Protein AF-A0A5A7QWW1-F1 (afdb_monomer)

Structure (mmCIF, N/CA/C/O backbone):
data_AF-A0A5A7QWW1-F1
#
_entry.id   AF-A0A5A7QWW1-F1
#
loop_
_atom_site.group_PDB
_atom_site.id
_atom_site.type_symbol
_atom_site.label_atom_id
_atom_site.label_alt_id
_atom_site.label_comp_id
_atom_site.label_asym_id
_atom_site.label_entity_id
_atom_site.label_seq_id
_atom_site.pdbx_PDB_ins_code
_atom_site.Cartn_x
_atom_site.Cartn_y
_atom_site.Cartn_z
_atom_site.occupancy
_atom_site.B_iso_or_equiv
_atom_site.auth_seq_id
_atom_site.auth_comp_id
_atom_site.auth_asym_id
_atom_site.auth_atom_id
_atom_site.pdbx_PDB_model_num
ATOM 1 N N . MET A 1 1 ? -70.733 20.089 28.353 1.00 43.78 1 MET A N 1
ATOM 2 C CA . MET A 1 1 ? -69.569 20.969 28.580 1.00 43.78 1 MET A CA 1
ATOM 3 C C . MET A 1 1 ? -68.410 20.089 29.016 1.00 43.78 1 MET A C 1
ATOM 5 O O . MET A 1 1 ? -68.509 19.480 30.068 1.00 43.78 1 MET A O 1
ATOM 9 N N . GLY A 1 2 ? -67.378 19.970 28.183 1.00 31.81 2 GLY A N 1
ATOM 10 C CA . GLY A 1 2 ? -66.102 19.322 28.489 1.00 31.81 2 GLY A CA 1
ATOM 11 C C . GLY A 1 2 ? -65.018 20.150 27.800 1.00 31.81 2 GLY A C 1
ATOM 12 O O . GLY A 1 2 ? -65.158 20.462 26.623 1.00 31.81 2 GLY A O 1
ATOM 13 N N . SER A 1 3 ? -64.057 20.626 28.582 1.00 35.53 3 SER A N 1
ATOM 14 C CA . SER A 1 3 ? -63.092 21.691 28.280 1.00 35.53 3 SER A CA 1
ATOM 15 C C . SER A 1 3 ? -62.268 21.463 27.001 1.00 35.53 3 SER A C 1
ATOM 17 O O . 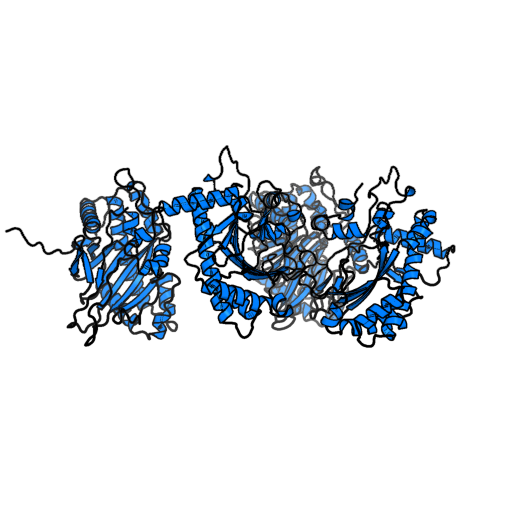SER A 1 3 ? -61.573 20.459 26.902 1.00 35.53 3 SER A O 1
ATOM 19 N N . LEU A 1 4 ? -62.265 22.439 26.080 1.00 39.34 4 LEU A N 1
ATOM 20 C CA . LEU A 1 4 ? -61.227 22.621 25.052 1.00 39.34 4 LEU A CA 1
ATOM 21 C C . LEU A 1 4 ? -59.897 22.927 25.761 1.00 39.34 4 LEU A C 1
ATOM 23 O O . LEU A 1 4 ? -59.607 24.077 26.087 1.00 39.34 4 LEU A O 1
ATOM 27 N N . THR A 1 5 ? -59.103 21.905 26.072 1.00 40.97 5 THR A N 1
ATOM 28 C CA . THR A 1 5 ? -57.737 22.092 26.573 1.00 40.97 5 THR A CA 1
ATOM 29 C C . THR A 1 5 ? -56.864 22.632 25.443 1.00 40.97 5 THR A C 1
ATOM 31 O O . THR A 1 5 ? -56.635 21.942 24.455 1.00 40.97 5 THR A O 1
ATOM 34 N N . SER A 1 6 ? -56.375 23.871 25.566 1.00 49.88 6 SER A N 1
ATOM 35 C CA . SER A 1 6 ? -55.359 24.396 24.649 1.00 49.88 6 SER A CA 1
ATOM 36 C C . SER A 1 6 ? -54.082 23.568 24.811 1.00 49.88 6 SER A C 1
ATOM 38 O O . SER A 1 6 ? -53.485 23.602 25.889 1.00 49.88 6 SER A O 1
ATOM 40 N N . HIS A 1 7 ? -53.659 22.840 23.780 1.00 61.34 7 HIS A N 1
ATOM 41 C CA . HIS A 1 7 ? -52.398 22.098 23.794 1.00 61.34 7 HIS A CA 1
ATOM 42 C C . HIS A 1 7 ? -51.223 23.081 23.931 1.00 61.34 7 HIS A C 1
ATOM 44 O O . HIS A 1 7 ? -50.863 23.774 22.982 1.00 61.34 7 HIS A O 1
ATOM 50 N N . LYS A 1 8 ? -50.655 23.186 25.137 1.00 79.12 8 LYS A N 1
ATOM 51 C CA . LYS A 1 8 ? -49.430 23.942 25.430 1.00 79.12 8 LYS A CA 1
ATOM 52 C C . LYS A 1 8 ? -48.357 22.957 25.868 1.00 79.12 8 LYS A C 1
ATOM 54 O O . LYS A 1 8 ? -48.664 22.024 26.604 1.00 79.12 8 LYS A O 1
ATOM 59 N N . LEU A 1 9 ? -47.115 23.187 25.443 1.00 88.12 9 LEU A N 1
ATOM 60 C CA . LEU A 1 9 ? -45.993 22.362 25.885 1.00 88.12 9 LEU A CA 1
ATOM 61 C C . LEU A 1 9 ? -45.808 22.454 27.408 1.00 88.12 9 LEU A C 1
ATOM 63 O O . LEU A 1 9 ? -45.968 23.546 27.968 1.00 88.12 9 LEU A O 1
ATOM 67 N N . PRO A 1 10 ? -45.427 21.348 28.070 1.00 91.31 10 PRO A N 1
ATOM 68 C CA . PRO A 1 10 ? -45.060 21.365 29.479 1.00 91.31 10 PRO A CA 1
ATOM 69 C C . PRO A 1 10 ? -43.918 22.351 29.755 1.00 91.31 10 PRO A C 1
ATOM 71 O O . PRO A 1 10 ? -42.935 22.397 29.012 1.00 91.31 10 PRO A O 1
ATOM 74 N N . ILE A 1 11 ? -44.050 23.130 30.832 1.00 92.88 11 ILE A N 1
ATOM 75 C CA . ILE A 1 11 ? -43.005 24.029 31.338 1.00 92.88 11 ILE A CA 1
ATOM 76 C C . ILE A 1 11 ? -42.415 23.398 32.597 1.00 92.88 11 ILE A C 1
ATOM 78 O O . ILE A 1 11 ? -43.135 23.188 33.574 1.00 92.88 11 ILE A O 1
ATOM 82 N N . LEU A 1 12 ? -41.118 23.102 32.566 1.00 91.75 12 LEU A N 1
ATOM 83 C CA . LEU A 1 12 ? -40.389 22.384 33.608 1.00 91.75 12 LEU A CA 1
ATOM 84 C C . LEU A 1 12 ? -39.284 23.267 34.198 1.00 91.75 12 LEU A C 1
ATOM 86 O O . LEU A 1 12 ? -38.589 23.971 33.468 1.00 91.75 12 LEU A O 1
ATOM 90 N N . GLU A 1 13 ? -39.118 23.235 35.519 1.00 88.19 13 GLU A N 1
ATOM 91 C CA . GLU A 1 13 ? -38.169 24.094 36.237 1.00 88.19 13 GLU A CA 1
ATOM 92 C C . GLU A 1 13 ? -36.883 23.345 36.608 1.00 88.19 13 GLU A C 1
ATOM 94 O O . GLU A 1 13 ? -36.901 22.390 37.391 1.00 88.19 13 GLU A O 1
ATOM 99 N N . PHE A 1 14 ? -35.756 23.837 36.093 1.00 85.94 14 PHE A N 1
ATOM 100 C CA . PHE A 1 14 ? -34.411 23.344 36.368 1.00 85.94 14 PHE A CA 1
ATOM 101 C C . PHE A 1 14 ? -33.658 24.377 37.212 1.00 85.94 14 PHE A C 1
ATOM 103 O O . PHE A 1 14 ? -33.078 25.324 36.686 1.00 85.94 14 PHE A O 1
ATOM 110 N N . SER A 1 15 ? -33.676 24.171 38.530 1.00 79.19 15 SER A N 1
ATOM 111 C CA . SER A 1 15 ? -32.943 24.962 39.527 1.00 79.19 15 SER A CA 1
ATOM 112 C C . SER A 1 15 ? -32.085 24.057 40.415 1.00 79.19 15 SER A C 1
ATOM 114 O O . SER A 1 15 ? -32.247 22.833 40.420 1.00 79.19 15 SER A O 1
ATOM 116 N N . ASP A 1 16 ? -31.204 24.640 41.233 1.00 69.44 16 ASP A N 1
ATOM 117 C CA . ASP A 1 16 ? -30.309 23.884 42.130 1.00 69.44 16 ASP A CA 1
ATOM 118 C C . ASP A 1 16 ? -31.036 22.987 43.164 1.00 69.44 16 ASP A C 1
ATOM 120 O O . ASP A 1 16 ? -30.434 22.091 43.761 1.00 69.44 16 ASP A O 1
ATOM 124 N N . LYS A 1 17 ? -32.343 23.196 43.383 1.00 63.03 17 LYS A N 1
ATOM 125 C CA . LYS A 1 17 ? -33.191 22.346 44.244 1.00 63.03 17 LYS A CA 1
ATOM 126 C C . LYS A 1 17 ? -33.689 21.075 43.545 1.00 63.03 17 LYS A C 1
ATOM 128 O O . LYS A 1 17 ? -33.997 20.091 44.220 1.00 63.03 17 LYS A O 1
ATOM 133 N N . ASN A 1 18 ? -33.755 21.098 42.217 1.00 64.88 18 ASN A N 1
ATOM 134 C CA . ASN A 1 18 ? -34.265 20.015 41.373 1.00 64.88 18 ASN A CA 1
ATOM 135 C C . ASN A 1 18 ? -33.137 19.302 40.608 1.00 64.88 18 ASN A C 1
ATOM 137 O O . ASN A 1 18 ? -33.423 18.483 39.744 1.00 64.88 18 ASN A O 1
ATOM 141 N N . SER A 1 19 ? -31.870 19.618 40.908 1.00 63.69 19 SER A N 1
ATOM 142 C CA . SER A 1 19 ? -30.679 19.151 40.182 1.00 63.69 19 SER A CA 1
ATOM 143 C C . SER A 1 19 ? -29.831 18.124 40.942 1.00 63.69 19 SER A C 1
ATOM 145 O O . SER A 1 19 ? -28.768 17.735 40.459 1.00 63.69 19 SER A O 1
ATOM 147 N N . LYS A 1 20 ? -30.264 17.695 42.138 1.00 76.44 20 LYS A N 1
ATOM 148 C CA . LYS A 1 20 ? -29.552 16.704 42.959 1.00 76.44 20 LYS A CA 1
ATOM 149 C C . LYS A 1 20 ? -30.167 15.312 42.781 1.00 76.44 20 LYS A C 1
ATOM 151 O O . LYS A 1 20 ? -31.271 15.104 43.281 1.00 76.44 20 LYS A O 1
ATOM 156 N N . PRO A 1 21 ? -29.462 14.360 42.143 1.00 80.56 21 PRO A N 1
ATOM 157 C CA . PRO A 1 21 ? -29.926 12.982 42.031 1.00 80.56 21 PRO A CA 1
ATOM 158 C C . PRO A 1 21 ? -30.272 12.372 43.395 1.00 80.56 21 PRO A C 1
ATOM 160 O O . PRO A 1 21 ? -29.588 12.627 44.389 1.00 80.56 21 PRO A O 1
ATOM 163 N N . GLY A 1 22 ? -31.340 11.573 43.439 1.00 78.19 22 GLY A N 1
ATOM 164 C CA . GLY A 1 22 ? -31.788 10.862 44.644 1.00 78.19 22 GLY A CA 1
ATOM 165 C C . GLY A 1 22 ? -32.703 11.645 45.599 1.00 78.19 22 GLY A C 1
ATOM 166 O O . GLY A 1 22 ? -33.063 11.116 46.648 1.00 78.19 22 GLY A O 1
ATOM 167 N N . THR A 1 23 ? -33.107 12.880 45.277 1.00 85.12 23 THR A N 1
ATOM 168 C CA . THR A 1 23 ? -34.126 13.614 46.053 1.00 85.12 23 THR A CA 1
ATOM 169 C C . THR A 1 23 ? -35.550 13.348 45.543 1.00 85.12 23 THR A C 1
ATOM 171 O O . THR A 1 23 ? -35.769 12.929 44.404 1.00 85.12 23 THR A O 1
ATOM 174 N N . GLU A 1 24 ? -36.560 13.647 46.367 1.00 84.12 24 GLU A N 1
ATOM 175 C CA . GLU A 1 24 ? -37.973 13.597 45.951 1.00 84.12 24 GLU A CA 1
ATOM 176 C C . GLU A 1 24 ? -38.263 14.588 44.808 1.00 84.12 24 GLU A C 1
ATOM 178 O O . GLU A 1 24 ? -38.969 14.261 43.854 1.00 84.12 24 GLU A O 1
ATOM 183 N N . SER A 1 25 ? -37.652 15.781 44.859 1.00 83.94 25 SER A N 1
ATOM 184 C CA . SER A 1 25 ? -37.740 16.777 43.785 1.00 83.94 25 SER A CA 1
ATOM 185 C C . SER A 1 25 ? -37.169 16.257 42.464 1.00 83.94 25 SER A C 1
ATOM 187 O O . SER A 1 25 ? -37.785 16.463 41.423 1.00 83.94 25 SER A O 1
ATOM 189 N N . TRP A 1 26 ? -36.046 15.536 42.499 1.00 88.19 26 TRP A N 1
ATOM 190 C CA . TRP A 1 26 ? -35.435 14.915 41.324 1.00 88.19 26 TRP A CA 1
ATOM 191 C C . TRP A 1 26 ? -36.325 13.822 40.725 1.00 88.19 26 TRP A C 1
ATOM 193 O O . TRP A 1 26 ? -36.592 13.839 39.528 1.00 88.19 26 TRP A O 1
ATOM 203 N N . SER A 1 27 ? -36.880 12.941 41.561 1.00 87.38 27 SER A N 1
ATOM 204 C CA . SER A 1 27 ? -37.788 11.866 41.121 1.00 87.38 27 SER A CA 1
ATOM 205 C C . SER A 1 27 ? -39.060 12.415 40.454 1.00 87.38 27 SER A C 1
ATOM 207 O O . SER A 1 27 ? -39.533 11.895 39.439 1.00 87.38 27 SER A O 1
ATOM 209 N N . LYS A 1 28 ? -39.595 13.524 40.985 1.00 88.62 28 LYS A N 1
ATOM 210 C CA . LYS A 1 28 ? -40.714 14.244 40.368 1.00 88.62 28 LYS A CA 1
ATOM 211 C C . LYS A 1 28 ? -40.323 14.844 39.014 1.00 88.62 28 LYS A C 1
ATOM 213 O O . LYS A 1 28 ? -41.086 14.705 38.059 1.00 88.62 28 LYS A O 1
ATOM 218 N N . SER A 1 29 ? -39.148 15.468 38.918 1.00 89.81 29 SER A N 1
ATOM 219 C CA . SER A 1 29 ? -38.632 16.020 37.660 1.00 89.81 29 SER A CA 1
ATOM 220 C C . SER A 1 29 ? -38.418 14.942 36.597 1.00 89.81 29 SER A C 1
ATOM 222 O O . SER A 1 29 ? -38.820 15.163 35.459 1.00 89.81 29 SER A O 1
ATOM 224 N N . ILE A 1 30 ? -37.885 13.767 36.962 1.00 91.56 30 ILE A N 1
ATOM 225 C CA . ILE A 1 30 ? -37.757 12.608 36.059 1.00 91.56 30 ILE A CA 1
ATOM 226 C C . ILE A 1 30 ? -39.106 12.293 35.412 1.00 91.56 30 ILE A C 1
ATOM 228 O O . ILE A 1 30 ? -39.210 12.257 34.189 1.00 91.56 30 ILE A O 1
ATOM 232 N N . THR A 1 31 ? -40.148 12.138 36.234 1.00 91.81 31 THR A N 1
ATOM 233 C CA . THR A 1 31 ? -41.499 11.782 35.766 1.00 91.81 31 THR A CA 1
ATOM 234 C C . THR A 1 31 ? -42.058 12.829 34.796 1.00 91.81 31 THR A C 1
ATOM 236 O O . THR A 1 31 ? -42.697 12.495 33.802 1.00 91.81 31 THR A O 1
ATOM 239 N N . GLN A 1 32 ? -41.811 14.114 35.063 1.00 93.00 32 GLN A N 1
ATOM 240 C CA . GLN A 1 32 ? -42.284 15.203 34.207 1.00 93.00 32 GLN A CA 1
ATOM 241 C C . GLN A 1 32 ? -41.505 15.306 32.890 1.00 93.00 32 GLN A C 1
ATOM 243 O O . GLN A 1 32 ? -42.109 15.548 31.846 1.00 93.00 32 GLN A O 1
ATOM 248 N N . VAL A 1 33 ? -40.181 15.130 32.937 1.00 93.88 33 VAL A N 1
ATOM 249 C CA . VAL A 1 33 ? -39.315 15.151 31.752 1.00 93.88 33 VAL A CA 1
ATOM 250 C C . VAL A 1 33 ? -39.662 13.994 30.830 1.00 93.88 33 VAL A C 1
ATOM 252 O O . VAL A 1 33 ? -39.879 14.226 29.641 1.00 93.88 33 VAL A O 1
ATOM 255 N N . ILE A 1 34 ? -39.764 12.772 31.363 1.00 94.56 34 ILE A N 1
ATOM 256 C CA . ILE A 1 34 ? -40.034 11.602 30.531 1.00 94.56 34 ILE A CA 1
ATOM 257 C C . ILE A 1 34 ? -41.427 11.662 29.911 1.00 94.56 34 ILE A C 1
ATOM 259 O O . ILE A 1 34 ? -41.543 11.538 28.696 1.00 94.56 34 ILE A O 1
ATOM 263 N N . GLY A 1 35 ? -42.453 12.021 30.694 1.00 93.75 35 GLY A N 1
ATOM 264 C CA . GLY A 1 35 ? -43.808 12.189 30.170 1.00 93.75 35 GLY A CA 1
ATOM 265 C C . GLY A 1 35 ? -43.876 13.232 29.050 1.00 93.75 35 GLY A C 1
ATOM 266 O O . GLY A 1 35 ? -44.550 13.024 28.045 1.00 93.75 35 GLY A O 1
ATOM 267 N N . ALA A 1 36 ? -43.116 14.328 29.153 1.00 94.44 36 ALA A N 1
ATOM 268 C CA . ALA A 1 36 ? -43.061 15.324 28.087 1.00 94.44 36 ALA A CA 1
ATOM 269 C C . ALA A 1 36 ? -42.325 14.829 26.825 1.00 94.44 36 ALA A C 1
ATOM 271 O O . ALA A 1 36 ? -42.744 15.140 25.707 1.00 94.44 36 ALA A O 1
ATOM 272 N N . LEU A 1 37 ? -41.244 14.059 26.978 1.00 95.56 37 LEU A N 1
ATOM 273 C CA . LEU A 1 37 ? -40.487 13.484 25.859 1.00 95.56 37 LEU A CA 1
ATOM 274 C C . LEU A 1 37 ? -41.240 12.339 25.154 1.00 95.56 37 LEU A C 1
ATOM 276 O O . LEU A 1 37 ? -41.159 12.218 23.932 1.00 95.56 37 LEU A O 1
ATOM 280 N N . GLU A 1 38 ? -42.009 11.535 25.880 1.00 93.81 38 GLU A N 1
ATOM 281 C CA . GLU A 1 38 ? -42.851 10.471 25.315 1.00 93.81 38 GLU A CA 1
ATOM 282 C C . GLU A 1 38 ? -44.127 11.016 24.651 1.00 93.81 38 GLU A C 1
ATOM 284 O O . GLU A 1 38 ? -44.569 10.497 23.627 1.00 93.81 38 GLU A O 1
ATOM 289 N N . GLU A 1 39 ? -44.737 12.074 25.201 1.00 91.56 39 GLU A N 1
ATOM 290 C CA . GLU A 1 39 ? -46.000 12.618 24.679 1.00 91.56 39 GLU A CA 1
ATOM 291 C C . GLU A 1 39 ? -45.788 13.654 23.566 1.00 91.56 39 GLU A C 1
ATOM 293 O O . GLU A 1 39 ? -46.478 13.625 22.541 1.00 91.56 39 GLU A O 1
ATOM 298 N N . TYR A 1 40 ? -44.816 14.555 23.741 1.00 92.25 40 TYR A N 1
ATOM 299 C CA . TYR A 1 40 ? -44.573 15.683 22.836 1.00 92.25 40 TYR A CA 1
ATOM 300 C C . TYR A 1 40 ? -43.220 15.609 22.123 1.00 92.25 40 TYR A C 1
ATOM 302 O O . TYR A 1 40 ? -43.025 16.317 21.139 1.00 92.25 40 TYR A O 1
ATOM 310 N N . GLY A 1 41 ? -42.270 14.800 22.607 1.00 94.38 41 GLY A N 1
ATOM 311 C CA . GLY A 1 41 ? -40.881 14.805 22.127 1.00 94.38 41 GLY A CA 1
ATOM 312 C C . GLY A 1 41 ? -40.072 16.027 22.567 1.00 94.38 41 GLY A C 1
ATOM 313 O O . GLY A 1 41 ? -38.910 16.175 22.185 1.00 94.38 41 GLY A O 1
ATOM 314 N N . CYS A 1 42 ? -40.675 16.927 23.347 1.00 95.88 42 CYS A N 1
ATOM 315 C CA . CYS A 1 42 ? -40.071 18.186 23.757 1.00 95.88 42 CYS A CA 1
ATOM 316 C C . CYS A 1 42 ? -40.786 18.843 24.942 1.00 95.88 42 CYS A C 1
ATOM 318 O O . CYS A 1 42 ? -41.960 18.583 25.200 1.00 95.88 42 CYS A O 1
ATOM 320 N N . PHE A 1 43 ? -40.103 19.777 25.600 1.00 95.50 43 PHE A N 1
ATOM 321 C CA . PHE A 1 43 ? -40.659 20.625 26.657 1.00 95.50 43 PHE A CA 1
ATOM 322 C C . PHE A 1 43 ? -39.947 21.979 26.729 1.00 95.50 43 PHE A C 1
ATOM 324 O O . PHE A 1 43 ? -38.869 22.172 26.162 1.00 95.50 43 PHE A O 1
ATOM 331 N N . VAL A 1 44 ? -40.550 22.921 27.456 1.00 95.56 44 VAL A N 1
ATOM 332 C CA . VAL A 1 44 ? -39.936 24.209 27.789 1.00 95.56 44 VAL A CA 1
ATOM 333 C C . VAL A 1 44 ? -39.237 24.086 29.144 1.00 95.56 44 VAL A C 1
ATOM 335 O O . VAL A 1 44 ? -39.876 23.777 30.144 1.00 95.56 44 VAL A O 1
ATOM 338 N N . ALA A 1 45 ? -37.936 24.343 29.196 1.00 94.56 45 ALA A N 1
ATOM 339 C CA . ALA A 1 45 ? -37.133 24.353 30.412 1.00 94.56 45 ALA A CA 1
ATOM 340 C C . ALA A 1 45 ? -36.906 25.790 30.903 1.00 94.56 45 ALA A C 1
ATOM 342 O O . ALA A 1 45 ? -36.380 26.630 30.171 1.00 94.56 45 ALA A O 1
ATOM 343 N N . LEU A 1 46 ? -37.266 26.073 32.154 1.00 92.25 46 LEU A N 1
ATOM 344 C CA . LEU A 1 46 ? -36.843 27.273 32.874 1.00 92.25 46 LEU A CA 1
ATOM 345 C C . LEU A 1 46 ? -35.503 26.969 33.541 1.00 92.25 46 LEU A C 1
ATOM 347 O O . LEU A 1 46 ? -35.444 26.087 34.395 1.00 92.25 46 LEU A O 1
ATOM 351 N N . TYR A 1 47 ? -34.441 27.667 33.137 1.00 90.38 47 TYR A N 1
ATOM 352 C CA . TYR A 1 47 ? -33.080 27.391 33.600 1.00 90.38 47 TYR A CA 1
ATOM 353 C C . TYR A 1 47 ? -32.411 28.673 34.099 1.00 90.38 47 TYR A C 1
ATOM 355 O O . TYR A 1 47 ? -32.105 29.583 33.327 1.00 90.38 47 TYR A O 1
ATOM 363 N N . ASP A 1 48 ? -32.205 28.748 35.411 1.00 84.75 48 ASP A N 1
ATOM 364 C CA . ASP A 1 48 ? -31.796 29.961 36.132 1.00 84.75 48 ASP A CA 1
ATOM 365 C C . ASP A 1 48 ? -30.293 30.279 36.037 1.00 84.75 48 ASP A C 1
ATOM 367 O O . ASP A 1 48 ? -29.871 31.396 36.339 1.00 84.75 48 ASP A O 1
ATOM 371 N N . LYS A 1 49 ? -29.474 29.337 35.556 1.00 87.88 49 LYS A N 1
ATOM 372 C CA . LYS A 1 49 ? -28.010 29.496 35.451 1.00 87.88 49 LYS A CA 1
ATOM 373 C C . LYS A 1 49 ? -27.542 30.372 34.287 1.00 87.88 49 LYS A C 1
ATOM 375 O O . LYS A 1 49 ? -26.337 30.580 34.124 1.00 87.88 49 LYS A O 1
ATOM 380 N N . ILE A 1 50 ? -28.460 30.878 33.469 1.00 89.19 50 ILE A N 1
ATOM 381 C CA . ILE A 1 50 ? -28.152 31.767 32.348 1.00 89.19 50 ILE A CA 1
ATOM 382 C C . ILE A 1 50 ? -28.369 33.198 32.820 1.00 89.19 50 ILE A C 1
ATOM 384 O O . ILE A 1 50 ? -29.492 33.693 32.889 1.00 89.19 50 ILE A O 1
ATOM 388 N N . THR A 1 51 ? -27.268 33.851 33.189 1.00 89.50 51 THR A N 1
ATOM 389 C CA . THR A 1 51 ? -27.304 35.216 33.716 1.00 89.50 51 THR A CA 1
ATOM 390 C C . THR A 1 51 ? -27.593 36.233 32.610 1.00 89.50 51 THR A C 1
ATOM 392 O O . THR A 1 51 ? -27.409 35.959 31.418 1.00 89.50 51 THR A O 1
ATOM 395 N N . HIS A 1 52 ? -28.008 37.443 32.996 1.00 88.50 52 HIS A N 1
ATOM 396 C CA . HIS A 1 52 ? -28.215 38.538 32.046 1.00 88.50 52 HIS A CA 1
ATOM 397 C C . HIS A 1 52 ? -26.942 38.871 31.252 1.00 88.50 52 HIS A C 1
ATOM 399 O O . HIS A 1 52 ? -27.033 39.220 30.076 1.00 88.50 52 HIS A O 1
ATOM 405 N N . GLU A 1 53 ? -25.757 38.721 31.851 1.00 89.69 53 GLU A N 1
ATOM 406 C CA . GLU A 1 53 ? -24.475 38.915 31.168 1.00 89.69 53 GLU A CA 1
ATOM 407 C C . GLU A 1 53 ? -24.263 37.876 30.060 1.00 89.69 53 GLU A C 1
ATOM 409 O O . GLU A 1 53 ? -23.883 38.249 28.950 1.00 89.69 53 GLU A O 1
ATOM 414 N N . ILE A 1 54 ? -24.552 36.594 30.324 1.00 90.75 54 ILE A N 1
ATOM 415 C CA . ILE A 1 54 ? -24.430 35.520 29.325 1.00 90.75 54 ILE A CA 1
ATOM 416 C C . ILE A 1 54 ? -25.456 35.717 28.204 1.00 90.75 54 ILE A C 1
ATOM 418 O O . ILE A 1 54 ? -25.093 35.635 27.031 1.00 90.75 54 ILE A O 1
ATOM 422 N N . HIS A 1 55 ? -26.711 36.029 28.549 1.00 91.75 55 HIS A N 1
ATOM 423 C CA . HIS A 1 55 ? -27.773 36.327 27.582 1.00 91.75 55 HIS A CA 1
ATOM 424 C C . HIS A 1 55 ? -27.375 37.468 26.635 1.00 91.75 55 HIS A C 1
ATOM 426 O O . HIS A 1 55 ? -27.353 37.297 25.415 1.00 91.75 55 HIS A O 1
ATOM 432 N N . ASN A 1 56 ? -27.012 38.627 27.192 1.00 92.19 56 ASN A N 1
ATOM 433 C CA . ASN A 1 56 ? -26.633 39.793 26.397 1.00 92.19 56 ASN A CA 1
ATOM 434 C C . ASN A 1 56 ? -25.357 39.526 25.588 1.00 92.19 56 ASN A C 1
ATOM 436 O O . ASN A 1 56 ? -25.265 39.917 24.426 1.00 92.19 56 ASN A O 1
ATOM 440 N N . GLY A 1 57 ? -24.379 38.837 26.184 1.00 93.69 57 GLY A N 1
ATOM 441 C CA . GLY A 1 57 ? -23.122 38.487 25.533 1.00 93.69 57 GLY A CA 1
ATOM 442 C C . GLY A 1 57 ? -23.321 37.597 24.309 1.00 93.69 57 GLY A C 1
ATOM 443 O O . GLY A 1 57 ? -22.784 37.895 23.244 1.00 93.69 57 GLY A O 1
ATOM 444 N N . VAL A 1 58 ? -24.131 36.541 24.422 1.00 93.62 58 VAL A N 1
ATOM 445 C CA . VAL A 1 58 ? -24.341 35.594 23.320 1.00 93.62 58 VAL A CA 1
ATOM 446 C C . VAL A 1 58 ? -25.217 36.176 22.200 1.00 93.62 58 VAL A C 1
ATOM 448 O O . VAL A 1 58 ? -24.943 35.931 21.024 1.00 93.62 58 VAL A O 1
ATOM 451 N N . PHE A 1 59 ? -26.215 37.012 22.523 1.00 94.00 59 PHE A N 1
ATOM 452 C CA . PHE A 1 59 ? -27.005 37.711 21.500 1.00 94.00 59 PHE A CA 1
ATOM 453 C C . PHE A 1 59 ? -26.236 38.843 20.810 1.00 94.00 59 PHE A C 1
ATOM 455 O O . PHE A 1 59 ? -26.493 39.148 19.647 1.00 94.00 59 PHE A O 1
ATOM 462 N N . HIS A 1 60 ? -25.248 39.432 21.477 1.00 93.25 60 HIS A N 1
ATOM 463 C CA . HIS A 1 60 ? -24.311 40.326 20.810 1.00 93.25 60 HIS A CA 1
ATOM 464 C C . HIS A 1 60 ? -23.352 39.549 19.895 1.00 93.25 60 HIS A C 1
ATOM 466 O O . HIS A 1 60 ? -23.136 39.937 18.751 1.00 93.25 60 HIS A O 1
ATOM 472 N N . ALA A 1 61 ? -22.842 38.405 20.361 1.00 93.06 61 ALA A N 1
ATOM 473 C CA . ALA A 1 61 ? -21.950 37.541 19.590 1.00 93.06 61 ALA A CA 1
ATOM 474 C C . ALA A 1 61 ? -22.598 37.029 18.289 1.00 93.06 61 ALA A C 1
ATOM 476 O O . ALA A 1 61 ? -21.957 37.032 17.239 1.00 93.06 61 ALA A O 1
ATOM 477 N N . ILE A 1 62 ? -23.877 36.630 18.324 1.00 94.81 62 ILE A N 1
ATOM 478 C CA . ILE A 1 62 ? -24.599 36.202 17.114 1.00 94.81 62 ILE A CA 1
ATOM 479 C C . ILE A 1 62 ? -24.796 37.357 16.119 1.00 94.81 62 ILE A C 1
ATOM 481 O O . ILE A 1 62 ? -24.698 37.136 14.913 1.00 94.81 62 ILE A O 1
ATOM 485 N N . GLN A 1 63 ? -25.028 38.584 16.597 1.00 93.19 63 GLN A N 1
ATOM 486 C CA . GLN A 1 63 ? -25.132 39.769 15.738 1.00 93.19 63 GLN A CA 1
ATOM 487 C C . GLN A 1 63 ? -23.796 40.062 15.047 1.00 93.19 63 GLN A C 1
ATOM 489 O O . GLN A 1 63 ? -23.752 40.076 13.818 1.00 93.19 63 GLN A O 1
ATOM 494 N N . GLU A 1 64 ? -22.703 40.165 15.816 1.00 93.19 64 GLU A N 1
ATOM 495 C CA . GLU A 1 64 ? -21.346 40.355 15.276 1.00 93.19 64 GLU A CA 1
ATOM 496 C C . GLU A 1 64 ? -20.999 39.294 14.222 1.00 93.19 64 GLU A C 1
ATOM 498 O O . GLU A 1 64 ? -20.409 39.601 13.187 1.00 93.19 64 GLU A O 1
ATOM 503 N N . LEU A 1 65 ? -21.388 38.041 14.472 1.00 94.56 65 LEU A N 1
ATOM 504 C CA . LEU A 1 65 ? -21.128 36.928 13.570 1.00 94.56 65 LEU A CA 1
ATOM 505 C C . LEU A 1 65 ? -21.882 37.059 12.235 1.00 94.56 65 LEU A C 1
ATOM 507 O O . LEU A 1 65 ? -21.306 36.804 11.176 1.00 94.56 65 LEU A O 1
ATOM 511 N N . PHE A 1 66 ? -23.163 37.440 12.252 1.00 94.94 66 PHE A N 1
ATOM 512 C CA . PHE A 1 66 ? -23.956 37.560 11.021 1.00 94.94 66 PHE A CA 1
ATOM 513 C C . PHE A 1 66 ? -23.736 38.866 10.251 1.00 94.94 66 PHE A C 1
ATOM 515 O O . PHE A 1 66 ? -24.076 38.901 9.062 1.00 94.94 66 PHE A O 1
ATOM 522 N N . ASP A 1 67 ? -23.148 39.878 10.890 1.00 94.06 67 ASP A N 1
ATOM 523 C CA . ASP A 1 67 ? -22.722 41.137 10.266 1.00 94.06 67 ASP A CA 1
ATOM 524 C C . ASP A 1 67 ? -21.422 40.988 9.454 1.00 94.06 67 ASP A C 1
ATOM 526 O O . ASP A 1 67 ? -21.080 41.861 8.651 1.00 94.06 67 ASP A O 1
ATOM 530 N N . LEU A 1 68 ? -20.711 39.860 9.594 1.00 94.12 68 LEU A N 1
ATOM 531 C CA . LEU A 1 68 ? -19.559 39.544 8.752 1.00 94.12 68 LEU A CA 1
ATOM 532 C C . LEU A 1 68 ? -19.944 39.443 7.264 1.00 94.12 68 LEU A C 1
ATOM 534 O O . LEU A 1 68 ? -21.031 38.955 6.926 1.00 94.12 68 LEU A O 1
ATOM 538 N N . PRO A 1 69 ? -19.030 39.809 6.341 1.00 93.44 69 PRO A N 1
ATOM 539 C CA . PRO A 1 69 ? -19.253 39.635 4.911 1.00 93.44 69 PRO A CA 1
ATOM 540 C C . PRO A 1 69 ? -19.581 38.183 4.558 1.00 93.44 69 PRO A C 1
ATOM 542 O O . PRO A 1 69 ? -18.967 37.250 5.079 1.00 93.44 69 PRO A O 1
ATOM 545 N N . THR A 1 70 ? -20.489 37.969 3.604 1.00 91.81 70 THR A N 1
ATOM 546 C CA . THR A 1 70 ? -20.880 36.611 3.192 1.00 91.81 70 THR A CA 1
ATOM 547 C C . THR A 1 70 ? -19.692 35.765 2.736 1.00 91.81 70 THR A C 1
ATOM 549 O O . THR A 1 70 ? -19.633 34.584 3.057 1.00 91.81 70 THR A O 1
ATOM 552 N N . GLN A 1 71 ? -18.698 36.373 2.076 1.00 90.88 71 GLN A N 1
ATOM 553 C CA . GLN A 1 71 ? -17.457 35.700 1.666 1.00 90.88 71 GLN A CA 1
ATOM 554 C C . GLN A 1 71 ? -16.657 35.120 2.843 1.00 90.88 71 GLN A C 1
ATOM 556 O O . GLN A 1 71 ? -15.986 34.104 2.667 1.00 90.88 71 GLN A O 1
ATOM 561 N N . THR A 1 72 ? -16.748 35.735 4.027 1.00 93.00 72 THR A N 1
ATOM 562 C CA . THR A 1 72 ? -16.159 35.233 5.274 1.00 93.00 72 THR A CA 1
ATOM 563 C C . THR A 1 72 ? -17.014 34.112 5.852 1.00 93.00 72 THR A C 1
ATOM 565 O O . THR A 1 72 ? -16.494 33.045 6.171 1.00 93.00 72 THR A O 1
ATOM 568 N N . LYS A 1 73 ? -18.338 34.308 5.919 1.00 94.31 73 LYS A N 1
ATOM 569 C CA . LYS A 1 73 ? -19.273 33.321 6.483 1.00 94.31 73 LYS A CA 1
ATOM 570 C C . LYS A 1 73 ? -19.209 31.973 5.751 1.00 94.31 73 LYS A C 1
ATOM 572 O O . LYS A 1 73 ? -19.126 30.934 6.401 1.00 94.31 73 LYS A O 1
ATOM 577 N N . VAL A 1 74 ? -19.111 31.972 4.414 1.00 92.81 74 VAL A N 1
ATOM 578 C CA . VAL A 1 74 ? -18.972 30.739 3.602 1.00 92.81 74 VAL A CA 1
ATOM 579 C C . VAL A 1 74 ? -17.645 29.990 3.807 1.00 92.81 74 VAL A C 1
ATOM 581 O O . VAL A 1 74 ? -17.501 28.864 3.326 1.00 92.81 74 VAL A O 1
ATOM 584 N N . GLN A 1 75 ? -16.664 30.576 4.509 1.00 93.31 75 GLN A N 1
ATOM 585 C CA . GLN A 1 75 ? -15.437 29.865 4.891 1.00 93.31 75 GLN A CA 1
ATOM 586 C C . GLN A 1 75 ? -15.662 28.883 6.043 1.00 93.31 75 GLN A C 1
ATOM 588 O O . GLN A 1 75 ? -14.827 28.002 6.240 1.00 93.31 75 GLN A O 1
ATOM 593 N N . ASN A 1 76 ? -16.780 28.979 6.774 1.00 93.94 76 ASN A N 1
ATOM 594 C CA . ASN A 1 76 ? -17.173 27.944 7.725 1.00 93.94 76 ASN A CA 1
ATOM 595 C C . ASN A 1 76 ? -17.596 26.675 6.964 1.00 93.94 76 ASN A C 1
ATOM 597 O O . ASN A 1 76 ? -18.771 26.459 6.667 1.00 93.94 76 ASN A O 1
ATOM 601 N N . LYS A 1 77 ? -16.611 25.847 6.619 1.00 90.06 77 LYS A N 1
ATOM 602 C CA . LYS A 1 77 ? -16.782 24.570 5.929 1.00 90.06 77 LYS A CA 1
ATOM 603 C C . LYS A 1 77 ? -16.526 23.427 6.902 1.00 90.06 77 LYS A C 1
ATOM 605 O O . LYS A 1 77 ? -15.610 23.493 7.715 1.00 90.06 77 LYS A O 1
ATOM 610 N N . SER A 1 78 ? -17.302 22.358 6.770 1.00 87.38 78 SER A N 1
ATOM 611 C CA . SER A 1 78 ? -17.110 21.119 7.520 1.00 87.38 78 SER A CA 1
ATOM 612 C C . SER A 1 78 ? -17.294 19.920 6.599 1.00 87.38 78 SER A C 1
ATOM 614 O O . SER A 1 78 ? -18.098 19.969 5.670 1.00 87.38 78 SER A O 1
ATOM 616 N N . SER A 1 79 ? -16.544 18.848 6.858 1.00 81.50 79 SER A N 1
ATOM 617 C CA . SER A 1 79 ? -16.738 17.547 6.209 1.00 81.50 79 SER A CA 1
ATOM 618 C C . SER A 1 79 ? -17.968 16.805 6.744 1.00 81.50 79 SER A C 1
ATOM 620 O O . SER A 1 79 ? -18.484 15.922 6.063 1.00 81.50 79 SER A O 1
ATOM 622 N N . LYS A 1 80 ? -18.459 17.164 7.941 1.00 85.50 80 LYS A N 1
ATOM 623 C CA . LYS A 1 80 ? -19.725 16.661 8.486 1.00 85.50 80 LYS A CA 1
ATOM 624 C C . LYS A 1 80 ? -20.888 17.455 7.870 1.00 85.50 80 LYS A C 1
ATOM 626 O O . LYS A 1 80 ? -20.883 18.690 7.971 1.00 85.50 80 LYS A O 1
ATOM 631 N N . PRO A 1 81 ? -21.890 16.794 7.259 1.00 83.12 81 PRO A N 1
ATOM 632 C CA . PRO A 1 81 ? -23.048 17.484 6.702 1.00 83.12 81 PRO A CA 1
ATOM 633 C C . PRO A 1 81 ? -23.720 18.376 7.745 1.00 83.12 81 PRO A C 1
ATOM 635 O O . PRO A 1 81 ? -23.865 17.979 8.897 1.00 83.12 81 PRO A O 1
ATOM 638 N N . LEU A 1 82 ? -24.137 19.578 7.339 1.00 81.69 82 LEU A N 1
ATOM 639 C CA . LEU A 1 82 ? -24.832 20.560 8.185 1.00 81.69 82 LEU A CA 1
ATOM 640 C C . LEU A 1 82 ? -24.010 21.162 9.346 1.00 81.69 82 LEU A C 1
ATOM 642 O O . LEU A 1 82 ? -24.576 21.919 10.123 1.00 81.69 82 LEU A O 1
ATOM 646 N N . TYR A 1 83 ? -22.704 20.913 9.478 1.00 90.31 83 TYR A N 1
ATOM 647 C CA . TYR A 1 83 ? -21.903 21.517 10.565 1.00 90.31 83 TYR A CA 1
ATOM 648 C C . TYR A 1 83 ? -21.363 22.915 10.224 1.00 90.31 83 TYR A C 1
ATOM 650 O O . TYR A 1 83 ? -21.033 23.686 11.121 1.00 90.31 83 TYR A O 1
ATOM 658 N N . GLY A 1 84 ? -21.271 23.247 8.934 1.00 91.81 84 GLY A N 1
ATOM 659 C CA . GLY A 1 84 ? -20.748 24.527 8.457 1.00 91.81 84 GLY A CA 1
ATOM 660 C C . GLY A 1 84 ? -21.804 25.624 8.278 1.00 91.81 84 GLY A C 1
ATOM 661 O O . GLY A 1 84 ? -22.891 25.603 8.869 1.00 91.81 84 GLY A O 1
ATOM 662 N N . TYR A 1 85 ? -21.467 26.584 7.419 1.00 93.69 85 TYR A N 1
ATOM 663 C CA . TYR A 1 85 ? -22.360 27.628 6.934 1.00 93.69 85 TYR A CA 1
ATOM 664 C C . TYR A 1 85 ? -23.486 27.051 6.073 1.00 93.69 85 TYR A C 1
ATOM 666 O O . TYR A 1 85 ? -23.241 26.276 5.149 1.00 93.69 85 TYR A O 1
ATOM 674 N N . VAL A 1 86 ? -24.719 27.472 6.346 1.00 89.44 86 VAL A N 1
ATOM 675 C CA . VAL A 1 86 ? -25.895 27.177 5.524 1.00 89.44 86 VAL A CA 1
ATOM 676 C C . VAL A 1 86 ? -26.646 28.482 5.297 1.00 89.44 86 VAL A C 1
ATOM 678 O O . VAL A 1 86 ? -27.158 29.080 6.233 1.00 89.44 86 VAL A O 1
ATOM 681 N N . GLY A 1 87 ? -26.723 28.932 4.052 1.00 86.81 87 GLY A N 1
ATOM 682 C CA . GLY A 1 87 ? -27.387 30.179 3.688 1.00 86.81 87 GLY A CA 1
ATOM 683 C C . GLY A 1 87 ? -27.460 30.334 2.177 1.00 86.81 87 GLY A C 1
ATOM 684 O O . GLY A 1 87 ? -26.898 29.524 1.442 1.00 86.81 87 GLY A O 1
ATOM 685 N N . GLN A 1 88 ? -28.165 31.367 1.713 1.00 80.56 88 GLN A N 1
ATOM 686 C CA . GLN A 1 88 ? -28.349 31.661 0.282 1.00 80.56 88 GLN A CA 1
ATOM 687 C C . GLN A 1 88 ? -29.047 30.541 -0.516 1.00 80.56 88 GLN A C 1
ATOM 689 O O . GLN A 1 88 ? -28.861 30.419 -1.725 1.00 80.56 88 GLN A O 1
ATOM 694 N N . ILE A 1 89 ? -29.873 29.726 0.148 1.00 83.00 89 ILE A N 1
ATOM 695 C CA . ILE A 1 89 ? -30.650 28.665 -0.500 1.00 83.00 89 ILE A CA 1
ATOM 696 C C . ILE A 1 89 ? -31.967 29.267 -1.012 1.00 83.00 89 ILE A C 1
ATOM 698 O O . ILE A 1 89 ? -32.760 29.736 -0.192 1.00 83.00 89 ILE A O 1
ATOM 702 N N . PRO A 1 90 ? -32.262 29.214 -2.328 1.00 81.31 90 PRO A N 1
ATOM 703 C CA . PRO A 1 90 ? -33.475 29.816 -2.888 1.00 81.31 90 PRO A CA 1
ATOM 704 C C . PRO A 1 90 ? -34.785 29.307 -2.270 1.00 81.31 90 PRO A C 1
ATOM 706 O O . PRO A 1 90 ? -35.748 30.060 -2.188 1.00 81.31 90 PRO A O 1
ATOM 709 N N . LEU A 1 91 ? -34.823 28.047 -1.810 1.00 79.69 91 LEU A N 1
ATOM 710 C CA . LEU A 1 91 ? -35.998 27.457 -1.152 1.00 79.69 91 LEU A CA 1
ATOM 711 C C . LEU A 1 91 ? -36.249 27.980 0.276 1.00 79.69 91 LEU A C 1
ATOM 713 O O . LEU A 1 91 ? -37.369 27.854 0.760 1.00 79.69 91 LEU A O 1
ATOM 717 N N . ILE A 1 92 ? -35.240 28.540 0.953 1.00 86.56 92 ILE A N 1
ATOM 718 C CA . ILE A 1 92 ? -35.350 29.085 2.321 1.00 86.56 92 ILE A CA 1
ATOM 719 C C . ILE A 1 92 ? -34.648 30.453 2.420 1.00 86.56 92 ILE A C 1
ATOM 721 O O . ILE A 1 92 ? -33.679 30.622 3.161 1.00 86.56 92 ILE A O 1
ATOM 725 N N . PRO A 1 93 ? -35.128 31.470 1.679 1.00 85.88 93 PRO A N 1
ATOM 726 C CA . PRO A 1 93 ? -34.416 32.737 1.472 1.00 85.88 93 PRO A CA 1
ATOM 727 C C . PRO A 1 93 ? -34.352 33.642 2.715 1.00 85.88 93 PRO A C 1
ATOM 729 O O . PRO A 1 93 ? -33.671 34.672 2.696 1.00 85.88 93 PRO A O 1
ATOM 732 N N . LEU A 1 94 ? -35.079 33.292 3.781 1.00 90.88 94 LEU A N 1
ATOM 733 C CA . LEU A 1 94 ? -35.081 34.021 5.050 1.00 90.88 94 LEU A CA 1
ATOM 734 C C . LEU A 1 94 ? -34.000 33.524 6.018 1.00 90.88 94 LEU A C 1
ATOM 736 O O . LEU A 1 94 ? -33.733 34.207 7.004 1.00 90.88 94 LEU A O 1
ATOM 740 N N . TYR A 1 95 ? -33.405 32.358 5.754 1.00 93.56 95 TYR A N 1
ATOM 741 C CA . TYR A 1 95 ? -32.578 31.615 6.699 1.00 93.56 95 TYR A CA 1
ATOM 742 C C . TYR A 1 95 ? -31.081 31.686 6.386 1.00 93.56 95 TYR A C 1
ATOM 744 O O . TYR A 1 95 ? -30.646 31.491 5.248 1.00 93.56 95 TYR A O 1
ATOM 752 N N . GLU A 1 96 ? -30.287 31.880 7.435 1.00 94.12 96 GLU A N 1
ATOM 753 C CA . GLU A 1 96 ? -28.835 31.732 7.414 1.00 94.12 96 GLU A CA 1
ATOM 754 C C . GLU A 1 96 ? -28.354 31.143 8.751 1.00 94.12 96 GLU A C 1
ATOM 756 O O . GLU A 1 96 ? -28.861 31.503 9.816 1.00 94.12 96 GLU A O 1
ATOM 761 N N . SER A 1 97 ? -27.370 30.243 8.731 1.00 95.75 97 SER A N 1
ATOM 762 C CA . SER A 1 97 ? -26.789 29.665 9.943 1.00 95.75 97 SER A CA 1
ATOM 763 C C . SER A 1 97 ? -25.321 29.284 9.815 1.00 95.75 97 SER A C 1
ATOM 765 O O . SER A 1 97 ? -24.792 29.085 8.722 1.00 95.75 97 SER A O 1
ATOM 767 N N . MET A 1 98 ? -24.656 29.177 10.965 1.00 96.06 98 MET A N 1
ATOM 768 C CA . MET A 1 98 ? -23.262 28.750 11.110 1.00 96.06 98 MET A CA 1
ATOM 769 C C . MET A 1 98 ? -23.119 27.863 12.342 1.00 96.06 98 MET A C 1
ATOM 771 O O . MET A 1 98 ? -23.729 28.145 13.371 1.00 96.06 98 MET A O 1
ATOM 775 N N . GLY A 1 99 ? -22.323 26.798 12.237 1.00 95.81 99 GLY A N 1
ATOM 776 C CA . GLY A 1 99 ? -22.022 25.897 13.349 1.00 95.81 99 GLY A CA 1
ATOM 777 C C . GLY A 1 99 ? -20.590 26.017 13.868 1.00 95.81 99 GLY A C 1
ATOM 778 O O . GLY A 1 99 ? -19.676 26.342 13.109 1.00 95.81 99 GLY A O 1
ATOM 779 N N . ILE A 1 100 ? -20.418 25.731 15.159 1.00 96.06 100 ILE A N 1
ATOM 780 C CA . ILE A 1 100 ? -19.145 25.549 15.861 1.00 96.06 100 ILE A CA 1
ATOM 781 C C . ILE A 1 100 ? -19.103 24.107 16.374 1.00 96.06 100 ILE A C 1
ATOM 783 O O . ILE A 1 100 ? -19.864 23.749 17.275 1.00 96.06 100 ILE A O 1
ATOM 787 N N . ASP A 1 101 ? -18.231 23.280 15.794 1.00 93.94 101 ASP A N 1
ATOM 788 C CA . ASP A 1 101 ? -18.014 21.906 16.262 1.00 93.94 101 ASP A CA 1
ATOM 789 C C . ASP A 1 101 ? -17.215 21.914 17.577 1.00 93.94 101 ASP A C 1
ATOM 791 O O . ASP A 1 101 ? -16.266 22.689 17.726 1.00 93.94 101 ASP A O 1
ATOM 795 N N . ASN A 1 102 ? -17.590 21.057 18.528 1.00 92.62 102 ASN A N 1
ATOM 796 C CA . ASN A 1 102 ? -17.029 20.999 19.884 1.00 92.62 102 ASN A CA 1
ATOM 797 C C . ASN A 1 102 ? -17.027 22.364 20.601 1.00 92.62 102 ASN A C 1
ATOM 799 O O . ASN A 1 102 ? -16.019 22.778 21.184 1.00 92.62 102 ASN A O 1
ATOM 803 N N . ALA A 1 103 ? -18.154 23.079 20.548 1.00 90.94 103 ALA A N 1
ATOM 804 C CA . ALA A 1 103 ? -18.282 24.455 21.043 1.00 90.94 103 ALA A CA 1
ATOM 805 C C . ALA A 1 103 ? -18.081 24.622 22.561 1.00 90.94 103 ALA A C 1
ATOM 807 O O . ALA A 1 103 ? -17.839 25.727 23.041 1.00 90.94 103 ALA A O 1
ATOM 808 N N . ASN A 1 104 ? -18.167 23.533 23.322 1.00 91.00 104 ASN A N 1
ATOM 809 C CA . ASN A 1 104 ? -17.871 23.486 24.753 1.00 91.00 104 ASN A CA 1
ATOM 810 C C . ASN A 1 104 ? -16.366 23.304 25.051 1.00 91.00 104 ASN A C 1
ATOM 812 O O . ASN A 1 104 ? -15.975 23.127 26.203 1.00 91.00 104 ASN A O 1
ATOM 816 N N . THR A 1 105 ? -15.505 23.328 24.028 1.00 92.12 105 THR A N 1
ATOM 817 C CA . THR A 1 105 ? -14.048 23.206 24.167 1.00 92.12 105 THR A CA 1
ATOM 818 C C . THR A 1 105 ? -13.343 24.470 23.682 1.00 92.12 105 THR A C 1
ATOM 820 O O . THR A 1 105 ? -13.751 25.087 22.695 1.00 92.12 105 THR A O 1
ATOM 823 N N . LEU A 1 106 ? -12.220 24.815 24.325 1.00 88.62 106 LEU A N 1
ATOM 824 C CA . LEU A 1 106 ? -11.364 25.928 23.891 1.00 88.62 106 LEU A CA 1
ATOM 825 C C . LEU A 1 106 ? -10.914 25.757 22.435 1.00 88.62 106 LEU A C 1
ATOM 827 O O . LEU A 1 106 ? -10.902 26.712 21.663 1.00 88.62 106 LEU A O 1
ATOM 831 N N . GLN A 1 107 ? -10.574 24.527 22.042 1.00 91.38 107 GLN A N 1
ATOM 832 C CA . GLN A 1 107 ? -10.085 24.235 20.698 1.00 91.38 107 GLN A CA 1
ATOM 833 C C . GLN A 1 107 ? -11.157 24.469 19.626 1.00 91.38 107 GLN A C 1
ATOM 835 O O . GLN A 1 107 ? -10.863 25.104 18.614 1.00 91.38 107 GLN A O 1
ATOM 840 N N . GLY A 1 108 ? -12.383 23.974 19.833 1.00 92.12 108 GLY A N 1
ATOM 841 C CA . GLY A 1 108 ? -13.481 24.126 18.872 1.00 92.12 108 GLY A CA 1
ATOM 842 C C . GLY A 1 108 ? -13.825 25.593 18.622 1.00 92.12 108 GLY A C 1
ATOM 843 O O . GLY A 1 108 ? -13.868 26.048 17.476 1.00 92.12 108 GLY A O 1
ATOM 844 N N . ILE A 1 109 ? -13.953 26.362 19.704 1.00 92.62 109 ILE A N 1
ATOM 845 C CA . ILE A 1 109 ? -14.241 27.799 19.658 1.00 92.62 109 ILE A CA 1
ATOM 846 C C . ILE A 1 109 ? -13.107 28.584 18.989 1.00 92.62 109 ILE A C 1
ATOM 848 O O . ILE A 1 109 ? -13.369 29.385 18.090 1.00 92.62 109 ILE A O 1
ATOM 852 N N . HIS A 1 110 ? -11.847 28.337 19.360 1.00 89.38 110 HIS A N 1
ATOM 853 C CA . HIS A 1 110 ? -10.706 29.034 18.758 1.00 89.38 110 HIS A CA 1
ATOM 854 C C . HIS A 1 110 ? -10.533 28.705 17.273 1.00 89.38 110 HIS A C 1
ATOM 856 O O . HIS A 1 110 ? -10.224 29.598 16.482 1.00 89.38 110 HIS A O 1
ATOM 862 N N . ASN A 1 111 ? -10.760 27.449 16.877 1.00 91.44 111 ASN A N 1
ATOM 863 C CA . ASN A 1 111 ? -10.722 27.047 15.472 1.00 91.44 111 ASN A CA 1
ATOM 864 C C . ASN A 1 111 ? -11.744 27.834 14.653 1.00 91.44 111 ASN A C 1
ATOM 866 O O . ASN A 1 111 ? -11.397 28.389 13.614 1.00 91.44 111 ASN A O 1
ATOM 870 N N . PHE A 1 112 ? -12.978 27.933 15.144 1.00 94.19 112 PHE A N 1
ATOM 871 C CA . PHE A 1 112 ? -14.021 28.708 14.484 1.00 94.19 112 PHE A CA 1
ATOM 872 C C . PHE A 1 112 ? -13.695 30.208 14.443 1.00 94.19 112 PHE A C 1
ATOM 874 O O . PHE A 1 112 ? -13.763 30.830 13.380 1.00 94.19 112 PHE A O 1
ATOM 881 N N . ALA A 1 113 ? -13.278 30.789 15.573 1.00 92.31 113 ALA A N 1
ATOM 882 C CA . ALA A 1 113 ? -12.953 32.210 15.666 1.00 92.31 113 ALA A CA 1
ATOM 883 C C . ALA A 1 113 ? -11.815 32.608 14.713 1.00 92.31 113 ALA A C 1
ATOM 885 O O . ALA A 1 113 ? -11.878 33.669 14.096 1.00 92.31 113 ALA A O 1
ATOM 886 N N . LYS A 1 114 ? -10.815 31.738 14.522 1.00 90.75 114 LYS A N 1
ATOM 887 C CA . LYS A 1 114 ? -9.717 31.950 13.566 1.00 90.75 114 LYS A CA 1
ATOM 888 C C . LYS A 1 114 ? -10.197 32.016 12.113 1.00 90.75 114 LYS A C 1
ATOM 890 O O . LYS A 1 114 ? -9.609 32.742 11.317 1.00 90.75 114 LYS A O 1
ATOM 895 N N . VAL A 1 115 ? -11.241 31.266 11.757 1.00 92.62 115 VAL A N 1
ATOM 896 C CA . VAL A 1 115 ? -11.814 31.289 10.400 1.00 92.62 115 VAL A CA 1
ATOM 897 C C . VAL A 1 115 ? -12.645 32.555 10.186 1.00 92.62 115 VAL A C 1
ATOM 899 O O . VAL A 1 115 ? -12.546 33.179 9.133 1.00 92.62 115 VAL A O 1
ATOM 902 N N . MET A 1 116 ? -13.444 32.954 11.179 1.00 93.94 116 MET A N 1
ATOM 903 C CA . MET A 1 116 ? -14.324 34.125 11.074 1.00 93.94 116 MET A CA 1
ATOM 904 C C . MET A 1 116 ? -13.571 35.459 11.209 1.00 93.94 116 MET A C 1
ATOM 906 O O . MET A 1 116 ? -13.908 36.427 10.529 1.00 93.94 116 MET A O 1
ATOM 910 N N . TRP A 1 117 ? -12.517 35.507 12.030 1.00 93.31 117 TRP A N 1
ATOM 911 C CA . TRP A 1 117 ? -11.687 36.694 12.256 1.00 93.31 117 TRP A CA 1
ATOM 912 C C . TRP A 1 117 ? -10.183 36.379 12.103 1.00 93.31 117 TRP A C 1
ATOM 914 O O . TRP A 1 117 ? -9.440 36.367 13.087 1.00 93.31 117 TRP A O 1
ATOM 924 N N . PRO A 1 118 ? -9.687 36.154 10.869 1.00 83.56 118 PRO A N 1
ATOM 925 C CA . PRO A 1 118 ? -8.315 35.688 10.623 1.00 83.56 118 PRO A CA 1
ATOM 926 C C . PRO A 1 118 ? -7.222 36.700 10.993 1.00 83.56 118 PRO A C 1
ATOM 928 O O . PRO A 1 118 ? -6.094 36.305 11.276 1.00 83.56 118 PRO A O 1
ATOM 931 N N . ASN A 1 119 ? -7.549 37.996 11.005 1.00 79.94 119 ASN A N 1
ATOM 932 C CA . ASN A 1 119 ? -6.588 39.075 11.258 1.00 79.94 119 ASN A CA 1
ATOM 933 C C . ASN A 1 119 ? -6.529 39.515 12.732 1.00 79.94 119 ASN A C 1
ATOM 935 O O . ASN A 1 119 ? -5.588 40.205 13.114 1.00 79.94 119 ASN A O 1
ATOM 939 N N . ASN A 1 120 ? -7.526 39.157 13.549 1.00 77.81 120 ASN A N 1
ATOM 940 C CA . ASN A 1 120 ? -7.559 39.449 14.983 1.00 77.81 120 ASN A CA 1
ATOM 941 C C . ASN A 1 120 ? -8.607 38.562 15.668 1.00 77.81 120 ASN A C 1
ATOM 943 O O . ASN A 1 120 ? -9.796 38.719 15.402 1.00 77.81 120 ASN A O 1
ATOM 947 N N . ALA A 1 121 ? -8.192 37.645 16.541 1.00 73.69 121 ALA A N 1
ATOM 948 C CA . ALA A 1 121 ? -9.120 36.721 17.186 1.00 73.69 121 ALA A CA 1
ATOM 949 C C . ALA A 1 121 ? -10.145 37.480 18.052 1.00 73.69 121 ALA A C 1
ATOM 951 O O . ALA A 1 121 ? -9.782 38.227 18.961 1.00 73.69 121 ALA A O 1
ATOM 952 N N . ASN A 1 122 ? -11.441 37.273 17.794 1.00 87.44 122 ASN A N 1
ATOM 953 C CA . ASN A 1 122 ? -12.505 37.851 18.615 1.00 87.44 122 ASN A CA 1
ATOM 954 C C . ASN A 1 122 ? -12.646 37.050 19.926 1.00 87.44 122 ASN A C 1
ATOM 956 O O . ASN A 1 122 ? -13.428 36.099 20.034 1.00 87.44 122 ASN A O 1
ATOM 960 N N . HIS A 1 123 ? -11.835 37.420 20.921 1.00 86.94 123 HIS A N 1
ATOM 961 C CA . HIS A 1 123 ? -11.817 36.782 22.241 1.00 86.94 123 HIS A CA 1
ATOM 962 C C . HIS A 1 123 ? -13.164 36.906 22.960 1.00 86.94 123 HIS A C 1
ATOM 964 O O . HIS A 1 123 ? -13.652 35.931 23.516 1.00 86.94 123 HIS A O 1
ATOM 970 N N . ARG A 1 124 ? -13.836 38.059 22.848 1.00 89.00 124 ARG A N 1
ATOM 971 C CA . ARG A 1 124 ? -15.152 38.280 23.464 1.00 89.00 124 ARG A CA 1
ATOM 972 C C . ARG A 1 124 ? -16.221 37.345 22.892 1.00 89.00 124 ARG A C 1
ATOM 974 O O . ARG A 1 124 ? -16.983 36.764 23.663 1.00 89.00 124 ARG A O 1
ATOM 981 N N . PHE A 1 125 ? -16.262 37.175 21.567 1.00 92.25 125 PHE A N 1
ATOM 982 C CA . PHE A 1 125 ? -17.137 36.194 20.913 1.00 92.25 125 PHE A CA 1
ATOM 983 C C . PHE A 1 125 ? -16.869 34.782 21.442 1.00 92.25 125 PHE A C 1
ATOM 985 O O . PHE A 1 125 ? -17.807 34.050 21.765 1.00 92.25 125 PHE A O 1
ATOM 992 N N . SER A 1 126 ? -15.587 34.425 21.542 1.00 91.88 126 SER A N 1
ATOM 993 C CA . SER A 1 126 ? -15.136 33.108 21.991 1.00 91.88 126 SER A CA 1
ATOM 994 C C . SER A 1 126 ? -15.584 32.823 23.427 1.00 91.88 126 SER A C 1
ATOM 996 O O . SER A 1 126 ? -16.234 31.808 23.676 1.00 91.88 126 SER A O 1
ATOM 998 N N . ASP A 1 127 ? -15.329 33.757 24.344 1.00 90.50 127 ASP A N 1
ATOM 999 C CA . ASP A 1 127 ? -15.671 33.633 25.762 1.00 90.50 127 ASP A CA 1
ATOM 1000 C C . ASP A 1 127 ? -17.187 33.547 25.979 1.00 90.50 127 ASP A C 1
ATOM 1002 O O . ASP A 1 127 ? -17.668 32.668 26.699 1.00 90.50 127 ASP A O 1
ATOM 1006 N N . CYS A 1 128 ? -17.963 34.416 25.317 1.00 92.69 128 CYS A N 1
ATOM 1007 C CA . CYS A 1 128 ? -19.424 34.422 25.444 1.00 92.69 128 CYS A CA 1
ATOM 1008 C C . CYS A 1 128 ? -20.043 33.134 24.885 1.00 92.69 128 CYS A C 1
ATOM 1010 O O . CYS A 1 128 ? -20.897 32.527 25.534 1.00 92.69 128 CYS A O 1
ATOM 1012 N N . SER A 1 129 ? -19.593 32.694 23.704 1.00 93.81 129 SER A N 1
ATOM 1013 C CA . SER A 1 129 ? -20.115 31.493 23.041 1.00 93.81 129 SER A CA 1
ATOM 1014 C C . SER A 1 129 ? -19.769 30.222 23.814 1.00 93.81 129 SER A C 1
ATOM 1016 O O . SER A 1 129 ? -20.634 29.367 23.994 1.00 93.81 129 SER A O 1
ATOM 1018 N N . MET A 1 130 ? -18.537 30.110 24.325 1.00 93.81 130 MET A N 1
ATOM 1019 C CA . MET A 1 130 ? -18.106 28.956 25.118 1.00 93.81 130 MET A CA 1
ATOM 1020 C C . MET A 1 130 ? -18.807 28.910 26.481 1.00 93.81 130 MET A C 1
ATOM 1022 O O . MET A 1 130 ? -19.263 27.849 26.902 1.00 93.81 130 MET A O 1
ATOM 1026 N N . SER A 1 131 ? -18.931 30.055 27.164 1.00 94.12 131 SER A N 1
ATOM 1027 C CA . SER A 1 131 ? -19.646 30.153 28.444 1.00 94.12 131 SER A CA 1
ATOM 1028 C C . SER A 1 131 ? -21.106 29.714 28.300 1.00 94.12 131 SER A C 1
ATOM 1030 O O . SER A 1 131 ? -21.587 28.878 29.068 1.00 94.12 131 SER A O 1
ATOM 1032 N N . PHE A 1 132 ? -21.784 30.195 27.251 1.00 95.44 132 PHE A N 1
ATOM 1033 C CA . PHE A 1 132 ? -23.139 29.768 26.920 1.00 95.44 132 PHE A CA 1
ATOM 1034 C C . PHE A 1 132 ? -23.206 28.266 26.601 1.00 95.44 132 PHE A C 1
ATOM 1036 O O . PHE A 1 132 ? -24.004 27.554 27.211 1.00 95.44 132 PHE A O 1
ATOM 1043 N N . ALA A 1 133 ? -22.344 27.759 25.708 1.00 96.31 133 ALA A N 1
ATOM 1044 C CA . ALA A 1 133 ? -22.318 26.342 25.332 1.00 96.31 133 ALA A CA 1
ATOM 1045 C C . ALA A 1 133 ? -22.126 25.422 26.546 1.00 96.31 133 ALA A C 1
ATOM 1047 O O . ALA A 1 133 ? -22.845 24.437 26.684 1.00 96.31 133 ALA A O 1
ATOM 1048 N N . ASN A 1 134 ? -21.216 25.772 27.459 1.00 95.31 134 ASN A N 1
ATOM 1049 C CA . ASN A 1 134 ? -20.969 25.013 28.685 1.00 95.31 134 ASN A CA 1
ATOM 1050 C C . ASN A 1 134 ? -22.192 24.976 29.606 1.00 95.31 134 ASN A C 1
ATOM 1052 O O . ASN A 1 134 ? -22.517 23.924 30.154 1.00 95.31 134 ASN A O 1
ATOM 1056 N N . LYS A 1 135 ? -22.895 26.104 29.765 1.00 94.44 135 LYS A N 1
ATOM 1057 C CA . LYS A 1 135 ? -24.090 26.177 30.616 1.00 94.44 135 LYS A CA 1
ATOM 1058 C C . LYS A 1 135 ? -25.270 25.403 30.044 1.00 94.44 135 LYS A C 1
ATOM 1060 O O . LYS A 1 135 ? -26.008 24.789 30.811 1.00 94.44 135 LYS A O 1
ATOM 1065 N N . VAL A 1 136 ? -25.430 25.399 28.724 1.00 95.50 136 VAL A N 1
ATOM 1066 C CA . VAL A 1 136 ? -26.484 24.627 28.053 1.00 95.50 136 VAL A CA 1
ATOM 1067 C C . VAL A 1 136 ? -26.134 23.134 27.998 1.00 95.50 136 VAL A C 1
ATOM 1069 O O . VAL A 1 136 ? -27.019 22.305 28.181 1.00 95.50 136 VAL A O 1
ATOM 1072 N N . ALA A 1 137 ? -24.856 22.771 27.854 1.00 95.50 137 ALA A N 1
ATOM 1073 C CA . ALA A 1 137 ? -24.408 21.383 27.993 1.00 95.50 137 ALA A CA 1
ATOM 1074 C C . ALA A 1 137 ? -24.637 20.844 29.419 1.00 95.50 137 ALA A C 1
ATOM 1076 O O . ALA A 1 137 ? -24.974 19.680 29.592 1.00 95.50 137 ALA A O 1
ATOM 1077 N N . GLU A 1 138 ? -24.510 21.685 30.454 1.00 93.44 138 GLU A N 1
ATOM 1078 C CA . GLU A 1 138 ? -24.880 21.327 31.834 1.00 93.44 138 GLU A CA 1
ATOM 1079 C C . GLU A 1 138 ? -26.381 20.990 31.951 1.00 93.44 138 GLU A C 1
ATOM 1081 O O . GLU A 1 138 ? -26.733 19.985 32.568 1.00 93.44 138 GLU A O 1
ATOM 1086 N N . LEU A 1 139 ? -27.258 21.772 31.306 1.00 93.62 139 LEU A N 1
ATOM 1087 C CA . LEU A 1 139 ? -28.694 21.473 31.235 1.00 93.62 139 LEU A CA 1
ATOM 1088 C C . LEU A 1 139 ? -28.962 20.144 30.513 1.00 93.62 139 LEU A C 1
ATOM 1090 O O . LEU A 1 139 ? -29.745 19.330 30.997 1.00 93.62 139 LEU A O 1
ATOM 1094 N N . GLU A 1 140 ? -28.291 19.903 29.388 1.00 95.00 140 GLU A N 1
ATOM 1095 C CA . GLU A 1 140 ? -28.424 18.655 28.633 1.00 95.00 140 GLU A CA 1
ATOM 1096 C C . GLU A 1 140 ? -28.015 17.435 29.466 1.00 95.00 140 GLU A C 1
ATOM 1098 O O . GLU A 1 140 ? -28.766 16.465 29.524 1.00 95.00 140 GLU A O 1
ATOM 1103 N N . LYS A 1 141 ? -26.918 17.523 30.226 1.00 93.31 141 LYS A N 1
ATOM 1104 C CA . LYS A 1 141 ? -26.489 16.454 31.140 1.00 93.31 141 LYS A CA 1
ATOM 1105 C C . LYS A 1 141 ? -27.540 16.107 32.193 1.00 93.31 141 LYS A C 1
ATOM 1107 O O . LYS A 1 141 ? -27.704 14.927 32.506 1.00 93.31 141 LYS A O 1
ATOM 1112 N N . PHE A 1 142 ? -28.265 17.096 32.729 1.00 91.50 142 PHE A N 1
ATOM 1113 C CA . PHE A 1 142 ? -29.382 16.820 33.641 1.00 91.50 142 PHE A CA 1
ATOM 1114 C C . PHE A 1 142 ? -30.496 16.048 32.937 1.00 91.50 142 PHE A C 1
ATOM 1116 O O . PHE A 1 142 ? -30.978 15.057 33.481 1.00 91.50 142 PHE A O 1
ATOM 1123 N N . VAL A 1 143 ? -30.867 16.463 31.724 1.00 94.12 143 VAL A N 1
ATOM 1124 C CA . VAL A 1 143 ? -31.917 15.804 30.935 1.00 94.12 143 VAL A CA 1
ATOM 1125 C C . VAL A 1 143 ? -31.523 14.372 30.573 1.00 94.12 143 VAL A C 1
ATOM 1127 O O . VAL A 1 143 ? -32.330 13.470 30.764 1.00 94.12 143 VAL A O 1
ATOM 1130 N N . ILE A 1 144 ? -30.286 14.139 30.124 1.00 95.25 144 ILE A N 1
ATOM 1131 C CA . ILE A 1 144 ? -29.774 12.797 29.808 1.00 95.25 144 ILE A CA 1
ATOM 1132 C C . ILE A 1 144 ? -29.794 11.899 31.040 1.00 95.25 144 ILE A C 1
ATOM 1134 O O . ILE A 1 144 ? -30.279 10.773 30.970 1.00 95.25 144 ILE A O 1
ATOM 1138 N N . ARG A 1 145 ? -29.315 12.387 32.189 1.00 94.00 145 ARG A N 1
ATOM 1139 C CA . ARG A 1 145 ? -29.318 11.577 33.408 1.00 94.00 145 ARG A CA 1
ATOM 1140 C C . ARG A 1 145 ? -30.745 11.241 33.855 1.00 94.00 145 ARG A C 1
ATOM 1142 O O . ARG A 1 145 ? -31.012 10.080 34.140 1.00 94.00 145 ARG A O 1
ATOM 1149 N N . MET A 1 146 ? -31.668 12.208 33.838 1.00 93.81 146 MET A N 1
ATOM 1150 C CA . MET A 1 146 ? -33.086 11.953 34.135 1.00 93.81 146 MET A CA 1
ATOM 1151 C C . MET A 1 146 ? -33.714 10.952 33.155 1.00 93.81 146 MET A C 1
ATOM 1153 O O . MET A 1 146 ? -34.466 10.079 33.577 1.00 93.81 146 MET A O 1
ATOM 1157 N N . LEU A 1 147 ? -33.391 11.056 31.863 1.00 94.88 147 LEU A N 1
ATOM 1158 C CA . LEU A 1 147 ? -33.875 10.152 30.822 1.00 94.88 147 LEU A CA 1
ATOM 1159 C C . LEU A 1 147 ? -33.413 8.710 31.073 1.00 94.88 147 LEU A C 1
ATOM 1161 O O . LEU A 1 147 ? -34.222 7.791 31.033 1.00 94.88 147 LEU A O 1
ATOM 1165 N N . PHE A 1 148 ? -32.134 8.498 31.370 1.00 94.88 148 PHE A N 1
ATOM 1166 C CA . PHE A 1 148 ? -31.588 7.155 31.585 1.00 94.88 148 PHE A CA 1
ATOM 1167 C C . PHE A 1 148 ? -32.062 6.546 32.913 1.00 94.88 148 PHE A C 1
ATOM 1169 O O . PHE A 1 148 ? -32.401 5.365 32.947 1.00 94.88 148 PHE A O 1
ATOM 1176 N N . GLU A 1 149 ? -32.140 7.349 33.979 1.00 93.31 149 GLU A N 1
ATOM 1177 C CA . GLU A 1 149 ? -32.702 6.928 35.273 1.00 93.31 149 GLU A CA 1
ATOM 1178 C C . GLU A 1 149 ? -34.187 6.555 35.159 1.00 93.31 149 GLU A C 1
ATOM 1180 O O . GLU A 1 149 ? -34.625 5.584 35.766 1.00 93.31 149 GLU A O 1
ATOM 1185 N N . SER A 1 150 ? -34.968 7.262 34.330 1.00 92.88 150 SER A N 1
ATOM 1186 C CA . SER A 1 150 ? -36.392 6.938 34.130 1.00 92.88 150 SER A CA 1
ATOM 1187 C C . SER A 1 150 ? -36.628 5.522 33.597 1.00 92.88 150 SER A C 1
ATOM 1189 O O . SER A 1 150 ? -37.653 4.912 33.892 1.00 92.88 150 SER A O 1
ATOM 1191 N N . TYR A 1 151 ? -35.655 5.000 32.853 1.00 92.75 151 TYR A N 1
ATOM 1192 C CA . TYR A 1 151 ? -35.713 3.711 32.182 1.00 92.75 151 TYR A CA 1
ATOM 1193 C C . TYR A 1 151 ? -34.902 2.613 32.891 1.00 92.75 151 TYR A C 1
ATOM 1195 O O . TYR A 1 151 ? -34.832 1.496 32.385 1.00 92.75 151 TYR A O 1
ATOM 1203 N N . GLY A 1 152 ? -34.281 2.901 34.043 1.00 91.94 152 GLY A N 1
ATOM 1204 C CA . GLY A 1 152 ? -33.465 1.929 34.785 1.00 91.94 152 GLY A CA 1
ATOM 1205 C C . GLY A 1 152 ? -32.179 1.506 34.062 1.00 91.94 152 GLY A C 1
ATOM 1206 O O . GLY A 1 152 ? -31.696 0.387 34.237 1.00 91.94 152 GLY A O 1
ATOM 1207 N N . VAL A 1 153 ? -31.646 2.381 33.201 1.00 94.19 153 VAL A N 1
ATOM 1208 C CA . VAL A 1 153 ? -30.465 2.125 32.358 1.00 94.19 153 VAL A CA 1
ATOM 1209 C C . VAL A 1 153 ? -29.293 3.046 32.726 1.00 94.19 153 VAL A C 1
ATOM 1211 O O . VAL A 1 153 ? -28.467 3.416 31.888 1.00 94.19 153 VAL A O 1
ATOM 1214 N N . GLU A 1 154 ? -29.178 3.406 34.008 1.00 92.62 154 GLU A N 1
ATOM 1215 C CA . GLU A 1 154 ? -28.198 4.366 34.542 1.00 92.62 154 GLU A CA 1
ATOM 1216 C C . GLU A 1 154 ? -26.751 3.966 34.259 1.00 92.62 154 GLU A C 1
ATOM 1218 O O . GLU A 1 154 ? -25.876 4.821 34.110 1.00 92.62 154 GLU A O 1
ATOM 1223 N N . LYS A 1 155 ? -26.493 2.658 34.141 1.00 92.94 155 LYS A N 1
ATOM 1224 C CA . LYS A 1 155 ? -25.166 2.104 33.842 1.00 92.94 155 LYS A CA 1
ATOM 1225 C C . LYS A 1 155 ? -24.561 2.635 32.535 1.00 92.94 155 LYS A C 1
ATOM 1227 O O . LYS A 1 155 ? -23.342 2.614 32.394 1.00 92.94 155 LYS A O 1
ATOM 1232 N N . TYR A 1 156 ? -25.378 3.125 31.598 1.00 91.69 156 TYR A N 1
ATOM 1233 C CA . TYR A 1 156 ? -24.907 3.670 30.321 1.00 91.69 156 TYR A CA 1
ATOM 1234 C C . TYR A 1 156 ? -24.667 5.189 30.337 1.00 91.69 156 TYR A C 1
ATOM 1236 O O . TYR A 1 156 ? -24.153 5.720 29.353 1.00 91.69 156 TYR A O 1
ATOM 1244 N N . VAL A 1 157 ? -25.010 5.898 31.421 1.00 92.62 157 VAL A N 1
ATOM 1245 C CA . VAL A 1 157 ? -24.960 7.373 31.479 1.00 92.62 157 VAL A CA 1
ATOM 1246 C C . VAL A 1 157 ? -23.552 7.912 31.250 1.00 92.62 157 VAL A C 1
ATOM 1248 O O . VAL A 1 157 ? -23.363 8.769 30.392 1.00 92.62 157 VAL A O 1
ATOM 1251 N N . GLU A 1 158 ? -22.558 7.406 31.982 1.00 92.88 158 GLU A N 1
ATOM 1252 C CA . GLU A 1 158 ? -21.183 7.919 31.887 1.00 92.88 158 GLU A CA 1
ATOM 1253 C C . GLU A 1 158 ? -20.596 7.661 30.489 1.00 92.88 158 GLU A C 1
ATOM 1255 O O . GLU A 1 158 ? -20.054 8.569 29.864 1.00 92.88 158 GLU A O 1
ATOM 1260 N N . ALA A 1 159 ? -20.826 6.467 29.929 1.00 90.44 159 ALA A N 1
ATOM 1261 C CA . ALA A 1 159 ? -20.401 6.132 28.568 1.00 90.44 159 ALA A CA 1
ATOM 1262 C C . ALA A 1 159 ? -21.068 7.025 27.504 1.00 90.44 159 ALA A C 1
ATOM 1264 O O . ALA A 1 159 ? -20.427 7.415 26.528 1.00 90.44 159 ALA A O 1
ATOM 1265 N N . HIS A 1 160 ? -22.346 7.370 27.690 1.00 93.88 160 HIS A N 1
ATOM 1266 C CA . HIS A 1 160 ? -23.050 8.308 26.818 1.00 93.88 160 HIS A CA 1
ATOM 1267 C C . HIS A 1 160 ? -22.453 9.717 26.920 1.00 93.88 160 HIS A C 1
ATOM 1269 O O . HIS A 1 160 ? -22.182 10.349 25.898 1.00 93.88 160 HIS A O 1
ATOM 1275 N N . MET A 1 161 ? -22.212 10.205 28.141 1.00 91.62 161 MET A N 1
ATOM 1276 C CA . MET A 1 161 ? -21.646 11.535 28.379 1.00 91.62 161 MET A CA 1
ATOM 1277 C C . MET A 1 161 ? -20.235 11.675 27.796 1.00 91.62 161 MET A C 1
ATOM 1279 O O . MET A 1 161 ? -19.958 12.682 27.146 1.00 91.62 161 MET A O 1
ATOM 1283 N N . ASP A 1 162 ? -19.379 10.664 27.957 1.00 91.00 162 ASP A N 1
ATOM 1284 C CA . ASP A 1 162 ? -18.019 10.651 27.400 1.00 91.00 162 ASP A CA 1
ATOM 1285 C C . ASP A 1 162 ? -18.015 10.624 25.866 1.00 91.00 162 ASP A C 1
ATOM 1287 O O . ASP A 1 162 ? -17.156 11.232 25.223 1.00 91.00 162 ASP A O 1
ATOM 1291 N N . ALA A 1 163 ? -18.996 9.950 25.259 1.00 92.31 163 ALA A N 1
ATOM 1292 C CA . ALA A 1 163 ? -19.141 9.890 23.810 1.00 92.31 163 ALA A CA 1
ATOM 1293 C C . ALA A 1 163 ? -19.774 11.155 23.203 1.00 92.31 163 ALA A C 1
ATOM 1295 O O . ALA A 1 163 ? -19.739 11.314 21.976 1.00 92.31 163 ALA A O 1
ATOM 1296 N N . THR A 1 164 ? -20.365 12.035 24.016 1.00 94.88 164 THR A N 1
ATOM 1297 C CA . THR A 1 164 ? -21.142 13.185 23.542 1.00 94.88 164 THR A CA 1
ATOM 1298 C C . THR A 1 164 ? -20.249 14.335 23.077 1.00 94.88 164 THR A C 1
ATOM 1300 O O . THR A 1 164 ? -19.389 14.845 23.791 1.00 94.88 164 THR A O 1
ATOM 1303 N N . THR A 1 165 ? -20.516 14.803 21.863 1.00 94.31 165 THR A N 1
ATOM 1304 C CA . THR A 1 165 ? -19.931 15.993 21.240 1.00 94.31 165 THR A CA 1
ATOM 1305 C C . THR A 1 165 ? -21.029 17.016 20.977 1.00 94.31 165 THR A C 1
ATOM 1307 O O . THR A 1 165 ? -22.165 16.653 20.661 1.00 94.31 165 THR A O 1
ATOM 1310 N N . TYR A 1 166 ? -20.705 18.304 21.097 1.00 96.00 166 TYR A N 1
ATOM 1311 C CA . TYR A 1 166 ? -21.695 19.374 20.983 1.00 96.00 166 TYR A CA 1
ATOM 1312 C C . TYR A 1 166 ? -21.428 20.273 19.778 1.00 96.00 166 TYR A C 1
ATOM 1314 O O . TYR A 1 166 ? -20.360 20.882 19.660 1.00 96.00 166 TYR A O 1
ATOM 1322 N N . LEU A 1 167 ? -22.440 20.412 18.922 1.00 96.94 167 LEU A N 1
ATOM 1323 C CA . LEU A 1 167 ? -22.480 21.398 17.848 1.00 96.94 167 LEU A CA 1
ATOM 1324 C C . LEU A 1 167 ? -23.325 22.591 18.306 1.00 96.94 167 LEU A C 1
ATOM 1326 O O . LEU A 1 167 ? -24.540 22.469 18.457 1.00 96.94 167 LEU A O 1
ATOM 1330 N N . LEU A 1 168 ? -22.699 23.755 18.485 1.00 97.44 168 LEU A N 1
ATOM 1331 C CA . LEU A 1 168 ? -23.425 25.006 18.715 1.00 97.44 168 LEU A CA 1
ATOM 1332 C C . LEU A 1 168 ? -23.697 25.671 17.370 1.00 97.44 168 LEU A C 1
ATOM 1334 O O . LEU A 1 168 ? -22.757 26.013 16.654 1.00 97.44 168 LEU A O 1
ATOM 1338 N N . ARG A 1 169 ? -24.964 25.883 17.019 1.00 97.19 169 ARG A N 1
ATOM 1339 C CA . ARG A 1 169 ? -25.342 26.642 15.825 1.00 97.19 169 ARG A CA 1
ATOM 1340 C C . ARG A 1 169 ? -25.971 27.970 16.182 1.00 97.19 169 ARG A C 1
ATOM 1342 O O . ARG A 1 169 ? -26.868 28.060 17.015 1.00 97.19 169 ARG A O 1
ATOM 1349 N N . PHE A 1 170 ? -25.544 28.980 15.445 1.00 97.31 170 PHE A N 1
ATOM 1350 C CA . PHE A 1 170 ? -26.152 30.293 15.385 1.00 97.31 170 PHE A CA 1
ATOM 1351 C C . PHE A 1 170 ? -27.057 30.355 14.158 1.00 97.31 170 PHE A C 1
ATOM 1353 O O . PHE A 1 170 ? -26.619 30.025 13.057 1.00 97.31 170 PHE A O 1
ATOM 1360 N N . LEU A 1 171 ? -28.321 30.731 14.344 1.00 96.50 171 LEU A N 1
ATOM 1361 C CA . LEU A 1 171 ? -29.348 30.787 13.309 1.00 96.50 171 LEU A CA 1
ATOM 1362 C C . LEU A 1 171 ? -29.926 32.207 13.261 1.00 96.50 171 LEU A C 1
ATOM 1364 O O . LEU A 1 171 ? -30.305 32.767 14.293 1.00 96.50 171 LEU A O 1
ATOM 1368 N N . LYS A 1 172 ? -30.034 32.763 12.056 1.00 96.06 172 LYS A N 1
ATOM 1369 C CA . LYS A 1 172 ? -30.673 34.047 11.772 1.00 96.06 172 LYS A CA 1
ATOM 1370 C C . LYS A 1 172 ? -31.813 33.835 10.791 1.00 96.06 172 LYS A C 1
ATOM 1372 O O . LYS A 1 172 ? -31.636 33.216 9.743 1.00 96.06 172 LYS A O 1
ATOM 1377 N N . TYR A 1 173 ? -32.964 34.405 11.125 1.00 94.50 173 TYR A N 1
ATOM 1378 C CA . TYR A 1 173 ? -34.099 34.520 10.225 1.00 94.50 173 TYR A CA 1
ATOM 1379 C C . TYR A 1 173 ? -34.418 35.997 10.028 1.00 94.50 173 TYR A C 1
ATOM 1381 O O . TYR A 1 173 ? -34.764 36.691 10.988 1.00 94.50 173 TYR A O 1
ATOM 1389 N N . ARG A 1 174 ? -34.285 36.497 8.799 1.00 92.00 174 ARG A N 1
ATOM 1390 C CA . ARG A 1 174 ? -34.714 37.867 8.483 1.00 92.00 174 ARG A CA 1
ATOM 1391 C C . ARG A 1 174 ? -36.236 37.929 8.354 1.00 92.00 174 ARG A C 1
ATOM 1393 O O . ARG A 1 174 ? -36.863 36.950 7.952 1.00 92.00 174 ARG A O 1
ATOM 1400 N N . ALA A 1 175 ? -36.810 39.095 8.640 1.00 89.44 175 ALA A N 1
ATOM 1401 C CA . ALA A 1 175 ? -38.226 39.341 8.402 1.00 89.44 175 ALA A CA 1
ATOM 1402 C C . ALA A 1 175 ? -38.580 39.141 6.907 1.00 89.44 175 ALA A C 1
ATOM 1404 O O . ALA A 1 175 ? -37.775 39.509 6.035 1.00 89.44 175 ALA A O 1
ATOM 1405 N N . PRO A 1 176 ? -39.752 38.555 6.596 1.00 88.06 176 PRO A N 1
ATOM 1406 C CA . PRO A 1 176 ? -40.217 38.400 5.221 1.00 88.06 176 PRO A CA 1
ATOM 1407 C C . PRO A 1 176 ? -40.529 39.761 4.578 1.00 88.06 176 PRO A C 1
ATOM 1409 O O . PRO A 1 176 ? -41.143 40.634 5.198 1.00 88.06 176 PRO A O 1
ATOM 1412 N N . GLY A 1 177 ? -40.107 39.942 3.325 1.00 84.69 177 GLY A N 1
ATOM 1413 C CA . GLY A 1 177 ? -40.465 41.088 2.488 1.00 84.69 177 GLY A CA 1
ATOM 1414 C C . GLY A 1 177 ? -41.870 40.971 1.883 1.00 84.69 177 GLY A C 1
ATOM 1415 O O . GLY A 1 177 ? -42.554 39.954 2.030 1.00 84.69 177 GLY A O 1
ATOM 1416 N N . GLU A 1 178 ? -42.319 42.010 1.171 1.00 80.94 178 GLU A N 1
ATOM 1417 C CA . GLU A 1 178 ? -43.602 41.966 0.457 1.00 80.94 178 GLU A CA 1
ATOM 1418 C C . GLU A 1 178 ? -43.605 40.856 -0.606 1.00 80.94 178 GLU A C 1
ATOM 1420 O O . GLU A 1 178 ? -42.719 40.781 -1.454 1.00 80.94 178 GLU A O 1
ATOM 1425 N N . GLY A 1 179 ? -44.606 39.973 -0.549 1.00 78.31 179 GLY A N 1
ATOM 1426 C CA . GLY A 1 179 ? -44.751 38.842 -1.473 1.00 78.31 179 GLY A CA 1
ATOM 1427 C C . GLY A 1 179 ? -43.925 37.594 -1.130 1.00 78.31 179 GLY A C 1
ATOM 1428 O O . GLY A 1 179 ? -44.130 36.559 -1.762 1.00 78.31 179 GLY A O 1
ATOM 1429 N N . GLU A 1 180 ? -43.049 37.637 -0.120 1.00 84.12 180 GLU A N 1
ATOM 1430 C CA . GLU A 1 180 ? -42.298 36.460 0.333 1.00 84.12 180 GLU A CA 1
ATOM 1431 C C . GLU A 1 180 ? -43.136 35.552 1.255 1.00 84.12 180 GLU A C 1
ATOM 1433 O O . GLU A 1 180 ? -44.073 35.985 1.936 1.00 84.12 180 GLU A O 1
ATOM 1438 N N . SER A 1 181 ? -42.796 34.259 1.276 1.00 84.94 181 SER A N 1
ATOM 1439 C CA . SER A 1 181 ? -43.408 33.285 2.189 1.00 84.94 181 SER A CA 1
ATOM 1440 C C . SER A 1 181 ? -43.050 33.599 3.643 1.00 84.94 181 SER A C 1
ATOM 1442 O O . SER A 1 181 ? -41.909 33.935 3.945 1.00 84.94 181 SER A O 1
ATOM 1444 N N . THR A 1 182 ? -44.004 33.428 4.559 1.00 88.38 182 THR A N 1
ATOM 1445 C CA . THR A 1 182 ? -43.769 33.514 6.012 1.00 88.38 182 THR A CA 1
ATOM 1446 C C . THR A 1 182 ? -43.114 32.265 6.588 1.00 88.38 182 THR A C 1
ATOM 1448 O O . THR A 1 182 ? -42.617 32.296 7.712 1.00 88.38 182 THR A O 1
ATOM 1451 N N . MET A 1 183 ? -43.097 31.157 5.843 1.00 89.88 183 MET A N 1
ATOM 1452 C CA . MET A 1 183 ? -42.417 29.932 6.254 1.00 89.88 183 MET A CA 1
ATOM 1453 C C . MET A 1 183 ? -40.905 30.127 6.125 1.00 89.88 183 MET A C 1
ATOM 1455 O O . MET A 1 183 ? -40.340 30.001 5.040 1.00 89.88 183 MET A O 1
ATOM 1459 N N . ALA A 1 184 ? -40.258 30.454 7.240 1.00 89.81 184 ALA A N 1
ATOM 1460 C CA . ALA A 1 184 ? -38.836 30.762 7.294 1.00 89.81 184 ALA A CA 1
ATOM 1461 C C . ALA A 1 184 ? -37.955 29.505 7.334 1.00 89.81 184 ALA A C 1
ATOM 1463 O O . ALA A 1 184 ? -36.825 29.543 6.851 1.00 89.81 184 ALA A O 1
ATOM 1464 N N . PHE A 1 185 ? -38.473 28.392 7.865 1.00 91.81 185 PHE A N 1
ATOM 1465 C CA . PHE A 1 185 ? -37.830 27.080 7.780 1.00 91.81 185 PHE A CA 1
ATOM 1466 C C . PHE A 1 185 ? -38.873 25.960 7.665 1.00 91.81 185 PHE A C 1
ATOM 1468 O O . PHE A 1 185 ? -39.853 25.979 8.417 1.00 91.81 185 PHE A O 1
ATOM 1475 N N . PRO A 1 186 ? -38.692 24.989 6.753 1.00 91.06 186 PRO A N 1
ATOM 1476 C CA . PRO A 1 186 ? -39.655 23.918 6.530 1.00 91.06 186 PRO A CA 1
ATOM 1477 C C . PRO A 1 186 ? -39.732 22.934 7.704 1.00 91.06 186 PRO A C 1
ATOM 1479 O O . PRO A 1 186 ? -38.851 22.864 8.564 1.00 91.06 186 PRO A O 1
ATOM 1482 N N . ALA A 1 187 ? -40.807 22.143 7.708 1.00 92.25 187 ALA A N 1
ATOM 1483 C CA . ALA A 1 187 ? -41.013 21.078 8.680 1.00 92.25 187 ALA A CA 1
ATOM 1484 C C . ALA A 1 187 ? -39.930 19.996 8.570 1.00 92.25 187 ALA A C 1
ATOM 1486 O O . ALA A 1 187 ? -39.700 19.457 7.488 1.00 92.25 187 ALA A O 1
ATOM 1487 N N . HIS A 1 188 ? -39.299 19.663 9.693 1.00 91.56 188 HIS A N 1
ATOM 1488 C CA . HIS A 1 188 ? -38.270 18.628 9.790 1.00 91.56 188 HIS A CA 1
ATOM 1489 C C . HIS A 1 188 ? -38.228 18.028 11.202 1.00 91.56 188 HIS A C 1
ATOM 1491 O O . HIS A 1 188 ? -38.916 18.511 12.098 1.00 91.56 188 HIS A O 1
ATOM 1497 N N . THR A 1 189 ? -37.452 16.962 11.386 1.00 93.81 189 THR A N 1
ATOM 1498 C CA . THR A 1 189 ? -37.027 16.451 12.699 1.00 93.81 189 THR A CA 1
ATOM 1499 C C . THR A 1 189 ? -35.526 16.656 12.847 1.00 93.81 189 THR A C 1
ATOM 1501 O O . THR A 1 189 ? -34.785 16.614 11.852 1.00 93.81 189 THR A O 1
ATOM 1504 N N . ASP A 1 190 ? -35.066 16.848 14.077 1.00 95.31 190 ASP A N 1
ATOM 1505 C CA . ASP A 1 190 ? -33.638 16.941 14.352 1.00 95.31 190 ASP A CA 1
ATOM 1506 C C . ASP A 1 190 ? -32.978 15.572 14.271 1.00 95.31 190 ASP A C 1
ATOM 1508 O O . ASP A 1 190 ? -33.550 14.562 14.663 1.00 95.31 190 ASP A O 1
ATOM 1512 N N . LYS A 1 191 ? -31.757 15.537 13.740 1.00 94.44 191 LYS A N 1
ATOM 1513 C CA . LYS A 1 191 ? -30.976 14.300 13.592 1.00 94.44 191 LYS A CA 1
ATOM 1514 C C . LYS A 1 191 ? -30.058 14.025 14.782 1.00 94.44 191 LYS A C 1
ATOM 1516 O O . LYS A 1 191 ? -29.442 12.972 14.801 1.00 94.44 191 LYS A O 1
ATOM 1521 N N . SER A 1 192 ? -29.953 14.973 15.712 1.00 95.75 192 SER A N 1
ATOM 1522 C CA . SER A 1 192 ? -29.179 14.902 16.957 1.00 95.75 192 SER A CA 1
ATOM 1523 C C . SER A 1 192 ? -29.751 13.869 17.935 1.00 95.75 192 SER A C 1
ATOM 1525 O O . SER A 1 192 ? -30.776 13.232 17.678 1.00 95.75 192 SER A O 1
ATOM 1527 N N . PHE A 1 193 ? -29.093 13.707 19.083 1.00 97.00 193 PHE A N 1
ATOM 1528 C CA . PHE A 1 193 ? -29.657 12.987 20.220 1.00 97.00 193 PHE A CA 1
ATOM 1529 C C . PHE A 1 193 ? -30.619 13.901 20.995 1.00 97.00 193 PHE A C 1
ATOM 1531 O O . PHE A 1 193 ? -31.823 13.655 20.990 1.00 97.00 193 PHE A O 1
ATOM 1538 N N . ILE A 1 194 ? -30.124 15.007 21.556 1.00 97.81 194 ILE A N 1
ATOM 1539 C CA . ILE A 1 194 ? -30.931 16.098 22.123 1.00 97.81 194 ILE A CA 1
ATOM 1540 C C . ILE A 1 194 ? -30.607 17.408 21.392 1.00 97.81 194 ILE A C 1
ATOM 1542 O O . ILE A 1 194 ? -29.464 17.677 21.015 1.00 97.81 194 ILE A O 1
ATOM 1546 N N . THR A 1 195 ? -31.623 18.248 21.215 1.00 98.12 195 THR A N 1
ATOM 1547 C CA . THR A 1 195 ? -31.488 19.644 20.794 1.00 98.12 195 THR A CA 1
ATOM 1548 C C . THR A 1 195 ? -31.989 20.564 21.895 1.00 98.12 195 THR A C 1
ATOM 1550 O O . THR A 1 195 ? -33.090 20.376 22.410 1.00 98.12 195 THR A O 1
ATOM 1553 N N . ILE A 1 196 ? -31.220 21.604 22.215 1.00 97.94 196 ILE A N 1
ATOM 1554 C CA . ILE A 1 196 ? -31.661 22.683 23.101 1.00 97.94 196 ILE A CA 1
ATOM 1555 C C . ILE A 1 196 ? -31.646 24.005 22.340 1.00 97.94 196 ILE A C 1
ATOM 1557 O O . ILE A 1 196 ? -30.596 24.461 21.884 1.00 97.94 196 ILE A O 1
ATOM 1561 N N . LEU A 1 197 ? -32.818 24.627 22.211 1.00 97.00 197 LEU A N 1
ATOM 1562 C CA . LEU A 1 197 ? -33.007 25.901 21.525 1.00 97.00 197 LEU A CA 1
ATOM 1563 C C . LEU A 1 197 ? -33.172 27.055 22.508 1.00 97.00 197 LEU A C 1
ATOM 1565 O O . LEU A 1 197 ? -33.970 26.989 23.443 1.00 97.00 197 LEU A O 1
ATOM 1569 N N . TYR A 1 198 ? -32.482 28.151 22.212 1.00 95.56 198 TYR A N 1
ATOM 1570 C CA . TYR A 1 198 ? -32.606 29.439 22.880 1.00 95.56 198 TYR A CA 1
ATOM 1571 C C . TYR A 1 198 ? -32.841 30.538 21.846 1.00 95.56 198 TYR A C 1
ATOM 1573 O O . TYR A 1 198 ? -32.193 30.545 20.801 1.00 95.56 198 TYR A O 1
ATOM 1581 N N . GLN A 1 199 ? -33.760 31.470 22.090 1.00 93.12 199 GLN A N 1
ATOM 1582 C CA . GLN A 1 199 ? -34.125 32.489 21.096 1.00 93.12 199 GLN A CA 1
ATOM 1583 C C . GLN A 1 199 ? -34.357 33.870 21.705 1.00 93.12 199 GLN A C 1
ATOM 1585 O O . GLN A 1 199 ? -34.554 34.004 22.912 1.00 93.12 199 GLN A O 1
ATOM 1590 N N . ASN A 1 200 ? -34.342 34.896 20.849 1.00 91.44 200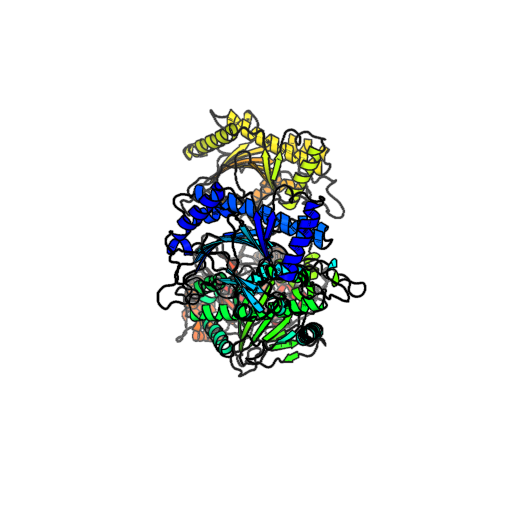 ASN A N 1
ATOM 1591 C CA . ASN A 1 200 ? -34.810 36.228 21.222 1.00 91.44 200 ASN A CA 1
ATOM 1592 C C . ASN A 1 200 ? -36.349 36.268 21.326 1.00 91.44 200 ASN A C 1
ATOM 1594 O O . ASN A 1 200 ? -37.046 35.269 21.132 1.00 91.44 200 ASN A O 1
ATOM 1598 N N . HIS A 1 201 ? -36.892 37.445 21.641 1.00 88.44 201 HIS A N 1
ATOM 1599 C CA . HIS A 1 201 ? -38.325 37.653 21.877 1.00 88.44 201 HIS A CA 1
ATOM 1600 C C . HIS A 1 201 ? -39.213 37.457 20.628 1.00 88.44 201 HIS A C 1
ATOM 1602 O O . HIS A 1 201 ? -40.438 37.426 20.745 1.00 88.44 201 HIS A O 1
ATOM 1608 N N . VAL A 1 202 ? -38.624 37.309 19.436 1.00 90.38 202 VAL A N 1
ATOM 1609 C CA . VAL A 1 202 ? -39.361 37.077 18.189 1.00 90.38 202 VAL A CA 1
ATOM 1610 C C . VAL A 1 202 ? -39.833 35.620 18.118 1.00 90.38 202 VAL A C 1
ATOM 1612 O O . VAL A 1 202 ? -39.039 34.678 18.048 1.00 90.38 202 VAL A O 1
ATOM 1615 N N . SER A 1 203 ? -41.152 35.430 18.132 1.00 89.00 203 SER A N 1
ATOM 1616 C CA . SER A 1 203 ? -41.795 34.110 18.066 1.00 89.00 203 SER A CA 1
ATOM 1617 C C . SER A 1 203 ? -41.746 33.501 16.658 1.00 89.00 203 SER A C 1
ATOM 1619 O O . SER A 1 203 ? -41.459 34.190 15.680 1.00 89.00 203 SER A O 1
ATOM 1621 N N . GLY A 1 204 ? -42.016 32.196 16.555 1.00 90.69 204 GLY A N 1
ATOM 1622 C CA . GLY A 1 204 ? -42.187 31.537 15.254 1.00 90.69 204 GLY A CA 1
ATOM 1623 C C . GLY A 1 204 ? -41.941 30.030 15.219 1.00 90.69 204 GLY A C 1
ATOM 1624 O O . GLY A 1 204 ? -42.231 29.404 14.206 1.00 90.69 204 GLY A O 1
ATOM 1625 N N . LEU A 1 205 ? -41.409 29.430 16.289 1.00 94.62 205 LEU A N 1
ATOM 1626 C CA . LEU A 1 205 ? -41.262 27.976 16.374 1.00 94.62 205 LEU A CA 1
ATOM 1627 C C . LEU A 1 205 ? -42.638 27.316 16.533 1.00 94.62 205 LEU A C 1
ATOM 1629 O O . LEU A 1 205 ? -43.392 27.650 17.449 1.00 94.62 205 LEU A O 1
ATOM 1633 N N . GLU A 1 206 ? -42.929 26.350 15.670 1.00 94.94 206 GLU A N 1
ATOM 1634 C CA . GLU A 1 206 ? -44.126 25.517 15.740 1.00 94.94 206 GLU A CA 1
ATOM 1635 C C . GLU A 1 206 ? -43.726 24.045 15.799 1.00 94.94 206 GLU A C 1
ATOM 1637 O O . GLU A 1 206 ? -42.826 23.614 15.074 1.00 94.94 206 GLU A O 1
ATOM 1642 N N . ILE A 1 207 ? -44.418 23.272 16.633 1.00 94.25 207 ILE A N 1
ATOM 1643 C CA . ILE A 1 207 ? -44.189 21.840 16.827 1.00 94.25 207 ILE A CA 1
ATOM 1644 C C . ILE A 1 207 ? -45.458 21.077 16.473 1.00 94.25 207 ILE A C 1
ATOM 1646 O O . ILE A 1 207 ? -46.565 21.503 16.799 1.00 94.25 207 ILE A O 1
ATOM 1650 N N . LYS A 1 208 ? -45.300 19.953 15.782 1.00 92.44 208 LYS A N 1
ATOM 1651 C CA . LYS A 1 208 ? -46.394 19.062 15.423 1.00 92.44 208 LYS A CA 1
ATOM 1652 C C . LYS A 1 208 ? -46.640 18.063 16.551 1.00 92.44 208 LYS A C 1
ATOM 1654 O O . LYS A 1 208 ? -45.744 17.291 16.887 1.00 92.44 208 LYS A O 1
ATOM 1659 N N . THR A 1 209 ? -47.843 18.070 17.116 1.00 86.88 209 THR A N 1
ATOM 1660 C CA . THR A 1 209 ? -48.272 17.117 18.146 1.00 86.88 209 THR A CA 1
ATOM 1661 C C . THR A 1 209 ? -48.475 15.720 17.557 1.00 86.88 209 THR A C 1
ATOM 1663 O O . THR A 1 209 ? -48.529 15.537 16.335 1.00 86.88 209 THR A O 1
ATOM 1666 N N . ARG A 1 210 ? -48.626 14.717 18.432 1.00 81.81 210 ARG A N 1
ATOM 1667 C CA . ARG A 1 210 ? -48.893 13.322 18.049 1.00 81.81 210 ARG A CA 1
ATOM 1668 C C . ARG A 1 210 ? -50.152 13.163 17.185 1.00 81.81 210 ARG A C 1
ATOM 1670 O O . ARG A 1 210 ? -50.143 12.354 16.260 1.00 81.81 210 ARG A O 1
ATOM 1677 N N . ASP A 1 211 ? -51.174 13.981 17.428 1.00 83.06 211 ASP A N 1
ATOM 1678 C CA . ASP A 1 211 ? -52.433 13.987 16.664 1.00 83.06 211 ASP A CA 1
ATOM 1679 C C . ASP A 1 211 ? -52.318 14.718 15.315 1.00 83.06 211 ASP A C 1
ATOM 1681 O O . ASP A 1 211 ? -53.252 14.745 14.518 1.00 83.06 211 ASP A O 1
ATOM 1685 N N . GLY A 1 212 ? -51.146 15.287 15.025 1.00 83.31 212 GLY A N 1
ATOM 1686 C CA . GLY A 1 212 ? -50.829 15.933 13.759 1.00 83.31 212 GLY A CA 1
ATOM 1687 C C . GLY A 1 212 ? -51.118 17.435 13.707 1.00 83.31 212 GLY A C 1
ATOM 1688 O O . GLY A 1 212 ? -50.851 18.047 12.667 1.00 83.31 212 GLY A O 1
ATOM 1689 N N . GLU A 1 213 ? -51.591 18.023 14.806 1.00 89.44 213 GLU A N 1
ATOM 1690 C CA . GLU A 1 213 ? -51.851 19.458 14.953 1.00 89.44 213 GLU A CA 1
ATOM 1691 C C . GLU A 1 213 ? -50.552 20.245 15.156 1.00 89.44 213 GLU A C 1
ATOM 1693 O O . GLU A 1 213 ? -49.628 19.788 15.827 1.00 89.44 213 GLU A O 1
ATOM 1698 N N . TRP A 1 214 ? -50.465 21.448 14.588 1.00 92.38 214 TRP A N 1
ATOM 1699 C CA . TRP A 1 214 ? -49.323 22.343 14.797 1.00 92.38 214 TRP A CA 1
ATOM 1700 C C . TRP A 1 214 ? -49.615 23.303 15.948 1.00 92.38 214 TRP A C 1
ATOM 1702 O O . TRP A 1 214 ? -50.592 24.047 15.900 1.00 92.38 214 TRP A O 1
ATOM 1712 N N . ILE A 1 215 ? -48.750 23.319 16.961 1.00 91.44 215 ILE A N 1
ATOM 1713 C CA . ILE A 1 215 ? -48.834 24.238 18.098 1.00 91.44 215 ILE A CA 1
ATOM 1714 C C . ILE A 1 215 ? -47.653 25.206 18.094 1.00 91.44 215 ILE A C 1
ATOM 1716 O O . ILE A 1 215 ? -46.503 24.810 17.897 1.00 91.44 215 ILE A O 1
ATOM 1720 N N . SER A 1 216 ? -47.924 26.490 18.319 1.00 90.81 216 SER A N 1
ATOM 1721 C CA . SER A 1 216 ? -46.875 27.498 18.484 1.00 90.81 216 SER A CA 1
ATOM 1722 C C . SER A 1 216 ? -46.246 27.394 19.869 1.00 90.81 216 SER A C 1
ATOM 1724 O O . SER A 1 216 ? -46.946 27.295 20.880 1.00 90.81 216 SER A O 1
ATOM 1726 N N . VAL A 1 217 ? -44.918 27.460 19.927 1.00 90.25 217 VAL A N 1
ATOM 1727 C CA . VAL A 1 217 ? -44.189 27.412 21.193 1.00 90.25 217 VAL A CA 1
ATOM 1728 C C . VAL A 1 217 ? -44.093 28.808 21.791 1.00 90.25 217 VAL A C 1
ATOM 1730 O O . VAL A 1 217 ? -43.583 29.738 21.166 1.00 90.25 217 VAL A O 1
ATOM 1733 N N . VAL A 1 218 ? -44.567 28.949 23.027 1.00 85.38 218 VAL A N 1
ATOM 1734 C CA . VAL A 1 218 ? -44.390 30.171 23.813 1.00 85.38 218 VAL A CA 1
ATOM 1735 C C . VAL A 1 218 ? -43.048 30.084 24.531 1.00 85.38 218 VAL A C 1
ATOM 1737 O O . VAL A 1 218 ? -42.802 29.111 25.238 1.00 85.38 218 VAL A O 1
ATOM 1740 N N . PHE A 1 219 ? -42.209 31.108 24.373 1.00 83.81 219 PHE A N 1
ATOM 1741 C CA . PHE A 1 219 ? -40.921 31.229 25.058 1.00 83.81 219 PHE A CA 1
ATOM 1742 C C . PHE A 1 219 ? -41.024 32.234 26.209 1.00 83.81 219 PHE A C 1
ATOM 1744 O O . PHE A 1 219 ? -40.954 33.443 25.973 1.00 83.81 219 PHE A O 1
ATOM 1751 N N . PRO A 1 220 ? -41.181 31.775 27.464 1.00 86.19 220 PRO A N 1
ATOM 1752 C CA . PRO A 1 220 ? -40.938 32.623 28.620 1.00 86.19 220 PRO A CA 1
ATOM 1753 C C . PRO A 1 220 ? -39.529 33.247 28.586 1.00 86.19 220 PRO A C 1
ATOM 1755 O O . PRO A 1 220 ? -38.609 32.671 27.992 1.00 86.19 220 PRO A O 1
ATOM 1758 N N . PRO A 1 221 ? -39.312 34.392 29.254 1.00 80.88 221 PRO A N 1
ATOM 1759 C CA . PRO A 1 221 ? -37.969 34.931 29.443 1.00 80.88 221 PRO A CA 1
ATOM 1760 C C . PRO A 1 221 ? -37.030 33.885 30.057 1.00 80.88 221 PRO A C 1
ATOM 1762 O O . PRO A 1 221 ? -37.423 33.169 30.976 1.00 80.88 221 PRO A O 1
ATOM 1765 N N . ASN A 1 222 ? -35.796 33.802 29.553 1.00 81.75 222 ASN A N 1
ATOM 1766 C CA . ASN A 1 222 ? -34.768 32.854 30.012 1.00 81.75 222 ASN A CA 1
ATOM 1767 C C . ASN A 1 222 ? -35.192 31.373 29.976 1.00 81.75 222 ASN A C 1
ATOM 1769 O O . ASN A 1 222 ? -34.741 30.568 30.788 1.00 81.75 222 ASN A O 1
ATOM 1773 N N . SER A 1 223 ? -36.048 31.011 29.021 1.00 92.38 223 SER A N 1
ATOM 1774 C CA . SER A 1 223 ? -36.452 29.625 28.796 1.00 92.38 223 SER A CA 1
ATOM 1775 C C . SER A 1 223 ? -35.761 29.000 27.589 1.00 92.38 223 SER A C 1
ATOM 1777 O O . SER A 1 223 ? -35.332 29.688 26.660 1.00 92.38 223 SER A O 1
ATOM 1779 N N . PHE A 1 224 ? -35.685 27.676 27.611 1.00 95.50 224 PHE A N 1
ATOM 1780 C CA . PHE A 1 224 ? -35.117 26.840 26.566 1.00 95.50 224 PHE A CA 1
ATOM 1781 C C . PHE A 1 224 ? -36.182 25.874 26.072 1.00 95.50 224 PHE A C 1
ATOM 1783 O O . PHE A 1 224 ? -37.021 25.437 26.851 1.00 95.50 224 PHE A O 1
ATOM 1790 N N . VAL A 1 225 ? -36.133 25.493 24.803 1.00 96.25 225 VAL A N 1
ATOM 1791 C CA . VAL A 1 225 ? -36.906 24.344 24.319 1.00 96.25 225 VAL A CA 1
ATOM 1792 C C . VAL A 1 225 ? -35.951 23.176 24.184 1.00 96.25 225 VAL A C 1
ATOM 1794 O O . VAL A 1 225 ? -34.986 23.261 23.428 1.00 96.25 225 VAL A O 1
ATOM 1797 N N . VAL A 1 226 ? -36.210 22.109 24.932 1.00 97.44 226 VAL A N 1
ATOM 1798 C CA . VAL A 1 226 ? -35.459 20.855 24.866 1.00 97.44 226 VAL A CA 1
ATOM 1799 C C . VAL A 1 226 ? -36.259 19.884 24.012 1.00 97.44 226 VAL A C 1
ATOM 1801 O O . VAL A 1 226 ? -37.449 19.700 24.258 1.00 97.44 226 VAL A O 1
ATOM 1804 N N . MET A 1 227 ? -35.629 19.286 23.005 1.00 97.31 227 MET A N 1
ATOM 1805 C CA . MET A 1 227 ? -36.268 18.368 22.060 1.00 97.31 227 MET A CA 1
ATOM 1806 C C . MET A 1 227 ? -35.412 17.123 21.866 1.00 97.31 227 MET A C 1
ATOM 1808 O O . MET A 1 227 ? -34.189 17.220 21.774 1.00 97.31 227 MET A O 1
ATOM 1812 N N . ALA A 1 228 ? -36.053 15.966 21.751 1.00 97.75 228 ALA A N 1
ATOM 1813 C CA . ALA A 1 228 ? -35.383 14.740 21.350 1.00 97.75 228 ALA A CA 1
ATOM 1814 C C . ALA A 1 228 ? -35.256 14.655 19.822 1.00 97.75 228 ALA A C 1
ATOM 1816 O O . ALA A 1 228 ? -36.200 14.907 19.069 1.00 97.75 228 ALA A O 1
ATOM 1817 N N . GLY A 1 229 ? -34.071 14.293 19.347 1.00 96.81 229 GLY A N 1
ATOM 1818 C CA . GLY A 1 229 ? -33.826 14.047 17.933 1.00 96.81 229 GLY A CA 1
ATOM 1819 C C . GLY A 1 229 ? -34.048 12.584 17.542 1.00 96.81 229 GLY A C 1
ATOM 1820 O O . GLY A 1 229 ? -34.334 11.711 18.368 1.00 96.81 229 GLY A O 1
ATOM 1821 N N . ASP A 1 230 ? -33.901 12.312 16.251 1.00 95.62 230 ASP A N 1
ATOM 1822 C CA . ASP A 1 230 ? -34.087 10.992 15.655 1.00 95.62 230 ASP A CA 1
ATOM 1823 C C . ASP A 1 230 ? -33.144 9.946 16.282 1.00 95.62 230 ASP A C 1
ATOM 1825 O O . ASP A 1 230 ? -33.538 8.793 16.454 1.00 95.62 230 ASP A O 1
ATOM 1829 N N . ALA A 1 231 ? -31.927 10.325 16.693 1.00 95.69 231 ALA A N 1
ATOM 1830 C CA . ALA A 1 231 ? -31.012 9.391 17.349 1.00 95.69 231 ALA A CA 1
ATOM 1831 C C . ALA A 1 231 ? -31.507 8.965 18.744 1.00 95.69 231 ALA A C 1
ATOM 1833 O O . ALA A 1 231 ? -31.386 7.793 19.096 1.00 95.69 231 ALA A O 1
ATOM 1834 N N . CYS A 1 232 ? -32.118 9.872 19.516 1.00 96.81 232 CYS A N 1
ATOM 1835 C CA . CYS A 1 232 ? -32.720 9.540 20.814 1.00 96.81 232 CYS A CA 1
ATOM 1836 C C . CYS A 1 232 ? -33.976 8.672 20.645 1.00 96.81 232 CYS A C 1
ATOM 1838 O O . CYS A 1 232 ? -34.163 7.688 21.367 1.00 96.81 232 CYS A O 1
ATOM 1840 N N . LYS A 1 233 ? -34.791 8.960 19.624 1.00 95.19 233 LYS A N 1
ATOM 1841 C CA . LYS A 1 233 ? -35.918 8.102 19.238 1.00 95.19 233 LYS A CA 1
ATOM 1842 C C . LYS A 1 233 ? -35.466 6.686 18.866 1.00 95.19 233 LYS A C 1
ATOM 1844 O O . LYS A 1 233 ? -36.122 5.719 19.243 1.00 95.19 233 LYS A O 1
ATOM 1849 N N . ALA A 1 234 ? -34.361 6.551 18.133 1.00 93.94 234 ALA A N 1
ATOM 1850 C CA . ALA A 1 234 ? -33.829 5.241 17.773 1.00 93.94 234 ALA A CA 1
ATOM 1851 C C . ALA A 1 234 ? -33.266 4.487 18.987 1.00 93.94 234 ALA A C 1
ATOM 1853 O O . ALA A 1 234 ? -33.596 3.323 19.204 1.00 93.94 234 ALA A O 1
ATOM 1854 N N . TRP A 1 235 ? -32.471 5.173 19.811 1.00 95.56 235 TRP A N 1
ATOM 1855 C CA . TRP A 1 235 ? -31.912 4.630 21.050 1.00 95.56 235 TRP A CA 1
ATOM 1856 C C . TRP A 1 235 ? -32.995 4.119 22.009 1.00 95.56 235 TRP A C 1
ATOM 1858 O O . TRP A 1 235 ? -32.874 3.018 22.527 1.00 95.56 235 TRP A O 1
ATOM 1868 N N . SER A 1 236 ? -34.091 4.861 22.174 1.00 94.62 236 SER A N 1
ATOM 1869 C CA . SER A 1 236 ? -35.224 4.493 23.043 1.00 94.62 236 SER A CA 1
ATOM 1870 C C . SER A 1 236 ? -36.218 3.504 22.415 1.00 94.62 236 SER A C 1
ATOM 1872 O O . SER A 1 236 ? -37.299 3.290 22.954 1.00 94.62 236 SER A O 1
ATOM 1874 N N . ASN A 1 237 ? -35.902 2.921 21.254 1.00 91.88 237 ASN A N 1
ATOM 1875 C CA . ASN A 1 237 ? -36.779 1.991 20.531 1.00 91.88 237 ASN A CA 1
ATOM 1876 C C . ASN A 1 237 ? -38.185 2.563 20.204 1.00 91.88 237 ASN A C 1
ATOM 1878 O O . ASN A 1 237 ? -39.182 1.847 20.200 1.00 91.88 237 ASN A O 1
ATOM 1882 N N . GLU A 1 238 ? -38.262 3.862 19.887 1.00 91.19 238 GLU A N 1
ATOM 1883 C CA . GLU A 1 238 ? -39.486 4.672 19.713 1.00 91.19 238 GLU A CA 1
ATOM 1884 C C . GLU A 1 238 ? -40.303 4.998 20.975 1.00 91.19 238 GLU A C 1
ATOM 1886 O O . GLU A 1 238 ? -41.405 5.531 20.830 1.00 91.19 238 GLU A O 1
ATOM 1891 N N . GLN A 1 239 ? -39.792 4.756 22.185 1.00 91.81 239 GLN A N 1
ATOM 1892 C CA . GLN A 1 239 ? -40.469 5.228 23.402 1.00 91.81 239 GLN A CA 1
ATOM 1893 C C . GLN A 1 239 ? -40.435 6.763 23.496 1.00 91.81 239 GLN A C 1
ATOM 1895 O O . GLN A 1 239 ? -41.459 7.396 23.739 1.00 91.81 239 GLN A O 1
ATOM 1900 N N . VAL A 1 240 ? -39.295 7.387 23.174 1.00 94.50 240 VAL A N 1
ATOM 1901 C CA . VAL A 1 240 ? -39.189 8.849 23.054 1.00 94.50 240 VAL A CA 1
ATOM 1902 C C . VAL A 1 240 ? -39.558 9.305 21.642 1.00 94.50 240 VAL A C 1
ATOM 1904 O O . VAL A 1 240 ? -39.090 8.754 20.638 1.00 94.50 240 VAL A O 1
ATOM 1907 N N . LEU A 1 241 ? -40.367 10.362 21.539 1.00 92.88 241 LEU A N 1
ATOM 1908 C CA . LEU A 1 241 ? -40.725 10.955 20.254 1.00 92.88 241 LEU A CA 1
ATOM 1909 C C . LEU A 1 241 ? -39.659 11.940 19.775 1.00 92.88 241 LEU A C 1
ATOM 1911 O O . LEU A 1 241 ? -39.131 12.725 20.552 1.00 92.88 241 LEU A O 1
ATOM 1915 N N . SER A 1 242 ? -39.416 11.963 18.462 1.00 94.88 242 SER A N 1
ATOM 1916 C CA . SER A 1 242 ? -38.736 13.091 17.821 1.00 94.88 242 SER A CA 1
ATOM 1917 C C . SER A 1 242 ? -39.777 13.982 17.142 1.00 94.88 242 SER A C 1
ATOM 1919 O O . SER A 1 242 ? -40.446 13.519 16.205 1.00 94.88 242 SER A O 1
ATOM 1921 N N . PRO A 1 243 ? -39.982 15.223 17.619 1.00 94.31 243 PRO A N 1
ATOM 1922 C CA . PRO A 1 243 ? -41.058 16.067 17.137 1.00 94.31 243 PRO A CA 1
ATOM 1923 C C . PRO A 1 243 ? -40.715 16.700 15.790 1.00 94.31 243 PRO A C 1
ATOM 1925 O O . PRO A 1 243 ? -39.630 17.252 15.583 1.00 94.31 243 PRO A O 1
ATOM 1928 N N . SER A 1 244 ? -41.685 16.685 14.870 1.00 94.50 244 SER A N 1
ATOM 1929 C CA . SER A 1 244 ? -41.576 17.494 13.659 1.00 94.50 244 SER A CA 1
ATOM 1930 C C . SER A 1 244 ? -41.820 18.957 14.010 1.00 94.50 244 SER A C 1
ATOM 1932 O O . SER A 1 244 ? -42.837 19.284 14.618 1.00 94.50 244 SER A O 1
ATOM 1934 N N . HIS A 1 245 ? -40.910 19.839 13.619 1.00 95.31 245 HIS A N 1
ATOM 1935 C CA . HIS A 1 245 ? -40.989 21.259 13.924 1.00 95.31 245 HIS A CA 1
ATOM 1936 C C . HIS A 1 245 ? -40.635 22.116 12.700 1.00 95.31 245 HIS A C 1
ATOM 1938 O O . HIS A 1 245 ? -39.956 21.664 11.774 1.00 95.31 245 HIS A O 1
ATOM 1944 N N . LYS A 1 246 ? -41.144 23.349 12.665 1.00 94.69 246 LYS A N 1
ATOM 1945 C CA . LYS A 1 246 ? -40.921 24.332 11.590 1.00 94.69 246 LYS A CA 1
ATOM 1946 C C . LYS A 1 246 ? -40.832 25.742 12.171 1.00 94.69 246 LYS A C 1
ATOM 1948 O O . LYS A 1 246 ? -41.172 25.954 13.335 1.00 94.69 246 LYS A O 1
ATOM 1953 N N . VAL A 1 247 ? -40.398 26.708 11.361 1.00 94.81 247 VAL A N 1
ATOM 1954 C CA . VAL A 1 247 ? -40.378 28.125 11.757 1.00 94.81 247 VAL A CA 1
ATOM 1955 C C . VAL A 1 247 ? -41.224 28.946 10.792 1.00 94.81 247 VAL A C 1
ATOM 1957 O O . VAL A 1 247 ? -40.910 29.021 9.603 1.00 94.81 247 VAL A O 1
ATOM 1960 N N . THR A 1 248 ? -42.257 29.598 11.319 1.00 93.19 248 THR A N 1
ATOM 1961 C CA . THR A 1 248 ? -43.117 30.539 10.590 1.00 93.19 248 THR A CA 1
ATOM 1962 C C . THR A 1 248 ? -43.017 31.913 11.244 1.00 93.19 248 THR A C 1
ATOM 1964 O O . THR A 1 248 ? -43.246 32.046 12.442 1.00 93.19 248 THR A O 1
ATOM 1967 N N . LEU A 1 249 ? -42.652 32.938 10.474 1.00 91.56 249 LEU A N 1
ATOM 1968 C CA . LEU A 1 249 ? -42.537 34.313 10.958 1.00 91.56 249 LEU A CA 1
ATOM 1969 C C . LEU A 1 249 ? -43.817 35.107 10.707 1.00 91.56 249 LEU A C 1
ATOM 1971 O O . LEU A 1 249 ? -44.505 34.911 9.706 1.00 91.56 249 LEU A O 1
ATOM 1975 N N . ASP A 1 250 ? -44.087 36.053 11.597 1.00 85.62 250 ASP A N 1
ATOM 1976 C CA . ASP A 1 250 ? -45.136 37.047 11.408 1.00 85.62 250 ASP A CA 1
ATOM 1977 C C . ASP A 1 250 ? -44.686 38.114 10.388 1.00 85.62 250 ASP A C 1
ATOM 1979 O O . ASP A 1 250 ? -43.544 38.578 10.424 1.00 85.62 250 ASP A O 1
ATOM 1983 N N . LYS A 1 251 ? -45.579 38.510 9.470 1.00 82.38 251 LYS A N 1
ATOM 1984 C CA . LYS A 1 251 ? -45.316 39.558 8.463 1.00 82.38 251 LYS A CA 1
ATOM 1985 C C . LYS A 1 251 ? -45.202 40.952 9.083 1.00 82.38 251 LYS A C 1
ATOM 1987 O O . LYS A 1 251 ? -44.558 41.838 8.500 1.00 82.38 251 LYS A O 1
ATOM 1992 N N . ASP A 1 252 ? -45.816 41.135 10.247 1.00 82.81 252 ASP A N 1
ATOM 1993 C CA . ASP A 1 252 ? -45.868 42.416 10.943 1.00 82.81 252 ASP A CA 1
ATOM 1994 C C . ASP A 1 252 ? -44.603 42.667 11.778 1.00 82.81 252 ASP A C 1
ATOM 1996 O O . ASP A 1 252 ? -44.249 43.816 12.055 1.00 82.81 252 ASP A O 1
ATOM 2000 N N . VAL A 1 253 ? -43.844 41.614 12.101 1.00 82.06 253 VAL A N 1
ATOM 2001 C CA . VAL A 1 253 ? -42.569 41.727 12.817 1.00 82.06 253 VAL A CA 1
ATOM 2002 C C . VAL A 1 253 ? -41.445 42.074 11.841 1.00 82.06 253 VAL A C 1
ATOM 2004 O O . VAL A 1 253 ? -41.109 41.307 10.942 1.00 82.06 253 VAL A O 1
ATOM 2007 N N . LYS A 1 254 ? -40.831 43.249 12.031 1.00 84.38 254 LYS A N 1
ATOM 2008 C CA . LYS A 1 254 ? -39.705 43.732 11.206 1.00 84.38 254 LYS A CA 1
ATOM 2009 C C . LYS A 1 254 ? -38.324 43.366 11.755 1.00 84.38 254 LYS A C 1
ATOM 2011 O O . LYS A 1 254 ? -37.329 43.524 11.051 1.00 84.38 254 LYS A O 1
ATOM 2016 N N . GLU A 1 255 ? -38.249 42.879 12.990 1.00 90.88 255 GLU A N 1
ATOM 2017 C CA . GLU A 1 255 ? -36.994 42.447 13.608 1.00 90.88 255 GLU A CA 1
ATOM 2018 C C . GLU A 1 255 ? -36.561 41.058 13.107 1.00 90.88 255 GLU A C 1
ATOM 2020 O O . GLU A 1 255 ? -37.387 40.208 12.779 1.00 90.88 255 GLU A O 1
ATOM 2025 N N . SER A 1 256 ? -35.247 40.811 13.055 1.00 92.31 256 SER A N 1
ATOM 2026 C CA . SER A 1 256 ? -34.719 39.470 12.778 1.00 92.31 256 SER A CA 1
ATOM 2027 C C . SER A 1 256 ? -34.886 38.548 13.988 1.00 92.31 256 SER A C 1
ATOM 2029 O O . SER A 1 256 ? -34.586 38.919 15.123 1.00 92.31 256 SER A O 1
ATOM 2031 N N . ARG A 1 257 ? -35.293 37.303 13.742 1.00 93.81 257 ARG A N 1
ATOM 2032 C CA . ARG A 1 257 ? -35.295 36.256 14.765 1.00 93.81 257 ARG A CA 1
ATOM 2033 C C . ARG A 1 257 ? -33.911 35.626 14.846 1.00 93.81 257 ARG A C 1
ATOM 2035 O O . ARG A 1 257 ? -33.388 35.133 13.846 1.00 93.81 257 ARG A O 1
ATOM 2042 N N . TYR A 1 258 ? -33.351 35.603 16.045 1.00 95.56 258 TYR A N 1
ATOM 2043 C CA . TYR A 1 258 ? -32.080 34.958 16.346 1.00 95.56 258 TYR A CA 1
ATOM 2044 C C . TYR A 1 258 ? -32.335 33.728 17.209 1.00 95.56 258 TYR A C 1
ATOM 2046 O O . TYR A 1 258 ? -33.083 33.778 18.186 1.00 95.56 258 TYR A O 1
ATOM 2054 N N . THR A 1 259 ? -31.724 32.607 16.844 1.00 96.06 259 THR A N 1
ATOM 2055 C CA . THR A 1 259 ? -31.804 31.361 17.610 1.00 96.06 259 THR A CA 1
ATOM 2056 C C . THR A 1 259 ? -30.416 30.774 17.764 1.00 96.06 259 THR A C 1
ATOM 2058 O O . THR A 1 259 ? -29.626 30.758 16.823 1.00 96.06 259 THR A O 1
ATOM 2061 N N . ILE A 1 260 ? -30.128 30.287 18.960 1.00 96.69 260 ILE A N 1
ATOM 2062 C CA . ILE A 1 260 ? -28.913 29.573 19.301 1.00 96.69 260 ILE A CA 1
ATOM 2063 C C . ILE A 1 260 ? -29.340 28.152 19.650 1.00 96.69 260 ILE A C 1
ATOM 2065 O O . ILE A 1 260 ? -30.201 27.954 20.506 1.00 96.69 260 ILE A O 1
ATOM 2069 N N . ALA A 1 261 ? -28.782 27.178 18.948 1.00 97.19 261 ALA A N 1
ATOM 2070 C CA . ALA A 1 261 ? -29.143 25.776 19.075 1.00 97.19 261 ALA A CA 1
ATOM 2071 C C . ALA A 1 261 ? -27.918 24.964 19.490 1.00 97.19 261 ALA A C 1
ATOM 2073 O O . ALA A 1 261 ? -26.904 24.993 18.794 1.00 97.19 261 ALA A O 1
ATOM 2074 N N . LEU A 1 262 ? -28.006 24.244 20.606 1.00 98.00 262 LEU A N 1
ATOM 2075 C CA . LEU A 1 262 ? -27.010 23.250 20.993 1.00 98.00 262 LEU A CA 1
ATOM 2076 C C . LEU A 1 262 ? -27.531 21.863 20.611 1.00 98.00 262 LEU A C 1
ATOM 2078 O O . LEU A 1 262 ? -28.565 21.436 21.118 1.00 98.00 262 LEU A O 1
ATOM 2082 N N . PHE A 1 263 ? -26.818 21.173 19.727 1.00 97.69 263 PHE A N 1
ATOM 2083 C CA . PHE A 1 263 ? -27.132 19.808 19.305 1.00 97.69 263 PHE A CA 1
ATOM 2084 C C . PHE A 1 263 ? -26.122 18.836 19.919 1.00 97.69 263 PHE A C 1
ATOM 2086 O O . PHE A 1 263 ? -24.915 19.042 19.751 1.00 97.69 263 PHE A O 1
ATOM 2093 N N . SER A 1 264 ? -26.593 17.781 20.587 1.00 96.56 264 SER A N 1
ATOM 2094 C CA . SER A 1 264 ? -25.735 16.688 21.054 1.00 96.56 264 SER A CA 1
ATOM 2095 C C . SER A 1 264 ? -25.648 15.568 20.015 1.00 96.56 264 SER A C 1
ATOM 2097 O O . SER A 1 264 ? -26.649 15.104 19.464 1.00 96.56 264 SER A O 1
ATOM 2099 N N . PHE A 1 265 ? -24.420 15.147 19.720 1.00 95.56 265 PHE A N 1
ATOM 2100 C CA . PHE A 1 265 ? -24.099 14.054 18.809 1.00 95.56 265 PHE A CA 1
ATOM 2101 C C . PHE A 1 265 ? -23.170 13.071 19.502 1.00 95.56 265 PHE A C 1
ATOM 2103 O O . PHE A 1 265 ? -22.266 13.478 20.224 1.00 95.56 265 PHE A O 1
ATOM 2110 N N . LEU A 1 266 ? -23.341 11.783 19.232 1.00 92.94 266 LEU A N 1
ATOM 2111 C CA . LEU A 1 266 ? -22.472 10.752 19.783 1.00 92.94 266 LEU A CA 1
ATOM 2112 C C . LEU A 1 266 ? -21.341 10.444 18.803 1.00 92.94 266 LEU A C 1
ATOM 2114 O O . LEU A 1 266 ? -21.557 10.349 17.595 1.00 92.94 266 LEU A O 1
ATOM 2118 N N . SER A 1 267 ? -20.129 10.315 19.337 1.00 85.38 267 SER A N 1
ATOM 2119 C CA . SER A 1 267 ? -18.924 9.934 18.590 1.00 85.38 267 SER A CA 1
ATOM 2120 C C . SER A 1 267 ? -18.848 8.432 18.284 1.00 85.38 267 SER A C 1
ATOM 2122 O O . SER A 1 267 ? -17.994 8.017 17.506 1.00 85.38 267 SER A O 1
ATOM 2124 N N . ASN A 1 268 ? -19.748 7.632 18.862 1.00 79.81 268 ASN A N 1
ATOM 2125 C CA . ASN A 1 268 ? -19.838 6.181 18.715 1.00 79.81 268 ASN A CA 1
ATOM 2126 C C . ASN A 1 268 ? -21.188 5.738 18.098 1.00 79.81 268 ASN A C 1
ATOM 2128 O O . ASN A 1 268 ? -21.945 6.538 17.537 1.00 79.81 268 ASN A O 1
ATOM 2132 N N . VAL A 1 269 ? -21.453 4.430 18.157 1.00 84.38 269 VAL A N 1
ATOM 2133 C CA . VAL A 1 269 ? -22.658 3.777 17.632 1.00 84.38 269 VAL A CA 1
ATOM 2134 C C . VAL A 1 269 ? -23.879 4.096 18.506 1.00 84.38 269 VAL A C 1
ATOM 2136 O O . VAL A 1 269 ? -23.854 3.913 19.721 1.00 84.38 269 VAL A O 1
ATOM 2139 N N . ILE A 1 270 ? -24.975 4.520 17.875 1.00 91.44 270 ILE A N 1
ATOM 2140 C CA . ILE A 1 270 ? -26.316 4.532 18.460 1.00 91.44 270 ILE A CA 1
ATOM 2141 C C . ILE A 1 270 ? -26.814 3.095 18.514 1.00 91.44 270 ILE A C 1
ATOM 2143 O O . ILE A 1 270 ? -27.047 2.481 17.474 1.00 91.44 270 ILE A O 1
ATOM 2147 N N . GLN A 1 271 ? -26.998 2.571 19.719 1.00 89.81 271 GLN A N 1
ATOM 2148 C CA . GLN A 1 271 ? -27.529 1.235 19.957 1.00 89.81 271 GLN A CA 1
ATOM 2149 C C . GLN A 1 271 ? -28.649 1.307 20.988 1.00 89.81 271 GLN A C 1
ATOM 2151 O O . GLN A 1 271 ? -28.500 1.963 22.017 1.00 89.81 271 GLN A O 1
ATOM 2156 N N . THR A 1 272 ? -29.753 0.621 20.708 1.00 91.69 272 THR A N 1
ATOM 2157 C CA . THR A 1 272 ? -30.844 0.416 21.660 1.00 91.69 272 THR A CA 1
ATOM 2158 C C . THR A 1 272 ? -30.363 -0.475 22.814 1.00 91.69 272 THR A C 1
ATOM 2160 O O . THR A 1 272 ? -29.883 -1.578 22.535 1.00 91.69 272 THR A O 1
ATOM 2163 N N . PRO A 1 273 ? -30.454 -0.023 24.082 1.00 91.75 273 PRO A N 1
ATOM 2164 C CA . PRO A 1 273 ? -30.228 -0.865 25.254 1.00 91.75 273 PRO A CA 1
ATOM 2165 C C . PRO A 1 273 ? -31.053 -2.152 25.209 1.00 91.75 273 PRO A C 1
ATOM 2167 O O . PRO A 1 273 ? -32.199 -2.146 24.760 1.00 91.75 273 PRO A O 1
ATOM 2170 N N . GLU A 1 274 ? -30.473 -3.255 25.680 1.00 89.31 274 GLU A N 1
ATOM 2171 C CA . GLU A 1 274 ? -31.133 -4.568 25.680 1.00 89.31 274 GLU A CA 1
ATOM 2172 C C . GLU A 1 274 ? -32.412 -4.553 26.529 1.00 89.31 274 GLU A C 1
ATOM 2174 O O . GLU A 1 274 ? -33.375 -5.235 26.201 1.00 89.31 274 GLU A O 1
ATOM 2179 N N . GLU A 1 275 ? -32.464 -3.701 27.556 1.00 90.88 275 GLU A N 1
ATOM 2180 C CA . GLU A 1 275 ? -33.623 -3.481 28.425 1.00 90.88 275 GLU A CA 1
ATOM 2181 C C . GLU A 1 275 ? -34.859 -2.933 27.692 1.00 90.88 275 GLU A C 1
ATOM 2183 O O . GLU A 1 275 ? -35.961 -2.999 28.229 1.00 90.88 275 GLU A O 1
ATOM 2188 N N . PHE A 1 276 ? -34.703 -2.397 26.477 1.00 87.94 276 PHE A N 1
ATOM 2189 C CA . PHE A 1 276 ? -35.813 -1.917 25.643 1.00 87.94 276 PHE A CA 1
ATOM 2190 C C . PHE A 1 276 ? -36.297 -2.937 24.610 1.00 87.94 276 PHE A C 1
ATOM 2192 O O . PHE A 1 276 ? -37.096 -2.578 23.736 1.00 87.94 276 PHE A O 1
ATOM 2199 N N . VAL A 1 277 ? -35.772 -4.165 24.654 1.00 86.75 277 VAL A N 1
ATOM 2200 C CA . VAL A 1 277 ? -36.073 -5.216 23.684 1.00 86.75 277 VAL A CA 1
ATOM 2201 C C . VAL A 1 277 ? -36.582 -6.462 24.396 1.00 86.75 277 VAL A C 1
ATOM 2203 O O . VAL A 1 277 ? -35.833 -7.166 25.069 1.00 86.75 277 VAL A O 1
ATOM 2206 N N . ASP A 1 278 ? -37.854 -6.768 24.177 1.00 83.25 278 ASP A N 1
ATOM 2207 C CA . ASP A 1 278 ? -38.505 -7.994 24.633 1.00 83.25 278 ASP A CA 1
ATOM 2208 C C . ASP A 1 278 ? -39.484 -8.516 23.563 1.00 83.25 278 ASP A C 1
ATOM 2210 O O . ASP A 1 278 ? -39.560 -7.982 22.450 1.00 83.25 278 ASP A O 1
ATOM 2214 N N . ASP A 1 279 ? -40.209 -9.594 23.873 1.00 79.62 279 ASP A N 1
ATOM 2215 C CA . ASP A 1 279 ? -41.167 -10.206 22.944 1.00 79.62 279 ASP A CA 1
ATOM 2216 C C . ASP A 1 279 ? -42.350 -9.273 22.598 1.00 79.62 279 ASP A C 1
ATOM 2218 O O . ASP A 1 279 ? -42.944 -9.406 21.525 1.00 79.62 279 ASP A O 1
ATOM 2222 N N . GLU A 1 280 ? -42.691 -8.318 23.472 1.00 78.81 280 GLU A N 1
ATOM 2223 C CA . GLU A 1 280 ? -43.759 -7.332 23.256 1.00 78.81 280 GLU A CA 1
ATOM 2224 C C . GLU A 1 280 ? -43.245 -6.072 22.527 1.00 78.81 280 GLU A C 1
ATOM 2226 O O . GLU A 1 280 ? -43.987 -5.440 21.767 1.00 78.81 280 GLU A O 1
ATOM 2231 N N . HIS A 1 281 ? -41.958 -5.752 22.680 1.00 80.75 281 HIS A N 1
ATOM 2232 C CA . HIS A 1 281 ? -41.264 -4.593 22.120 1.00 80.75 281 HIS A CA 1
ATOM 2233 C C . HIS A 1 281 ? -40.017 -5.030 21.331 1.00 80.75 281 HIS A C 1
ATOM 2235 O O . HIS A 1 281 ? -38.884 -4.813 21.769 1.00 80.75 281 HIS A O 1
ATOM 2241 N N . PRO A 1 282 ? -40.179 -5.618 20.130 1.00 83.88 282 PRO A N 1
ATOM 2242 C CA . PRO A 1 282 ? -39.043 -6.083 19.342 1.00 83.88 282 PRO A CA 1
ATOM 2243 C C . PRO A 1 282 ? -38.133 -4.924 18.918 1.00 83.88 282 PRO A C 1
ATOM 2245 O O . PRO A 1 282 ? -38.583 -3.791 18.727 1.00 83.88 282 PRO A O 1
ATOM 2248 N N . LEU A 1 283 ? -36.846 -5.213 18.705 1.00 85.19 283 LEU A N 1
ATOM 2249 C CA . LEU A 1 283 ? -35.863 -4.229 18.245 1.00 85.19 283 LEU A CA 1
ATOM 2250 C C . LEU A 1 283 ? -36.293 -3.608 16.906 1.00 85.19 283 LEU A C 1
ATOM 2252 O O . LEU A 1 283 ? -36.407 -4.302 15.892 1.00 85.19 283 LEU A O 1
ATOM 2256 N N . ARG A 1 284 ? -36.501 -2.286 16.882 1.00 82.38 284 ARG A N 1
ATOM 2257 C CA . ARG A 1 284 ? -37.035 -1.574 15.706 1.00 82.38 284 ARG A CA 1
ATOM 2258 C C . ARG A 1 284 ? -35.970 -0.943 14.823 1.00 82.38 284 ARG A C 1
ATOM 2260 O O . ARG A 1 284 ? -36.228 -0.713 13.640 1.00 82.38 284 ARG A O 1
ATOM 2267 N N . PHE A 1 285 ? -34.794 -0.674 15.378 1.00 85.31 285 PHE A N 1
ATOM 2268 C CA . PHE A 1 285 ? -33.689 -0.032 14.677 1.00 85.31 285 PHE A CA 1
ATOM 2269 C C . PHE A 1 285 ? -32.405 -0.823 14.898 1.00 85.31 285 PHE A C 1
ATOM 2271 O O . PHE A 1 285 ? -32.033 -1.111 16.032 1.00 85.31 285 PHE A O 1
ATOM 2278 N N . LYS A 1 286 ? -31.710 -1.172 13.812 1.00 81.06 286 LYS A N 1
ATOM 2279 C CA . LYS A 1 286 ? -30.351 -1.717 13.915 1.00 81.06 286 LYS A CA 1
ATOM 2280 C C . LYS A 1 286 ? -29.402 -0.658 14.499 1.00 81.06 286 LYS A C 1
ATOM 2282 O O . LYS A 1 286 ? -29.624 0.520 14.220 1.00 81.06 286 LYS A O 1
ATOM 2287 N N . PRO A 1 287 ? -28.345 -1.051 15.232 1.00 85.56 287 PRO A N 1
ATOM 2288 C CA . PRO A 1 287 ? -27.305 -0.119 15.654 1.00 85.56 287 PRO A CA 1
ATOM 2289 C C . PRO A 1 287 ? -26.671 0.612 14.462 1.00 85.56 287 PRO A C 1
ATOM 2291 O O . PRO A 1 287 ? -26.530 0.024 13.388 1.00 85.56 287 PRO A O 1
ATOM 2294 N N . PHE A 1 288 ? -26.300 1.883 14.634 1.00 85.25 288 PHE A N 1
ATOM 2295 C CA . PHE A 1 288 ? -25.694 2.693 13.569 1.00 85.25 288 PHE A CA 1
ATOM 2296 C C . PHE A 1 288 ? -24.750 3.774 14.095 1.00 85.25 288 PHE A C 1
ATOM 2298 O O . PHE A 1 288 ? -24.989 4.356 15.149 1.00 85.25 288 PHE A O 1
ATOM 2305 N N . VAL A 1 289 ? -23.715 4.133 13.334 1.00 86.94 289 VAL A N 1
ATOM 2306 C CA . VAL A 1 289 ? -22.862 5.288 13.657 1.00 86.94 289 VAL A CA 1
ATOM 2307 C C . VAL A 1 289 ? -23.637 6.592 13.430 1.00 86.94 289 VAL A C 1
ATOM 2309 O O . VAL A 1 289 ? -24.173 6.837 12.348 1.00 86.94 289 VAL A O 1
ATOM 2312 N N . HIS A 1 290 ? -23.681 7.472 14.435 1.00 91.12 290 HIS A N 1
ATOM 2313 C CA . HIS A 1 290 ? -24.526 8.676 14.406 1.00 91.12 290 HIS A CA 1
ATOM 2314 C C . HIS A 1 290 ? -24.230 9.591 13.197 1.00 91.12 290 HIS A C 1
ATOM 2316 O O . HIS A 1 290 ? -25.149 10.079 12.538 1.00 91.12 290 HIS A O 1
ATOM 2322 N N . VAL A 1 291 ? -22.955 9.789 12.834 1.00 86.88 291 VAL A N 1
ATOM 2323 C CA . VAL A 1 291 ? -22.591 10.637 11.680 1.00 86.88 291 VAL A CA 1
ATOM 2324 C C . VAL A 1 291 ? -23.100 10.080 10.344 1.00 86.88 291 VAL A C 1
ATOM 2326 O O . VAL A 1 291 ? -23.335 10.848 9.411 1.00 86.88 291 VAL A O 1
ATOM 2329 N N . ASP A 1 292 ? -23.322 8.771 10.233 1.00 87.62 292 ASP A N 1
ATOM 2330 C CA . ASP A 1 292 ? -23.804 8.163 8.993 1.00 87.62 292 ASP A CA 1
ATOM 2331 C C . ASP A 1 292 ? -25.287 8.437 8.754 1.00 87.62 292 ASP A C 1
ATOM 2333 O O . ASP A 1 292 ? -25.686 8.598 7.600 1.00 87.62 292 ASP A O 1
ATOM 2337 N N . LEU A 1 293 ? -26.080 8.636 9.814 1.00 89.31 293 LEU A N 1
ATOM 2338 C CA . LEU A 1 293 ? -27.449 9.144 9.688 1.00 89.31 293 LEU A CA 1
ATOM 2339 C C . LEU A 1 293 ? -27.459 10.540 9.037 1.00 89.31 293 LEU A C 1
ATOM 2341 O O . LEU A 1 293 ? -28.304 10.823 8.185 1.00 89.31 293 LEU A O 1
ATOM 2345 N N . LEU A 1 294 ? -26.494 11.403 9.381 1.00 88.62 294 LEU A N 1
ATOM 2346 C CA . LEU A 1 294 ? -26.350 12.732 8.770 1.00 88.62 294 LEU A CA 1
ATOM 2347 C C . LEU A 1 294 ? -25.929 12.644 7.302 1.00 88.62 294 LEU A C 1
ATOM 2349 O O . LEU A 1 294 ? -26.486 13.349 6.461 1.00 88.62 294 LEU A O 1
ATOM 2353 N N . LYS A 1 295 ? -24.965 11.772 6.983 1.00 87.44 295 LYS A N 1
ATOM 2354 C CA . LYS A 1 295 ? -24.536 11.528 5.596 1.00 87.44 295 LYS A CA 1
ATOM 2355 C C . LYS A 1 295 ? -25.681 10.978 4.757 1.00 87.44 295 LYS A C 1
ATOM 2357 O O . LYS A 1 295 ? -25.887 11.447 3.643 1.00 87.44 295 LYS A O 1
ATOM 2362 N N . PHE A 1 296 ? -26.447 10.030 5.297 1.00 85.19 296 PHE A N 1
ATOM 2363 C CA . PHE A 1 296 ? -27.627 9.484 4.641 1.00 85.19 296 PHE A CA 1
ATOM 2364 C C . PHE A 1 296 ? -28.667 10.572 4.382 1.00 85.19 296 PHE A C 1
ATOM 2366 O O . PHE A 1 296 ? -29.136 10.702 3.251 1.00 85.19 296 PHE A O 1
ATOM 2373 N N . TYR A 1 297 ? -28.971 11.394 5.391 1.00 85.62 297 TYR A N 1
ATOM 2374 C CA . TYR A 1 297 ? -29.895 12.518 5.255 1.00 85.62 297 TYR A CA 1
ATOM 2375 C C . TYR A 1 297 ? -29.473 13.512 4.167 1.00 85.62 297 TYR A C 1
ATOM 2377 O O . TYR A 1 297 ? -30.335 14.048 3.479 1.00 85.62 297 TYR A O 1
ATOM 2385 N N . ASP A 1 298 ? -28.172 13.743 3.980 1.00 84.06 298 ASP A N 1
ATOM 2386 C CA . ASP A 1 298 ? -27.670 14.680 2.971 1.00 84.06 298 ASP A CA 1
ATOM 2387 C C . ASP A 1 298 ? -27.791 14.160 1.523 1.00 84.06 298 ASP A C 1
ATOM 2389 O O . ASP A 1 298 ? -27.699 14.942 0.576 1.00 84.06 298 ASP A O 1
ATOM 2393 N N . THR A 1 299 ? -28.062 12.863 1.329 1.00 81.75 299 THR A N 1
ATOM 2394 C CA . THR A 1 299 ? -28.324 12.276 0.003 1.00 81.75 299 THR A CA 1
ATOM 2395 C C . THR A 1 299 ? -29.717 12.622 -0.532 1.00 81.75 299 THR A C 1
ATOM 2397 O O . THR A 1 299 ? -30.660 12.832 0.231 1.00 81.75 299 THR A O 1
ATOM 2400 N N . ASP A 1 300 ? -29.903 12.577 -1.857 1.00 74.31 300 ASP A N 1
ATOM 2401 C CA . ASP A 1 300 ? -31.225 12.763 -2.484 1.00 74.31 300 ASP A CA 1
ATOM 2402 C C . ASP A 1 300 ? -32.285 11.784 -1.963 1.00 74.31 300 ASP A C 1
ATOM 2404 O O . ASP A 1 300 ? -33.461 12.135 -1.852 1.00 74.31 300 ASP A O 1
ATOM 2408 N N . HIS A 1 301 ? -31.876 10.555 -1.636 1.00 73.19 301 HIS A N 1
ATOM 2409 C CA . HIS A 1 301 ? -32.773 9.555 -1.071 1.00 73.19 301 HIS A CA 1
ATOM 2410 C C . HIS A 1 301 ? -33.177 9.918 0.362 1.00 73.19 301 HIS A C 1
ATOM 2412 O O . HIS A 1 301 ? -34.369 9.966 0.661 1.00 73.19 301 HIS A O 1
ATOM 2418 N N . GLY A 1 302 ? -32.207 10.261 1.215 1.00 79.31 302 GLY A N 1
ATOM 2419 C CA . GLY A 1 302 ? -32.466 10.681 2.592 1.00 79.31 302 GLY A CA 1
ATOM 2420 C C . GLY A 1 302 ? -33.345 11.930 2.677 1.00 79.31 302 GLY A C 1
ATOM 2421 O O . GLY A 1 302 ? -34.308 11.941 3.441 1.00 79.31 302 GLY A O 1
ATOM 2422 N N . ARG A 1 303 ? -33.108 12.941 1.828 1.00 77.69 303 ARG A N 1
ATOM 2423 C CA . ARG A 1 303 ? -33.929 14.169 1.766 1.00 77.69 303 ARG A CA 1
ATOM 2424 C C . ARG A 1 303 ? -35.379 13.925 1.337 1.00 77.69 303 ARG A C 1
ATOM 2426 O O . ARG A 1 303 ? -36.246 14.738 1.647 1.00 77.69 303 ARG A O 1
ATOM 2433 N N . ARG A 1 304 ? -35.653 12.838 0.607 1.00 77.44 304 ARG A N 1
ATOM 2434 C CA . ARG A 1 304 ? -37.006 12.449 0.159 1.00 77.44 304 ARG A CA 1
ATOM 2435 C C . ARG A 1 304 ? -37.675 11.426 1.079 1.00 77.44 304 ARG A C 1
ATOM 2437 O O . ARG A 1 304 ? -38.851 11.115 0.872 1.00 77.44 304 ARG A O 1
ATOM 2444 N N . SER A 1 305 ? -36.947 10.893 2.059 1.00 76.69 305 SER A N 1
ATOM 2445 C CA . SER A 1 305 ? -37.459 9.885 2.981 1.00 76.69 305 SER A CA 1
ATOM 2446 C C . SER A 1 305 ? -38.622 10.435 3.809 1.00 76.69 305 SER A C 1
ATOM 2448 O O . SER A 1 305 ? -38.557 11.531 4.365 1.00 76.69 305 SER A O 1
ATOM 2450 N N . ARG A 1 306 ? -39.701 9.650 3.915 1.00 77.56 306 ARG A N 1
ATOM 2451 C CA . ARG A 1 306 ? -40.838 9.955 4.803 1.00 77.56 306 ARG A CA 1
ATOM 2452 C C . ARG A 1 306 ? -40.618 9.443 6.225 1.00 77.56 306 ARG A C 1
ATOM 2454 O O . ARG A 1 306 ? -41.304 9.890 7.140 1.00 77.56 306 ARG A O 1
ATOM 2461 N N . ASN A 1 307 ? -39.705 8.490 6.406 1.00 78.31 307 ASN A N 1
ATOM 2462 C CA . ASN A 1 307 ? -39.327 7.949 7.702 1.00 78.31 307 ASN A CA 1
ATOM 2463 C C . ASN A 1 307 ? -37.841 7.593 7.674 1.00 78.31 307 ASN A C 1
ATOM 2465 O O . ASN A 1 307 ? -37.464 6.464 7.367 1.00 78.31 307 ASN A O 1
ATOM 2469 N N . ILE A 1 308 ? -37.012 8.585 7.993 1.00 85.88 308 ILE A N 1
ATOM 2470 C CA . ILE A 1 308 ? -35.571 8.474 7.797 1.00 85.88 308 ILE A CA 1
ATOM 2471 C C . ILE A 1 308 ? -34.952 7.345 8.610 1.00 85.88 308 ILE A C 1
ATOM 2473 O O . ILE A 1 308 ? -34.121 6.622 8.083 1.00 85.88 308 ILE A O 1
ATOM 2477 N N . LEU A 1 309 ? -35.392 7.145 9.855 1.00 85.75 309 LEU A N 1
ATOM 2478 C CA . LEU A 1 309 ? -34.883 6.074 10.705 1.00 85.75 309 LEU A CA 1
ATOM 2479 C C . LEU A 1 309 ? -35.281 4.702 10.173 1.00 85.75 309 LEU A C 1
ATOM 2481 O O . LEU A 1 309 ? -34.473 3.788 10.221 1.00 85.75 309 LEU A O 1
ATOM 2485 N N . LYS A 1 310 ? -36.491 4.535 9.628 1.00 79.50 310 LYS A N 1
ATOM 2486 C CA . LYS A 1 310 ? -36.858 3.262 8.999 1.00 79.50 310 LYS A CA 1
ATOM 2487 C C . LYS A 1 310 ? -36.069 3.023 7.725 1.00 79.50 310 LYS A C 1
ATOM 2489 O O . LYS A 1 310 ? -35.576 1.921 7.574 1.00 79.50 310 LYS A O 1
ATOM 2494 N N . ASP A 1 311 ? -35.926 4.022 6.857 1.00 78.62 311 ASP A N 1
ATOM 2495 C CA . ASP A 1 311 ? -35.210 3.882 5.581 1.00 78.62 311 ASP A CA 1
ATOM 2496 C C . ASP A 1 311 ? -33.692 3.724 5.776 1.00 78.62 311 ASP A C 1
ATOM 2498 O O . ASP A 1 311 ? -33.022 3.065 4.983 1.00 78.62 311 ASP A O 1
ATOM 2502 N N . PHE A 1 312 ? -33.151 4.293 6.853 1.00 80.50 312 PHE A N 1
ATOM 2503 C CA . PHE A 1 312 ? -31.748 4.170 7.235 1.00 80.50 312 PHE A CA 1
ATOM 2504 C C . PHE A 1 312 ? -31.471 2.867 7.999 1.00 80.50 312 PHE A C 1
ATOM 2506 O O . PHE A 1 312 ? -30.535 2.139 7.669 1.00 80.50 312 PHE A O 1
ATOM 2513 N N . CYS A 1 313 ? -32.317 2.533 8.978 1.00 72.00 313 CYS A N 1
ATOM 2514 C CA . CYS A 1 313 ? -32.147 1.388 9.874 1.00 72.00 313 CYS A CA 1
ATOM 2515 C C . CYS A 1 313 ? -32.958 0.146 9.458 1.00 72.00 313 CYS A C 1
ATOM 2517 O O . CYS A 1 313 ? -33.190 -0.712 10.312 1.00 72.00 313 CYS A O 1
ATOM 2519 N N . VAL A 1 314 ? -33.406 0.040 8.192 1.00 56.44 314 VAL A N 1
ATOM 2520 C CA . VAL A 1 314 ? -34.333 -1.008 7.712 1.00 56.44 314 VAL A CA 1
ATOM 2521 C C . VAL A 1 314 ? -33.923 -2.391 8.250 1.00 56.44 314 VAL A C 1
ATOM 2523 O O . VAL A 1 314 ? -32.810 -2.857 7.962 1.00 56.44 314 VAL A O 1
ATOM 2526 N N . PRO A 1 315 ? -34.805 -3.109 8.972 1.00 42.88 315 PRO A N 1
ATOM 2527 C CA . PRO A 1 315 ? -34.631 -4.536 9.162 1.00 42.88 315 PRO A CA 1
ATOM 2528 C C . PRO A 1 315 ? -34.740 -5.186 7.786 1.00 42.88 315 PRO A C 1
ATOM 2530 O O . PRO A 1 315 ? -35.814 -5.201 7.194 1.00 42.88 315 PRO A O 1
ATOM 2533 N N . CYS A 1 316 ? -33.590 -5.623 7.264 1.00 39.06 316 CYS A N 1
ATOM 2534 C CA . CYS A 1 316 ? -33.407 -6.699 6.291 1.00 39.06 316 CYS A CA 1
ATOM 2535 C C . CYS A 1 316 ? -34.735 -7.093 5.617 1.00 39.06 316 CYS A C 1
ATOM 2537 O O . CYS A 1 316 ? -35.453 -7.953 6.131 1.00 39.06 316 CYS A O 1
ATOM 2539 N N . SER A 1 317 ? -35.123 -6.420 4.524 1.00 47.22 317 SER A N 1
ATOM 2540 C CA . SER A 1 317 ? -36.320 -6.839 3.788 1.00 47.22 317 SER A CA 1
ATOM 2541 C C . SER A 1 317 ? -36.182 -8.334 3.470 1.00 47.22 317 SER A C 1
ATOM 2543 O O . SER A 1 317 ? -35.068 -8.817 3.256 1.00 47.22 317 SER A O 1
ATOM 2545 N N . THR A 1 318 ? -37.279 -9.095 3.431 1.00 52.19 318 THR A N 1
ATOM 2546 C CA . THR A 1 318 ? -37.234 -10.504 2.986 1.00 52.19 318 THR A CA 1
ATOM 2547 C C . THR A 1 318 ? -36.490 -10.641 1.653 1.00 52.19 318 THR A C 1
ATOM 2549 O O . THR A 1 318 ? -35.752 -11.602 1.456 1.00 52.19 318 THR A O 1
ATOM 2552 N N . SER A 1 319 ? -36.589 -9.613 0.799 1.00 63.59 319 SER A N 1
ATOM 2553 C CA . SER A 1 319 ? -35.774 -9.448 -0.404 1.00 63.59 319 SER A CA 1
ATOM 2554 C C . SER A 1 319 ? -34.273 -9.324 -0.108 1.00 63.59 319 SER A C 1
ATOM 2556 O O . SER A 1 319 ? -33.523 -10.133 -0.637 1.00 63.59 319 SER A O 1
ATOM 2558 N N . TRP A 1 320 ? -33.811 -8.405 0.751 1.00 74.12 320 TRP A N 1
ATOM 2559 C CA . TRP A 1 320 ? -32.385 -8.290 1.095 1.00 74.12 320 TRP A CA 1
ATOM 2560 C C . TRP A 1 320 ? -31.841 -9.579 1.698 1.00 74.12 320 TRP A C 1
ATOM 2562 O O . TRP A 1 320 ? -30.802 -10.040 1.253 1.00 74.12 320 TRP A O 1
ATOM 2572 N N . ARG A 1 321 ? -32.548 -10.197 2.654 1.00 70.00 321 ARG A N 1
ATOM 2573 C CA . ARG A 1 321 ? -32.101 -11.463 3.251 1.00 70.00 321 ARG A CA 1
ATOM 2574 C C . ARG A 1 321 ? -31.944 -12.550 2.187 1.00 70.00 321 ARG A C 1
ATOM 2576 O O . ARG A 1 321 ? -30.889 -13.165 2.106 1.00 70.00 321 ARG A O 1
ATOM 2583 N N . SER A 1 322 ? -32.947 -12.713 1.320 1.00 76.69 322 SER A N 1
ATOM 2584 C CA . SER A 1 322 ? -32.884 -13.682 0.219 1.00 76.69 322 SER A CA 1
ATOM 2585 C C . SER A 1 322 ? -31.765 -13.374 -0.784 1.00 76.69 322 SER A C 1
ATOM 2587 O O . SER A 1 322 ? -31.092 -14.283 -1.262 1.00 76.69 322 SER A O 1
ATOM 2589 N N . THR A 1 323 ? -31.519 -12.096 -1.083 1.00 85.19 323 THR A N 1
ATOM 2590 C CA . THR A 1 323 ? -30.443 -11.672 -1.982 1.00 85.19 323 THR A CA 1
ATOM 2591 C C . THR A 1 323 ? -29.077 -11.909 -1.347 1.00 85.19 323 THR A C 1
ATOM 2593 O O . THR A 1 323 ? -28.211 -12.460 -2.016 1.00 85.19 323 THR A O 1
ATOM 2596 N N . SER A 1 324 ? -28.890 -11.570 -0.070 1.00 86.62 324 SER A N 1
ATOM 2597 C CA . SER A 1 324 ? -27.654 -11.826 0.678 1.00 86.62 324 SER A CA 1
ATOM 2598 C C . SER A 1 324 ? -27.341 -13.317 0.745 1.00 86.62 324 SER A C 1
ATOM 2600 O O . SER A 1 324 ? -26.223 -13.715 0.432 1.00 86.62 324 SER A O 1
ATOM 2602 N N . GLU A 1 325 ? -28.339 -14.153 1.049 1.00 85.31 325 GLU A N 1
ATOM 2603 C CA . GLU A 1 325 ? -28.198 -15.614 1.052 1.00 85.31 325 GLU A CA 1
ATOM 2604 C C . GLU A 1 325 ? -27.814 -16.149 -0.338 1.00 85.31 325 GLU A C 1
ATOM 2606 O O . GLU A 1 325 ? -26.943 -17.011 -0.449 1.00 85.31 325 GLU A O 1
ATOM 2611 N N . ASN A 1 326 ? -28.408 -15.618 -1.412 1.00 89.25 326 ASN A N 1
ATOM 2612 C CA . ASN A 1 326 ? -28.054 -15.995 -2.783 1.00 89.25 326 ASN A CA 1
ATOM 2613 C C . ASN A 1 326 ? -26.645 -15.531 -3.177 1.00 89.25 326 ASN A C 1
ATOM 2615 O O . ASN A 1 326 ? -25.925 -16.284 -3.830 1.00 89.25 326 ASN A O 1
ATOM 2619 N N . VAL A 1 327 ? -26.248 -14.319 -2.785 1.00 95.00 327 VAL A N 1
ATOM 2620 C CA . VAL A 1 327 ? -24.911 -13.762 -3.037 1.00 95.00 327 VAL A CA 1
ATOM 2621 C C . VAL A 1 327 ? -23.851 -14.588 -2.322 1.00 95.00 327 VAL A C 1
ATOM 2623 O O . VAL A 1 327 ? -22.896 -15.025 -2.962 1.00 95.00 327 VAL A O 1
ATOM 2626 N N . VAL A 1 328 ? -24.032 -14.862 -1.028 1.00 94.38 328 VAL A N 1
ATOM 2627 C CA . VAL A 1 328 ? -23.085 -15.677 -0.258 1.00 94.38 328 VAL A CA 1
ATOM 2628 C C . VAL A 1 328 ? -23.020 -17.089 -0.806 1.00 94.38 328 VAL A C 1
ATOM 2630 O O . VAL A 1 328 ? -21.924 -17.559 -1.084 1.00 94.38 328 VAL A O 1
ATOM 2633 N N . ARG A 1 329 ? -24.162 -17.722 -1.101 1.00 92.19 329 ARG A N 1
ATOM 2634 C CA . ARG A 1 329 ? -24.176 -19.043 -1.740 1.00 92.19 329 ARG A CA 1
ATOM 2635 C C . ARG A 1 329 ? -23.444 -19.038 -3.081 1.00 92.19 329 ARG A C 1
ATOM 2637 O O . ARG A 1 329 ? -22.704 -19.969 -3.376 1.00 92.19 329 ARG A O 1
ATOM 2644 N N . ALA A 1 330 ? -23.639 -18.016 -3.913 1.00 94.38 330 ALA A N 1
ATOM 2645 C CA . ALA A 1 330 ? -22.951 -17.927 -5.196 1.00 94.38 330 ALA A CA 1
ATOM 2646 C C . ALA A 1 330 ? -21.434 -17.751 -5.019 1.00 94.38 330 ALA A C 1
ATOM 2648 O O . ALA A 1 330 ? -20.663 -18.410 -5.714 1.00 94.38 330 ALA A O 1
ATOM 2649 N N . LEU A 1 331 ? -20.998 -16.940 -4.053 1.00 96.00 331 LEU A N 1
ATOM 2650 C CA . LEU A 1 331 ? -19.584 -16.782 -3.714 1.00 96.00 331 LEU A CA 1
ATOM 2651 C C . LEU A 1 331 ? -18.977 -18.065 -3.119 1.00 96.00 331 LEU A C 1
ATOM 2653 O O . LEU A 1 331 ? -17.889 -18.461 -3.519 1.00 96.00 331 LEU A O 1
ATOM 2657 N N . GLU A 1 332 ? -19.675 -18.767 -2.230 1.00 93.06 332 GLU A N 1
ATOM 2658 C CA . GLU A 1 332 ? -19.220 -20.049 -1.676 1.00 93.06 332 GLU A CA 1
ATOM 2659 C C . GLU A 1 332 ? -19.111 -21.132 -2.760 1.00 93.06 332 GLU A C 1
ATOM 2661 O O . GLU A 1 332 ? -18.157 -21.910 -2.770 1.00 93.06 332 GLU A O 1
ATOM 2666 N N . VAL A 1 333 ? -20.058 -21.183 -3.705 1.00 89.38 333 VAL A N 1
ATOM 2667 C CA . VAL A 1 333 ? -20.119 -22.233 -4.739 1.00 89.38 333 VAL A CA 1
ATOM 2668 C C . VAL A 1 333 ? -19.228 -21.931 -5.944 1.00 89.38 333 VAL A C 1
ATOM 2670 O O . VAL A 1 333 ? -18.604 -22.848 -6.476 1.00 89.38 333 VAL A O 1
ATOM 2673 N N . TYR A 1 334 ? -19.140 -20.674 -6.379 1.00 90.50 334 TYR A N 1
ATOM 2674 C CA . TYR A 1 334 ? -18.469 -20.289 -7.627 1.00 90.50 334 TYR A CA 1
ATOM 2675 C C . TYR A 1 334 ? -17.334 -19.275 -7.441 1.00 90.50 334 TYR A C 1
ATOM 2677 O O . TYR A 1 334 ? -16.643 -18.971 -8.411 1.00 90.50 334 TYR A O 1
ATOM 2685 N N . GLY A 1 335 ? -17.153 -18.702 -6.246 1.00 93.69 335 GLY A N 1
ATOM 2686 C CA . GLY A 1 335 ? -16.218 -17.593 -5.998 1.00 93.69 335 GLY A CA 1
ATOM 2687 C C . GLY A 1 335 ? -16.645 -16.262 -6.629 1.00 93.69 335 GLY A C 1
ATOM 2688 O O . GLY A 1 335 ? -15.981 -15.242 -6.448 1.00 93.69 335 GLY A O 1
ATOM 2689 N N . CYS A 1 336 ? -17.745 -16.252 -7.388 1.00 95.94 336 CYS A N 1
ATOM 2690 C CA . CYS A 1 336 ? -18.204 -15.111 -8.169 1.00 95.94 336 CYS A CA 1
ATOM 2691 C C . CYS A 1 336 ? -19.700 -15.173 -8.499 1.00 95.94 336 CYS A C 1
ATOM 2693 O O . CYS A 1 336 ? -20.340 -16.215 -8.365 1.00 95.94 336 CYS A O 1
ATOM 2695 N N . PHE A 1 337 ? -20.251 -14.052 -8.966 1.00 95.38 337 PHE A N 1
ATOM 2696 C CA . PHE A 1 337 ? -21.608 -13.962 -9.504 1.00 95.38 337 PHE A CA 1
ATOM 2697 C C . PHE A 1 337 ? -21.771 -12.765 -10.452 1.00 95.38 337 PHE A C 1
ATOM 2699 O O . PHE A 1 337 ? -20.935 -11.861 -10.497 1.00 95.38 337 PHE A O 1
ATOM 2706 N N . LEU A 1 338 ? -22.871 -12.759 -11.212 1.00 94.62 338 LEU A N 1
ATOM 2707 C CA . LEU A 1 338 ? -23.277 -11.629 -12.047 1.00 94.62 338 LEU A CA 1
ATOM 2708 C C . LEU A 1 338 ? -24.247 -10.729 -11.277 1.00 94.62 338 LEU A C 1
ATOM 2710 O O . LEU A 1 338 ? -25.251 -11.206 -10.750 1.00 94.62 338 LEU A O 1
ATOM 2714 N N . ALA A 1 339 ? -23.969 -9.430 -11.247 1.00 93.12 339 ALA A N 1
ATOM 2715 C CA . ALA A 1 339 ? -24.791 -8.424 -10.589 1.00 93.12 339 ALA A CA 1
ATOM 2716 C C . ALA A 1 339 ? -25.419 -7.468 -11.611 1.00 93.12 339 ALA A C 1
ATOM 2718 O O . ALA A 1 339 ? -24.735 -6.956 -12.499 1.00 93.12 339 ALA A O 1
ATOM 2719 N N . ILE A 1 340 ? -26.713 -7.193 -11.444 1.00 89.94 340 ILE A N 1
ATOM 2720 C CA . ILE A 1 340 ? -27.406 -6.058 -12.064 1.00 89.94 340 ILE A CA 1
ATOM 2721 C C . ILE A 1 340 ? -27.514 -4.982 -10.990 1.00 89.94 340 ILE A C 1
ATOM 2723 O O . ILE A 1 340 ? -27.944 -5.276 -9.874 1.00 89.94 340 ILE A O 1
ATOM 2727 N N . TYR A 1 341 ? -27.119 -3.753 -11.311 1.00 86.44 341 TYR A N 1
ATOM 2728 C CA . TYR A 1 341 ? -27.116 -2.663 -10.344 1.00 86.44 341 TYR A CA 1
ATOM 2729 C C . TYR A 1 341 ? -27.886 -1.459 -10.876 1.00 86.44 341 TYR A C 1
ATOM 2731 O O . TYR A 1 341 ? -27.391 -0.726 -11.724 1.00 86.44 341 TYR A O 1
ATOM 2739 N N . ASP A 1 342 ? -29.092 -1.238 -10.352 1.00 79.62 342 ASP A N 1
ATOM 2740 C CA . ASP A 1 342 ? -30.040 -0.235 -10.866 1.00 79.62 342 ASP A CA 1
ATOM 2741 C C . ASP A 1 342 ? -29.538 1.214 -10.771 1.00 79.62 342 ASP A C 1
ATOM 2743 O O . ASP A 1 342 ? -30.042 2.097 -11.463 1.00 79.62 342 ASP A O 1
ATOM 2747 N N . ARG A 1 343 ? -28.535 1.482 -9.924 1.00 77.69 343 ARG A N 1
ATOM 2748 C CA . ARG A 1 343 ? -27.887 2.803 -9.842 1.00 77.69 343 ARG A CA 1
ATOM 2749 C C . ARG A 1 343 ? -26.897 3.060 -10.980 1.00 77.69 343 ARG A C 1
ATOM 2751 O O . ARG A 1 343 ? -26.385 4.169 -11.091 1.00 77.69 343 ARG A O 1
ATOM 2758 N N . PHE A 1 344 ? -26.604 2.055 -11.799 1.00 84.00 344 PHE A N 1
ATOM 2759 C CA . PHE A 1 344 ? -25.742 2.189 -12.959 1.00 84.00 344 PHE A CA 1
ATOM 2760 C C . PHE A 1 344 ? -26.561 2.628 -14.178 1.00 84.00 344 PHE A C 1
ATOM 2762 O O . PHE A 1 344 ? -27.355 1.861 -14.724 1.00 84.00 344 PHE A O 1
ATOM 2769 N N . ALA A 1 345 ? -26.380 3.881 -14.597 1.00 80.44 345 ALA A N 1
ATOM 2770 C CA . ALA A 1 345 ? -27.067 4.422 -15.763 1.00 80.44 345 ALA A CA 1
ATOM 2771 C C . ALA A 1 345 ? -26.583 3.737 -17.060 1.00 80.44 345 ALA A C 1
ATOM 2773 O O . ALA A 1 345 ? -25.373 3.573 -17.231 1.00 80.44 345 ALA A O 1
ATOM 2774 N N . PRO A 1 346 ? -27.475 3.391 -18.010 1.00 77.12 346 PRO A N 1
ATOM 2775 C CA . PRO A 1 346 ? -27.080 2.761 -19.273 1.00 77.12 346 PRO A CA 1
ATOM 2776 C C . PRO A 1 346 ? -26.019 3.548 -20.057 1.00 77.12 346 PRO A C 1
ATOM 2778 O O . PRO A 1 346 ? -25.065 2.952 -20.553 1.00 77.12 346 PRO A O 1
ATOM 2781 N N . ASP A 1 347 ? -26.129 4.878 -20.091 1.00 85.50 347 ASP A N 1
ATOM 2782 C CA . ASP A 1 347 ? -25.206 5.761 -20.822 1.00 85.50 347 ASP A CA 1
ATOM 2783 C C . ASP A 1 347 ? -23.781 5.766 -20.226 1.00 85.50 347 ASP A C 1
ATOM 2785 O O . ASP A 1 347 ? -22.799 6.092 -20.903 1.00 85.50 347 ASP A O 1
ATOM 2789 N N . MET A 1 348 ? -23.640 5.353 -18.958 1.00 90.31 348 MET A N 1
ATOM 2790 C CA . MET A 1 348 ? -22.347 5.255 -18.281 1.00 90.31 348 MET A CA 1
ATOM 2791 C C . MET A 1 348 ? -21.500 4.103 -18.838 1.00 90.31 348 MET A C 1
ATOM 2793 O O . MET A 1 348 ? -20.274 4.184 -18.804 1.00 90.31 348 MET A O 1
ATOM 2797 N N . HIS A 1 349 ? -22.124 3.050 -19.388 1.00 91.94 349 HIS A N 1
ATOM 2798 C CA . HIS A 1 349 ? -21.406 1.950 -20.039 1.00 91.94 349 HIS A CA 1
ATOM 2799 C C . HIS A 1 349 ? -20.577 2.456 -21.222 1.00 91.94 349 HIS A C 1
ATOM 2801 O O . HIS A 1 349 ? -19.364 2.264 -21.251 1.00 91.94 349 HIS A O 1
ATOM 2807 N N . ASP A 1 350 ? -21.211 3.128 -22.183 1.00 91.75 350 ASP A N 1
ATOM 2808 C CA . ASP A 1 350 ? -20.501 3.595 -23.375 1.00 91.75 350 ASP A CA 1
ATOM 2809 C C . ASP A 1 350 ? -19.462 4.674 -23.002 1.00 91.75 350 ASP A C 1
ATOM 2811 O O . ASP A 1 350 ? -18.340 4.653 -23.507 1.00 91.75 350 ASP A O 1
ATOM 2815 N N . SER A 1 351 ? -19.781 5.542 -22.033 1.00 94.38 351 SER A N 1
ATOM 2816 C CA . SER A 1 351 ? -18.873 6.591 -21.543 1.00 94.38 351 SER A CA 1
ATOM 2817 C C . SER A 1 351 ? -17.583 6.031 -20.928 1.00 94.38 351 SER A C 1
ATOM 2819 O O . SER A 1 351 ? -16.490 6.478 -21.284 1.00 94.38 351 SER A O 1
ATOM 2821 N N . ILE A 1 352 ? -17.667 5.034 -20.034 1.00 95.88 352 ILE A N 1
ATOM 2822 C CA . ILE A 1 352 ? -16.466 4.479 -19.386 1.00 95.88 352 ILE A CA 1
ATOM 2823 C C . ILE A 1 352 ? -15.595 3.681 -20.362 1.00 95.88 352 ILE A C 1
ATOM 2825 O O . ILE A 1 352 ? -14.369 3.719 -20.261 1.00 95.88 352 ILE A O 1
ATOM 2829 N N . PHE A 1 353 ? -16.195 2.980 -21.328 1.00 95.31 353 PHE A N 1
ATOM 2830 C CA . PHE A 1 353 ? -15.424 2.249 -22.336 1.00 95.31 353 PHE A CA 1
ATOM 2831 C C . PHE A 1 353 ? -14.795 3.179 -23.373 1.00 95.31 353 PHE A C 1
ATOM 2833 O O . PHE A 1 353 ? -13.672 2.911 -23.799 1.00 95.31 353 PHE A O 1
ATOM 2840 N N . HIS A 1 354 ? -15.436 4.305 -23.693 1.00 94.88 354 HIS A N 1
ATOM 2841 C CA . HIS A 1 354 ? -14.803 5.362 -24.477 1.00 94.88 354 HIS A CA 1
ATOM 2842 C C . HIS A 1 354 ? -13.612 5.982 -23.730 1.00 94.88 354 HIS A C 1
ATOM 2844 O O . HIS A 1 354 ? -12.537 6.129 -24.304 1.00 94.88 354 HIS A O 1
ATOM 2850 N N . ALA A 1 355 ? -13.755 6.251 -22.428 1.00 95.75 355 ALA A N 1
ATOM 2851 C CA . ALA A 1 355 ? -12.647 6.710 -21.591 1.00 95.75 355 ALA A CA 1
ATOM 2852 C C . ALA A 1 355 ? -11.495 5.682 -21.553 1.00 95.75 355 ALA A C 1
ATOM 2854 O O . ALA A 1 355 ? -10.324 6.049 -21.664 1.00 95.75 355 ALA A O 1
ATOM 2855 N N . ALA A 1 356 ? -11.805 4.384 -21.451 1.00 96.19 356 ALA A N 1
ATOM 2856 C CA . ALA A 1 356 ? -10.808 3.312 -21.505 1.00 96.19 356 ALA A CA 1
ATOM 2857 C C . ALA A 1 356 ? -10.039 3.286 -22.828 1.00 96.19 356 ALA A C 1
ATOM 2859 O O . ALA A 1 356 ? -8.817 3.131 -22.830 1.00 96.19 356 ALA A O 1
ATOM 2860 N N . GLU A 1 357 ? -10.747 3.445 -23.943 1.00 94.75 357 GLU A N 1
ATOM 2861 C CA . GLU A 1 357 ? -10.153 3.530 -25.271 1.00 94.75 357 GLU A CA 1
ATOM 2862 C C . GLU A 1 357 ? -9.257 4.765 -25.403 1.00 94.75 357 GLU A C 1
ATOM 2864 O O . GLU A 1 357 ? -8.097 4.627 -25.793 1.00 94.75 357 GLU A O 1
ATOM 2869 N N . GLU A 1 358 ? -9.746 5.940 -24.998 1.00 95.31 358 GLU A N 1
ATOM 2870 C CA . GLU A 1 358 ? -8.991 7.193 -25.013 1.00 95.31 358 GLU A CA 1
ATOM 2871 C C . GLU A 1 358 ? -7.679 7.053 -24.226 1.00 95.31 358 GLU A C 1
ATOM 2873 O O . GLU A 1 358 ? -6.598 7.303 -24.764 1.00 95.31 358 GLU A O 1
ATOM 2878 N N . LEU A 1 359 ? -7.746 6.559 -22.986 1.00 95.69 359 LEU A N 1
ATOM 2879 C CA . LEU A 1 359 ? -6.571 6.352 -22.140 1.00 95.69 359 LEU A CA 1
ATOM 2880 C C . LEU A 1 359 ? -5.580 5.354 -22.747 1.00 95.69 359 LEU A C 1
ATOM 2882 O O . LEU A 1 359 ? -4.374 5.604 -22.772 1.00 95.69 359 LEU A O 1
ATOM 2886 N N . LEU A 1 360 ? -6.065 4.202 -23.214 1.00 93.88 360 LEU A N 1
ATOM 2887 C CA . LEU A 1 360 ? -5.198 3.130 -23.709 1.00 93.88 360 LEU A CA 1
ATOM 2888 C C . LEU A 1 360 ? -4.673 3.417 -25.124 1.00 93.88 360 LEU A C 1
ATOM 2890 O O . LEU A 1 360 ? -3.673 2.818 -25.525 1.00 93.88 360 LEU A O 1
ATOM 2894 N N . SER A 1 361 ? -5.260 4.381 -25.837 1.00 93.06 361 SER A N 1
ATOM 2895 C CA . SER A 1 361 ? -4.743 4.922 -27.099 1.00 93.06 361 SER A CA 1
ATOM 2896 C C . SER A 1 361 ? -3.588 5.918 -26.923 1.00 93.06 361 SER A C 1
ATOM 2898 O O . SER A 1 361 ? -2.868 6.184 -27.889 1.00 93.06 361 SER A O 1
ATOM 2900 N N . LEU A 1 362 ? -3.362 6.440 -25.706 1.00 92.38 362 LEU A N 1
ATOM 2901 C CA . LEU A 1 362 ? -2.244 7.345 -25.441 1.00 92.38 362 LEU A CA 1
ATOM 2902 C C . LEU A 1 362 ? -0.898 6.700 -25.815 1.00 92.38 362 LEU A C 1
ATOM 2904 O O . LEU A 1 362 ? -0.728 5.482 -25.675 1.00 92.38 362 LEU A O 1
ATOM 2908 N N . PRO A 1 363 ? 0.108 7.500 -26.222 1.00 90.44 363 PRO A N 1
ATOM 2909 C CA . PRO A 1 363 ? 1.438 6.981 -26.503 1.00 90.44 363 PRO A CA 1
ATOM 2910 C C . PRO A 1 363 ? 2.003 6.211 -25.307 1.00 90.44 363 PRO A C 1
ATOM 2912 O O . PRO A 1 363 ? 1.909 6.664 -24.165 1.00 90.44 363 PRO A O 1
ATOM 2915 N N . THR A 1 364 ? 2.667 5.080 -25.558 1.00 83.31 364 THR A N 1
ATOM 2916 C CA . THR A 1 364 ? 3.297 4.269 -24.500 1.00 83.31 364 THR A CA 1
ATOM 2917 C C . THR A 1 364 ? 4.221 5.103 -23.611 1.00 83.31 364 THR A C 1
ATOM 2919 O O . THR A 1 364 ? 4.195 4.938 -22.398 1.00 83.31 364 THR A O 1
ATOM 2922 N N . ALA A 1 365 ? 4.951 6.072 -24.181 1.00 78.50 365 ALA A N 1
ATOM 2923 C CA . ALA A 1 365 ? 5.815 7.004 -23.446 1.00 78.50 365 ALA A CA 1
ATOM 2924 C C . ALA A 1 365 ? 5.077 7.879 -22.407 1.00 78.50 365 ALA A C 1
ATOM 2926 O O . ALA A 1 365 ? 5.695 8.377 -21.468 1.00 78.50 365 ALA A O 1
ATOM 2927 N N . VAL A 1 366 ? 3.767 8.085 -22.566 1.00 84.12 366 VAL A N 1
ATOM 2928 C CA . VAL A 1 366 ? 2.911 8.750 -21.573 1.00 84.12 366 VAL A CA 1
ATOM 2929 C C . VAL A 1 366 ? 2.435 7.734 -20.540 1.00 84.12 366 VAL A C 1
ATOM 2931 O O . VAL A 1 366 ? 2.613 7.956 -19.345 1.00 84.12 366 VAL A O 1
ATOM 2934 N N . LYS A 1 367 ? 1.919 6.587 -20.997 1.00 90.31 367 LYS A N 1
ATOM 2935 C CA . LYS A 1 367 ? 1.388 5.518 -20.138 1.00 90.31 367 LYS A CA 1
ATOM 2936 C C . LYS A 1 367 ? 2.420 4.996 -19.128 1.00 90.31 367 LYS A C 1
ATOM 2938 O O . LYS A 1 367 ? 2.092 4.836 -17.956 1.00 90.31 367 LYS A O 1
ATOM 2943 N N . VAL A 1 368 ? 3.684 4.828 -19.533 1.00 84.44 368 VAL A N 1
ATOM 2944 C CA . VAL A 1 368 ? 4.781 4.359 -18.653 1.00 84.44 368 VAL A CA 1
ATOM 2945 C C . VAL A 1 368 ? 5.151 5.329 -17.529 1.00 84.44 368 VAL A C 1
ATOM 2947 O O . VAL A 1 368 ? 5.875 4.938 -16.620 1.00 84.44 368 VAL A O 1
ATOM 2950 N N . LYS A 1 369 ? 4.675 6.582 -17.561 1.00 83.19 369 LYS A N 1
ATOM 2951 C CA . LYS A 1 369 ? 4.890 7.528 -16.456 1.00 83.19 369 LYS A CA 1
ATOM 2952 C C . LYS A 1 369 ? 4.108 7.135 -15.203 1.00 83.19 369 LYS A C 1
ATOM 2954 O O . LYS A 1 369 ? 4.501 7.527 -14.110 1.00 83.19 369 LYS A O 1
ATOM 2959 N N . ASN A 1 370 ? 3.019 6.380 -15.357 1.00 88.44 370 ASN A N 1
ATOM 2960 C CA . ASN A 1 370 ? 2.224 5.870 -14.247 1.00 88.44 370 ASN A CA 1
ATOM 2961 C C . ASN A 1 370 ? 2.915 4.661 -13.597 1.00 88.44 370 ASN A C 1
ATOM 2963 O O . ASN A 1 370 ? 2.640 3.509 -13.946 1.00 88.44 370 ASN A O 1
ATOM 2967 N N . ILE A 1 371 ? 3.841 4.939 -12.681 1.00 78.56 371 ILE A N 1
ATOM 2968 C CA . ILE A 1 371 ? 4.554 3.940 -11.878 1.00 78.56 371 ILE A CA 1
ATOM 2969 C C . ILE A 1 371 ? 3.952 3.861 -10.470 1.00 78.56 371 ILE A C 1
ATOM 2971 O O . ILE A 1 371 ? 3.518 4.869 -9.923 1.00 78.56 371 ILE A O 1
ATOM 2975 N N . SER A 1 372 ? 3.950 2.667 -9.879 1.00 80.00 372 SER A N 1
ATOM 2976 C CA . SER A 1 372 ? 3.577 2.446 -8.476 1.00 80.00 372 SER A CA 1
ATOM 2977 C C . SER A 1 372 ? 4.584 1.493 -7.840 1.00 80.00 372 SER A C 1
ATOM 2979 O O . SER A 1 372 ? 5.088 0.585 -8.508 1.00 80.00 372 SER A O 1
ATOM 2981 N N . GLU A 1 373 ? 4.892 1.715 -6.562 1.00 73.38 373 GLU A N 1
ATOM 2982 C CA . GLU A 1 373 ? 5.720 0.805 -5.765 1.00 73.38 373 GLU A CA 1
ATOM 2983 C C . GLU A 1 373 ? 4.983 -0.514 -5.500 1.00 73.38 373 GLU A C 1
ATOM 2985 O O . GLU A 1 373 ? 5.619 -1.561 -5.388 1.00 73.38 373 GLU A O 1
ATOM 2990 N N . THR A 1 374 ? 3.644 -0.492 -5.463 1.00 76.62 374 THR A N 1
ATOM 2991 C CA . THR A 1 374 ? 2.831 -1.699 -5.315 1.00 76.62 374 THR A CA 1
ATOM 2992 C C . THR A 1 374 ? 2.673 -2.404 -6.670 1.00 76.62 374 THR A C 1
ATOM 2994 O O . THR A 1 374 ? 2.179 -1.807 -7.636 1.00 76.62 374 THR A O 1
ATOM 2997 N N . PRO A 1 375 ? 3.076 -3.684 -6.784 1.00 75.81 375 PRO A N 1
ATOM 2998 C CA . PRO A 1 375 ? 3.006 -4.423 -8.039 1.00 75.81 375 PRO A CA 1
ATOM 2999 C C . PRO A 1 375 ? 1.619 -4.379 -8.696 1.00 75.81 375 PRO A C 1
ATOM 3001 O O . PRO A 1 375 ? 0.596 -4.547 -8.039 1.00 75.81 375 PRO A O 1
ATOM 3004 N N . SER A 1 376 ? 1.590 -4.202 -10.020 1.00 79.56 376 SER A N 1
ATOM 3005 C CA . SER A 1 376 ? 0.372 -4.177 -10.853 1.00 79.56 376 SER A CA 1
ATOM 3006 C C . SER A 1 376 ? -0.596 -3.000 -10.639 1.00 79.56 376 SER A C 1
ATOM 3008 O O . SER A 1 376 ? -1.621 -2.954 -11.322 1.00 79.56 376 SER A O 1
ATOM 3010 N N . HIS A 1 377 ? -0.278 -2.028 -9.777 1.00 88.56 377 HIS A N 1
ATOM 3011 C CA . HIS A 1 377 ? -1.123 -0.845 -9.554 1.00 88.56 377 HIS A CA 1
ATOM 3012 C C . HIS A 1 377 ? -0.945 0.258 -10.612 1.00 88.56 377 HIS A C 1
ATOM 3014 O O . HIS A 1 377 ? -1.889 0.988 -10.903 1.00 88.56 377 HIS A O 1
ATOM 3020 N N . GLY A 1 378 ? 0.241 0.365 -11.218 1.00 88.56 378 GLY A N 1
ATOM 3021 C CA . GLY A 1 378 ? 0.533 1.322 -12.291 1.00 88.56 378 GLY A CA 1
ATOM 3022 C C . GLY A 1 378 ? 0.240 0.785 -13.699 1.00 88.56 378 GLY A C 1
ATOM 3023 O O . GLY A 1 378 ? -0.650 -0.046 -13.922 1.00 88.56 378 GLY A O 1
ATOM 3024 N N . TYR A 1 379 ? 1.012 1.253 -14.679 1.00 90.31 379 TYR A N 1
ATOM 3025 C CA . TYR A 1 379 ? 0.986 0.722 -16.040 1.00 90.31 379 TYR A CA 1
ATOM 3026 C C . TYR A 1 379 ? 1.641 -0.661 -16.136 1.00 90.31 379 TYR A C 1
ATOM 3028 O O . TYR A 1 379 ? 2.771 -0.875 -15.700 1.00 90.31 379 TYR A O 1
ATOM 3036 N N . VAL A 1 380 ? 0.941 -1.591 -16.780 1.00 83.44 380 VAL A N 1
ATOM 3037 C CA . VAL A 1 380 ? 1.431 -2.915 -17.160 1.00 83.44 380 VAL A CA 1
ATOM 3038 C C . VAL A 1 380 ? 1.264 -3.049 -18.670 1.00 83.44 380 VAL A C 1
ATOM 3040 O O . VAL A 1 380 ? 0.152 -3.220 -19.171 1.00 83.44 380 VAL A O 1
ATOM 3043 N N . GLY A 1 381 ? 2.376 -2.927 -19.393 1.00 77.75 381 GLY A N 1
ATOM 3044 C CA . GLY A 1 381 ? 2.411 -3.056 -20.848 1.00 77.75 381 GLY A CA 1
ATOM 3045 C C . GLY A 1 381 ? 2.425 -4.506 -21.335 1.00 77.75 381 GLY A C 1
ATOM 3046 O O . GLY A 1 381 ? 2.450 -5.453 -20.546 1.00 77.75 381 GLY A O 1
ATOM 3047 N N . GLN A 1 382 ? 2.469 -4.663 -22.657 1.00 73.00 382 GLN A N 1
ATOM 3048 C CA . GLN A 1 382 ? 2.588 -5.968 -23.306 1.00 73.00 382 GLN A CA 1
ATOM 3049 C C . GLN A 1 382 ? 3.938 -6.604 -22.960 1.00 73.00 382 GLN A C 1
ATOM 3051 O O . GLN A 1 382 ? 4.999 -6.084 -23.305 1.00 73.00 382 GLN A O 1
ATOM 3056 N N . VAL A 1 383 ? 3.896 -7.748 -22.284 1.00 63.62 383 VAL A N 1
ATOM 3057 C CA . VAL A 1 383 ? 5.073 -8.577 -21.994 1.00 63.62 383 VAL A CA 1
ATOM 3058 C C . VAL A 1 383 ? 4.944 -9.899 -22.740 1.00 63.62 383 VAL A C 1
ATOM 3060 O O . VAL A 1 383 ? 3.833 -10.353 -22.999 1.00 63.62 383 VAL A O 1
ATOM 3063 N N . ALA A 1 384 ? 6.064 -10.551 -23.060 1.00 56.56 384 ALA A N 1
ATOM 3064 C CA . ALA A 1 384 ? 6.078 -11.759 -23.896 1.00 56.56 384 ALA A CA 1
ATOM 3065 C C . ALA A 1 384 ? 5.141 -12.891 -23.411 1.00 56.56 384 ALA A C 1
ATOM 3067 O O . ALA A 1 384 ? 4.662 -13.669 -24.227 1.00 56.56 384 ALA A O 1
ATOM 3068 N N . LEU A 1 385 ? 4.851 -12.964 -22.103 1.00 54.56 385 LEU A N 1
ATOM 3069 C CA . LEU A 1 385 ? 3.912 -13.935 -21.521 1.00 54.56 385 LEU A CA 1
ATOM 3070 C C . LEU A 1 385 ? 2.436 -13.643 -21.831 1.00 54.56 385 LEU A C 1
ATOM 3072 O O . LEU A 1 385 ? 1.646 -14.571 -21.959 1.00 54.56 385 LEU A O 1
ATOM 3076 N N . ILE A 1 386 ? 2.061 -12.368 -21.899 1.00 74.19 386 ILE A N 1
ATOM 3077 C CA . ILE A 1 386 ? 0.686 -11.904 -22.126 1.00 74.19 386 ILE A CA 1
ATOM 3078 C C . ILE A 1 386 ? 0.710 -10.839 -23.233 1.00 74.19 386 ILE A C 1
ATOM 3080 O O . ILE A 1 386 ? 0.405 -9.670 -22.998 1.00 74.19 386 ILE A O 1
ATOM 3084 N N . PRO A 1 387 ? 1.114 -11.220 -24.461 1.00 77.00 387 PRO A N 1
ATOM 3085 C CA . PRO A 1 387 ? 1.440 -10.274 -25.531 1.00 77.00 387 PRO A CA 1
ATOM 3086 C C . PRO A 1 387 ? 0.219 -9.507 -26.054 1.00 77.00 387 PRO A C 1
ATOM 3088 O O . PRO A 1 387 ? 0.376 -8.535 -26.798 1.00 77.00 387 PRO A O 1
ATOM 3091 N N . LEU A 1 388 ? -0.990 -9.957 -25.702 1.00 87.88 388 LEU A N 1
ATOM 3092 C CA . LEU A 1 388 ? -2.244 -9.310 -26.068 1.00 87.88 388 LEU A CA 1
ATOM 3093 C C . LEU A 1 388 ? -2.719 -8.299 -25.018 1.00 87.88 388 LEU A C 1
ATOM 3095 O O . LEU A 1 388 ? -3.525 -7.436 -25.353 1.00 87.88 388 LEU A O 1
ATOM 3099 N N . TYR A 1 389 ? -2.248 -8.413 -23.775 1.00 90.50 389 TYR A N 1
ATOM 3100 C CA . TYR A 1 389 ? -2.733 -7.647 -22.633 1.00 90.50 389 TYR A CA 1
ATOM 3101 C C . TYR A 1 389 ? -1.979 -6.330 -22.462 1.00 90.50 389 TYR A C 1
ATOM 3103 O O . TYR A 1 389 ? -0.753 -6.264 -22.544 1.00 90.50 389 TYR A O 1
ATOM 3111 N N . GLU A 1 390 ? -2.731 -5.291 -22.135 1.00 92.00 390 GLU A N 1
ATOM 3112 C CA . GLU A 1 390 ? -2.236 -4.019 -21.640 1.00 92.00 390 GLU A CA 1
ATOM 3113 C C . GLU A 1 390 ? -3.205 -3.502 -20.571 1.00 92.00 390 GLU A C 1
ATOM 3115 O O . GLU A 1 390 ? -4.420 -3.601 -20.733 1.00 92.00 390 GLU A O 1
ATOM 3120 N N . GLY A 1 391 ? -2.701 -2.936 -19.476 1.00 92.88 391 GLY A N 1
ATOM 3121 C CA . GLY A 1 391 ? -3.563 -2.394 -18.430 1.00 92.88 391 GLY A CA 1
ATOM 3122 C C . GLY A 1 391 ? -2.932 -1.235 -17.683 1.00 92.88 391 GLY A C 1
ATOM 3123 O O . GLY A 1 391 ? -1.724 -1.209 -17.463 1.00 92.88 391 GLY A O 1
ATOM 3124 N N . LEU A 1 392 ? -3.750 -0.279 -17.251 1.00 94.69 392 LEU A N 1
ATOM 3125 C CA . LEU A 1 392 ? -3.283 0.914 -16.551 1.00 94.69 392 LEU A CA 1
ATOM 3126 C C . LEU A 1 392 ? -4.219 1.229 -15.379 1.00 94.69 392 LEU A C 1
ATOM 3128 O O . LEU A 1 392 ? -5.440 1.182 -15.533 1.00 94.69 392 LEU A O 1
ATOM 3132 N N . GLY A 1 393 ? -3.642 1.443 -14.194 1.00 95.75 393 GLY A N 1
ATOM 3133 C CA . GLY A 1 393 ? -4.386 1.623 -12.947 1.00 95.75 393 GLY A CA 1
ATOM 3134 C C . GLY A 1 393 ? -4.447 3.068 -12.450 1.00 95.75 393 GLY A C 1
ATOM 3135 O O . GLY A 1 393 ? -3.539 3.858 -12.695 1.00 95.75 393 GLY A O 1
ATOM 3136 N N . ILE A 1 394 ? -5.528 3.394 -11.745 1.00 96.75 394 ILE A N 1
ATOM 3137 C CA . ILE A 1 394 ? -5.789 4.674 -11.085 1.00 96.75 394 ILE A CA 1
ATOM 3138 C C . ILE A 1 394 ? -5.978 4.380 -9.599 1.00 96.75 394 ILE A C 1
ATOM 3140 O O . ILE A 1 394 ? -6.974 3.765 -9.201 1.00 96.75 394 ILE A O 1
ATOM 3144 N N . GLU A 1 395 ? -5.009 4.775 -8.776 1.00 93.31 395 GLU A N 1
ATOM 3145 C CA . GLU A 1 395 ? -5.087 4.590 -7.327 1.00 93.31 395 GLU A CA 1
ATOM 3146 C C . GLU A 1 395 ? -6.058 5.588 -6.687 1.00 93.31 395 GLU A C 1
ATOM 3148 O O . GLU A 1 395 ? -6.169 6.739 -7.105 1.00 93.31 395 GLU A O 1
ATOM 3153 N N . ASN A 1 396 ? -6.764 5.146 -5.642 1.00 92.75 396 ASN A N 1
ATOM 3154 C CA . ASN A 1 396 ? -7.775 5.941 -4.937 1.00 92.75 396 ASN A CA 1
ATOM 3155 C C . ASN A 1 396 ? -8.818 6.549 -5.896 1.00 92.75 396 ASN A C 1
ATOM 3157 O O . ASN A 1 396 ? -9.230 7.701 -5.728 1.00 92.75 396 ASN A O 1
ATOM 3161 N N . ALA A 1 397 ? -9.256 5.766 -6.889 1.00 94.25 397 ALA A N 1
ATOM 3162 C CA . ALA A 1 397 ? -10.090 6.227 -8.002 1.00 94.25 397 ALA A CA 1
ATOM 3163 C C . ALA A 1 397 ? -11.453 6.808 -7.583 1.00 94.25 397 ALA A C 1
ATOM 3165 O O . ALA A 1 397 ? -12.106 7.472 -8.381 1.00 94.25 397 ALA A O 1
ATOM 3166 N N . THR A 1 398 ? -11.900 6.566 -6.349 1.00 95.38 398 THR A N 1
ATOM 3167 C CA . THR A 1 398 ? -13.139 7.117 -5.772 1.00 95.38 398 THR A CA 1
ATOM 3168 C C . THR A 1 398 ? -12.970 8.528 -5.196 1.00 95.38 398 THR A C 1
ATOM 3170 O O . THR A 1 398 ? -13.958 9.174 -4.830 1.00 95.38 398 THR A O 1
ATOM 3173 N N . THR A 1 399 ? -11.735 9.028 -5.114 1.00 93.44 399 THR A N 1
ATOM 3174 C CA . THR A 1 399 ? -11.396 10.350 -4.575 1.00 93.44 399 THR A CA 1
ATOM 3175 C C . THR A 1 399 ? -11.070 11.326 -5.698 1.00 93.44 399 THR A C 1
ATOM 3177 O O . THR A 1 399 ? -10.439 10.956 -6.686 1.00 93.44 399 THR A O 1
ATOM 3180 N N . SER A 1 400 ? -11.460 12.596 -5.539 1.00 90.75 400 SER A N 1
ATOM 3181 C CA . SER A 1 400 ? -11.082 13.641 -6.501 1.00 90.75 400 SER A CA 1
ATOM 3182 C C . SER A 1 400 ? -9.564 13.731 -6.640 1.00 90.75 400 SER A C 1
ATOM 3184 O O . SER A 1 400 ? -9.075 13.731 -7.758 1.00 90.75 400 SER A O 1
ATOM 3186 N N . GLN A 1 401 ? -8.839 13.707 -5.515 1.00 90.88 401 GLN A N 1
ATOM 3187 C CA . GLN A 1 401 ? -7.380 13.808 -5.492 1.00 90.88 401 GLN A CA 1
ATOM 3188 C C . GLN A 1 401 ? -6.706 12.695 -6.306 1.00 90.88 401 GLN A C 1
ATOM 3190 O O . GLN A 1 401 ? -5.891 12.999 -7.166 1.00 90.88 401 GLN A O 1
ATOM 3195 N N . GLY A 1 402 ? -7.085 11.426 -6.102 1.00 91.94 402 GLY A N 1
ATOM 3196 C CA . GLY A 1 402 ? -6.481 10.305 -6.834 1.00 91.94 402 GLY A CA 1
ATOM 3197 C C . GLY A 1 402 ? -6.707 10.383 -8.347 1.00 91.94 402 GLY A C 1
ATOM 3198 O O . GLY A 1 402 ? -5.790 10.142 -9.130 1.00 91.94 402 GLY A O 1
ATOM 3199 N N . VAL A 1 403 ? -7.909 10.790 -8.773 1.00 95.12 403 VAL A N 1
ATOM 3200 C CA . VAL A 1 403 ? -8.209 10.995 -10.200 1.00 95.12 403 VAL A CA 1
ATOM 3201 C C . VAL A 1 403 ? -7.498 12.239 -10.747 1.00 95.12 403 VAL A C 1
ATOM 3203 O O . VAL A 1 403 ? -7.017 12.208 -11.875 1.00 95.12 403 VAL A O 1
ATOM 3206 N N . ASP A 1 404 ? -7.388 13.315 -9.966 1.00 91.88 404 ASP A N 1
ATOM 3207 C CA . ASP A 1 404 ? -6.692 14.549 -10.352 1.00 91.88 404 ASP A CA 1
ATOM 3208 C C . ASP A 1 404 ? -5.189 14.324 -10.548 1.00 91.88 404 ASP A C 1
ATOM 3210 O O . ASP A 1 404 ? -4.636 14.729 -11.571 1.00 91.88 404 ASP A O 1
ATOM 3214 N N . ASP A 1 405 ? -4.538 13.624 -9.618 1.00 91.56 405 ASP A N 1
ATOM 3215 C CA . ASP A 1 405 ? -3.119 13.265 -9.712 1.00 91.56 405 ASP A CA 1
ATOM 3216 C C . ASP A 1 405 ? -2.845 12.434 -10.970 1.00 91.56 405 ASP A C 1
ATOM 3218 O O . ASP A 1 405 ? -1.898 12.695 -11.719 1.00 91.56 405 ASP A O 1
ATOM 3222 N N . PHE A 1 406 ? -3.732 11.480 -11.254 1.00 95.31 406 PHE A N 1
ATOM 3223 C CA . PHE A 1 406 ? -3.671 10.661 -12.453 1.00 95.31 406 PHE A CA 1
ATOM 3224 C C . PHE A 1 406 ? -3.867 11.469 -13.745 1.00 95.31 406 PHE A C 1
ATOM 3226 O O . PHE A 1 406 ? -3.105 11.320 -14.705 1.00 95.31 406 PHE A O 1
ATOM 3233 N N . ILE A 1 407 ? -4.869 12.352 -13.777 1.00 94.25 407 ILE A N 1
ATOM 3234 C CA . ILE A 1 407 ? -5.154 13.218 -14.926 1.00 94.25 407 ILE A CA 1
ATOM 3235 C C . ILE A 1 407 ? -3.975 14.138 -15.212 1.00 94.25 407 ILE A C 1
ATOM 3237 O O . ILE A 1 407 ? -3.551 14.216 -16.360 1.00 94.25 407 ILE A O 1
ATOM 3241 N N . ASN A 1 408 ? -3.408 14.782 -14.191 1.00 91.00 408 ASN A N 1
ATOM 3242 C CA . ASN A 1 408 ? -2.263 15.679 -14.350 1.00 91.00 408 ASN A CA 1
ATOM 3243 C C . ASN A 1 408 ? -1.041 14.955 -14.940 1.00 91.00 408 ASN A C 1
ATOM 3245 O O . ASN A 1 408 ? -0.242 15.561 -15.659 1.00 91.00 408 ASN A O 1
ATOM 3249 N N . LEU A 1 409 ? -0.908 13.654 -14.666 1.00 91.69 409 LEU A N 1
ATOM 3250 C CA . LEU A 1 409 ? 0.166 12.818 -15.188 1.00 91.69 409 LEU A CA 1
ATOM 3251 C C . LEU A 1 409 ? -0.051 12.404 -16.654 1.00 91.69 409 LEU A C 1
ATOM 3253 O O . LEU A 1 409 ? 0.894 12.446 -17.448 1.00 91.69 409 LEU A O 1
ATOM 3257 N N . MET A 1 410 ? -1.271 11.989 -17.013 1.00 93.00 410 MET A N 1
ATOM 3258 C CA . MET A 1 410 ? -1.606 11.500 -18.359 1.00 93.00 410 MET A CA 1
ATOM 3259 C C . MET A 1 410 ? -1.893 12.641 -19.350 1.00 93.00 410 MET A C 1
ATOM 3261 O O . MET A 1 410 ? -1.432 12.603 -20.491 1.00 93.00 410 MET A O 1
ATOM 3265 N N . TRP A 1 411 ? -2.594 13.684 -18.900 1.00 94.81 411 TRP A N 1
ATOM 3266 C CA . TRP A 1 411 ? -2.980 14.871 -19.665 1.00 94.81 411 TRP A CA 1
ATOM 3267 C C . TRP A 1 411 ? -2.600 16.152 -18.900 1.00 94.81 411 TRP A C 1
ATOM 3269 O O . TRP A 1 411 ? -3.420 16.695 -18.162 1.00 94.81 411 TRP A O 1
ATOM 3279 N N . PRO A 1 412 ? -1.394 16.713 -19.111 1.00 84.62 412 PRO A N 1
ATOM 3280 C CA . PRO A 1 412 ? -0.947 17.927 -18.413 1.00 84.62 412 PRO A CA 1
ATOM 3281 C C . PRO A 1 412 ? -1.829 19.169 -18.632 1.00 84.62 412 PRO A C 1
ATOM 3283 O O . PRO A 1 412 ? -1.812 20.092 -17.824 1.00 84.62 412 PRO A O 1
ATOM 3286 N N . SER A 1 413 ? -2.601 19.209 -19.723 1.00 86.06 413 SER A N 1
ATOM 3287 C CA . SER A 1 413 ? -3.591 20.264 -20.003 1.00 86.06 413 SER A CA 1
ATOM 3288 C C . SER A 1 413 ? -4.970 19.989 -19.383 1.00 86.06 413 SER A C 1
ATOM 3290 O O . SER A 1 413 ? -5.897 20.772 -19.582 1.00 86.06 413 SER A O 1
ATOM 3292 N N . GLY A 1 414 ? -5.103 18.890 -18.637 1.00 88.31 414 GLY A N 1
ATOM 3293 C CA . GLY A 1 414 ? -6.348 18.374 -18.086 1.00 88.31 414 GLY A CA 1
ATOM 3294 C C . GLY A 1 414 ? -7.176 17.576 -19.098 1.00 88.31 414 GLY A C 1
ATOM 3295 O O . GLY A 1 414 ? -7.070 17.758 -20.309 1.00 88.31 414 GLY A O 1
ATOM 3296 N N . ASN A 1 415 ? -8.039 16.699 -18.582 1.00 94.25 415 ASN A N 1
ATOM 3297 C CA . ASN A 1 415 ? -9.083 16.021 -19.350 1.00 94.25 415 ASN A CA 1
ATOM 3298 C C . ASN A 1 415 ? -10.352 15.923 -18.493 1.00 94.25 415 ASN A C 1
ATOM 3300 O O . ASN A 1 415 ? -10.521 15.006 -17.688 1.00 94.25 415 ASN A O 1
ATOM 3304 N N . ARG A 1 416 ? -11.221 16.932 -18.623 1.00 93.44 416 ARG A N 1
ATOM 3305 C CA . ARG A 1 416 ? -12.411 17.079 -17.778 1.00 93.44 416 ARG A CA 1
ATOM 3306 C C . ARG A 1 416 ? -13.400 15.927 -17.968 1.00 93.44 416 ARG A C 1
ATOM 3308 O O . ARG A 1 416 ? -13.883 15.398 -16.973 1.00 93.44 416 ARG A O 1
ATOM 3315 N N . THR A 1 417 ? -13.656 15.523 -19.211 1.00 93.94 417 THR A N 1
ATOM 3316 C CA . THR A 1 417 ? -14.604 14.447 -19.533 1.00 93.94 417 THR A CA 1
ATOM 3317 C C . THR A 1 417 ? -14.149 13.113 -18.950 1.00 93.94 417 THR A C 1
ATOM 3319 O O . THR A 1 417 ? -14.930 12.449 -18.266 1.00 93.94 417 THR A O 1
ATOM 3322 N N . PHE A 1 418 ? -12.872 12.750 -19.137 1.00 95.75 418 PHE A N 1
ATOM 3323 C CA . PHE A 1 418 ? -12.307 11.530 -18.556 1.00 95.75 418 PHE A CA 1
ATOM 3324 C C . PHE A 1 418 ? -12.380 11.561 -17.028 1.00 95.75 418 PHE A C 1
ATOM 3326 O O . PHE A 1 418 ? -12.783 10.580 -16.401 1.00 95.75 418 PHE A O 1
ATOM 3333 N N . ARG A 1 419 ? -12.015 12.699 -16.423 1.00 95.06 419 ARG A N 1
ATOM 3334 C CA . ARG A 1 419 ? -12.033 12.902 -14.970 1.00 95.06 419 ARG A CA 1
ATOM 3335 C C . ARG A 1 419 ? -13.427 12.690 -14.380 1.00 95.06 419 ARG A C 1
ATOM 3337 O O . ARG A 1 419 ? -13.564 11.941 -13.417 1.00 95.06 419 ARG A O 1
ATOM 3344 N N . GLU A 1 420 ? -14.438 13.368 -14.926 1.00 94.12 420 GLU A N 1
ATOM 3345 C CA . GLU A 1 420 ? -15.825 13.290 -14.447 1.00 94.12 420 GLU A CA 1
ATOM 3346 C C . GLU A 1 420 ? -16.372 11.864 -14.606 1.00 94.12 420 GLU A C 1
ATOM 3348 O O . GLU A 1 420 ? -16.810 11.274 -13.619 1.00 94.12 420 GLU A O 1
ATOM 3353 N N . THR A 1 421 ? -16.212 11.271 -15.795 1.00 95.81 421 THR A N 1
ATOM 3354 C CA . THR A 1 421 ? -16.661 9.899 -16.100 1.00 95.81 421 THR A CA 1
ATOM 3355 C C . THR A 1 421 ? -16.021 8.872 -15.169 1.00 95.81 421 THR A C 1
ATOM 3357 O O . THR A 1 421 ? -16.708 8.048 -14.570 1.00 95.81 421 THR A O 1
ATOM 3360 N N . THR A 1 422 ? -14.697 8.930 -15.007 1.00 96.19 422 THR A N 1
ATOM 3361 C CA . THR A 1 422 ? -13.943 7.956 -14.209 1.00 96.19 422 THR A CA 1
ATOM 3362 C C . THR A 1 422 ? -14.296 8.044 -12.731 1.00 96.19 422 THR A C 1
ATOM 3364 O O . THR A 1 422 ? -14.496 7.008 -12.102 1.00 96.19 422 THR A O 1
ATOM 3367 N N . LEU A 1 423 ? -14.393 9.262 -12.181 1.00 95.81 423 LEU A N 1
ATOM 3368 C CA . LEU A 1 423 ? -14.713 9.490 -10.770 1.00 95.81 423 LEU A CA 1
ATOM 3369 C C . LEU A 1 423 ? -16.158 9.101 -10.432 1.00 95.81 423 LEU A C 1
ATOM 3371 O O . LEU A 1 423 ? -16.423 8.589 -9.345 1.00 95.81 423 LEU A O 1
ATOM 3375 N N . GLU A 1 424 ? -17.104 9.380 -11.327 1.00 94.75 424 GLU A N 1
ATOM 3376 C CA . GLU A 1 424 ? -18.499 8.982 -11.146 1.00 94.75 424 GLU A CA 1
ATOM 3377 C C . GLU A 1 424 ? -18.647 7.460 -11.238 1.00 94.75 424 GLU A C 1
ATOM 3379 O O . GLU A 1 424 ? -19.198 6.837 -10.326 1.00 94.75 424 GLU A O 1
ATOM 3384 N N . TYR A 1 425 ? -18.066 6.849 -12.275 1.00 96.19 425 TYR A N 1
ATOM 3385 C CA . TYR A 1 425 ? -18.066 5.403 -12.468 1.00 96.19 425 TYR A CA 1
ATOM 3386 C C . TYR A 1 425 ? -17.478 4.663 -11.262 1.00 96.19 425 TYR A C 1
ATOM 3388 O O . TYR A 1 425 ? -18.117 3.768 -10.704 1.00 96.19 425 TYR A O 1
ATOM 3396 N N . SER A 1 426 ? -16.278 5.047 -10.819 1.00 96.56 426 SER A N 1
ATOM 3397 C CA . SER A 1 426 ? -15.593 4.388 -9.705 1.00 96.56 426 SER A CA 1
ATOM 3398 C C . SER A 1 426 ? -16.380 4.503 -8.399 1.00 96.56 426 SER A C 1
ATOM 3400 O O . SER A 1 426 ? -16.435 3.532 -7.649 1.00 96.56 426 SER A O 1
ATOM 3402 N N . LYS A 1 427 ? -17.049 5.635 -8.135 1.00 94.81 427 LYS A N 1
ATOM 3403 C CA . LYS A 1 427 ? -17.936 5.798 -6.969 1.00 94.81 427 LYS A CA 1
ATOM 3404 C C . LYS A 1 427 ? -19.161 4.890 -7.033 1.00 94.81 427 LYS A C 1
ATOM 3406 O O . LYS A 1 427 ? -19.516 4.304 -6.014 1.00 94.81 427 LYS A O 1
ATOM 3411 N N . ILE A 1 428 ? -19.804 4.765 -8.195 1.00 93.81 428 ILE A N 1
ATOM 3412 C CA . ILE A 1 428 ? -20.981 3.896 -8.365 1.00 93.81 428 ILE A CA 1
ATOM 3413 C C . ILE A 1 428 ? -20.590 2.430 -8.157 1.00 93.81 428 ILE A C 1
ATOM 3415 O O . ILE A 1 428 ? -21.260 1.716 -7.412 1.00 93.81 428 ILE A O 1
ATOM 3419 N N . VAL A 1 429 ? -19.488 1.985 -8.764 1.00 95.88 429 VAL A N 1
ATOM 3420 C CA . VAL A 1 429 ? -19.024 0.596 -8.635 1.00 95.88 429 VAL A CA 1
ATOM 3421 C C . VAL A 1 429 ? -18.489 0.309 -7.226 1.00 95.88 429 VAL A C 1
ATOM 3423 O O . VAL A 1 429 ? -18.734 -0.771 -6.696 1.00 95.88 429 VAL A O 1
ATOM 3426 N N . ALA A 1 430 ? -17.858 1.282 -6.560 1.00 95.69 430 ALA A N 1
ATOM 3427 C CA . ALA A 1 430 ? -17.475 1.147 -5.154 1.00 95.69 430 ALA A CA 1
ATOM 3428 C C . ALA A 1 430 ? -18.699 0.979 -4.240 1.00 95.69 430 ALA A C 1
ATOM 3430 O O . ALA A 1 430 ? -18.659 0.178 -3.318 1.00 95.69 430 ALA A O 1
ATOM 3431 N N . GLN A 1 431 ? -19.822 1.655 -4.510 1.00 93.88 431 GLN A N 1
ATOM 3432 C CA . GLN A 1 431 ? -21.058 1.411 -3.752 1.00 93.88 431 GLN A CA 1
ATOM 3433 C C . GLN A 1 431 ? -21.563 -0.030 -3.918 1.00 93.88 431 GLN A C 1
ATOM 3435 O O . GLN A 1 431 ? -22.052 -0.610 -2.952 1.00 93.88 431 GLN A O 1
ATOM 3440 N N . LEU A 1 432 ? -21.435 -0.618 -5.114 1.00 94.50 432 LEU A N 1
ATOM 3441 C CA . LEU A 1 432 ? -21.776 -2.027 -5.332 1.00 94.50 432 LEU A CA 1
ATOM 3442 C C . LEU A 1 432 ? -20.869 -2.953 -4.504 1.00 94.50 432 LEU A C 1
ATOM 3444 O O . LEU A 1 432 ? -21.379 -3.851 -3.841 1.00 94.50 432 LEU A O 1
ATOM 3448 N N . ASP A 1 433 ? -19.557 -2.705 -4.478 1.00 95.75 433 ASP A N 1
ATOM 3449 C CA . ASP A 1 433 ? -18.604 -3.437 -3.627 1.00 95.75 433 ASP A CA 1
ATOM 3450 C C . ASP A 1 433 ? -18.994 -3.364 -2.143 1.00 95.75 433 ASP A C 1
ATOM 3452 O O . ASP A 1 433 ? -19.126 -4.392 -1.481 1.00 95.75 433 ASP A O 1
ATOM 3456 N N . GLN A 1 434 ? -19.308 -2.165 -1.650 1.00 93.38 434 GLN A N 1
ATOM 3457 C CA . GLN A 1 434 ? -19.729 -1.943 -0.264 1.00 93.38 434 GLN A CA 1
ATOM 3458 C C . GLN A 1 434 ? -21.018 -2.691 0.088 1.00 93.38 434 GLN A C 1
ATOM 3460 O O . GLN A 1 434 ? -21.122 -3.246 1.185 1.00 93.38 434 GLN A O 1
ATOM 3465 N N . VAL A 1 435 ? -21.985 -2.726 -0.836 1.00 91.69 435 VAL A N 1
ATOM 3466 C CA . VAL A 1 435 ? -23.236 -3.486 -0.697 1.00 91.69 435 VAL A CA 1
ATOM 3467 C C . VAL A 1 435 ? -22.946 -4.982 -0.608 1.00 91.69 435 VAL A C 1
ATOM 3469 O O . VAL A 1 435 ? -23.466 -5.638 0.290 1.00 91.69 435 VAL A O 1
ATOM 3472 N N . VAL A 1 436 ? -22.090 -5.521 -1.479 1.00 94.06 436 VAL A N 1
ATOM 3473 C CA . VAL A 1 436 ? -21.739 -6.949 -1.469 1.00 94.06 436 VAL A CA 1
ATOM 3474 C C . VAL A 1 436 ? -20.965 -7.318 -0.205 1.00 94.06 436 VAL A C 1
ATOM 3476 O O . VAL A 1 436 ? -21.328 -8.282 0.465 1.00 94.06 436 VAL A O 1
ATOM 3479 N N . MET A 1 437 ? -19.956 -6.532 0.182 1.00 92.75 437 MET A N 1
ATOM 3480 C CA . MET A 1 437 ? -19.212 -6.747 1.428 1.00 92.75 437 MET A CA 1
ATOM 3481 C C . MET A 1 437 ? -20.137 -6.736 2.652 1.00 92.75 437 MET A C 1
ATOM 3483 O O . MET A 1 437 ? -19.949 -7.540 3.564 1.00 92.75 437 MET A O 1
ATOM 3487 N N . ARG A 1 438 ? -21.168 -5.879 2.652 1.00 89.94 438 ARG A N 1
ATOM 3488 C CA . ARG A 1 438 ? -22.201 -5.858 3.695 1.00 89.94 438 ARG A CA 1
ATOM 3489 C C . ARG A 1 438 ? -23.065 -7.117 3.685 1.00 89.94 438 ARG A C 1
ATOM 3491 O O . ARG A 1 438 ? -23.338 -7.671 4.742 1.00 89.94 438 ARG A O 1
ATOM 3498 N N . MET A 1 439 ? -23.507 -7.579 2.514 1.00 91.12 439 MET A N 1
ATOM 3499 C CA . MET A 1 439 ? -24.290 -8.817 2.401 1.00 91.12 439 MET A CA 1
ATOM 3500 C C . MET A 1 439 ? -23.509 -10.020 2.942 1.00 91.12 439 MET A C 1
ATOM 3502 O O . MET A 1 439 ? -24.067 -10.837 3.675 1.00 91.12 439 MET A O 1
ATOM 3506 N N . VAL A 1 440 ? -22.215 -10.106 2.620 1.00 92.31 440 VAL A N 1
ATOM 3507 C CA . VAL A 1 440 ? -21.328 -11.171 3.105 1.00 92.31 440 VAL A CA 1
ATOM 3508 C C . VAL A 1 440 ? -21.127 -11.071 4.619 1.00 92.31 440 VAL A C 1
ATOM 3510 O O . VAL A 1 440 ? -21.276 -12.071 5.318 1.00 92.31 440 VAL A O 1
ATOM 3513 N N . SER A 1 441 ? -20.839 -9.878 5.150 1.00 88.94 441 SER A N 1
ATOM 3514 C CA . SER A 1 441 ? -20.611 -9.697 6.589 1.00 88.94 441 SER A CA 1
ATOM 3515 C C . SER A 1 441 ? -21.861 -9.951 7.432 1.00 88.94 441 SER A C 1
ATOM 3517 O O . SER A 1 441 ? -21.765 -10.609 8.467 1.00 88.94 441 SER A O 1
ATOM 3519 N N . GLU A 1 442 ? -23.035 -9.496 6.982 1.00 85.81 442 GLU A N 1
ATOM 3520 C CA . GLU A 1 442 ? -24.315 -9.760 7.647 1.00 85.81 442 GLU A CA 1
ATOM 3521 C C . GLU A 1 442 ? -24.662 -11.256 7.636 1.00 85.81 442 GLU A C 1
ATOM 3523 O O . GLU A 1 442 ? -25.096 -11.783 8.658 1.00 85.81 442 GLU A O 1
ATOM 3528 N N . SER A 1 443 ? -24.440 -11.956 6.518 1.00 86.81 443 SER A N 1
ATOM 3529 C CA . SER A 1 443 ? -24.767 -13.388 6.399 1.00 86.81 443 SER A CA 1
ATOM 3530 C C . SER A 1 443 ? -23.898 -14.277 7.287 1.00 86.81 443 SER A C 1
ATOM 3532 O O . SER A 1 443 ? -24.367 -15.301 7.773 1.00 86.81 443 SER A O 1
ATOM 3534 N N . TYR A 1 444 ? -22.647 -13.878 7.520 1.00 86.31 444 TYR A N 1
ATOM 3535 C CA . TYR A 1 444 ? -21.736 -14.566 8.433 1.00 86.31 444 TYR A CA 1
ATOM 3536 C C . TYR A 1 444 ? -21.816 -14.070 9.885 1.00 86.31 444 TYR A C 1
ATOM 3538 O O . TYR A 1 444 ? -21.102 -14.589 10.737 1.00 86.31 444 TYR A O 1
ATOM 3546 N N . GLY A 1 445 ? -22.654 -13.072 10.189 1.00 82.88 445 GLY A N 1
ATOM 3547 C CA . GLY A 1 445 ? -22.786 -12.526 11.545 1.00 82.88 445 GLY A CA 1
ATOM 3548 C C . GLY A 1 445 ? -21.564 -11.738 12.039 1.00 82.88 445 GLY A C 1
ATOM 3549 O O . GLY A 1 445 ? -21.394 -11.571 13.240 1.00 82.88 445 GLY A O 1
ATOM 3550 N N . VAL A 1 446 ? -20.717 -11.232 11.135 1.00 83.62 446 VAL A N 1
ATOM 3551 C CA . VAL A 1 446 ? -19.440 -10.552 11.450 1.00 83.62 446 VAL A CA 1
ATOM 3552 C C . VAL A 1 446 ? -19.498 -9.039 11.209 1.00 83.62 446 VAL A C 1
ATOM 3554 O O . VAL A 1 446 ? -18.511 -8.407 10.819 1.00 83.62 446 VAL A O 1
ATOM 3557 N N . THR A 1 447 ? -20.663 -8.428 11.430 1.00 72.81 447 THR A N 1
ATOM 3558 C CA . THR A 1 447 ? -20.934 -7.013 11.116 1.00 72.81 447 THR A CA 1
ATOM 3559 C C . THR A 1 447 ? -20.015 -6.034 11.847 1.00 72.81 447 THR A C 1
ATOM 3561 O O . THR A 1 447 ? -19.669 -5.002 11.284 1.00 72.81 447 THR A O 1
ATOM 3564 N N . ASN A 1 448 ? -19.527 -6.376 13.042 1.00 67.12 448 ASN A N 1
ATOM 3565 C CA . ASN A 1 448 ? -18.609 -5.519 13.805 1.00 67.12 448 ASN A CA 1
ATOM 3566 C C . ASN A 1 448 ? -17.231 -5.358 13.129 1.00 67.12 448 ASN A C 1
ATOM 3568 O O . ASN A 1 448 ? -16.558 -4.350 13.324 1.00 67.12 448 ASN A O 1
ATOM 3572 N N . ASN A 1 449 ? -16.808 -6.325 12.304 1.00 69.62 449 ASN A N 1
ATOM 3573 C CA . ASN A 1 449 ? -15.558 -6.233 11.541 1.00 69.62 449 ASN A CA 1
ATOM 3574 C C . ASN A 1 449 ? -15.728 -5.483 10.208 1.00 69.62 449 ASN A C 1
ATOM 3576 O O . ASN A 1 449 ? -14.738 -5.037 9.629 1.00 69.62 449 ASN A O 1
ATOM 3580 N N . TYR A 1 450 ? -16.963 -5.329 9.721 1.00 77.00 450 TYR A N 1
ATOM 3581 C CA . TYR A 1 450 ? -17.251 -4.708 8.428 1.00 77.00 450 TYR A CA 1
ATOM 3582 C C . TYR A 1 450 ? -16.914 -3.213 8.403 1.00 77.00 450 TYR A C 1
ATOM 3584 O O . TYR A 1 450 ? -16.228 -2.775 7.484 1.00 77.00 450 TYR A O 1
ATOM 3592 N N . GLU A 1 451 ? -17.333 -2.440 9.410 1.00 74.81 451 GLU A N 1
ATOM 3593 C CA . GLU A 1 451 ? -17.090 -0.986 9.448 1.00 74.81 451 GLU A CA 1
ATOM 3594 C C . GLU A 1 451 ? -15.591 -0.667 9.470 1.00 74.81 451 GLU A C 1
ATOM 3596 O O . GLU A 1 451 ? -15.105 0.143 8.681 1.00 74.81 451 GLU A O 1
ATOM 3601 N N . ARG A 1 452 ? -14.831 -1.400 10.292 1.00 79.31 452 ARG A N 1
ATOM 3602 C CA . ARG A 1 452 ? -13.372 -1.275 10.378 1.00 79.31 452 ARG A CA 1
ATOM 3603 C C . ARG A 1 452 ? -12.676 -1.577 9.046 1.00 79.31 452 ARG A C 1
ATOM 3605 O O . ARG A 1 452 ? -11.725 -0.886 8.687 1.00 79.31 452 ARG A O 1
ATOM 3612 N N . LEU A 1 453 ? -13.124 -2.604 8.317 1.00 82.94 453 LEU A N 1
ATOM 3613 C CA . LEU A 1 453 ? -12.600 -2.916 6.981 1.00 82.94 453 LEU A CA 1
ATOM 3614 C C . LEU A 1 453 ? -12.962 -1.822 5.973 1.00 82.94 453 LEU A C 1
ATOM 3616 O O . LEU A 1 453 ? -12.118 -1.413 5.175 1.00 82.94 453 LEU A O 1
ATOM 3620 N N . LEU A 1 454 ? -14.195 -1.320 6.033 1.00 84.25 454 LEU A N 1
ATOM 3621 C CA . LEU A 1 454 ? -14.704 -0.304 5.121 1.00 84.25 454 LEU A CA 1
ATOM 3622 C C . LEU A 1 454 ? -13.941 1.023 5.244 1.00 84.25 454 LEU A C 1
ATOM 3624 O O . LEU A 1 454 ? -13.527 1.578 4.228 1.00 84.25 454 LEU A O 1
ATOM 3628 N N . GLU A 1 455 ? -13.688 1.507 6.464 1.00 83.75 455 GLU A N 1
ATOM 3629 C CA . GLU A 1 455 ? -12.907 2.735 6.712 1.00 83.75 455 GLU A CA 1
ATOM 3630 C C . GLU A 1 455 ? -11.495 2.678 6.124 1.00 83.75 455 GLU A C 1
ATOM 3632 O O . GLU A 1 455 ? -10.900 3.696 5.765 1.00 83.75 455 GLU A O 1
ATOM 3637 N N . LYS A 1 456 ? -10.953 1.466 6.042 1.00 91.88 456 LYS A N 1
ATOM 3638 C CA . LYS A 1 456 ? -9.603 1.172 5.576 1.00 91.88 456 LYS A CA 1
ATOM 3639 C C . LYS A 1 456 ? -9.550 0.670 4.141 1.00 91.88 456 LYS A C 1
ATOM 3641 O O . LYS A 1 456 ? -8.483 0.292 3.657 1.00 91.88 456 LYS A O 1
ATOM 3646 N N . THR A 1 457 ? -10.679 0.700 3.442 1.00 93.31 457 THR A N 1
ATOM 3647 C CA . THR A 1 457 ? -10.773 0.267 2.054 1.00 93.31 457 THR A CA 1
ATOM 3648 C C . THR A 1 457 ? -10.226 1.331 1.100 1.00 93.31 457 THR A C 1
ATOM 3650 O O . THR A 1 457 ? -10.563 2.511 1.168 1.00 93.31 457 THR A O 1
ATOM 3653 N N . SER A 1 458 ? -9.390 0.898 0.161 1.00 93.56 458 SER A N 1
ATOM 3654 C CA . SER A 1 458 ? -8.852 1.686 -0.942 1.00 93.56 458 SER A CA 1
ATOM 3655 C C . SER A 1 458 ? -9.201 1.008 -2.261 1.00 93.56 458 SER A C 1
ATOM 3657 O O . SER A 1 458 ? -9.105 -0.211 -2.390 1.00 93.56 458 SER A O 1
ATOM 3659 N N . TYR A 1 459 ? -9.597 1.809 -3.247 1.00 97.25 459 TYR A N 1
ATOM 3660 C CA . TYR A 1 459 ? -10.047 1.324 -4.547 1.00 97.25 459 TYR A CA 1
ATOM 3661 C C . TYR A 1 459 ? -9.037 1.649 -5.646 1.00 97.25 459 TYR A C 1
ATOM 3663 O O . TYR A 1 459 ? -8.704 2.818 -5.869 1.00 97.25 459 TYR A O 1
ATOM 3671 N N . LEU A 1 460 ? -8.598 0.613 -6.359 1.00 97.69 460 LEU A N 1
ATOM 3672 C CA . LEU A 1 460 ? -7.806 0.710 -7.582 1.00 97.69 460 LEU A CA 1
ATOM 3673 C C . LEU A 1 460 ? -8.725 0.448 -8.778 1.00 97.69 460 LEU A C 1
ATOM 3675 O O . LEU A 1 460 ? -9.271 -0.645 -8.913 1.00 97.69 460 LEU A O 1
ATOM 3679 N N . LEU A 1 461 ? -8.869 1.424 -9.670 1.00 98.31 461 LEU A N 1
ATOM 3680 C CA . LEU A 1 461 ? -9.567 1.219 -10.939 1.00 98.31 461 LEU A CA 1
ATOM 3681 C C . LEU A 1 461 ? -8.545 0.881 -12.022 1.00 98.31 461 LEU A C 1
ATOM 3683 O O . LEU A 1 461 ? -7.634 1.667 -12.259 1.00 98.31 461 LEU A O 1
ATOM 3687 N N . ARG A 1 462 ? -8.690 -0.254 -12.708 1.00 97.44 462 ARG A N 1
ATOM 3688 C CA . ARG A 1 462 ? -7.848 -0.614 -13.854 1.00 97.44 462 ARG A CA 1
ATOM 3689 C C . ARG A 1 462 ? -8.645 -0.654 -15.142 1.00 97.44 462 ARG A C 1
ATOM 3691 O O . ARG A 1 462 ? -9.675 -1.319 -15.222 1.00 97.44 462 ARG A O 1
ATOM 3698 N N . LEU A 1 463 ? -8.110 0.003 -16.162 1.00 97.31 463 LEU A N 1
ATOM 3699 C CA . LEU A 1 463 ? -8.627 -0.020 -17.521 1.00 97.31 463 LEU A CA 1
ATOM 3700 C C . LEU A 1 463 ? -7.723 -0.947 -18.333 1.00 97.31 463 LEU A C 1
ATOM 3702 O O . LEU A 1 463 ? -6.504 -0.759 -18.371 1.00 97.31 463 LEU A O 1
ATOM 3706 N N . LEU A 1 464 ? -8.314 -1.992 -18.905 1.00 95.81 464 LEU A N 1
ATOM 3707 C CA . LEU A 1 464 ? -7.612 -3.125 -19.500 1.00 95.81 464 LEU A CA 1
ATOM 3708 C C . LEU A 1 464 ? -7.982 -3.251 -20.977 1.00 95.81 464 LEU A C 1
ATOM 3710 O O . LEU A 1 464 ? -9.162 -3.195 -21.327 1.00 95.81 464 LEU A O 1
ATOM 3714 N N . LYS A 1 465 ? -6.980 -3.491 -21.820 1.00 94.75 465 LYS A N 1
ATOM 3715 C CA . LYS A 1 465 ? -7.106 -3.740 -23.254 1.00 94.75 465 LYS A CA 1
ATOM 3716 C C . LYS A 1 465 ? -6.498 -5.092 -23.605 1.00 94.75 465 LYS A C 1
ATOM 3718 O O . LYS A 1 465 ? -5.411 -5.444 -23.154 1.00 94.75 465 LYS A O 1
ATOM 3723 N N . TYR A 1 466 ? -7.200 -5.813 -24.467 1.00 93.75 466 TYR A N 1
ATOM 3724 C CA . TYR A 1 466 ? -6.757 -7.054 -25.076 1.00 93.75 466 TYR A CA 1
ATOM 3725 C C . TYR A 1 466 ? -6.832 -6.886 -26.590 1.00 93.75 466 TYR A C 1
ATOM 3727 O O . TYR A 1 466 ? -7.922 -6.803 -27.168 1.00 93.75 466 TYR A O 1
ATOM 3735 N N . ARG A 1 467 ? -5.671 -6.793 -27.238 1.00 89.94 467 ARG A N 1
ATOM 3736 C CA . ARG A 1 467 ? -5.610 -6.651 -28.697 1.00 89.94 467 ARG A CA 1
ATOM 3737 C C . ARG A 1 467 ? -5.954 -7.963 -29.400 1.00 89.94 467 ARG A C 1
ATOM 3739 O O . ARG A 1 467 ? -5.841 -9.049 -28.829 1.00 89.94 467 ARG A O 1
ATOM 3746 N N . LYS A 1 468 ? -6.306 -7.850 -30.679 1.00 86.62 468 LYS A N 1
ATOM 3747 C CA . LYS A 1 468 ? -6.554 -9.002 -31.549 1.00 86.62 468 LYS A CA 1
ATOM 3748 C C . LYS A 1 468 ? -5.272 -9.845 -31.698 1.00 86.62 468 LYS A C 1
ATOM 3750 O O . LYS A 1 468 ? -4.196 -9.263 -31.903 1.00 86.62 468 LYS A O 1
ATOM 3755 N N . PRO A 1 469 ? -5.357 -11.183 -31.604 1.00 85.38 469 PRO A N 1
ATOM 3756 C CA . PRO A 1 469 ? -4.235 -12.059 -31.919 1.00 85.38 469 PRO A CA 1
ATOM 3757 C C . PRO A 1 469 ? -4.002 -12.111 -33.436 1.00 85.38 469 PRO A C 1
ATOM 3759 O O . PRO A 1 469 ? -4.951 -12.258 -34.209 1.00 85.38 469 PRO A O 1
ATOM 3762 N N . ASN A 1 470 ? -2.741 -12.018 -33.866 1.00 81.50 470 ASN A N 1
ATOM 3763 C CA . ASN A 1 470 ? -2.343 -12.279 -35.254 1.00 81.50 470 ASN A CA 1
ATOM 3764 C C . ASN A 1 470 ? -2.413 -13.791 -35.572 1.00 81.50 470 ASN A C 1
ATOM 3766 O O . ASN A 1 470 ? -2.486 -14.615 -34.660 1.00 81.50 470 ASN A O 1
ATOM 3770 N N . GLU A 1 471 ? -2.338 -14.186 -36.853 1.00 71.88 471 GLU A N 1
ATOM 3771 C CA . GLU A 1 471 ? -2.500 -15.596 -37.281 1.00 71.88 471 GLU A CA 1
ATOM 3772 C C . GLU A 1 471 ? -1.596 -16.595 -36.531 1.00 71.88 471 GLU A C 1
ATOM 3774 O O . GLU A 1 471 ? -2.041 -17.704 -36.214 1.00 71.88 471 GLU A O 1
ATOM 3779 N N . ASN A 1 472 ? -0.375 -16.168 -36.188 1.00 73.06 472 ASN A N 1
ATOM 3780 C CA . ASN A 1 472 ? 0.658 -16.973 -35.526 1.00 73.06 472 ASN A CA 1
ATOM 3781 C C . ASN A 1 472 ? 0.768 -16.741 -34.006 1.00 73.06 472 ASN A C 1
ATOM 3783 O O . ASN A 1 472 ? 1.660 -17.299 -33.373 1.00 73.06 472 ASN A O 1
ATOM 3787 N N . GLU A 1 473 ? -0.089 -15.908 -33.408 1.00 73.00 473 GLU A N 1
ATOM 3788 C CA . GLU A 1 473 ? -0.048 -15.615 -31.971 1.00 73.00 473 GLU A CA 1
ATOM 3789 C C . GLU A 1 473 ? -1.016 -16.495 -31.174 1.00 73.00 473 GLU A C 1
ATOM 3791 O O . GLU A 1 473 ? -2.027 -16.985 -31.682 1.00 73.00 473 GLU A O 1
ATOM 3796 N N . THR A 1 474 ? -0.698 -16.685 -29.892 1.00 79.50 474 THR A N 1
ATOM 3797 C CA . THR A 1 474 ? -1.597 -17.353 -28.949 1.00 79.50 474 THR A CA 1
ATOM 3798 C C . THR A 1 474 ? -2.903 -16.575 -28.799 1.00 79.50 474 THR A C 1
ATOM 3800 O O . THR A 1 474 ? -2.907 -15.347 -28.772 1.00 79.50 474 THR A O 1
ATOM 3803 N N . SER A 1 475 ? -4.010 -17.298 -28.642 1.00 85.56 475 SER A N 1
ATOM 3804 C CA . SER A 1 475 ? -5.298 -16.729 -28.232 1.00 85.56 475 SER A CA 1
ATOM 3805 C C . SER A 1 475 ? -5.339 -16.365 -26.744 1.00 85.56 475 SER A C 1
ATOM 3807 O O . SER A 1 475 ? -6.341 -15.843 -26.278 1.00 85.56 475 SER A O 1
ATOM 3809 N N . LEU A 1 476 ? -4.294 -16.646 -25.963 1.00 86.69 476 LEU A N 1
ATOM 3810 C CA . LEU A 1 476 ? -4.279 -16.344 -24.534 1.00 86.69 476 LEU A CA 1
ATOM 3811 C C . LEU A 1 476 ? -4.088 -14.837 -24.295 1.00 86.69 476 LEU A C 1
ATOM 3813 O O . LEU A 1 476 ? -3.020 -14.285 -24.552 1.00 86.69 476 LEU A O 1
ATOM 3817 N N . GLY A 1 477 ? -5.134 -14.184 -23.790 1.00 85.75 477 GLY A N 1
ATOM 3818 C CA . GLY A 1 477 ? -5.133 -12.774 -23.408 1.00 85.75 477 GLY A CA 1
ATOM 3819 C C . GLY A 1 477 ? -4.409 -12.537 -22.085 1.00 85.75 477 GLY A C 1
ATOM 3820 O O . GLY A 1 477 ? -3.437 -11.789 -22.037 1.00 85.75 477 GLY A O 1
ATOM 3821 N N . ILE A 1 478 ? -4.860 -13.213 -21.026 1.00 88.00 478 ILE A N 1
ATOM 3822 C CA . ILE A 1 478 ? -4.190 -13.263 -19.718 1.00 88.00 478 ILE A CA 1
ATOM 3823 C C . ILE A 1 478 ? -4.199 -14.702 -19.197 1.00 88.00 478 ILE A C 1
ATOM 3825 O O . ILE A 1 478 ? -5.162 -15.439 -19.420 1.00 88.00 478 ILE A O 1
ATOM 3829 N N . VAL A 1 479 ? -3.113 -15.103 -18.536 1.00 87.94 479 VAL A N 1
ATOM 3830 C CA . VAL A 1 479 ? -2.938 -16.449 -17.965 1.00 87.94 479 VAL A CA 1
ATOM 3831 C C . VAL A 1 479 ? -3.948 -16.735 -16.837 1.00 87.94 479 VAL A C 1
ATOM 3833 O O . VAL A 1 479 ? -4.442 -15.789 -16.220 1.00 87.94 479 VAL A O 1
ATOM 3836 N N . PRO A 1 480 ? -4.260 -18.014 -16.541 1.00 91.12 480 PRO A N 1
ATOM 3837 C CA . PRO A 1 480 ? -5.033 -18.400 -15.358 1.00 91.12 480 PRO A CA 1
ATOM 3838 C C . PRO A 1 480 ? -4.472 -17.815 -14.056 1.00 91.12 480 PRO A C 1
ATOM 3840 O O . PRO A 1 480 ? -3.324 -18.075 -13.717 1.00 91.12 480 PRO A O 1
ATOM 3843 N N . HIS A 1 481 ? -5.277 -17.069 -13.302 1.00 91.56 481 HIS A N 1
ATOM 3844 C CA . HIS A 1 481 ? -4.873 -16.496 -12.013 1.00 91.56 481 HIS A CA 1
ATOM 3845 C C . HIS A 1 481 ? -6.074 -16.273 -11.084 1.00 91.56 481 HIS A C 1
ATOM 3847 O O . HIS A 1 481 ? -7.222 -16.374 -11.512 1.00 91.56 481 HIS A O 1
ATOM 3853 N N . THR A 1 482 ? -5.801 -15.991 -9.809 1.00 93.81 482 THR A N 1
ATOM 3854 C CA . THR A 1 482 ? -6.766 -15.419 -8.855 1.00 93.81 482 THR A CA 1
ATOM 3855 C C . THR A 1 482 ? -6.369 -13.986 -8.529 1.00 93.81 482 THR A C 1
ATOM 3857 O O . THR A 1 482 ? -5.179 -13.635 -8.556 1.00 93.81 482 THR A O 1
ATOM 3860 N N . ASP A 1 483 ? -7.348 -13.158 -8.184 1.00 95.06 483 ASP A N 1
ATOM 3861 C CA . ASP A 1 483 ? -7.081 -11.779 -7.796 1.00 95.06 483 ASP A CA 1
ATOM 3862 C C . ASP A 1 483 ? -6.542 -11.690 -6.372 1.00 95.06 483 ASP A C 1
ATOM 3864 O O . ASP A 1 483 ? -7.003 -12.372 -5.461 1.00 95.06 483 ASP A O 1
ATOM 3868 N N . LYS A 1 484 ? -5.549 -10.820 -6.180 1.00 94.62 484 LYS A N 1
ATOM 3869 C CA . LYS A 1 484 ? -4.910 -10.582 -4.876 1.00 94.62 484 LYS A CA 1
ATOM 3870 C C . LYS A 1 484 ? -5.635 -9.534 -4.035 1.00 94.62 484 LYS A C 1
ATOM 3872 O O . LYS A 1 484 ? -5.199 -9.265 -2.927 1.00 94.62 484 LYS A O 1
ATOM 3877 N N . SER A 1 485 ? -6.691 -8.933 -4.577 1.00 95.81 485 SER A N 1
ATOM 3878 C CA . SER A 1 485 ? -7.570 -7.984 -3.898 1.00 95.81 485 SER A CA 1
ATOM 3879 C C . SER A 1 485 ? -8.426 -8.675 -2.827 1.00 95.81 485 SER A C 1
ATOM 3881 O O . SER A 1 485 ? -8.406 -9.894 -2.650 1.00 95.81 485 SER A O 1
ATOM 3883 N N . PHE A 1 486 ? -9.206 -7.880 -2.100 1.00 96.50 486 PHE A N 1
ATOM 3884 C CA . PHE A 1 486 ? -10.290 -8.362 -1.253 1.00 96.50 486 PHE A CA 1
ATOM 3885 C C . PHE A 1 486 ? -11.483 -8.773 -2.123 1.00 96.50 486 PHE A C 1
ATOM 3887 O O . PHE A 1 486 ? -11.911 -9.919 -2.092 1.00 96.50 486 PHE A O 1
ATOM 3894 N N . MET A 1 487 ? -11.957 -7.867 -2.973 1.00 97.19 487 MET A N 1
ATOM 3895 C CA . MET A 1 487 ? -13.004 -8.110 -3.966 1.00 97.19 487 MET A CA 1
ATOM 3896 C C . MET A 1 487 ? -12.583 -7.497 -5.302 1.00 97.19 487 MET A C 1
ATOM 3898 O O . MET A 1 487 ? -11.815 -6.528 -5.343 1.00 97.19 487 MET A O 1
ATOM 3902 N N . THR A 1 488 ? -13.108 -8.050 -6.391 1.00 98.06 488 THR A N 1
ATOM 3903 C CA . THR A 1 488 ? -12.973 -7.498 -7.741 1.00 98.06 488 THR A CA 1
ATOM 3904 C C . THR A 1 488 ? -14.346 -7.356 -8.372 1.00 98.06 488 THR A C 1
ATOM 3906 O O . THR A 1 488 ? -15.125 -8.308 -8.408 1.00 98.06 488 THR A O 1
ATOM 3909 N N . ILE A 1 489 ? -14.627 -6.178 -8.927 1.00 98.06 489 ILE A N 1
ATOM 3910 C CA . ILE A 1 489 ? -15.795 -5.948 -9.774 1.00 98.06 489 ILE A CA 1
ATOM 3911 C C . ILE A 1 489 ? -15.322 -5.643 -11.187 1.00 98.06 489 ILE A C 1
ATOM 3913 O O . ILE A 1 489 ? -14.718 -4.602 -11.444 1.00 98.06 489 ILE A O 1
ATOM 3917 N N . LEU A 1 490 ? -15.616 -6.550 -12.112 1.00 96.88 490 LEU A N 1
ATOM 3918 C CA . LEU A 1 490 ? -15.236 -6.438 -13.510 1.00 96.88 490 LEU A CA 1
ATOM 3919 C C . LEU A 1 490 ? -16.444 -6.054 -14.365 1.00 96.88 490 LEU A C 1
ATOM 3921 O O . LEU A 1 490 ? -17.519 -6.640 -14.262 1.00 96.88 490 LEU A O 1
ATOM 3925 N N . HIS A 1 491 ? -16.239 -5.102 -15.262 1.00 95.12 491 HIS A N 1
ATOM 3926 C CA . HIS A 1 491 ? -17.182 -4.711 -16.298 1.00 95.12 491 HIS A CA 1
ATOM 3927 C C . HIS A 1 491 ? -16.510 -4.909 -17.657 1.00 95.12 491 HIS A C 1
ATOM 3929 O O . HIS A 1 491 ? -15.327 -4.604 -17.825 1.00 95.12 491 HIS A O 1
ATOM 3935 N N . GLN A 1 492 ? -17.235 -5.456 -18.629 1.00 90.88 492 GLN A N 1
ATOM 3936 C CA . GLN A 1 492 ? -16.686 -5.825 -19.936 1.00 90.88 492 GLN A CA 1
ATOM 3937 C C . GLN A 1 492 ? -17.402 -5.066 -21.050 1.00 90.88 492 GLN A C 1
ATOM 3939 O O . GLN A 1 492 ? -18.605 -4.818 -20.953 1.00 90.88 492 GLN A O 1
ATOM 3944 N N . ASN A 1 493 ? -16.678 -4.735 -22.122 1.00 89.56 493 ASN A N 1
ATOM 3945 C CA . ASN A 1 493 ? -17.319 -4.312 -23.360 1.00 89.56 493 ASN A CA 1
ATOM 3946 C C . ASN A 1 493 ? -18.043 -5.509 -24.010 1.00 89.56 493 ASN A C 1
ATOM 3948 O O . ASN A 1 493 ? -17.997 -6.633 -23.513 1.00 89.56 493 ASN A O 1
ATOM 3952 N N . ARG A 1 494 ? -18.715 -5.295 -25.146 1.00 88.69 494 ARG A N 1
ATOM 3953 C CA . ARG A 1 494 ? -19.527 -6.325 -25.831 1.00 88.69 494 ARG A CA 1
ATOM 3954 C C . ARG A 1 494 ? -18.703 -7.440 -26.512 1.00 88.69 494 ARG A C 1
ATOM 3956 O O . ARG A 1 494 ? -19.222 -8.117 -27.395 1.00 88.69 494 ARG A O 1
ATOM 3963 N N . VAL A 1 495 ? -17.434 -7.629 -26.137 1.00 89.38 495 VAL A N 1
ATOM 3964 C CA . VAL A 1 495 ? -16.526 -8.625 -26.724 1.00 89.38 495 VAL A CA 1
ATOM 3965 C C . VAL A 1 495 ? -16.272 -9.755 -25.715 1.00 89.38 495 VAL A C 1
ATOM 3967 O O . VAL A 1 495 ? -15.790 -9.485 -24.611 1.00 89.38 495 VAL A O 1
ATOM 3970 N N . PRO A 1 496 ? -16.585 -11.020 -26.059 1.00 88.44 496 PRO A N 1
ATOM 3971 C CA . PRO A 1 496 ? -16.420 -12.150 -25.148 1.00 88.44 496 PRO A CA 1
ATOM 3972 C C . PRO A 1 496 ? -14.940 -12.477 -24.927 1.00 88.44 496 PRO A C 1
ATOM 3974 O O . PRO A 1 496 ? -14.071 -12.054 -25.690 1.00 88.44 496 PRO A O 1
ATOM 3977 N N . GLY A 1 497 ? -14.654 -13.263 -23.889 1.00 90.19 497 GLY A N 1
ATOM 3978 C CA . GLY A 1 497 ? -13.318 -13.829 -23.688 1.00 90.19 497 GLY A CA 1
ATOM 3979 C C . GLY A 1 497 ? -12.962 -14.166 -22.246 1.00 90.19 497 GLY A C 1
ATOM 3980 O O . GLY A 1 497 ? -12.007 -14.901 -22.029 1.00 90.19 497 GLY A O 1
ATOM 3981 N N . LEU A 1 498 ? -13.698 -13.656 -21.256 1.00 94.62 498 LEU A N 1
ATOM 3982 C CA . LEU A 1 498 ? -13.482 -14.036 -19.860 1.00 94.62 498 LEU A CA 1
ATOM 3983 C C . LEU A 1 498 ? -13.959 -15.472 -19.618 1.00 94.62 498 LEU A C 1
ATOM 3985 O O . LEU A 1 498 ? -15.106 -15.806 -19.912 1.00 94.62 498 LEU A O 1
ATOM 3989 N N . GLU A 1 499 ? -13.091 -16.284 -19.026 1.00 94.88 499 GLU A N 1
ATOM 3990 C CA . GLU A 1 499 ? -13.398 -17.647 -18.608 1.00 94.88 499 GLU A CA 1
ATOM 3991 C C . GLU A 1 499 ? -13.072 -17.833 -17.125 1.00 94.88 499 GLU A C 1
ATOM 3993 O O . GLU A 1 499 ? -11.983 -17.474 -16.672 1.00 94.88 499 GLU A O 1
ATOM 3998 N N . ILE A 1 500 ? -14.001 -18.430 -16.377 1.00 94.25 500 ILE A N 1
ATOM 3999 C CA . ILE A 1 500 ? -13.863 -18.723 -14.946 1.00 94.25 500 ILE A CA 1
ATOM 4000 C C . ILE A 1 500 ? -13.811 -20.236 -14.753 1.00 94.25 500 ILE A C 1
ATOM 4002 O O . ILE A 1 500 ? -14.637 -20.972 -15.289 1.00 94.25 500 ILE A O 1
ATOM 4006 N N . LYS A 1 501 ? -12.831 -20.723 -14.000 1.00 93.69 501 LYS A N 1
ATOM 4007 C CA . LYS A 1 501 ? -12.644 -22.151 -13.764 1.00 93.69 501 LYS A CA 1
ATOM 4008 C C . LYS A 1 501 ? -13.670 -22.667 -12.760 1.00 93.69 501 LYS A C 1
ATOM 4010 O O . LYS A 1 501 ? -13.787 -22.138 -11.658 1.00 93.69 501 LYS A O 1
ATOM 4015 N N . ALA A 1 502 ? -14.386 -23.725 -13.122 1.00 87.88 502 ALA A N 1
ATOM 4016 C CA . ALA A 1 502 ? -15.328 -24.385 -12.230 1.00 87.88 502 ALA A CA 1
ATOM 4017 C C . ALA A 1 502 ? -14.596 -25.123 -11.093 1.00 87.88 502 ALA A C 1
ATOM 4019 O O . ALA A 1 502 ? -13.479 -25.621 -11.268 1.00 87.88 502 ALA A O 1
ATOM 4020 N N . LYS A 1 503 ? -15.259 -25.287 -9.939 1.00 80.81 503 LYS A N 1
ATOM 4021 C CA . LYS A 1 503 ? -14.693 -25.985 -8.764 1.00 80.81 503 LYS A CA 1
ATOM 4022 C C . LYS A 1 503 ? -14.333 -27.453 -9.000 1.00 80.81 503 LYS A C 1
ATOM 4024 O O . LYS A 1 503 ? -13.549 -28.021 -8.250 1.00 80.81 503 LYS A O 1
ATOM 4029 N N . ASN A 1 504 ? -14.839 -28.071 -10.069 1.00 79.44 504 ASN A N 1
ATOM 4030 C CA . ASN A 1 504 ? -14.405 -29.410 -10.475 1.00 79.44 504 ASN A CA 1
ATOM 4031 C C . ASN A 1 504 ? -12.944 -29.454 -10.978 1.00 79.44 504 ASN A C 1
ATOM 4033 O O . ASN A 1 504 ? -12.413 -30.534 -11.238 1.00 79.44 504 ASN A O 1
ATOM 4037 N N . GLY A 1 505 ? -12.300 -28.290 -11.133 1.00 76.81 505 GLY A N 1
ATOM 4038 C CA . GLY A 1 505 ? -10.896 -28.136 -11.496 1.00 76.81 505 GLY A CA 1
ATOM 4039 C C . GLY A 1 505 ? -10.579 -28.420 -12.966 1.00 76.81 505 GLY A C 1
ATOM 4040 O O . GLY A 1 505 ? -9.413 -28.305 -13.351 1.00 76.81 505 GLY A O 1
ATOM 4041 N N . ARG A 1 506 ? -11.580 -28.772 -13.784 1.00 80.75 506 ARG A N 1
ATOM 4042 C CA . ARG A 1 506 ? -11.417 -29.193 -15.185 1.00 80.75 506 ARG A CA 1
ATOM 4043 C C . ARG A 1 506 ? -12.085 -28.241 -16.169 1.00 80.75 506 ARG A C 1
ATOM 4045 O O . ARG A 1 506 ? -11.470 -27.906 -17.179 1.00 80.75 506 ARG A O 1
ATOM 4052 N N . ASP A 1 507 ? -13.294 -27.788 -15.858 1.00 89.38 507 ASP A N 1
ATOM 4053 C CA . ASP A 1 507 ? -14.114 -27.034 -16.803 1.00 89.38 507 ASP A CA 1
ATOM 4054 C C . ASP A 1 507 ? -13.912 -25.522 -16.666 1.00 89.38 507 ASP A C 1
ATOM 4056 O O . ASP A 1 507 ? -13.672 -24.997 -15.576 1.00 89.38 507 ASP A O 1
ATOM 4060 N N . TRP A 1 508 ? -14.036 -24.821 -17.793 1.00 92.94 508 TRP A N 1
ATOM 4061 C CA . TRP A 1 508 ? -14.002 -23.364 -17.882 1.00 92.94 508 TRP A CA 1
ATOM 4062 C C . TRP A 1 508 ? -15.374 -22.855 -18.316 1.00 92.94 508 TRP A C 1
ATOM 4064 O O . TRP A 1 508 ? -15.911 -23.283 -19.336 1.00 92.94 508 TRP A O 1
ATOM 4074 N N . ILE A 1 509 ? -15.938 -21.944 -17.532 1.00 90.75 509 ILE A N 1
ATOM 4075 C CA . ILE A 1 509 ? -17.224 -21.302 -17.776 1.00 90.75 509 ILE A CA 1
ATOM 4076 C C . ILE A 1 509 ? -16.951 -19.994 -18.510 1.00 90.75 509 ILE A C 1
ATOM 4078 O O . ILE A 1 509 ? -16.317 -19.091 -17.962 1.00 90.75 509 ILE A O 1
ATOM 4082 N N . VAL A 1 510 ? -17.422 -19.896 -19.750 1.00 90.94 510 VAL A N 1
ATOM 4083 C CA . VAL A 1 510 ? -17.367 -18.656 -20.531 1.00 90.94 510 VAL A CA 1
ATOM 4084 C C . VAL A 1 510 ? -18.401 -17.683 -19.973 1.00 90.94 510 VAL A C 1
ATOM 4086 O O . VAL A 1 510 ? -19.558 -18.052 -19.777 1.00 90.94 510 VAL A O 1
ATOM 4089 N N . VAL A 1 511 ? -17.989 -16.443 -19.713 1.00 90.50 511 VAL A N 1
ATOM 4090 C CA . VAL A 1 511 ? -18.893 -15.387 -19.246 1.00 90.50 511 VAL A CA 1
ATOM 4091 C C . VAL A 1 511 ? -19.327 -14.529 -20.427 1.00 90.50 511 VAL A C 1
ATOM 4093 O O . VAL A 1 511 ? -18.500 -13.850 -21.044 1.00 90.50 511 VAL A O 1
ATOM 4096 N N . ASP A 1 512 ? -20.628 -14.528 -20.710 1.00 87.19 512 ASP A N 1
ATOM 4097 C CA . ASP A 1 512 ? -21.193 -13.722 -21.789 1.00 87.19 512 ASP A CA 1
ATOM 4098 C C . ASP A 1 512 ? -21.085 -12.217 -21.478 1.00 87.19 512 ASP A C 1
ATOM 4100 O O . ASP A 1 512 ? -21.480 -11.768 -20.394 1.00 87.19 512 ASP A O 1
ATOM 4104 N N . PRO A 1 513 ? -20.564 -11.403 -22.415 1.00 85.81 513 PRO A N 1
ATOM 4105 C CA . PRO A 1 513 ? -20.441 -9.969 -22.215 1.00 85.81 513 PRO A CA 1
ATOM 4106 C C . PRO A 1 513 ? -21.816 -9.294 -22.277 1.00 85.81 513 PRO A C 1
ATOM 4108 O O . PRO A 1 513 ? -22.596 -9.502 -23.207 1.00 85.81 513 PRO A O 1
ATOM 4111 N N . SER A 1 514 ? -22.105 -8.421 -21.312 1.00 86.31 514 SER A N 1
ATOM 4112 C CA . SER A 1 514 ? -23.344 -7.642 -21.274 1.00 86.31 514 SER A CA 1
ATOM 4113 C C . SER A 1 514 ? -23.095 -6.269 -20.660 1.00 86.31 514 SER A C 1
ATOM 4115 O O . SER A 1 514 ? -22.465 -6.190 -19.606 1.00 86.31 514 SER A O 1
ATOM 4117 N N . PRO A 1 515 ? -23.657 -5.191 -21.238 1.00 85.56 515 PRO A N 1
ATOM 4118 C CA . PRO A 1 515 ? -23.551 -3.849 -20.669 1.00 85.56 515 PRO A CA 1
ATOM 4119 C C . PRO A 1 515 ? -24.328 -3.678 -19.356 1.00 85.56 515 PRO A C 1
ATOM 4121 O O . PRO A 1 515 ? -24.206 -2.649 -18.702 1.00 85.56 515 PRO A O 1
ATOM 4124 N N . LYS A 1 516 ? -25.167 -4.658 -18.992 1.00 83.50 516 LYS A N 1
ATOM 4125 C CA . LYS A 1 516 ? -26.017 -4.622 -17.794 1.00 83.50 516 LYS A CA 1
ATOM 4126 C C . LYS A 1 516 ? -25.414 -5.354 -16.598 1.00 83.50 516 LYS A C 1
ATOM 4128 O O . LYS A 1 516 ? -25.971 -5.252 -15.507 1.00 83.50 516 LYS A O 1
ATOM 4133 N N . PHE A 1 517 ? -24.360 -6.144 -16.808 1.00 87.69 517 PHE A N 1
ATOM 4134 C CA . PHE A 1 517 ? -23.832 -7.043 -15.788 1.00 87.69 517 PHE A CA 1
ATOM 4135 C C . PHE A 1 517 ? -22.447 -6.614 -15.326 1.00 87.69 517 PHE A C 1
ATOM 4137 O O . PHE A 1 517 ? -21.545 -6.368 -16.127 1.00 87.69 517 PHE A O 1
ATOM 4144 N N . PHE A 1 518 ? -22.278 -6.623 -14.013 1.00 95.00 518 PHE A N 1
ATOM 4145 C CA . PHE A 1 518 ? -20.984 -6.616 -13.356 1.00 95.00 518 PHE A CA 1
ATOM 4146 C C . PHE A 1 518 ? -20.644 -8.036 -12.922 1.00 95.00 518 PHE A C 1
ATOM 4148 O O . PHE A 1 518 ? -21.500 -8.746 -12.399 1.00 95.00 518 PHE A O 1
ATOM 4155 N N . ILE A 1 519 ? -19.400 -8.455 -13.124 1.00 96.38 519 ILE A N 1
ATOM 4156 C CA . ILE A 1 519 ? -18.891 -9.713 -12.588 1.00 96.38 519 ILE A CA 1
ATOM 4157 C C . ILE A 1 519 ? -18.247 -9.388 -11.249 1.00 96.38 519 ILE A C 1
ATOM 4159 O O . ILE A 1 519 ? -17.242 -8.681 -11.207 1.00 96.38 519 ILE A O 1
ATOM 4163 N N . VAL A 1 520 ? -18.830 -9.886 -10.167 1.00 97.81 520 VAL A N 1
ATOM 4164 C CA . VAL A 1 520 ? -18.306 -9.715 -8.813 1.00 97.81 520 VAL A CA 1
ATOM 4165 C C . VAL A 1 520 ? -17.561 -10.985 -8.432 1.00 97.81 520 VAL A C 1
ATOM 4167 O O . VAL A 1 520 ? -18.129 -12.071 -8.520 1.00 97.81 520 VAL A O 1
ATOM 4170 N N . MET A 1 521 ? -16.297 -10.864 -8.034 1.00 97.81 521 MET A N 1
ATOM 4171 C CA . MET A 1 521 ? -15.416 -11.983 -7.695 1.00 97.81 521 MET A CA 1
ATOM 4172 C C . MET A 1 521 ? -14.757 -11.740 -6.338 1.00 97.81 521 MET A C 1
ATOM 4174 O O . MET A 1 521 ? -14.327 -10.622 -6.047 1.00 97.81 521 MET A O 1
ATOM 4178 N N . ALA A 1 522 ? -14.656 -12.786 -5.521 1.00 97.69 522 ALA A N 1
ATOM 4179 C CA . ALA A 1 522 ? -13.851 -12.752 -4.307 1.00 97.69 522 ALA A CA 1
ATOM 4180 C C . ALA A 1 522 ? -12.361 -12.854 -4.650 1.00 97.69 522 ALA A C 1
ATOM 4182 O O . ALA A 1 522 ? -11.972 -13.644 -5.507 1.00 97.69 522 ALA A O 1
ATOM 4183 N N . GLY A 1 523 ? -11.521 -12.071 -3.982 1.00 96.88 523 GLY A N 1
ATOM 4184 C CA . GLY A 1 523 ? -10.072 -12.203 -4.089 1.00 96.88 523 GLY A CA 1
ATOM 4185 C C . GLY A 1 523 ? -9.473 -13.016 -2.941 1.00 96.88 523 GLY A C 1
ATOM 4186 O O . GLY A 1 523 ? -10.150 -13.372 -1.970 1.00 96.88 523 GLY A O 1
ATOM 4187 N N . ASP A 1 524 ? -8.177 -13.298 -3.041 1.00 95.75 524 ASP A N 1
ATOM 4188 C CA . ASP A 1 524 ? -7.431 -14.110 -2.075 1.00 95.75 524 ASP A CA 1
ATOM 4189 C C . ASP A 1 524 ? -7.535 -13.549 -0.641 1.00 95.75 524 ASP A C 1
ATOM 4191 O O . ASP A 1 524 ? -7.591 -14.310 0.328 1.00 95.75 524 ASP A O 1
ATOM 4195 N N . ALA A 1 525 ? -7.620 -12.223 -0.486 1.00 95.44 525 ALA A N 1
ATOM 4196 C CA . ALA A 1 525 ? -7.760 -11.600 0.826 1.00 95.44 525 ALA A CA 1
ATOM 4197 C C . ALA A 1 525 ? -9.163 -11.793 1.441 1.00 95.44 525 ALA A C 1
ATOM 4199 O O . ALA A 1 525 ? -9.275 -11.949 2.659 1.00 95.44 525 ALA A O 1
ATOM 4200 N N . CYS A 1 526 ? -10.230 -11.853 0.631 1.00 96.00 526 CYS A N 1
ATOM 4201 C CA . CYS A 1 526 ? -11.575 -12.205 1.115 1.00 96.00 526 CYS A CA 1
ATOM 4202 C C . CYS A 1 526 ? -11.661 -13.688 1.495 1.00 96.00 526 CYS A C 1
ATOM 4204 O O . CYS A 1 526 ? -12.276 -14.033 2.509 1.00 96.00 526 CYS A O 1
ATOM 4206 N N . MET A 1 527 ? -10.978 -14.563 0.752 1.00 95.38 527 MET A N 1
ATOM 4207 C CA . MET A 1 527 ? -10.856 -15.975 1.120 1.00 95.38 527 MET A CA 1
ATOM 4208 C C . MET A 1 527 ? -10.230 -16.141 2.504 1.00 95.38 527 MET A C 1
ATOM 4210 O O . MET A 1 527 ? -10.774 -16.864 3.340 1.00 95.38 527 MET A O 1
ATOM 4214 N N . ALA A 1 528 ? -9.129 -15.440 2.781 1.00 94.56 528 ALA A N 1
ATOM 4215 C CA . ALA A 1 528 ? -8.514 -15.484 4.102 1.00 94.56 528 ALA A CA 1
ATOM 4216 C C . ALA A 1 528 ? -9.444 -14.922 5.186 1.00 94.56 528 ALA A C 1
ATOM 4218 O O . ALA A 1 528 ? -9.645 -15.568 6.210 1.00 94.56 528 ALA A O 1
ATOM 4219 N N . TRP A 1 529 ? -10.075 -13.769 4.940 1.00 93.94 529 TRP A N 1
ATOM 4220 C CA . TRP A 1 529 ? -10.994 -13.137 5.892 1.00 93.94 529 TRP A CA 1
ATOM 4221 C C . TRP A 1 529 ? -12.209 -14.011 6.248 1.00 93.94 529 TRP A C 1
ATOM 4223 O O . TRP A 1 529 ? -12.621 -14.056 7.405 1.00 93.94 529 TRP A O 1
ATOM 4233 N N . THR A 1 530 ? -12.746 -14.763 5.282 1.00 93.75 530 THR A N 1
ATOM 4234 C CA . THR A 1 530 ? -13.867 -15.701 5.496 1.00 93.75 530 THR A CA 1
ATOM 4235 C C . THR A 1 530 ? -13.444 -17.058 6.073 1.00 93.75 530 THR A C 1
ATOM 4237 O O . THR A 1 530 ? -14.252 -17.990 6.149 1.00 93.75 530 THR A O 1
ATOM 4240 N N . ASN A 1 531 ? -12.182 -17.185 6.495 1.00 93.88 531 ASN A N 1
ATOM 4241 C CA . ASN A 1 531 ? -11.570 -18.423 6.972 1.00 93.88 531 ASN A CA 1
ATOM 4242 C C . ASN A 1 531 ? -11.693 -19.580 5.961 1.00 93.88 531 ASN A C 1
ATOM 4244 O O . ASN A 1 531 ? -12.005 -20.712 6.330 1.00 93.88 531 ASN A O 1
ATOM 4248 N N . GLY A 1 532 ? -11.521 -19.275 4.670 1.00 92.50 532 GLY A N 1
ATOM 4249 C CA . GLY A 1 532 ? -11.560 -20.240 3.570 1.00 92.50 532 GLY A CA 1
ATOM 4250 C C . GLY A 1 532 ? -12.956 -20.623 3.068 1.00 92.50 532 GLY A C 1
ATOM 4251 O O . GLY A 1 532 ? -13.046 -21.449 2.165 1.00 92.50 532 GLY A O 1
ATOM 4252 N N . ARG A 1 533 ? -14.041 -20.045 3.607 1.00 92.06 533 ARG A N 1
ATOM 4253 C CA . ARG A 1 533 ? -15.415 -20.366 3.166 1.00 92.06 533 ARG A CA 1
ATOM 4254 C C . ARG A 1 533 ? -15.707 -19.884 1.742 1.00 92.06 533 ARG A C 1
ATOM 4256 O O . ARG A 1 533 ? -16.370 -20.583 0.979 1.00 92.06 533 ARG A O 1
ATOM 4263 N N . ILE A 1 534 ? -15.189 -18.713 1.368 1.00 94.81 534 ILE A N 1
ATOM 4264 C CA . ILE A 1 534 ? -15.297 -18.175 0.007 1.00 94.81 534 ILE A CA 1
ATOM 4265 C C . ILE A 1 534 ? -13.948 -18.335 -0.692 1.00 94.81 534 ILE A C 1
ATOM 4267 O O . ILE A 1 534 ? -12.990 -17.652 -0.357 1.00 94.81 534 ILE A O 1
ATOM 4271 N N . GLU A 1 535 ? -13.860 -19.222 -1.679 1.00 93.19 535 GLU A N 1
ATOM 4272 C CA . GLU A 1 535 ? -12.635 -19.408 -2.465 1.00 93.19 535 GLU A CA 1
ATOM 4273 C C . GLU A 1 535 ? -12.537 -18.369 -3.589 1.00 93.19 535 GLU A C 1
ATOM 4275 O O . GLU A 1 535 ? -13.522 -18.086 -4.275 1.00 93.19 535 GLU A O 1
ATOM 4280 N N . ALA A 1 536 ? -11.334 -17.838 -3.820 1.00 94.75 536 ALA A N 1
ATOM 4281 C CA . ALA A 1 536 ? -11.084 -16.945 -4.946 1.00 94.75 536 ALA A CA 1
ATOM 4282 C C . ALA A 1 536 ? -11.153 -17.730 -6.276 1.00 94.75 536 ALA A C 1
ATOM 4284 O O . ALA A 1 536 ? -10.452 -18.738 -6.432 1.00 94.75 536 ALA A O 1
ATOM 4285 N N . PRO A 1 537 ? -11.966 -17.304 -7.259 1.00 95.06 537 PRO A N 1
ATOM 4286 C CA . PRO A 1 537 ? -12.131 -18.037 -8.501 1.00 95.06 537 PRO A CA 1
ATOM 4287 C C . PRO A 1 537 ? -10.915 -17.840 -9.411 1.00 95.06 537 PRO A C 1
ATOM 4289 O O . PRO A 1 537 ? -10.513 -16.716 -9.731 1.00 95.06 537 PRO A O 1
ATOM 4292 N N . GLN A 1 538 ? -10.342 -18.949 -9.884 1.00 94.81 538 GLN A N 1
ATOM 4293 C CA . GLN A 1 538 ? -9.317 -18.894 -10.922 1.00 94.81 538 GLN A CA 1
ATOM 4294 C C . GLN A 1 538 ? -9.971 -18.504 -12.251 1.00 94.81 538 GLN A C 1
ATOM 4296 O O . GLN A 1 538 ? -10.921 -19.149 -12.689 1.00 94.81 538 GLN A O 1
ATOM 4301 N N . HIS A 1 539 ? -9.453 -17.480 -12.917 1.00 94.94 539 HIS A N 1
ATOM 4302 C CA . HIS A 1 539 ? -10.001 -16.980 -14.172 1.00 94.94 539 HIS A CA 1
ATOM 4303 C C . HIS A 1 539 ? -8.893 -16.658 -15.186 1.00 94.94 539 HIS A C 1
ATOM 4305 O O . HIS A 1 539 ? -7.722 -16.510 -14.833 1.00 94.94 539 HIS A O 1
ATOM 4311 N N . ARG A 1 540 ? -9.253 -16.606 -16.471 1.00 94.06 540 ARG A N 1
ATOM 4312 C CA . ARG A 1 540 ? -8.362 -16.261 -17.592 1.00 94.06 540 ARG A CA 1
ATOM 4313 C C . ARG A 1 540 ? -9.123 -15.486 -18.665 1.00 94.06 540 ARG A C 1
ATOM 4315 O O . ARG A 1 540 ? -10.350 -15.440 -18.644 1.00 94.06 540 ARG A O 1
ATOM 4322 N N . VAL A 1 541 ? -8.405 -14.916 -19.630 1.00 93.50 541 VAL A N 1
ATOM 4323 C CA . VAL A 1 541 ? -9.018 -14.294 -20.816 1.00 93.50 541 VAL A CA 1
ATOM 4324 C C . VAL A 1 541 ? -8.490 -14.963 -22.074 1.00 93.50 541 VAL A C 1
ATOM 4326 O O . VAL A 1 541 ? -7.278 -15.033 -22.272 1.00 93.50 541 VAL A O 1
ATOM 4329 N N . MET A 1 542 ? -9.403 -15.412 -22.929 1.00 91.38 542 MET A N 1
ATOM 4330 C CA . MET A 1 542 ? -9.147 -15.996 -24.240 1.00 91.38 542 MET A CA 1
ATOM 4331 C C . MET A 1 542 ? -9.675 -15.062 -25.335 1.00 91.38 542 MET A C 1
ATOM 4333 O O . MET A 1 542 ? -10.840 -14.680 -25.338 1.00 91.38 542 MET A O 1
ATOM 4337 N N . MET A 1 543 ? -8.816 -14.708 -26.285 1.00 90.56 543 MET A N 1
ATOM 4338 C CA . MET A 1 543 ? -9.131 -13.891 -27.452 1.00 90.56 543 MET A CA 1
ATOM 4339 C C . MET A 1 543 ? -9.370 -14.781 -28.673 1.00 90.56 543 MET A C 1
ATOM 4341 O O . MET A 1 543 ? -8.496 -15.552 -29.085 1.00 90.56 543 MET A O 1
ATOM 4345 N N . MET A 1 544 ? -10.550 -14.667 -29.281 1.00 79.19 544 MET A N 1
ATOM 4346 C CA . MET A 1 544 ? -10.875 -15.420 -30.492 1.00 79.19 544 MET A CA 1
ATOM 4347 C C . MET A 1 544 ? -10.182 -14.813 -31.718 1.00 79.19 544 MET A C 1
ATOM 4349 O O . MET A 1 544 ? -10.093 -13.595 -31.873 1.00 79.19 544 MET A O 1
ATOM 4353 N N . LYS A 1 545 ? -9.700 -15.665 -32.629 1.00 74.81 545 LYS A N 1
ATOM 4354 C CA . LYS A 1 545 ? -9.146 -15.203 -33.909 1.00 74.81 545 LYS A CA 1
ATOM 4355 C C . LYS A 1 545 ? -10.247 -14.510 -34.719 1.00 74.81 545 LYS A C 1
ATOM 4357 O O . LYS A 1 545 ? -11.322 -15.071 -34.897 1.00 74.81 545 LYS A O 1
ATOM 4362 N N . GLY A 1 546 ? -9.973 -13.292 -35.187 1.00 68.69 546 GLY A N 1
ATOM 4363 C CA . GLY A 1 546 ? -10.944 -12.459 -35.907 1.00 68.69 546 GLY A CA 1
ATOM 4364 C C . GLY A 1 546 ? -11.916 -11.664 -35.023 1.00 68.69 546 GLY A C 1
ATOM 4365 O O . GLY A 1 546 ? -12.786 -10.995 -35.572 1.00 68.69 546 GLY A O 1
ATOM 4366 N N . SER A 1 547 ? -11.786 -11.698 -33.688 1.00 76.94 547 SER A N 1
ATOM 4367 C CA . SER A 1 547 ? -12.606 -10.866 -32.794 1.00 76.94 547 SER A CA 1
ATOM 4368 C C . SER A 1 547 ? -12.217 -9.386 -32.853 1.00 76.94 547 SER A C 1
ATOM 4370 O O . SER A 1 547 ? -11.120 -9.032 -33.282 1.00 76.94 547 SER A O 1
ATOM 4372 N N . GLU A 1 548 ? -13.091 -8.510 -32.357 1.00 85.94 548 GLU A N 1
ATOM 4373 C CA . GLU A 1 548 ? -12.727 -7.119 -32.071 1.00 85.94 548 GLU A CA 1
ATOM 4374 C C . GLU A 1 548 ? -11.749 -7.005 -30.884 1.00 85.94 548 GLU A C 1
ATOM 4376 O O . GLU A 1 548 ? -11.500 -7.985 -30.172 1.00 85.94 548 GLU A O 1
ATOM 4381 N N . GLU A 1 549 ? -11.148 -5.823 -30.690 1.00 89.50 549 GLU A N 1
ATOM 4382 C CA . GLU A 1 549 ? -10.365 -5.551 -29.478 1.00 89.50 549 GLU A CA 1
ATOM 4383 C C . GLU A 1 549 ? -11.285 -5.594 -28.249 1.00 89.50 549 GLU A C 1
ATOM 4385 O O . GLU A 1 549 ? -12.376 -5.016 -28.236 1.00 89.50 549 GLU A O 1
ATOM 4390 N N . ARG A 1 550 ? -10.851 -6.292 -27.197 1.00 92.38 550 ARG A N 1
ATOM 4391 C CA . ARG A 1 550 ? -11.629 -6.420 -25.963 1.00 92.38 550 ARG A CA 1
ATOM 4392 C C . ARG A 1 550 ? -11.130 -5.419 -24.935 1.00 92.38 550 ARG A C 1
ATOM 4394 O O . ARG A 1 550 ? -9.932 -5.325 -24.678 1.00 92.38 550 ARG A O 1
ATOM 4401 N N . TYR A 1 551 ? -12.070 -4.742 -24.293 1.00 94.12 551 TYR A N 1
ATOM 4402 C CA . TYR A 1 551 ? -11.809 -3.824 -23.196 1.00 94.12 551 TYR A CA 1
ATOM 4403 C C . TYR A 1 551 ? -12.540 -4.309 -21.950 1.00 94.12 551 TYR A C 1
ATOM 4405 O O . TYR A 1 551 ? -13.675 -4.783 -22.014 1.00 94.12 551 TYR A O 1
ATOM 4413 N N . SER A 1 552 ? -11.895 -4.183 -20.798 1.00 95.12 552 SER A N 1
ATOM 4414 C CA . SER A 1 552 ? -12.542 -4.429 -19.513 1.00 95.12 552 SER A CA 1
ATOM 4415 C C . SER A 1 552 ? -12.069 -3.429 -18.474 1.00 95.12 552 SER A C 1
ATOM 4417 O O . SER A 1 552 ? -10.909 -3.026 -18.479 1.00 95.12 552 SER A O 1
ATOM 4419 N N . VAL A 1 553 ? -12.964 -3.054 -17.573 1.00 97.06 553 VAL A N 1
ATOM 4420 C CA . VAL A 1 553 ? -12.694 -2.124 -16.481 1.00 97.06 553 VAL A CA 1
ATOM 4421 C C . VAL A 1 553 ? -12.903 -2.875 -15.175 1.00 97.06 553 VAL A C 1
ATOM 4423 O O . VAL A 1 553 ? -13.995 -3.381 -14.925 1.00 97.06 553 VAL A O 1
ATOM 4426 N N . GLY A 1 554 ? -11.850 -2.993 -14.371 1.00 96.88 554 GLY A N 1
ATOM 4427 C CA . GLY A 1 554 ? -11.882 -3.679 -13.081 1.00 96.88 554 GLY A CA 1
ATOM 4428 C C . GLY A 1 554 ? -11.726 -2.694 -11.931 1.00 96.88 554 GLY A C 1
ATOM 4429 O O . GLY A 1 554 ? -10.779 -1.911 -11.926 1.00 96.88 554 GLY A O 1
ATOM 4430 N N . LEU A 1 555 ? -12.632 -2.734 -10.957 1.00 98.25 555 LEU A N 1
ATOM 4431 C CA . LEU A 1 555 ? -12.457 -2.084 -9.663 1.00 98.25 555 LEU A CA 1
ATOM 4432 C C . LEU A 1 555 ? -11.966 -3.133 -8.659 1.00 98.25 555 LEU A C 1
ATOM 4434 O O . LEU A 1 555 ? -12.648 -4.131 -8.435 1.00 98.25 555 LEU A O 1
ATOM 4438 N N . PHE A 1 556 ? -10.790 -2.907 -8.082 1.00 98.12 556 PHE A N 1
ATOM 4439 C CA . PHE A 1 556 ? -10.136 -3.815 -7.144 1.00 98.12 556 PHE A CA 1
ATOM 4440 C C . PHE A 1 556 ? -10.103 -3.183 -5.752 1.00 98.12 556 PHE A C 1
ATOM 4442 O O . PHE A 1 556 ? -9.652 -2.044 -5.587 1.00 98.12 556 PHE A O 1
ATOM 4449 N N . THR A 1 557 ? -10.569 -3.940 -4.764 1.00 97.62 557 THR A N 1
ATOM 4450 C CA . THR A 1 557 ? -10.714 -3.508 -3.371 1.00 97.62 557 THR A CA 1
ATOM 4451 C C . THR A 1 557 ? -9.494 -3.948 -2.562 1.00 97.62 557 THR A C 1
ATOM 4453 O O . THR A 1 557 ? -9.191 -5.138 -2.496 1.00 97.62 557 THR A O 1
ATOM 4456 N N . PHE A 1 558 ? -8.794 -3.014 -1.920 1.00 96.25 558 PHE A N 1
ATOM 4457 C CA . PHE A 1 558 ? -7.638 -3.280 -1.055 1.00 96.25 558 PHE A CA 1
ATOM 4458 C C . PHE A 1 558 ? -7.864 -2.717 0.348 1.00 96.25 558 PHE A C 1
ATOM 4460 O O . PHE A 1 558 ? -8.569 -1.729 0.508 1.00 96.25 558 PHE A O 1
ATOM 4467 N N . ILE A 1 559 ? -7.248 -3.321 1.365 1.00 94.75 559 ILE A N 1
ATOM 4468 C CA . ILE A 1 559 ? -7.382 -2.909 2.773 1.00 94.75 559 ILE A CA 1
ATOM 4469 C C . ILE A 1 559 ? -6.036 -2.338 3.231 1.00 94.75 559 ILE A C 1
ATOM 4471 O O . ILE A 1 559 ? -5.013 -3.001 3.076 1.00 94.75 559 ILE A O 1
ATOM 4475 N N . LYS A 1 560 ? -6.019 -1.103 3.740 1.00 89.94 560 LYS A N 1
ATOM 4476 C CA . LYS A 1 560 ? -4.812 -0.364 4.152 1.00 89.94 560 LYS A CA 1
ATOM 4477 C C . LYS A 1 560 ? -4.742 -0.187 5.666 1.00 89.94 560 LYS A C 1
ATOM 4479 O O . LYS A 1 560 ? -5.758 -0.158 6.342 1.00 89.94 560 LYS A O 1
ATOM 4484 N N . ASP A 1 561 ? -3.538 0.004 6.194 1.00 85.00 561 ASP A N 1
ATOM 4485 C CA . ASP A 1 561 ? -3.254 0.394 7.589 1.00 85.00 561 ASP A CA 1
ATOM 4486 C C . ASP A 1 561 ? -3.742 -0.556 8.700 1.00 85.00 561 ASP A C 1
ATOM 4488 O O . ASP A 1 561 ? -3.514 -0.275 9.877 1.00 85.00 561 ASP A O 1
ATOM 4492 N N . ILE A 1 562 ? -4.427 -1.650 8.366 1.00 88.38 562 ILE A N 1
ATOM 4493 C CA . ILE A 1 562 ? -4.886 -2.671 9.308 1.00 88.38 562 ILE A CA 1
ATOM 4494 C C . ILE A 1 562 ? -4.565 -4.058 8.768 1.00 88.38 562 ILE A C 1
ATOM 4496 O O . ILE A 1 562 ? -4.509 -4.278 7.557 1.00 88.38 562 ILE A O 1
ATOM 4500 N N . GLU A 1 563 ? -4.400 -5.002 9.685 1.00 91.12 563 GLU A N 1
ATOM 4501 C CA . GLU A 1 563 ? -4.293 -6.415 9.348 1.00 91.12 563 GLU A CA 1
ATOM 4502 C C . GLU A 1 563 ? -5.678 -7.002 9.066 1.00 91.12 563 GLU A C 1
ATOM 4504 O O . GLU A 1 563 ? -6.666 -6.693 9.742 1.00 91.12 563 GLU A O 1
ATOM 4509 N N . ILE A 1 564 ? -5.742 -7.860 8.053 1.00 91.94 564 ILE A N 1
ATOM 4510 C CA . ILE A 1 564 ? -6.900 -8.696 7.768 1.00 91.94 564 ILE A CA 1
ATOM 4511 C C . ILE A 1 564 ? -6.831 -9.883 8.716 1.00 91.94 564 ILE A C 1
ATOM 4513 O O . ILE A 1 564 ? -5.871 -10.646 8.686 1.00 91.94 564 ILE A O 1
ATOM 4517 N N . GLN A 1 565 ? -7.859 -10.034 9.543 1.00 91.19 565 GLN A N 1
ATOM 4518 C CA . GLN A 1 565 ? -7.963 -11.090 10.544 1.00 91.19 565 GLN A CA 1
ATOM 4519 C C . GLN A 1 565 ? -9.282 -11.847 10.388 1.00 91.19 565 GLN A C 1
ATOM 4521 O O . GLN A 1 565 ? -10.311 -11.253 10.050 1.00 91.19 565 GLN A O 1
ATOM 4526 N N . VAL A 1 566 ? -9.253 -13.150 10.660 1.00 91.38 566 VAL A N 1
ATOM 4527 C CA . VAL A 1 566 ? -10.456 -13.984 10.723 1.00 91.38 566 VAL A CA 1
ATOM 4528 C C . VAL A 1 566 ? -11.284 -13.587 11.945 1.00 91.38 566 VAL A C 1
ATOM 4530 O O . VAL A 1 566 ? -10.769 -13.463 13.056 1.00 91.38 566 VAL A O 1
ATOM 4533 N N . ALA A 1 567 ? -12.582 -13.380 11.736 1.00 85.69 567 ALA A N 1
ATOM 4534 C CA . ALA A 1 567 ? -13.521 -13.099 12.813 1.00 85.69 567 ALA A CA 1
ATOM 4535 C C . ALA A 1 567 ? -13.702 -14.334 13.716 1.00 85.69 567 ALA A C 1
ATOM 4537 O O . ALA A 1 567 ? -13.749 -15.459 13.219 1.00 85.69 567 ALA A O 1
ATOM 4538 N N . LYS A 1 568 ? -13.832 -14.146 15.034 1.00 84.56 568 LYS A N 1
ATOM 4539 C CA . LYS A 1 568 ? -13.956 -15.269 15.986 1.00 84.56 568 LYS A CA 1
ATOM 4540 C C . LYS A 1 568 ? -15.208 -16.105 15.725 1.00 84.56 568 LYS A C 1
ATOM 4542 O O . LYS A 1 568 ? -15.186 -17.312 15.903 1.00 84.56 568 LYS A O 1
ATOM 4547 N N . GLU A 1 569 ? -16.265 -15.460 15.246 1.00 85.56 569 GLU A N 1
ATOM 4548 C CA . GLU A 1 569 ? -17.547 -16.050 14.861 1.00 85.56 569 GLU A CA 1
ATOM 4549 C C . GLU A 1 569 ? -17.420 -17.026 13.679 1.00 85.56 569 GLU A C 1
ATOM 4551 O O . GLU A 1 569 ? -18.303 -17.845 13.448 1.00 85.56 569 GLU A O 1
ATOM 4556 N N . LEU A 1 570 ? -16.315 -16.953 12.928 1.00 87.19 570 LEU A N 1
ATOM 4557 C CA . LEU A 1 570 ? -16.005 -17.826 11.799 1.00 87.19 570 LEU A CA 1
ATOM 4558 C C . LEU A 1 570 ? -15.102 -19.010 12.180 1.00 87.19 570 LEU A C 1
ATOM 4560 O O . LEU A 1 570 ? -14.723 -19.778 11.285 1.00 87.19 570 LEU A O 1
ATOM 4564 N N . VAL A 1 571 ? -14.751 -19.156 13.458 1.00 90.56 571 VAL A N 1
ATOM 4565 C CA . VAL A 1 571 ? -13.902 -20.234 13.973 1.00 90.56 571 VAL A CA 1
ATOM 4566 C C . VAL A 1 571 ? -14.723 -21.117 14.906 1.00 90.56 571 VAL A C 1
ATOM 4568 O O . VAL A 1 571 ? -15.205 -20.667 15.941 1.00 90.56 571 VAL A O 1
ATOM 4571 N N . ASP A 1 572 ? -14.857 -22.385 14.537 1.00 86.75 572 ASP A N 1
ATOM 4572 C CA . ASP A 1 572 ? -15.581 -23.405 15.295 1.00 86.75 572 ASP A CA 1
ATOM 4573 C C . ASP A 1 572 ? -14.895 -24.774 15.125 1.00 86.75 572 ASP A C 1
ATOM 4575 O O . ASP A 1 572 ? -13.947 -24.906 14.346 1.00 86.75 572 ASP A O 1
ATOM 4579 N N . ASP A 1 573 ? -15.356 -25.799 15.847 1.00 84.88 573 ASP A N 1
ATOM 4580 C CA . ASP A 1 573 ? -14.765 -27.147 15.796 1.00 84.88 573 ASP A CA 1
ATOM 4581 C C . ASP A 1 573 ? -14.812 -27.776 14.386 1.00 84.88 573 ASP A C 1
ATOM 4583 O O . ASP A 1 573 ? -14.003 -28.647 14.064 1.00 84.88 573 ASP A O 1
ATOM 4587 N N . GLY A 1 574 ? -15.753 -27.344 13.538 1.00 81.88 574 GLY A N 1
ATOM 4588 C CA . GLY A 1 574 ? -15.904 -27.789 12.153 1.00 81.88 574 GLY A CA 1
ATOM 4589 C C . GLY A 1 574 ? -15.078 -26.985 11.142 1.00 81.88 574 GLY A C 1
ATOM 4590 O O . GLY A 1 574 ? -14.759 -27.508 10.073 1.00 81.88 574 GLY A O 1
ATOM 4591 N N . ASN A 1 575 ? -14.701 -25.746 11.464 1.00 87.62 575 ASN A N 1
ATOM 4592 C CA . ASN A 1 575 ? -13.796 -24.914 10.673 1.00 87.62 575 ASN A CA 1
ATOM 4593 C C . ASN A 1 575 ? -12.794 -24.167 11.578 1.00 87.62 575 ASN A C 1
ATOM 4595 O O . ASN A 1 575 ? -13.012 -22.989 11.896 1.00 87.62 575 ASN A O 1
ATOM 4599 N N . PRO A 1 576 ? -11.689 -24.824 11.990 1.00 91.88 576 PRO A N 1
ATOM 4600 C CA . PRO A 1 576 ? -10.676 -24.200 12.836 1.00 91.88 576 PRO A CA 1
ATOM 4601 C C . PRO A 1 576 ? -9.994 -23.023 12.124 1.00 91.88 576 PRO A C 1
ATOM 4603 O O . PRO A 1 576 ? -10.105 -22.855 10.908 1.00 91.88 576 PRO A O 1
ATOM 4606 N N . LEU A 1 577 ? -9.272 -22.189 12.878 1.00 92.81 577 LEU A N 1
ATOM 4607 C CA . LEU A 1 577 ? -8.549 -21.042 12.325 1.00 92.81 577 LEU A CA 1
ATOM 4608 C C . LEU A 1 577 ? -7.546 -21.509 11.254 1.00 92.81 577 LEU A C 1
ATOM 4610 O O . LEU A 1 577 ? -6.612 -22.252 11.547 1.00 92.81 577 LEU A O 1
ATOM 4614 N N . GLN A 1 578 ? -7.751 -21.088 10.003 1.00 91.75 578 GLN A N 1
ATOM 4615 C CA . GLN A 1 578 ? -6.916 -21.487 8.868 1.00 91.75 578 GLN A CA 1
ATOM 4616 C C . GLN A 1 578 ? -5.910 -20.414 8.443 1.00 91.75 578 GLN A C 1
ATOM 4618 O O . GLN A 1 578 ? -4.934 -20.748 7.764 1.00 91.75 578 GLN A O 1
ATOM 4623 N N . PHE A 1 579 ? -6.172 -19.148 8.779 1.00 92.69 579 PHE A N 1
ATOM 4624 C CA . PHE A 1 579 ? -5.384 -17.991 8.361 1.00 92.69 579 PHE A CA 1
ATOM 4625 C C . PHE A 1 579 ? -5.100 -17.086 9.562 1.00 92.69 579 PHE A C 1
ATOM 4627 O O . PHE A 1 579 ? -6.029 -16.586 10.194 1.00 92.69 579 PHE A O 1
ATOM 4634 N N . GLU A 1 580 ? -3.817 -16.864 9.843 1.00 90.69 580 GLU A N 1
ATOM 4635 C CA . GLU A 1 580 ? -3.364 -15.878 10.830 1.00 90.69 580 GLU A CA 1
ATOM 4636 C C . GLU A 1 580 ? -3.521 -14.444 10.287 1.00 90.69 580 GLU A C 1
ATOM 4638 O O . GLU A 1 580 ? -3.524 -14.263 9.060 1.00 90.69 580 GLU A O 1
ATOM 4643 N N . PRO A 1 581 ? -3.635 -13.422 11.159 1.00 91.38 581 PRO A N 1
ATOM 4644 C CA . PRO A 1 581 ? -3.698 -12.024 10.746 1.00 91.38 581 PRO A CA 1
ATOM 4645 C C . PRO A 1 581 ? -2.536 -11.622 9.827 1.00 91.38 581 PRO A C 1
ATOM 4647 O O . PRO A 1 581 ? -1.401 -12.044 10.034 1.00 91.38 581 PRO A O 1
ATOM 4650 N N . PHE A 1 582 ? -2.806 -10.805 8.805 1.00 92.19 582 PHE A N 1
ATOM 4651 C CA . PHE A 1 582 ? -1.770 -10.351 7.869 1.00 92.19 582 PHE A CA 1
ATOM 4652 C C . PHE A 1 582 ? -2.052 -8.962 7.281 1.00 92.19 582 PHE A C 1
ATOM 4654 O O . PHE A 1 582 ? -3.199 -8.555 7.103 1.00 92.19 582 PHE A O 1
ATOM 4661 N N . ASP A 1 583 ? -0.995 -8.237 6.912 1.00 92.12 583 ASP A N 1
ATOM 4662 C CA . ASP A 1 583 ? -1.089 -6.972 6.172 1.00 92.12 583 ASP A CA 1
ATOM 4663 C C . ASP A 1 583 ? -1.315 -7.247 4.674 1.00 92.12 583 ASP A C 1
ATOM 4665 O O . ASP A 1 583 ? -0.542 -7.958 4.023 1.00 92.12 583 ASP A O 1
ATOM 4669 N N . HIS A 1 584 ? -2.377 -6.663 4.116 1.00 93.50 584 HIS A N 1
ATOM 4670 C CA . HIS A 1 584 ? -2.787 -6.894 2.730 1.00 93.50 584 HIS A CA 1
ATOM 4671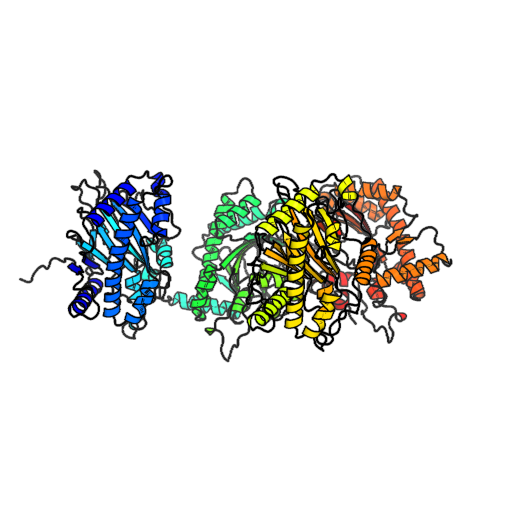 C C . HIS A 1 584 ? -1.719 -6.432 1.720 1.00 93.50 584 HIS A C 1
ATOM 4673 O O . HIS A 1 584 ? -1.433 -7.137 0.753 1.00 93.50 584 HIS A O 1
ATOM 4679 N N . TYR A 1 585 ? -1.077 -5.283 1.942 1.00 89.69 585 TYR A N 1
ATOM 4680 C CA . TYR A 1 585 ? -0.047 -4.771 1.036 1.00 89.69 585 TYR A CA 1
ATOM 4681 C C . TYR A 1 585 ? 1.234 -5.597 1.128 1.00 89.69 585 TYR A C 1
ATOM 4683 O O . TYR A 1 585 ? 1.824 -5.918 0.094 1.00 89.69 585 TYR A O 1
ATOM 4691 N N . LYS A 1 586 ? 1.632 -6.030 2.332 1.00 86.12 586 LYS A N 1
ATOM 4692 C CA . LYS A 1 586 ? 2.735 -6.991 2.494 1.00 86.12 586 LYS A CA 1
ATOM 4693 C C . LYS A 1 586 ? 2.453 -8.289 1.747 1.00 86.12 586 LYS A C 1
ATOM 4695 O O . LYS A 1 586 ? 3.345 -8.776 1.061 1.00 86.12 586 LYS A O 1
ATOM 4700 N N . PHE A 1 587 ? 1.229 -8.813 1.821 1.00 91.81 587 PHE A N 1
ATOM 4701 C CA . PHE A 1 587 ? 0.827 -9.989 1.051 1.00 91.81 587 PHE A CA 1
ATOM 4702 C C . PHE A 1 587 ? 1.000 -9.779 -0.457 1.00 91.81 587 PHE A C 1
ATOM 4704 O O . PHE A 1 587 ? 1.560 -10.649 -1.122 1.00 91.81 587 PHE A O 1
ATOM 4711 N N . ILE A 1 588 ? 0.602 -8.622 -0.998 1.00 87.69 588 ILE A N 1
ATOM 4712 C CA . ILE A 1 588 ? 0.813 -8.309 -2.419 1.00 87.69 588 ILE A CA 1
ATOM 4713 C C . ILE A 1 588 ? 2.309 -8.330 -2.740 1.00 87.69 588 ILE A C 1
ATOM 4715 O O . ILE A 1 588 ? 2.726 -9.040 -3.649 1.00 87.69 588 ILE A O 1
ATOM 4719 N N . HIS A 1 589 ? 3.137 -7.605 -1.987 1.00 82.19 589 HIS A N 1
ATOM 4720 C CA . HIS A 1 589 ? 4.580 -7.576 -2.231 1.00 82.19 589 HIS A CA 1
ATOM 4721 C C . HIS A 1 589 ? 5.214 -8.967 -2.129 1.00 82.19 589 HIS A C 1
ATOM 4723 O O . HIS A 1 589 ? 5.952 -9.365 -3.031 1.00 82.19 589 HIS A O 1
ATOM 4729 N N . PHE A 1 590 ? 4.869 -9.726 -1.087 1.00 82.75 590 PHE A N 1
ATOM 4730 C CA . PHE A 1 590 ? 5.323 -11.096 -0.884 1.00 82.75 590 PHE A CA 1
ATOM 4731 C C . PHE A 1 590 ? 4.922 -11.997 -2.047 1.00 82.75 590 PHE A C 1
ATOM 4733 O O . PHE A 1 590 ? 5.773 -12.707 -2.574 1.00 82.75 590 PHE A O 1
ATOM 4740 N N . TYR A 1 591 ? 3.675 -11.922 -2.520 1.00 81.50 591 TYR A N 1
ATOM 4741 C CA . TYR A 1 591 ? 3.203 -12.712 -3.656 1.00 81.50 591 TYR A CA 1
ATOM 4742 C C . TYR A 1 591 ? 4.055 -12.506 -4.914 1.00 81.50 591 TYR A C 1
ATOM 4744 O O . TYR A 1 591 ? 4.241 -13.444 -5.683 1.00 81.50 591 TYR A O 1
ATOM 4752 N N . TYR A 1 592 ? 4.604 -11.308 -5.133 1.00 76.31 592 TYR A N 1
ATOM 4753 C CA . TYR A 1 592 ? 5.465 -11.045 -6.288 1.00 76.31 592 TYR A CA 1
ATOM 4754 C C . TYR A 1 592 ? 6.938 -11.445 -6.088 1.00 76.31 592 TYR A C 1
ATOM 4756 O O . TYR A 1 592 ? 7.695 -11.406 -7.065 1.00 76.31 592 TYR A O 1
ATOM 4764 N N . THR A 1 593 ? 7.335 -11.888 -4.890 1.00 75.56 593 THR A N 1
ATOM 4765 C CA . THR A 1 593 ? 8.642 -12.522 -4.639 1.00 75.56 593 THR A CA 1
ATOM 4766 C C . THR A 1 593 ? 8.677 -13.961 -5.158 1.00 75.56 593 THR A C 1
ATOM 4768 O O . THR A 1 593 ? 7.639 -14.580 -5.397 1.00 75.56 593 THR A O 1
ATOM 4771 N N . ASP A 1 594 ? 9.872 -14.528 -5.313 1.00 67.31 594 ASP A N 1
ATOM 4772 C CA . ASP A 1 594 ? 10.016 -15.932 -5.718 1.00 67.31 594 ASP A CA 1
ATOM 4773 C C . ASP A 1 594 ? 9.464 -16.898 -4.662 1.00 67.31 594 ASP A C 1
ATOM 4775 O O . ASP A 1 594 ? 8.934 -17.953 -5.001 1.00 67.31 594 ASP A O 1
ATOM 4779 N N . GLU A 1 595 ? 9.550 -16.538 -3.381 1.00 72.94 595 GLU A N 1
ATOM 4780 C CA . GLU A 1 595 ? 8.972 -17.320 -2.289 1.00 72.94 595 GLU A CA 1
ATOM 4781 C C . GLU A 1 595 ? 7.443 -17.321 -2.358 1.00 72.94 595 GLU A C 1
ATOM 4783 O O . GLU A 1 595 ? 6.830 -18.390 -2.403 1.00 72.94 595 GLU A O 1
ATOM 4788 N N . GLY A 1 596 ? 6.831 -16.141 -2.479 1.00 71.25 596 GLY A N 1
ATOM 4789 C CA . GLY A 1 596 ? 5.381 -16.015 -2.588 1.00 71.25 596 GLY A CA 1
ATOM 4790 C C . GLY A 1 596 ? 4.801 -16.659 -3.846 1.00 71.25 596 GLY A C 1
ATOM 4791 O O . GLY A 1 596 ? 3.748 -17.283 -3.755 1.00 71.25 596 GLY A O 1
ATOM 4792 N N . LYS A 1 597 ? 5.490 -16.607 -4.995 1.00 72.81 597 LYS A N 1
ATOM 4793 C CA . LYS A 1 597 ? 5.045 -17.297 -6.226 1.00 72.81 597 LYS A CA 1
ATOM 4794 C C . LYS A 1 597 ? 5.119 -18.820 -6.129 1.00 72.81 597 LYS A C 1
ATOM 4796 O O . LYS A 1 597 ? 4.328 -19.504 -6.771 1.00 72.81 597 LYS A O 1
ATOM 4801 N N . ARG A 1 598 ? 6.079 -19.365 -5.370 1.00 72.56 598 ARG A N 1
ATOM 4802 C CA . ARG A 1 598 ? 6.222 -20.819 -5.158 1.00 72.56 598 ARG A CA 1
ATOM 4803 C C . ARG A 1 598 ? 5.256 -21.358 -4.108 1.00 72.56 598 ARG A C 1
ATOM 4805 O O . ARG A 1 598 ? 4.969 -22.555 -4.098 1.00 72.56 598 ARG A O 1
ATOM 4812 N N . ALA A 1 599 ? 4.787 -20.504 -3.203 1.00 75.31 599 ALA A N 1
ATOM 4813 C CA . ALA A 1 599 ? 3.903 -20.904 -2.127 1.00 75.31 599 ALA A CA 1
ATOM 4814 C C . ALA A 1 599 ? 2.553 -21.399 -2.667 1.00 75.31 599 ALA A C 1
ATOM 4816 O O . ALA A 1 599 ? 1.839 -20.683 -3.364 1.00 75.31 599 ALA A O 1
ATOM 4817 N N . LYS A 1 600 ? 2.153 -22.614 -2.268 1.00 80.44 600 LYS A N 1
ATOM 4818 C CA . LYS A 1 600 ? 0.828 -23.174 -2.597 1.00 80.44 600 LYS A CA 1
ATOM 4819 C C . LYS A 1 600 ? -0.315 -22.288 -2.085 1.00 80.44 600 LYS A C 1
ATOM 4821 O O . LYS A 1 600 ? -1.357 -22.193 -2.721 1.00 80.44 600 LYS A O 1
ATOM 4826 N N . CYS A 1 601 ? -0.112 -21.665 -0.925 1.00 84.62 601 CYS A N 1
ATOM 4827 C CA . CYS A 1 601 ? -0.996 -20.659 -0.352 1.00 84.62 601 CYS A CA 1
ATOM 4828 C C . CYS A 1 601 ? -0.127 -19.498 0.152 1.00 84.62 601 CYS A C 1
ATOM 4830 O O . CYS A 1 601 ? 0.374 -19.570 1.279 1.00 84.62 601 CYS A O 1
ATOM 4832 N N . PRO A 1 602 ? 0.082 -18.444 -0.655 1.00 86.12 602 PRO A N 1
ATOM 4833 C CA . PRO A 1 602 ? 1.044 -17.394 -0.326 1.00 86.12 602 PRO A CA 1
ATOM 4834 C C . PRO A 1 602 ? 0.711 -16.646 0.973 1.00 86.12 602 PRO A C 1
ATOM 4836 O O . PRO A 1 602 ? 1.619 -16.269 1.698 1.00 86.12 602 PRO A O 1
ATOM 4839 N N . ILE A 1 603 ? -0.570 -16.532 1.341 1.00 89.62 603 ILE A N 1
ATOM 4840 C CA . ILE A 1 603 ? -0.987 -15.944 2.628 1.00 89.62 603 ILE A CA 1
ATOM 4841 C C . ILE A 1 603 ? -0.486 -16.771 3.821 1.00 89.62 603 ILE A C 1
ATOM 4843 O O . ILE A 1 603 ? -0.035 -16.215 4.812 1.00 89.62 603 ILE A O 1
ATOM 4847 N N . LYS A 1 604 ? -0.518 -18.107 3.727 1.00 88.31 604 LYS A N 1
ATOM 4848 C CA . LYS A 1 604 ? -0.030 -18.980 4.811 1.00 88.31 604 LYS A CA 1
ATOM 4849 C C . LYS A 1 604 ? 1.496 -18.982 4.873 1.00 88.31 604 LYS A C 1
ATOM 4851 O O . LYS A 1 604 ? 2.057 -18.999 5.959 1.00 88.31 604 LYS A O 1
ATOM 4856 N N . ALA A 1 605 ? 2.154 -18.933 3.714 1.00 84.94 605 ALA A N 1
ATOM 4857 C CA . ALA A 1 605 ? 3.610 -18.868 3.636 1.00 84.94 605 ALA A CA 1
ATOM 4858 C C . ALA A 1 605 ? 4.170 -17.534 4.152 1.00 84.94 605 ALA A C 1
ATOM 4860 O O . ALA A 1 605 ? 5.219 -17.539 4.782 1.00 84.94 605 ALA A O 1
ATOM 4861 N N . LEU A 1 606 ? 3.451 -16.421 3.955 1.00 82.62 606 LEU A N 1
ATOM 4862 C CA . LEU A 1 606 ? 3.832 -15.107 4.484 1.00 82.62 606 LEU A CA 1
ATOM 4863 C C . LEU A 1 606 ? 4.108 -15.158 5.995 1.00 82.62 606 LEU A C 1
ATOM 4865 O O . LEU A 1 606 ? 5.106 -14.610 6.444 1.00 82.62 606 LEU A O 1
ATOM 4869 N N . ASN A 1 607 ? 3.265 -15.866 6.750 1.00 71.75 607 ASN A N 1
ATOM 4870 C CA . ASN A 1 607 ? 3.364 -15.964 8.212 1.00 71.75 607 ASN A CA 1
ATOM 4871 C C . ASN A 1 607 ? 4.356 -17.036 8.695 1.00 71.75 607 ASN A C 1
ATOM 4873 O O . ASN A 1 607 ? 4.621 -17.140 9.884 1.00 71.75 607 ASN A O 1
ATOM 4877 N N . GLN A 1 608 ? 4.882 -17.860 7.787 1.00 63.28 608 GLN A N 1
ATOM 4878 C CA . GLN A 1 608 ? 5.884 -18.895 8.078 1.00 63.28 608 GLN A CA 1
ATOM 4879 C C . GLN A 1 608 ? 7.283 -18.490 7.607 1.00 63.28 608 GLN A C 1
ATOM 4881 O O . GLN A 1 608 ? 8.250 -19.209 7.855 1.00 63.28 608 GLN A O 1
ATOM 4886 N N . SER A 1 609 ? 7.391 -17.369 6.892 1.00 46.47 609 SER A N 1
ATOM 4887 C CA . SER A 1 609 ? 8.654 -16.887 6.362 1.00 46.47 609 SER A CA 1
ATOM 4888 C C . SER A 1 609 ? 9.480 -16.271 7.499 1.00 46.47 609 SER A C 1
ATOM 4890 O O . SER A 1 609 ? 9.073 -15.246 8.051 1.00 46.47 609 SER A O 1
ATOM 4892 N N . PRO A 1 610 ? 10.674 -16.812 7.825 1.00 39.59 610 PRO A N 1
ATOM 4893 C CA . PRO A 1 610 ? 11.548 -16.268 8.874 1.00 39.59 610 PRO A CA 1
ATOM 4894 C C . PRO A 1 610 ? 12.127 -14.888 8.513 1.00 39.59 610 PRO A C 1
ATOM 4896 O O . PRO A 1 610 ? 12.913 -14.314 9.264 1.00 39.59 610 PRO A O 1
ATOM 4899 N N . ILE A 1 611 ? 11.763 -14.354 7.343 1.00 40.44 611 ILE A N 1
ATOM 4900 C CA . ILE A 1 611 ? 12.253 -13.090 6.805 1.00 40.44 611 ILE A CA 1
ATOM 4901 C C . ILE A 1 611 ? 11.541 -11.884 7.437 1.00 40.44 611 ILE A C 1
ATOM 4903 O O . ILE A 1 611 ? 12.082 -10.784 7.343 1.00 40.44 611 ILE A O 1
ATOM 4907 N N . MET A 1 612 ? 10.388 -12.025 8.110 1.00 40.03 612 MET A N 1
ATOM 4908 C CA . MET A 1 612 ? 9.639 -10.845 8.583 1.00 40.03 612 MET A CA 1
ATOM 4909 C C . MET A 1 612 ? 8.868 -11.015 9.903 1.00 40.03 612 MET A C 1
ATOM 4911 O O . MET A 1 612 ? 7.732 -10.546 9.999 1.00 40.03 612 MET A O 1
ATOM 4915 N N . ASP A 1 613 ? 9.481 -11.588 10.944 1.00 29.67 613 ASP A N 1
ATOM 4916 C CA . ASP A 1 613 ? 8.899 -11.516 12.292 1.00 29.67 613 ASP A CA 1
ATOM 4917 C C . ASP A 1 613 ? 9.151 -10.156 12.973 1.00 29.67 613 ASP A C 1
ATOM 4919 O O . ASP A 1 613 ? 10.277 -9.701 13.174 1.00 29.67 613 ASP A O 1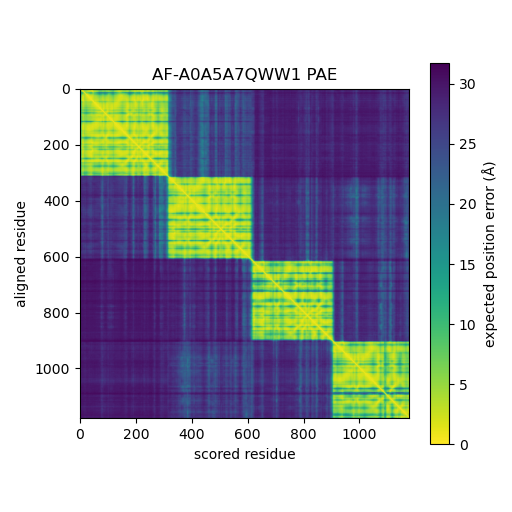
ATOM 4923 N N . SER A 1 614 ? 8.026 -9.503 13.276 1.00 34.19 614 SER A N 1
ATOM 4924 C CA . SER A 1 614 ? 7.767 -8.492 14.308 1.00 34.19 614 SER A CA 1
ATOM 4925 C C . SER A 1 614 ? 8.901 -7.546 14.739 1.00 34.19 614 SER A C 1
ATOM 4927 O O . SER A 1 614 ? 9.489 -7.719 15.801 1.00 34.19 614 SER A O 1
ATOM 4929 N N . HIS A 1 615 ? 9.034 -6.404 14.061 1.00 31.47 615 HIS A N 1
ATOM 4930 C CA . HIS A 1 615 ? 9.232 -5.134 14.770 1.00 31.47 615 HIS A CA 1
ATOM 4931 C C . HIS A 1 615 ? 8.345 -4.048 14.137 1.00 31.47 615 HIS A C 1
ATOM 4933 O O . HIS A 1 615 ? 8.190 -4.019 12.911 1.00 31.47 615 HIS A O 1
ATOM 4939 N N . PRO A 1 616 ? 7.707 -3.171 14.939 1.00 31.89 616 PRO A N 1
ATOM 4940 C CA . PRO A 1 616 ? 6.871 -2.102 14.412 1.00 31.89 616 PRO A CA 1
ATOM 4941 C C . PRO A 1 616 ? 7.687 -1.246 13.441 1.00 31.89 616 PRO A C 1
ATOM 4943 O O . PRO A 1 616 ? 8.852 -0.959 13.716 1.00 31.89 616 PRO A O 1
ATOM 4946 N N . LYS A 1 617 ? 7.064 -0.803 12.338 1.00 38.94 617 LYS A N 1
ATOM 4947 C CA . LYS A 1 617 ? 7.597 0.233 11.437 1.00 38.94 617 LYS A CA 1
ATOM 4948 C C . LYS A 1 617 ? 7.790 1.536 12.221 1.00 38.94 617 LYS A C 1
ATOM 4950 O O . LYS A 1 617 ? 6.988 2.462 12.138 1.00 38.94 617 LYS A O 1
ATOM 4955 N N . SER A 1 618 ? 8.854 1.606 13.007 1.00 43.53 618 SER A N 1
ATOM 4956 C CA . SER A 1 618 ? 9.368 2.850 13.535 1.00 43.53 618 SER A CA 1
ATOM 4957 C C . SER A 1 618 ? 10.121 3.508 12.391 1.00 43.53 618 SER A C 1
ATOM 4959 O O . SER A 1 618 ? 11.166 3.032 11.959 1.00 43.53 618 SER A O 1
ATOM 4961 N N . SER A 1 619 ? 9.631 4.648 11.911 1.00 57.41 619 SER A N 1
ATOM 4962 C CA . SER A 1 619 ? 10.367 5.522 10.990 1.00 57.41 619 SER A CA 1
ATOM 4963 C C . SER A 1 619 ? 11.601 6.174 11.650 1.00 57.41 619 SER A C 1
ATOM 4965 O O . SER A 1 619 ? 12.069 7.220 11.203 1.00 57.41 619 SER A O 1
ATOM 4967 N N . ARG A 1 620 ? 12.066 5.634 12.783 1.00 74.25 620 ARG A N 1
ATOM 4968 C CA . ARG A 1 620 ? 13.107 6.166 13.659 1.00 74.25 620 ARG A CA 1
ATOM 4969 C C . ARG A 1 620 ? 13.951 5.020 14.199 1.00 74.25 620 ARG A C 1
ATOM 4971 O O . ARG A 1 620 ? 13.417 3.981 14.579 1.00 74.25 620 ARG A O 1
ATOM 4978 N N . LEU A 1 621 ? 15.254 5.260 14.280 1.00 85.44 621 LEU A N 1
ATOM 4979 C CA . LEU A 1 621 ? 16.204 4.348 14.911 1.00 85.44 621 LEU A CA 1
ATOM 4980 C C . LEU A 1 621 ? 15.850 4.129 16.395 1.00 85.44 621 LEU A C 1
ATOM 4982 O O . LEU A 1 621 ? 15.360 5.075 17.028 1.00 85.44 621 LEU A O 1
ATOM 4986 N N . PRO A 1 622 ? 16.127 2.939 16.965 1.00 90.56 622 PRO A N 1
ATOM 4987 C CA . PRO A 1 622 ? 15.930 2.680 18.389 1.00 90.56 622 PRO A CA 1
ATOM 4988 C C . PRO A 1 622 ? 16.624 3.745 19.241 1.00 90.56 622 PRO A C 1
ATOM 4990 O O . PRO A 1 622 ? 17.747 4.142 18.937 1.00 90.56 622 PRO A O 1
ATOM 4993 N N . LEU A 1 623 ? 15.961 4.226 20.292 1.00 91.50 623 LEU A N 1
ATOM 4994 C CA . LEU A 1 623 ? 16.509 5.224 21.209 1.00 91.50 623 LEU A CA 1
ATOM 4995 C C . LEU A 1 623 ? 16.843 4.559 22.546 1.00 91.50 623 LEU A C 1
ATOM 4997 O O . LEU A 1 623 ? 15.956 4.009 23.191 1.00 91.50 623 LEU A O 1
ATOM 5001 N N . VAL A 1 624 ? 18.096 4.670 22.980 1.00 93.06 624 VAL A N 1
ATOM 5002 C CA . VAL A 1 624 ? 18.567 4.192 24.283 1.00 93.06 624 VAL A CA 1
ATOM 5003 C C . VAL A 1 624 ? 19.080 5.381 25.089 1.00 93.06 624 VAL A C 1
ATOM 5005 O O . VAL A 1 624 ? 19.883 6.184 24.614 1.00 93.06 624 VAL A O 1
ATOM 5008 N N . GLU A 1 625 ? 18.609 5.517 26.324 1.00 90.25 625 GLU A N 1
ATOM 5009 C CA . GLU A 1 625 ? 18.973 6.628 27.199 1.00 90.25 625 GLU A CA 1
ATOM 5010 C C . GLU A 1 625 ? 19.988 6.195 28.254 1.00 90.25 625 GLU A C 1
ATOM 5012 O O . GLU A 1 625 ? 19.735 5.239 28.973 1.00 90.25 625 GLU A O 1
ATOM 5017 N N . PHE A 1 626 ? 21.106 6.914 28.393 1.00 89.62 626 PHE A N 1
ATOM 5018 C CA . PHE A 1 626 ? 22.100 6.699 29.450 1.00 89.62 626 PHE A CA 1
ATOM 5019 C C . PHE A 1 626 ? 21.995 7.777 30.535 1.00 89.62 626 PHE A C 1
ATOM 5021 O O . PHE A 1 626 ? 21.954 8.982 30.259 1.00 89.62 626 PHE A O 1
ATOM 5028 N N . ASN A 1 627 ? 21.966 7.329 31.790 1.00 84.62 627 ASN A N 1
ATOM 5029 C CA . ASN A 1 627 ? 21.900 8.148 32.994 1.00 84.62 627 ASN A CA 1
ATOM 5030 C C . ASN A 1 627 ? 22.594 7.441 34.183 1.00 84.62 627 ASN A C 1
ATOM 5032 O O . ASN A 1 627 ? 22.926 6.261 34.125 1.00 84.62 627 ASN A O 1
ATOM 5036 N N . LYS A 1 628 ? 22.789 8.140 35.308 1.00 77.56 628 LYS A N 1
ATOM 5037 C CA . LYS A 1 628 ? 23.484 7.582 36.489 1.00 77.56 628 LYS A CA 1
ATOM 5038 C C . LYS A 1 628 ? 22.913 6.254 37.001 1.00 77.56 628 LYS A C 1
ATOM 5040 O O . LYS A 1 628 ? 23.667 5.412 37.481 1.00 77.56 628 LYS A O 1
ATOM 5045 N N . THR A 1 629 ? 21.598 6.060 36.908 1.00 76.19 629 THR A N 1
ATOM 5046 C CA . THR A 1 629 ? 20.930 4.877 37.471 1.00 76.19 629 THR A CA 1
ATOM 5047 C C . THR A 1 629 ? 21.104 3.629 36.615 1.00 76.19 629 THR A C 1
ATOM 5049 O O . THR A 1 629 ? 21.162 2.534 37.165 1.00 76.19 629 THR A O 1
ATOM 5052 N N . ASN A 1 630 ? 21.226 3.761 35.291 1.00 84.25 630 ASN A N 1
ATOM 5053 C CA . ASN A 1 630 ? 21.394 2.613 34.395 1.00 84.25 630 ASN A CA 1
ATOM 5054 C C . ASN A 1 630 ? 22.830 2.382 33.914 1.00 84.25 630 ASN A C 1
ATOM 5056 O O . ASN A 1 630 ? 23.105 1.355 33.305 1.00 84.25 630 ASN A O 1
ATOM 5060 N N . LEU A 1 631 ? 23.749 3.287 34.254 1.00 84.56 631 LEU A N 1
ATOM 5061 C CA . LEU A 1 631 ? 25.190 3.118 34.064 1.00 84.56 631 LEU A CA 1
ATOM 5062 C C . LEU A 1 631 ? 25.888 2.403 35.232 1.00 84.56 631 LEU A C 1
ATOM 5064 O O . LEU A 1 631 ? 27.090 2.164 35.159 1.00 84.56 631 LEU A O 1
ATOM 5068 N N . THR A 1 632 ? 25.166 2.064 36.305 1.00 82.69 632 THR A N 1
ATOM 5069 C CA . THR A 1 632 ? 25.730 1.352 37.463 1.00 82.69 632 THR A CA 1
ATOM 5070 C C . THR A 1 632 ? 25.695 -0.161 37.208 1.00 82.69 632 THR A C 1
ATOM 5072 O O . THR A 1 632 ? 24.591 -0.709 37.176 1.00 82.69 632 THR A O 1
ATOM 5075 N N . PRO A 1 633 ? 26.845 -0.849 37.035 1.00 80.06 633 PRO A N 1
ATOM 5076 C CA . PRO A 1 633 ? 26.880 -2.286 36.753 1.00 80.06 633 PRO A CA 1
ATOM 5077 C C . PRO A 1 633 ? 26.132 -3.118 37.802 1.00 80.06 633 PRO A C 1
ATOM 5079 O O . PRO A 1 633 ? 25.984 -2.690 38.946 1.00 80.06 633 PRO A O 1
ATOM 5082 N N . ASP A 1 634 ? 25.659 -4.299 37.402 1.00 78.06 634 ASP A N 1
ATOM 5083 C CA . ASP A 1 634 ? 25.005 -5.298 38.269 1.00 78.06 634 ASP A CA 1
ATOM 5084 C C . ASP A 1 634 ? 23.666 -4.865 38.903 1.00 78.06 634 ASP A C 1
ATOM 5086 O O . ASP A 1 634 ? 23.081 -5.579 39.718 1.00 78.06 634 ASP A O 1
ATOM 5090 N N . THR A 1 635 ? 23.125 -3.716 38.493 1.00 86.75 635 THR A N 1
ATOM 5091 C CA . THR A 1 635 ? 21.774 -3.265 38.855 1.00 86.75 635 THR A CA 1
ATOM 5092 C C . THR A 1 635 ? 20.717 -3.813 37.889 1.00 86.75 635 THR A C 1
ATOM 5094 O O . THR A 1 635 ? 21.003 -4.152 36.737 1.00 86.75 635 THR A O 1
ATOM 5097 N N . SER A 1 636 ? 19.452 -3.864 38.321 1.00 84.38 636 SER A N 1
ATOM 5098 C CA . SER A 1 636 ? 18.336 -4.253 37.442 1.00 84.38 636 SER A CA 1
ATOM 5099 C C . SER A 1 636 ? 18.180 -3.310 36.242 1.00 84.38 636 SER A C 1
ATOM 5101 O O . SER A 1 636 ? 17.887 -3.761 35.135 1.00 84.38 636 SER A O 1
ATOM 5103 N N . SER A 1 637 ? 18.442 -2.014 36.437 1.00 85.94 637 SER A N 1
ATOM 5104 C CA . SER A 1 637 ? 18.454 -0.991 35.387 1.00 85.94 637 SER A CA 1
ATOM 5105 C C . SER A 1 637 ? 19.584 -1.201 34.376 1.00 85.94 637 SER A C 1
ATOM 5107 O O . SER A 1 637 ? 19.346 -1.043 33.177 1.00 85.94 637 SER A O 1
ATOM 5109 N N . TRP A 1 638 ? 20.783 -1.600 34.820 1.00 90.38 638 TRP A N 1
ATOM 5110 C CA . TRP A 1 638 ? 21.885 -1.983 33.927 1.00 90.38 638 TRP A CA 1
ATOM 5111 C C . TRP A 1 638 ? 21.523 -3.186 33.065 1.00 90.38 638 TRP A C 1
ATOM 5113 O O . TRP A 1 638 ? 21.720 -3.145 31.852 1.00 90.38 638 TRP A O 1
ATOM 5123 N N . LYS A 1 639 ? 20.955 -4.237 33.669 1.00 88.38 639 LYS A N 1
ATOM 5124 C CA . LYS A 1 639 ? 20.565 -5.450 32.942 1.00 88.38 639 LYS A CA 1
ATOM 5125 C C . LYS A 1 639 ? 19.508 -5.150 31.879 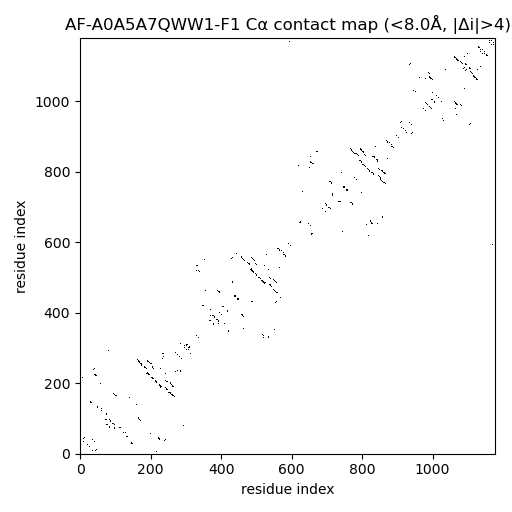1.00 88.38 639 LYS A C 1
ATOM 5127 O O . LYS A 1 639 ? 19.726 -5.448 30.712 1.00 88.38 639 LYS A O 1
ATOM 5132 N N . SER A 1 640 ? 18.435 -4.454 32.259 1.00 88.19 640 SER A N 1
ATOM 5133 C CA . SER A 1 640 ? 17.379 -4.049 31.324 1.00 88.19 640 SER A CA 1
ATOM 5134 C C . SER A 1 640 ? 17.905 -3.160 30.191 1.00 88.19 640 SER A C 1
ATOM 5136 O O . SER A 1 640 ? 17.555 -3.379 29.036 1.00 88.19 640 SER A O 1
ATOM 5138 N N . THR A 1 641 ? 18.784 -2.197 30.490 1.00 91.94 641 THR A N 1
ATOM 5139 C CA . THR A 1 641 ? 19.382 -1.340 29.451 1.00 91.94 641 THR A CA 1
ATOM 5140 C C . THR A 1 641 ? 20.325 -2.137 28.546 1.00 91.94 641 THR A C 1
ATOM 5142 O O . THR A 1 641 ? 20.352 -1.902 27.341 1.00 91.94 641 THR A O 1
ATOM 5145 N N . SER A 1 642 ? 21.061 -3.108 29.096 1.00 93.31 642 SER A N 1
ATOM 5146 C CA . SER A 1 642 ? 21.932 -4.004 28.326 1.00 93.31 642 SER A CA 1
ATOM 5147 C C . SER A 1 642 ? 21.136 -4.880 27.361 1.00 93.31 642 SER A C 1
ATOM 5149 O O . SER A 1 642 ? 21.540 -5.029 26.211 1.00 93.31 642 SER A O 1
ATOM 5151 N N . ASP A 1 643 ? 19.985 -5.398 27.797 1.00 91.44 643 ASP A N 1
ATOM 5152 C CA . ASP A 1 643 ? 19.062 -6.141 26.936 1.00 91.44 643 ASP A CA 1
ATOM 5153 C C . ASP A 1 643 ? 18.518 -5.258 25.801 1.00 91.44 643 ASP A C 1
ATOM 5155 O O . ASP A 1 643 ? 18.544 -5.683 24.649 1.00 91.44 643 ASP A O 1
ATOM 5159 N N . SER A 1 644 ? 18.121 -4.008 26.082 1.00 92.06 644 SER A N 1
ATOM 5160 C CA . SER A 1 644 ? 17.679 -3.069 25.036 1.00 92.06 644 SER A CA 1
ATOM 5161 C C . SER A 1 644 ? 18.793 -2.703 24.051 1.00 92.06 644 SER A C 1
ATOM 5163 O O . SER A 1 644 ? 18.538 -2.556 22.857 1.00 92.06 644 SER A O 1
ATOM 5165 N N . VAL A 1 645 ? 20.035 -2.560 24.528 1.00 94.62 645 VAL A N 1
ATOM 5166 C CA . VAL A 1 645 ? 21.204 -2.349 23.661 1.00 94.62 645 VAL A CA 1
ATOM 5167 C C . VAL A 1 645 ? 21.414 -3.562 22.757 1.00 94.62 645 VAL A C 1
ATOM 5169 O O . VAL A 1 645 ? 21.560 -3.384 21.550 1.00 94.62 645 VAL A O 1
ATOM 5172 N N . ARG A 1 646 ? 21.396 -4.785 23.306 1.00 93.56 646 ARG A N 1
ATOM 5173 C CA . ARG A 1 646 ? 21.512 -6.023 22.519 1.00 93.56 646 ARG A CA 1
ATOM 5174 C C . ARG A 1 646 ? 20.417 -6.100 21.462 1.00 93.56 646 ARG A C 1
ATOM 5176 O O . ARG A 1 646 ? 20.739 -6.232 20.288 1.00 93.56 646 ARG A O 1
ATOM 5183 N N . GLU A 1 647 ? 19.157 -5.943 21.859 1.00 90.31 647 GLU A N 1
ATOM 5184 C CA . GLU A 1 647 ? 18.003 -6.017 20.959 1.00 90.31 647 GLU A CA 1
ATOM 5185 C C . GLU A 1 647 ? 18.104 -4.988 19.827 1.00 90.31 647 GLU A C 1
ATOM 5187 O O . GLU A 1 647 ? 17.898 -5.323 18.661 1.00 90.31 647 GLU A O 1
ATOM 5192 N N . ALA A 1 648 ? 18.488 -3.743 20.128 1.00 91.56 648 ALA A N 1
ATOM 5193 C CA . ALA A 1 648 ? 18.658 -2.712 19.109 1.00 91.56 648 ALA A CA 1
ATOM 5194 C C . ALA A 1 648 ? 19.787 -3.047 18.118 1.00 91.56 648 ALA A C 1
ATOM 5196 O O . ALA A 1 648 ? 19.644 -2.833 16.914 1.00 91.56 648 ALA A O 1
ATOM 5197 N N . LEU A 1 649 ? 20.901 -3.608 18.594 1.00 92.81 649 LEU A N 1
ATOM 5198 C CA . LEU A 1 649 ? 22.020 -4.007 17.737 1.00 92.81 649 LEU A CA 1
ATOM 5199 C C . LEU A 1 649 ? 21.706 -5.281 16.928 1.00 92.81 649 LEU A C 1
ATOM 5201 O O . LEU A 1 649 ? 22.091 -5.373 15.765 1.00 92.81 649 LEU A O 1
ATOM 5205 N N . GLU A 1 650 ? 20.965 -6.240 17.481 1.00 90.19 650 GLU A N 1
ATOM 5206 C CA . GLU A 1 650 ? 20.502 -7.429 16.752 1.00 90.19 650 GLU A CA 1
ATOM 5207 C C . GLU A 1 650 ? 19.470 -7.056 15.674 1.00 90.19 650 GLU A C 1
ATOM 5209 O O . GLU A 1 650 ? 19.595 -7.495 14.531 1.00 90.19 650 GLU A O 1
ATOM 5214 N N . SER A 1 651 ? 18.503 -6.190 15.984 1.00 83.62 651 SER A N 1
ATOM 5215 C CA . SER A 1 651 ? 17.399 -5.816 15.080 1.00 83.62 651 SER A CA 1
ATOM 5216 C C . SER A 1 651 ? 17.759 -4.732 14.055 1.00 83.62 651 SER A C 1
ATOM 5218 O O . SER A 1 651 ? 17.431 -4.860 12.871 1.00 83.62 651 SER A O 1
ATOM 5220 N N . HIS A 1 652 ? 18.505 -3.696 14.457 1.00 86.88 652 HIS A N 1
ATOM 5221 C CA . HIS A 1 652 ? 18.831 -2.525 13.626 1.00 86.88 652 HIS A CA 1
ATOM 5222 C C . HIS A 1 652 ? 20.332 -2.345 13.339 1.00 86.88 652 HIS A C 1
ATOM 5224 O O . HIS A 1 652 ? 20.693 -1.548 12.474 1.00 86.88 652 HIS A O 1
ATOM 5230 N N . GLY A 1 653 ? 21.224 -3.058 14.039 1.00 91.38 653 GLY A N 1
ATOM 5231 C CA . GLY A 1 653 ? 22.674 -2.904 13.860 1.00 91.38 653 GLY A CA 1
ATOM 5232 C C . GLY A 1 653 ? 23.194 -1.529 14.298 1.00 91.38 653 GLY A C 1
ATOM 5233 O O . GLY A 1 653 ? 24.365 -1.191 14.109 1.00 91.38 653 GLY A O 1
ATOM 5234 N N . CYS A 1 654 ? 22.317 -0.704 14.867 1.00 93.94 654 CYS A N 1
ATOM 5235 C CA . CYS A 1 654 ? 22.581 0.651 15.303 1.00 93.94 654 CYS A CA 1
ATOM 5236 C C . CYS A 1 654 ? 21.489 1.123 16.272 1.00 93.94 654 CYS A C 1
ATOM 5238 O O . CYS A 1 654 ? 20.394 0.564 16.329 1.00 93.94 654 CYS A O 1
ATOM 5240 N N . PHE A 1 655 ? 21.775 2.188 17.016 1.00 94.69 655 PHE A N 1
ATOM 5241 C CA . PHE A 1 655 ? 20.776 2.905 17.808 1.00 94.69 655 PHE A CA 1
ATOM 5242 C C . PHE A 1 655 ? 21.212 4.348 18.063 1.00 94.69 655 PHE A C 1
ATOM 5244 O O . PHE A 1 655 ? 22.375 4.716 17.888 1.00 94.69 655 PHE A O 1
ATOM 5251 N N . VAL A 1 656 ? 20.265 5.182 18.479 1.00 94.06 656 VAL A N 1
ATOM 5252 C CA . VAL A 1 656 ? 20.513 6.544 18.945 1.00 94.06 656 VAL A CA 1
ATOM 5253 C C . VAL A 1 656 ? 20.656 6.523 20.457 1.00 94.06 656 VAL A C 1
ATOM 5255 O O . VAL A 1 656 ? 19.796 6.022 21.171 1.00 94.06 656 VAL A O 1
ATOM 5258 N N . LEU A 1 657 ? 21.741 7.101 20.941 1.00 92.19 657 LEU A N 1
ATOM 5259 C CA . LEU A 1 657 ? 22.083 7.217 22.343 1.00 92.19 657 LEU A CA 1
ATOM 5260 C C . LEU A 1 657 ? 21.851 8.654 22.825 1.00 92.19 657 LEU A C 1
ATOM 5262 O O . LEU A 1 657 ? 22.424 9.587 22.261 1.00 92.19 657 LEU A O 1
ATOM 5266 N N . THR A 1 658 ? 21.080 8.843 23.898 1.00 88.50 658 THR A N 1
ATOM 5267 C CA . THR A 1 658 ? 20.993 10.128 24.623 1.00 88.50 658 THR A CA 1
ATOM 5268 C C . THR A 1 658 ? 21.771 10.077 25.928 1.00 88.50 658 THR A C 1
ATOM 5270 O O . THR A 1 658 ? 21.526 9.201 26.754 1.00 88.50 658 THR A O 1
ATOM 5273 N N . HIS A 1 659 ? 22.651 11.055 26.159 1.00 81.44 659 HIS A N 1
ATOM 5274 C CA . HIS A 1 659 ? 23.420 11.169 27.402 1.00 81.44 659 HIS A CA 1
ATOM 5275 C C . HIS A 1 659 ? 23.042 12.450 28.162 1.00 81.44 659 HIS A C 1
ATOM 5277 O O . HIS A 1 659 ? 23.483 13.543 27.800 1.00 81.44 659 HIS A O 1
ATOM 5283 N N . ARG A 1 660 ? 22.222 12.333 29.222 1.00 67.50 660 ARG A N 1
ATOM 5284 C CA . ARG A 1 660 ? 21.648 13.500 29.937 1.00 67.50 660 ARG A CA 1
ATOM 5285 C C . ARG A 1 660 ? 22.673 14.394 30.635 1.00 67.50 660 ARG A C 1
ATOM 5287 O O . ARG A 1 660 ? 22.375 15.552 30.901 1.00 67.50 660 ARG A O 1
ATOM 5294 N N . GLU A 1 661 ? 23.862 13.881 30.937 1.00 63.62 661 GLU A N 1
ATOM 5295 C CA . GLU A 1 661 ? 24.882 14.625 31.695 1.00 63.62 661 GLU A CA 1
ATOM 5296 C C . GLU A 1 661 ? 25.891 15.358 30.801 1.00 63.62 661 GLU A C 1
ATOM 5298 O O . GLU A 1 661 ? 26.885 15.894 31.286 1.00 63.62 661 GLU A O 1
ATOM 5303 N N . LEU A 1 662 ? 25.660 15.391 29.484 1.00 65.56 662 LEU A N 1
ATOM 5304 C CA . LEU A 1 662 ? 26.535 16.117 28.575 1.00 65.56 662 LEU A CA 1
ATOM 5305 C C . LEU A 1 662 ? 26.315 17.631 28.692 1.00 65.56 662 LEU A C 1
ATOM 5307 O O . LEU A 1 662 ? 25.227 18.120 28.399 1.00 65.56 662 LEU A O 1
ATOM 5311 N N . SER A 1 663 ? 27.363 18.390 29.020 1.00 66.88 663 SER A N 1
ATOM 5312 C CA . SER A 1 663 ? 27.327 19.848 28.867 1.00 66.88 663 SER A CA 1
ATOM 5313 C C . SER A 1 663 ? 27.262 20.214 27.372 1.00 66.88 663 SER A C 1
ATOM 5315 O O . SER A 1 663 ? 28.191 19.858 26.635 1.00 66.88 663 SER A O 1
ATOM 5317 N N . PRO A 1 664 ? 26.228 20.944 26.899 1.00 71.06 664 PRO A N 1
ATOM 5318 C CA . PRO A 1 664 ? 26.155 21.426 25.515 1.00 71.06 664 PRO A CA 1
ATOM 5319 C C . PRO A 1 664 ? 27.391 22.240 25.095 1.00 71.06 664 PRO A C 1
ATOM 5321 O O . PRO A 1 664 ? 27.748 22.267 23.919 1.00 71.06 664 PRO A O 1
ATOM 5324 N N . ASP A 1 665 ? 28.082 22.846 26.066 1.00 81.62 665 ASP A N 1
ATOM 5325 C CA . ASP A 1 665 ? 29.320 23.599 25.867 1.00 81.62 665 ASP A CA 1
ATOM 5326 C C . ASP A 1 665 ? 30.452 22.742 25.277 1.00 81.62 665 ASP A C 1
ATOM 5328 O O . ASP A 1 665 ? 31.097 23.153 24.314 1.00 81.62 665 ASP A O 1
ATOM 5332 N N . LEU A 1 666 ? 30.667 21.522 25.789 1.00 84.69 666 LEU A N 1
ATOM 5333 C CA . LEU A 1 666 ? 31.747 20.654 25.303 1.00 84.69 666 LEU A CA 1
ATOM 5334 C C . LEU A 1 666 ? 31.491 20.194 23.861 1.00 84.69 666 LEU A C 1
ATOM 5336 O O . LEU A 1 666 ? 32.417 20.168 23.050 1.00 84.69 666 LEU A O 1
ATOM 5340 N N . HIS A 1 667 ? 30.236 19.865 23.534 1.00 86.62 667 HIS A N 1
ATOM 5341 C CA . HIS A 1 667 ? 29.833 19.509 22.172 1.00 86.62 667 HIS A CA 1
ATOM 5342 C C . HIS A 1 667 ? 30.094 20.672 21.211 1.00 86.62 667 HIS A C 1
ATOM 5344 O O . HIS A 1 667 ? 30.808 20.509 20.223 1.00 86.62 667 HIS A O 1
ATOM 5350 N N . ASN A 1 668 ? 29.578 21.862 21.523 1.00 86.75 668 ASN A N 1
ATOM 5351 C CA . ASN A 1 668 ? 29.716 23.029 20.655 1.00 86.75 668 ASN A CA 1
ATOM 5352 C C . ASN A 1 668 ? 31.185 23.412 20.445 1.00 86.75 668 ASN A C 1
ATOM 5354 O O . ASN A 1 668 ? 31.611 23.553 19.299 1.00 86.75 668 ASN A O 1
ATOM 5358 N N . ARG A 1 669 ? 31.990 23.458 21.517 1.00 87.38 669 ARG A N 1
ATOM 5359 C CA . ARG A 1 669 ? 33.428 23.751 21.413 1.00 87.38 669 ARG A CA 1
ATOM 5360 C C . ARG A 1 669 ? 34.184 22.728 20.562 1.00 87.38 669 ARG A C 1
ATOM 5362 O O . ARG A 1 669 ? 35.053 23.118 19.784 1.00 87.38 669 ARG A O 1
ATOM 5369 N N . ALA A 1 670 ? 33.856 21.437 20.658 1.00 88.00 670 ALA A N 1
ATOM 5370 C CA . ALA A 1 670 ? 34.482 20.399 19.834 1.00 88.00 670 ALA A CA 1
ATOM 5371 C C . ALA A 1 670 ? 34.146 20.557 18.337 1.00 88.00 670 ALA A C 1
ATOM 5373 O O . ALA A 1 670 ? 35.023 20.419 17.476 1.00 88.00 670 ALA A O 1
ATOM 5374 N N . PHE A 1 671 ? 32.894 20.888 18.007 1.00 90.50 671 PHE A N 1
ATOM 5375 C CA . PHE A 1 671 ? 32.478 21.124 16.622 1.00 90.50 671 PHE A CA 1
ATOM 5376 C C . PHE A 1 671 ? 33.008 22.443 16.056 1.00 90.50 671 PHE A C 1
ATOM 5378 O O . PHE A 1 671 ? 33.366 22.481 14.881 1.00 90.50 671 PHE A O 1
ATOM 5385 N N . ASP A 1 672 ? 33.108 23.502 16.859 1.00 88.69 672 ASP A N 1
ATOM 5386 C CA . ASP A 1 672 ? 33.718 24.765 16.433 1.00 88.69 672 ASP A CA 1
ATOM 5387 C C . ASP A 1 672 ? 35.213 24.601 16.162 1.00 88.69 672 ASP A C 1
ATOM 5389 O O . ASP A 1 672 ? 35.683 24.989 15.093 1.00 88.69 672 ASP A O 1
ATOM 5393 N N . PHE A 1 673 ? 35.926 23.885 17.035 1.00 86.62 673 PHE A N 1
ATOM 5394 C CA . PHE A 1 673 ? 37.308 23.496 16.765 1.00 86.62 673 PHE A CA 1
ATOM 5395 C C . PHE A 1 673 ? 37.437 22.709 15.456 1.00 86.62 673 PHE A C 1
ATOM 5397 O O . PHE A 1 673 ? 38.318 22.977 14.642 1.00 86.62 673 PHE A O 1
ATOM 5404 N N . THR A 1 674 ? 36.544 21.743 15.230 1.00 88.81 674 THR A N 1
ATOM 5405 C CA . THR A 1 674 ? 36.562 20.932 14.007 1.00 88.81 674 THR A CA 1
ATOM 5406 C C . THR A 1 674 ? 36.376 21.803 12.760 1.00 88.81 674 THR A C 1
ATOM 5408 O O . THR A 1 674 ? 37.083 21.611 11.770 1.00 88.81 674 THR A O 1
ATOM 5411 N N . LYS A 1 675 ? 35.485 22.805 12.802 1.00 89.88 675 LYS A N 1
ATOM 5412 C CA . LYS A 1 675 ? 35.325 23.783 11.712 1.00 89.88 675 LYS A CA 1
ATOM 5413 C C . LYS A 1 675 ? 36.614 24.569 11.477 1.00 89.88 675 LYS A C 1
ATOM 5415 O O . LYS A 1 675 ? 37.038 24.702 10.331 1.00 89.88 675 LYS A O 1
ATOM 5420 N N . ASP A 1 676 ? 37.247 25.064 12.537 1.00 86.62 676 ASP A N 1
ATOM 5421 C CA . ASP A 1 676 ? 38.492 25.833 12.437 1.00 86.62 676 ASP A CA 1
ATOM 5422 C C . ASP A 1 676 ? 39.644 24.996 11.873 1.00 86.62 676 ASP A C 1
ATOM 5424 O O . ASP A 1 676 ? 40.397 25.471 11.021 1.00 86.62 676 ASP A O 1
ATOM 5428 N N . LEU A 1 677 ? 39.718 23.718 12.247 1.00 84.56 677 LEU A N 1
ATOM 5429 C CA . LEU A 1 677 ? 40.677 22.771 11.690 1.00 84.56 677 LEU A CA 1
ATOM 5430 C C . LEU A 1 677 ? 40.483 22.585 10.174 1.00 84.56 677 LEU A C 1
ATOM 5432 O O . LEU A 1 677 ? 41.453 22.625 9.414 1.00 84.56 677 LEU A O 1
ATOM 5436 N N . PHE A 1 678 ? 39.242 22.420 9.704 1.00 88.81 678 PHE A N 1
ATOM 5437 C CA . PHE A 1 678 ? 38.960 22.241 8.274 1.00 88.81 678 PHE A CA 1
ATOM 5438 C C . PHE A 1 678 ? 39.095 23.527 7.441 1.00 88.81 678 PHE A C 1
ATOM 5440 O O . PHE A 1 678 ? 39.302 23.429 6.225 1.00 88.81 678 PHE A O 1
ATOM 5447 N N . ARG A 1 679 ? 39.054 24.709 8.080 1.00 86.81 679 ARG A N 1
ATOM 5448 C CA . ARG A 1 679 ? 39.345 26.024 7.470 1.00 86.81 679 ARG A CA 1
ATOM 5449 C C . ARG A 1 679 ? 40.829 26.259 7.190 1.00 86.81 679 ARG A C 1
ATOM 5451 O O . ARG A 1 679 ? 41.154 27.175 6.435 1.00 86.81 679 ARG A O 1
ATOM 5458 N N . LEU A 1 680 ? 41.729 25.464 7.771 1.00 84.06 680 LEU A N 1
ATOM 5459 C CA . LEU A 1 680 ? 43.160 25.592 7.503 1.00 84.06 680 LEU A CA 1
ATOM 5460 C C . LEU A 1 680 ? 43.473 25.373 6.008 1.00 84.06 680 LEU A C 1
ATOM 5462 O O . LEU A 1 680 ? 42.822 24.550 5.354 1.00 84.06 680 LEU A O 1
ATOM 5466 N N . PRO A 1 681 ? 44.505 26.045 5.459 1.00 81.81 681 PRO A N 1
ATOM 5467 C CA . PRO A 1 681 ? 44.930 25.838 4.078 1.00 81.81 681 PRO A CA 1
ATOM 5468 C C . PRO A 1 681 ? 45.210 24.362 3.773 1.00 81.81 681 PRO A C 1
ATOM 5470 O O . PRO A 1 681 ? 45.823 23.656 4.576 1.00 81.81 681 PRO A O 1
ATOM 5473 N N . SER A 1 682 ? 44.827 23.893 2.581 1.00 74.25 682 SER A N 1
ATOM 5474 C CA . SER A 1 682 ? 44.984 22.486 2.171 1.00 74.25 682 SER A CA 1
ATOM 5475 C C . SER A 1 682 ? 46.429 21.981 2.226 1.00 74.25 682 SER A C 1
ATOM 5477 O O . SER A 1 682 ? 46.657 20.780 2.338 1.00 74.25 682 SER A O 1
ATOM 5479 N N . GLU A 1 683 ? 47.421 22.866 2.118 1.00 74.00 683 GLU A N 1
ATOM 5480 C CA . GLU A 1 683 ? 48.830 22.513 2.311 1.00 74.00 683 GLU A CA 1
ATOM 5481 C C . GLU A 1 683 ? 49.134 22.179 3.779 1.00 74.00 683 GLU A C 1
ATOM 5483 O O . GLU A 1 683 ? 49.740 21.150 4.060 1.00 74.00 683 GLU A O 1
ATOM 5488 N N . THR A 1 684 ? 48.631 22.981 4.722 1.00 75.25 684 THR A N 1
ATOM 5489 C CA . THR A 1 684 ? 48.758 22.751 6.168 1.00 75.25 684 THR A CA 1
ATOM 5490 C C . THR A 1 684 ? 48.076 21.452 6.589 1.00 75.25 684 THR A C 1
ATOM 5492 O O . THR A 1 684 ? 48.673 20.662 7.317 1.00 75.25 684 THR A O 1
ATOM 5495 N N . LYS A 1 685 ? 46.866 21.186 6.074 1.00 80.06 685 LYS A N 1
ATOM 5496 C CA . LYS A 1 685 ? 46.123 19.942 6.345 1.00 80.06 685 LYS A CA 1
ATOM 5497 C C . LYS A 1 685 ? 46.884 18.697 5.860 1.00 80.06 685 LYS A C 1
ATOM 5499 O O . LYS A 1 685 ? 46.919 17.686 6.552 1.00 80.06 685 LYS A O 1
ATOM 5504 N N . ARG A 1 686 ? 47.574 18.793 4.714 1.00 71.69 686 ARG A N 1
ATOM 5505 C CA . ARG A 1 686 ? 48.360 17.700 4.105 1.00 71.69 686 ARG A CA 1
ATOM 5506 C C . ARG A 1 686 ? 49.719 17.428 4.755 1.00 71.69 686 ARG A C 1
ATOM 5508 O O . ARG A 1 686 ? 50.278 16.365 4.513 1.00 71.69 686 ARG A O 1
ATOM 5515 N N . ARG A 1 687 ? 50.243 18.322 5.606 1.00 69.00 687 ARG A N 1
ATOM 5516 C CA . ARG A 1 687 ? 51.467 18.051 6.401 1.00 69.00 687 ARG A CA 1
ATOM 5517 C C . ARG A 1 687 ? 51.258 16.950 7.451 1.00 69.00 687 ARG A C 1
ATOM 5519 O O . ARG A 1 687 ? 52.217 16.469 8.042 1.00 69.00 687 ARG A O 1
ATOM 5526 N N . HIS A 1 688 ? 50.008 16.544 7.655 1.00 63.47 688 HIS A N 1
ATOM 5527 C CA . HIS A 1 688 ? 49.567 15.508 8.572 1.00 63.47 688 HIS A CA 1
ATOM 5528 C C . HIS A 1 688 ? 49.483 14.140 7.867 1.00 63.47 688 HIS A C 1
ATOM 5530 O O . HIS A 1 688 ? 48.403 13.674 7.499 1.00 63.47 688 HIS A O 1
ATOM 5536 N N . VAL A 1 689 ? 50.643 13.527 7.610 1.00 50.50 689 VAL A N 1
ATOM 5537 C CA . VAL A 1 689 ? 50.748 12.284 6.824 1.00 50.50 689 VAL A CA 1
ATOM 5538 C C . VAL A 1 689 ? 50.649 11.050 7.735 1.00 50.50 689 VAL A C 1
ATOM 5540 O O . VAL A 1 689 ? 51.416 10.948 8.694 1.00 50.50 689 VAL A O 1
ATOM 5543 N N . PRO A 1 690 ? 49.738 10.101 7.463 1.00 54.06 690 PRO A N 1
ATOM 5544 C CA . PRO A 1 690 ? 49.577 8.889 8.263 1.00 54.06 690 PRO A CA 1
ATOM 5545 C C . PRO A 1 690 ? 50.509 7.744 7.841 1.00 54.06 690 PRO A C 1
ATOM 5547 O O . PRO A 1 690 ? 50.894 7.641 6.680 1.00 54.06 690 PRO A O 1
ATOM 5550 N N . GLN A 1 691 ? 50.795 6.828 8.775 1.00 49.16 691 GLN A N 1
ATOM 5551 C CA . GLN A 1 691 ? 51.423 5.525 8.491 1.00 49.16 691 GLN A CA 1
ATOM 5552 C C . GLN A 1 691 ? 50.395 4.391 8.271 1.00 49.16 691 GLN A C 1
ATOM 5554 O O . GLN A 1 691 ? 50.757 3.317 7.799 1.00 49.16 691 GLN A O 1
ATOM 5559 N N . LEU A 1 692 ? 49.107 4.620 8.578 1.00 54.69 692 LEU A N 1
ATOM 5560 C CA . LEU A 1 692 ? 48.019 3.635 8.492 1.00 54.69 692 LEU A CA 1
ATOM 5561 C C . LEU A 1 692 ? 46.777 4.220 7.777 1.00 54.69 692 LEU A C 1
ATOM 5563 O O . LEU A 1 692 ? 46.444 5.387 7.993 1.00 54.69 692 LEU A O 1
ATOM 5567 N N . PRO A 1 693 ? 46.045 3.444 6.954 1.00 53.22 693 PRO A N 1
ATOM 5568 C CA . PRO A 1 693 ? 44.829 3.919 6.285 1.00 53.22 693 PRO A CA 1
ATOM 5569 C C . PRO A 1 693 ? 43.718 4.308 7.259 1.00 53.22 693 PRO A C 1
ATOM 5571 O O . PRO A 1 693 ? 43.466 3.608 8.234 1.00 53.22 693 PRO A O 1
ATOM 5574 N N . GLY A 1 694 ? 43.051 5.430 6.984 1.00 60.56 694 GLY A N 1
ATOM 5575 C CA . GLY A 1 694 ? 42.023 5.998 7.862 1.00 60.56 694 GLY A CA 1
ATOM 5576 C C . GLY A 1 694 ? 42.551 6.937 8.954 1.00 60.56 694 GLY A C 1
ATOM 5577 O O . GLY A 1 694 ? 41.743 7.655 9.541 1.00 60.56 694 GLY A O 1
ATOM 5578 N N . PHE A 1 695 ? 43.869 6.992 9.169 1.00 70.50 695 PHE A N 1
ATOM 5579 C CA . PHE A 1 695 ? 44.548 7.966 10.030 1.00 70.50 695 PHE A CA 1
ATOM 5580 C C . PHE A 1 695 ? 45.016 9.172 9.198 1.00 70.50 695 PHE A C 1
ATOM 5582 O O . PHE A 1 695 ? 45.082 9.085 7.974 1.00 70.50 695 PHE A O 1
ATOM 5589 N N . GLY A 1 696 ? 45.344 10.301 9.830 1.00 76.19 696 GLY A N 1
ATOM 5590 C CA . GLY A 1 696 ? 45.792 11.523 9.148 1.00 76.19 696 GLY A CA 1
ATOM 5591 C C . GLY A 1 696 ? 44.690 12.221 8.343 1.00 76.19 696 GLY A C 1
ATOM 5592 O O . GLY A 1 696 ? 43.505 11.960 8.550 1.00 76.19 696 GLY A O 1
ATOM 5593 N N . TYR A 1 697 ? 45.077 13.140 7.453 1.00 82.50 697 TYR A N 1
ATOM 5594 C CA . TYR A 1 697 ? 44.136 13.892 6.612 1.00 82.50 697 TYR A CA 1
ATOM 5595 C C . TYR A 1 697 ? 43.827 13.170 5.291 1.00 82.50 697 TYR A C 1
ATOM 5597 O O . TYR A 1 697 ? 44.747 12.817 4.553 1.00 82.50 697 TYR A O 1
ATOM 5605 N N . GLY A 1 698 ? 42.543 13.016 4.954 1.00 79.31 698 GLY A N 1
ATOM 5606 C CA . GLY A 1 698 ? 42.075 12.476 3.670 1.00 79.31 698 GLY A CA 1
ATOM 5607 C C . GLY A 1 698 ? 41.030 13.381 3.013 1.00 79.31 698 GLY A C 1
ATOM 5608 O O . GLY A 1 698 ? 40.133 13.865 3.697 1.00 79.31 698 GLY A O 1
ATOM 5609 N N . ALA A 1 699 ? 41.139 13.621 1.701 1.00 79.69 699 ALA A N 1
ATOM 5610 C CA . ALA A 1 699 ? 40.217 14.449 0.909 1.00 79.69 699 ALA A CA 1
ATOM 5611 C C . ALA A 1 699 ? 40.336 14.140 -0.600 1.00 79.69 699 ALA A C 1
ATOM 5613 O O . ALA A 1 699 ? 41.266 13.448 -1.012 1.00 79.69 699 ALA A O 1
ATOM 5614 N N . ASN A 1 700 ? 39.456 14.728 -1.426 1.00 67.31 700 ASN A N 1
ATOM 5615 C CA . ASN A 1 700 ? 39.465 14.653 -2.901 1.00 67.31 700 ASN A CA 1
ATOM 5616 C C . ASN A 1 700 ? 39.291 13.237 -3.479 1.00 67.31 700 ASN A C 1
ATOM 5618 O O . ASN A 1 700 ? 39.966 12.849 -4.433 1.00 67.31 700 ASN A O 1
ATOM 5622 N N . PHE A 1 701 ? 38.365 12.465 -2.920 1.00 69.81 701 PHE A N 1
ATOM 5623 C CA . PHE A 1 701 ? 38.018 11.152 -3.456 1.00 69.81 701 PHE A CA 1
ATOM 5624 C C . PHE A 1 701 ? 37.187 11.309 -4.744 1.00 69.81 701 PHE A C 1
ATOM 5626 O O . PHE A 1 701 ? 36.165 11.995 -4.697 1.00 69.81 701 PHE A O 1
ATOM 5633 N N . PRO A 1 702 ? 37.548 10.659 -5.872 1.00 54.62 702 PRO A N 1
ATOM 5634 C CA . PRO A 1 702 ? 36.816 10.793 -7.140 1.00 54.62 702 PRO A CA 1
ATOM 5635 C C . PRO A 1 702 ? 35.316 10.483 -7.032 1.00 54.62 702 PRO A C 1
ATOM 5637 O O . PRO A 1 702 ? 34.495 11.145 -7.655 1.00 54.62 702 PRO A O 1
ATOM 5640 N N . VAL A 1 703 ? 34.963 9.504 -6.196 1.00 51.69 703 VAL A N 1
ATOM 5641 C CA . VAL A 1 703 ? 33.582 9.048 -5.957 1.00 51.69 703 VAL A CA 1
ATOM 5642 C C . VAL A 1 703 ? 32.893 9.747 -4.775 1.00 51.69 703 VAL A C 1
ATOM 5644 O O . VAL A 1 703 ? 31.688 9.607 -4.594 1.00 51.69 703 VAL A O 1
ATOM 5647 N N . MET A 1 704 ? 33.638 10.503 -3.960 1.00 75.19 704 MET A N 1
ATOM 5648 C CA . MET A 1 704 ? 33.140 11.210 -2.767 1.00 75.19 704 MET A CA 1
ATOM 5649 C C . MET A 1 704 ? 33.786 12.605 -2.669 1.00 75.19 704 MET A C 1
ATOM 5651 O O . MET A 1 704 ? 34.516 12.896 -1.717 1.00 75.19 704 MET A O 1
ATOM 5655 N N . PRO A 1 705 ? 33.550 13.490 -3.657 1.00 74.88 705 PRO A N 1
ATOM 5656 C CA . PRO A 1 705 ? 34.288 14.749 -3.791 1.00 74.88 705 PRO A CA 1
ATOM 5657 C C . PRO A 1 705 ? 34.005 15.751 -2.664 1.00 74.88 705 PRO A C 1
ATOM 5659 O O . PRO A 1 705 ? 34.783 16.676 -2.453 1.00 74.88 705 PRO A O 1
ATOM 5662 N N . LEU A 1 706 ? 32.903 15.577 -1.929 1.00 84.25 706 LEU A N 1
ATOM 5663 C CA . LEU A 1 706 ? 32.505 16.471 -0.841 1.00 84.25 706 LEU A CA 1
ATOM 5664 C C . LEU A 1 706 ? 33.066 16.054 0.522 1.00 84.25 706 LEU A C 1
ATOM 5666 O O . LEU A 1 706 ? 32.921 16.815 1.477 1.00 84.25 706 LEU A O 1
ATOM 5670 N N . PHE A 1 707 ? 33.689 14.880 0.633 1.00 89.44 707 PHE A N 1
ATOM 5671 C CA . PHE A 1 707 ? 34.132 14.318 1.905 1.00 89.44 707 PHE A CA 1
ATOM 5672 C C . PHE A 1 707 ? 35.616 14.562 2.170 1.00 89.44 707 PHE A C 1
ATOM 5674 O O . PHE A 1 707 ? 36.481 14.257 1.347 1.00 89.44 707 PHE A O 1
ATOM 5681 N N . GLU A 1 708 ? 35.904 15.077 3.363 1.00 89.88 708 GLU A N 1
ATOM 5682 C CA . GLU A 1 708 ? 37.248 15.138 3.927 1.00 89.88 708 GLU A CA 1
ATOM 5683 C C . GLU A 1 708 ? 37.233 14.750 5.414 1.00 89.88 708 GLU A C 1
ATOM 5685 O O . GLU A 1 708 ? 36.227 14.920 6.112 1.00 89.88 708 GLU A O 1
ATOM 5690 N N . TYR A 1 709 ? 38.346 14.217 5.917 1.00 90.12 709 TYR A N 1
ATOM 5691 C CA . TYR A 1 709 ? 38.465 13.792 7.311 1.00 90.12 709 TYR A CA 1
ATOM 5692 C C . TYR A 1 709 ? 39.877 13.984 7.885 1.00 90.12 709 TYR A C 1
ATOM 5694 O O . TYR A 1 709 ? 40.856 14.035 7.144 1.00 90.12 709 TYR A O 1
ATOM 5702 N N . PHE A 1 710 ? 39.969 14.028 9.218 1.00 86.81 710 PHE A N 1
ATOM 5703 C CA . PHE A 1 710 ? 41.190 13.825 10.004 1.00 86.81 710 PHE A CA 1
ATOM 5704 C C . PHE A 1 710 ? 41.002 12.629 10.939 1.00 86.81 710 PHE A C 1
ATOM 5706 O O . PHE A 1 710 ? 40.077 12.635 11.747 1.00 86.81 710 PHE A O 1
ATOM 5713 N N . GLY A 1 711 ? 41.861 11.616 10.846 1.00 84.44 711 GLY A N 1
ATOM 5714 C CA . GLY A 1 711 ? 41.887 10.477 11.767 1.00 84.44 711 GLY A CA 1
ATOM 5715 C C . GLY A 1 711 ? 43.055 10.567 12.744 1.00 84.44 711 GLY A C 1
ATOM 5716 O O . GLY A 1 711 ? 44.197 10.743 12.320 1.00 84.44 711 GLY A O 1
ATOM 5717 N N . VAL A 1 712 ? 42.789 10.425 14.041 1.00 81.44 712 VAL A N 1
ATOM 5718 C CA . VAL A 1 712 ? 43.812 10.454 15.094 1.00 81.44 712 VAL A CA 1
ATOM 5719 C C . VAL A 1 712 ? 43.723 9.217 15.962 1.00 81.44 712 VAL A C 1
ATOM 5721 O O . VAL A 1 712 ? 42.658 8.857 16.460 1.00 81.44 712 VAL A O 1
ATOM 5724 N N . GLU A 1 713 ? 44.871 8.576 16.128 1.00 81.50 713 GLU A N 1
ATOM 5725 C CA . GLU A 1 713 ? 45.031 7.399 16.965 1.00 81.50 713 GLU A CA 1
ATOM 5726 C C . GLU A 1 713 ? 45.052 7.785 18.446 1.00 81.50 713 GLU A C 1
ATOM 5728 O O . GLU A 1 713 ? 45.783 8.691 18.855 1.00 81.50 713 GLU A O 1
ATOM 5733 N N . ASN A 1 714 ? 44.261 7.071 19.243 1.00 81.38 714 ASN A N 1
ATOM 5734 C CA . ASN A 1 714 ? 44.206 7.140 20.698 1.00 81.38 714 ASN A CA 1
ATOM 5735 C C . ASN A 1 714 ? 44.082 8.581 21.237 1.00 81.38 714 ASN A C 1
ATOM 5737 O O . ASN A 1 714 ? 44.807 9.001 22.150 1.00 81.38 714 ASN A O 1
ATOM 5741 N N . CYS A 1 715 ? 43.200 9.382 20.628 1.00 82.31 715 CYS A N 1
ATOM 5742 C CA . CYS A 1 715 ? 43.002 10.795 20.971 1.00 82.31 715 CYS A CA 1
ATOM 5743 C C . CYS A 1 715 ? 42.396 10.996 22.379 1.00 82.31 715 CYS A C 1
ATOM 5745 O O . CYS A 1 715 ? 42.516 12.069 22.977 1.00 82.31 715 CYS A O 1
ATOM 5747 N N . GLU A 1 716 ? 41.792 9.955 22.945 1.00 80.31 716 GLU A N 1
ATOM 5748 C CA . GLU A 1 716 ? 41.381 9.857 24.347 1.00 80.31 716 GLU A CA 1
ATOM 5749 C C . GLU A 1 716 ? 42.565 9.816 25.324 1.00 80.31 716 GLU A C 1
ATOM 5751 O O . GLU A 1 716 ? 42.361 9.946 26.528 1.00 80.31 716 GLU A O 1
ATOM 5756 N N . THR A 1 717 ? 43.804 9.688 24.833 1.00 78.56 717 THR A N 1
ATOM 5757 C CA . THR A 1 717 ? 45.029 9.809 25.633 1.00 78.56 717 THR A CA 1
ATOM 5758 C C . THR A 1 717 ? 45.701 11.175 25.431 1.00 78.56 717 THR A C 1
ATOM 5760 O O . THR A 1 717 ? 45.694 11.719 24.321 1.00 78.56 717 THR A O 1
ATOM 5763 N N . PRO A 1 718 ? 46.387 11.732 26.451 1.00 74.44 718 PRO A N 1
ATOM 5764 C CA . PRO A 1 718 ? 47.134 12.983 26.294 1.00 74.44 718 PRO A CA 1
ATOM 5765 C C . PRO A 1 718 ? 48.237 12.921 25.225 1.00 74.44 718 PRO A C 1
ATOM 5767 O O . PRO A 1 718 ? 48.620 13.949 24.672 1.00 74.44 718 PRO A O 1
ATOM 5770 N N . LYS A 1 719 ? 48.780 11.729 24.934 1.00 75.75 719 LYS A N 1
ATOM 5771 C CA . LYS A 1 719 ? 49.831 11.533 23.924 1.00 75.75 719 LYS A CA 1
ATOM 5772 C C . LYS A 1 719 ? 49.272 11.628 22.501 1.00 75.75 719 LYS A C 1
ATOM 5774 O O . LYS A 1 719 ? 49.885 12.316 21.690 1.00 75.75 719 LYS A O 1
ATOM 5779 N N . GLY A 1 720 ? 48.128 10.997 22.221 1.00 66.94 720 GLY A N 1
ATOM 5780 C CA . GLY A 1 720 ? 47.454 11.089 20.920 1.00 66.94 720 GLY A CA 1
ATOM 5781 C C . GLY A 1 720 ? 46.933 12.501 20.630 1.00 66.94 720 GLY A C 1
ATOM 5782 O O . GLY A 1 720 ? 47.093 13.010 19.525 1.00 66.94 720 GLY A O 1
ATOM 5783 N N . ALA A 1 721 ? 46.420 13.198 21.650 1.00 67.25 721 ALA A N 1
ATOM 5784 C CA . ALA A 1 721 ? 45.890 14.557 21.505 1.00 67.25 721 ALA A CA 1
ATOM 5785 C C . ALA A 1 721 ? 46.948 15.627 21.152 1.00 67.25 721 ALA A C 1
ATOM 5787 O O . ALA A 1 721 ? 46.614 16.618 20.502 1.00 67.25 721 ALA A O 1
ATOM 5788 N N . LYS A 1 722 ? 48.228 15.436 21.528 1.00 68.06 722 LYS A N 1
ATOM 5789 C CA . LYS A 1 722 ? 49.340 16.392 21.278 1.00 68.06 722 LYS A CA 1
ATOM 5790 C C . LYS A 1 722 ? 49.570 16.733 19.805 1.00 68.06 722 LYS A C 1
ATOM 5792 O O . LYS A 1 722 ? 50.249 17.709 19.498 1.00 68.06 722 LYS A O 1
ATOM 5797 N N . ILE A 1 723 ? 49.013 15.920 18.920 1.00 64.12 723 ILE A N 1
ATOM 5798 C CA . ILE A 1 723 ? 49.054 16.063 17.474 1.00 64.12 723 ILE A CA 1
ATOM 5799 C C . ILE A 1 723 ? 48.324 17.344 16.989 1.00 64.12 723 ILE A C 1
ATOM 5801 O O . ILE A 1 723 ? 48.713 17.916 15.969 1.00 64.12 723 ILE A O 1
ATOM 5805 N N . PHE A 1 724 ? 47.338 17.859 17.739 1.00 60.47 724 PHE A N 1
ATOM 5806 C CA . PHE A 1 724 ? 46.624 19.110 17.443 1.00 60.47 724 PHE A CA 1
ATOM 5807 C C . PHE A 1 724 ? 47.072 20.239 18.392 1.00 60.47 724 PHE A C 1
ATOM 5809 O O . PHE A 1 724 ? 46.715 20.233 19.562 1.00 60.47 724 PHE A O 1
ATOM 5816 N N . THR A 1 725 ? 47.856 21.227 17.952 1.00 65.62 725 THR A N 1
ATOM 5817 C CA . THR A 1 725 ? 48.316 22.318 18.841 1.00 65.62 725 THR A CA 1
ATOM 5818 C C . THR A 1 725 ? 47.197 23.282 19.296 1.00 65.62 725 THR A C 1
ATOM 5820 O O . THR A 1 725 ? 46.114 23.337 18.721 1.00 65.62 725 THR A O 1
ATOM 5823 N N . SER A 1 726 ? 47.475 23.990 20.405 1.00 51.88 726 SER A N 1
ATOM 5824 C CA . SER A 1 726 ? 46.682 24.978 21.179 1.00 51.88 726 SER A CA 1
ATOM 5825 C C . SER A 1 726 ? 45.242 24.652 21.619 1.00 51.88 726 SER A C 1
ATOM 5827 O O . SER A 1 726 ? 44.716 25.395 22.438 1.00 51.88 726 SER A O 1
ATOM 5829 N N . LEU A 1 727 ? 44.618 23.552 21.183 1.00 54.94 727 LEU A N 1
ATOM 5830 C CA . LEU A 1 727 ? 43.248 23.165 21.587 1.00 54.94 727 LEU A CA 1
ATOM 5831 C C . LEU A 1 727 ? 43.108 21.675 21.983 1.00 54.94 727 LEU A C 1
ATOM 5833 O O . LEU A 1 727 ? 42.008 21.118 21.960 1.00 54.94 727 LEU A O 1
ATOM 5837 N N . ILE A 1 728 ? 44.222 21.063 22.421 1.00 68.31 728 ILE A N 1
ATOM 5838 C CA . ILE A 1 728 ? 44.351 19.684 22.947 1.00 68.31 728 ILE A CA 1
ATOM 5839 C C . ILE A 1 728 ? 43.183 19.279 23.846 1.00 68.31 728 ILE A C 1
ATOM 5841 O O . ILE A 1 728 ? 42.620 18.204 23.674 1.00 68.31 728 ILE A O 1
ATOM 5845 N N . GLU A 1 729 ? 42.811 20.132 24.799 1.00 73.88 729 GLU A N 1
ATOM 5846 C CA . GLU A 1 729 ? 41.936 19.729 25.902 1.00 73.88 729 GLU A CA 1
ATOM 5847 C C . GLU A 1 729 ? 40.495 19.464 25.463 1.00 73.88 729 GLU A C 1
ATOM 5849 O O . GLU A 1 729 ? 39.857 18.555 25.990 1.00 73.88 729 GLU A O 1
ATOM 5854 N N . THR A 1 730 ? 39.978 20.210 24.480 1.00 83.38 730 THR A N 1
ATOM 5855 C CA . THR A 1 730 ? 38.561 20.111 24.084 1.00 83.38 730 THR A CA 1
ATOM 5856 C C . THR A 1 730 ? 38.294 18.835 23.288 1.00 83.38 730 THR A C 1
ATOM 5858 O O . THR A 1 730 ? 37.398 18.069 23.644 1.00 83.38 730 THR A O 1
ATOM 5861 N N . ILE A 1 731 ? 39.090 18.562 22.246 1.00 84.06 731 ILE A N 1
ATOM 5862 C CA . ILE A 1 731 ? 38.942 17.333 21.452 1.00 84.06 731 ILE A CA 1
ATOM 5863 C C . ILE A 1 731 ? 39.346 16.102 22.255 1.00 84.06 731 ILE A C 1
ATOM 5865 O O . ILE A 1 731 ? 38.663 15.087 22.163 1.00 84.06 731 ILE A O 1
ATOM 5869 N N . HIS A 1 732 ? 40.376 16.197 23.099 1.00 85.69 732 HIS A N 1
ATOM 5870 C CA . HIS A 1 732 ? 40.710 15.131 24.040 1.00 85.69 732 HIS A CA 1
ATOM 5871 C C . HIS A 1 732 ? 39.531 14.800 24.961 1.00 85.69 732 HIS A C 1
ATOM 5873 O O . HIS A 1 732 ? 39.150 13.638 25.066 1.00 85.69 732 HIS A O 1
ATOM 5879 N N . SER A 1 733 ? 38.907 15.811 25.578 1.00 87.88 733 SER A N 1
ATOM 5880 C CA . SER A 1 733 ? 37.772 15.608 26.489 1.00 87.88 733 SER A CA 1
ATOM 5881 C C . SER A 1 733 ? 36.561 15.006 25.775 1.00 87.88 733 SER A C 1
ATOM 5883 O O . SER A 1 733 ? 35.935 14.084 26.293 1.00 87.88 733 SER A O 1
ATOM 5885 N N . TYR A 1 734 ? 36.251 15.479 24.565 1.00 89.00 734 TYR A N 1
ATOM 5886 C CA . TYR A 1 734 ? 35.155 14.926 23.767 1.00 89.00 734 TYR A CA 1
ATOM 5887 C C . TYR A 1 734 ? 35.452 13.493 23.293 1.00 89.00 734 TYR A C 1
ATOM 5889 O O . TYR A 1 734 ? 34.589 12.624 23.365 1.00 89.00 734 TYR A O 1
ATOM 5897 N N . SER A 1 735 ? 36.689 13.215 22.871 1.00 89.12 735 SER A N 1
ATOM 5898 C CA . SER A 1 735 ? 37.144 11.873 22.491 1.00 89.12 735 SER A CA 1
ATOM 5899 C C . SER A 1 735 ? 37.103 10.902 23.669 1.00 89.12 735 SER A C 1
ATOM 5901 O O . SER A 1 735 ? 36.671 9.765 23.508 1.00 89.12 735 SER A O 1
ATOM 5903 N N . LYS A 1 736 ? 37.516 11.350 24.860 1.00 89.50 736 LYS A N 1
ATOM 5904 C CA . LYS A 1 736 ? 37.467 10.560 26.093 1.00 89.50 736 LYS A CA 1
ATOM 5905 C C . LYS A 1 736 ? 36.036 10.177 26.459 1.00 89.50 736 LYS A C 1
ATOM 5907 O O . LYS A 1 736 ? 35.786 9.028 26.796 1.00 89.50 736 LYS A O 1
ATOM 5912 N N . LEU A 1 737 ? 35.092 11.101 26.314 1.00 90.00 737 LEU A N 1
ATOM 5913 C CA . LEU A 1 737 ? 33.678 10.795 26.493 1.00 90.00 737 LEU A CA 1
ATOM 5914 C C . LEU A 1 737 ? 33.192 9.735 25.490 1.00 90.00 737 LEU A C 1
ATOM 5916 O O . LEU A 1 737 ? 32.556 8.766 25.892 1.00 90.00 737 LEU A O 1
ATOM 5920 N N . LEU A 1 738 ? 33.464 9.903 24.189 1.00 91.81 738 LEU A N 1
ATOM 5921 C CA . LEU A 1 738 ? 33.042 8.914 23.188 1.00 91.81 738 LEU A CA 1
ATOM 5922 C C . LEU A 1 738 ? 33.638 7.527 23.483 1.00 91.81 738 LEU A C 1
ATOM 5924 O O . LEU A 1 738 ? 32.966 6.516 23.290 1.00 91.81 738 LEU A O 1
ATOM 5928 N N . TRP A 1 739 ? 34.875 7.487 23.983 1.00 92.25 739 TRP A N 1
ATOM 5929 C CA . TRP A 1 739 ? 35.543 6.274 24.451 1.00 92.25 739 TRP A CA 1
ATOM 5930 C C . TRP A 1 739 ? 34.843 5.640 25.667 1.00 92.25 739 TRP A C 1
ATOM 5932 O O . TRP A 1 739 ? 34.583 4.437 25.657 1.00 92.25 739 TRP A O 1
ATOM 5942 N N . GLU A 1 740 ? 34.463 6.429 26.680 1.00 90.50 740 GLU A N 1
ATOM 5943 C CA . GLU A 1 740 ? 33.692 5.958 27.845 1.00 90.50 740 GLU A CA 1
ATOM 5944 C C . GLU A 1 740 ? 32.337 5.364 27.426 1.00 90.50 740 GLU A C 1
ATOM 5946 O O . GLU A 1 740 ? 31.940 4.306 27.925 1.00 90.50 740 GLU A O 1
ATOM 5951 N N . LEU A 1 741 ? 31.659 5.992 26.457 1.00 91.69 741 LEU A N 1
ATOM 5952 C CA . LEU A 1 741 ? 30.410 5.485 25.884 1.00 91.69 741 LEU A CA 1
ATOM 5953 C C . LEU A 1 741 ? 30.630 4.174 25.119 1.00 91.69 741 LEU A C 1
ATOM 5955 O O . LEU A 1 741 ? 29.896 3.215 25.344 1.00 91.69 741 LEU A O 1
ATOM 5959 N N . ASN A 1 742 ? 31.651 4.108 24.257 1.00 93.50 742 ASN A N 1
ATOM 5960 C CA . ASN A 1 742 ? 31.991 2.903 23.492 1.00 93.50 742 ASN A CA 1
ATOM 5961 C C . ASN A 1 742 ? 32.243 1.709 24.428 1.00 93.50 742 ASN A C 1
ATOM 5963 O O . ASN A 1 742 ? 31.604 0.670 24.278 1.00 93.50 742 ASN A O 1
ATOM 5967 N N . ASN A 1 743 ? 33.082 1.887 25.454 1.00 91.00 743 ASN A N 1
ATOM 5968 C CA . ASN A 1 743 ? 33.386 0.832 26.424 1.00 91.00 743 ASN A CA 1
ATOM 5969 C C . ASN A 1 743 ? 32.170 0.408 27.241 1.00 91.00 743 ASN A C 1
ATOM 5971 O O . ASN A 1 743 ? 31.956 -0.784 27.448 1.00 91.00 743 ASN A O 1
ATOM 5975 N N . THR A 1 744 ? 31.349 1.367 27.668 1.00 91.12 744 THR A N 1
ATOM 5976 C CA . THR A 1 744 ? 30.088 1.070 28.355 1.00 91.12 744 THR A CA 1
ATOM 5977 C C . THR A 1 744 ? 29.186 0.189 27.492 1.00 91.12 744 THR A C 1
ATOM 5979 O O . THR A 1 744 ? 28.689 -0.823 27.977 1.00 91.12 744 THR A O 1
ATOM 5982 N N . ILE A 1 745 ? 29.017 0.524 26.210 1.00 93.62 745 ILE A N 1
ATOM 5983 C CA . ILE A 1 745 ? 28.182 -0.247 25.277 1.00 93.62 745 ILE A CA 1
ATOM 5984 C C . ILE A 1 745 ? 28.762 -1.646 25.058 1.00 93.62 745 ILE A C 1
ATOM 5986 O O . ILE A 1 745 ? 28.026 -2.625 25.138 1.00 93.62 745 ILE A O 1
ATOM 5990 N N . VAL A 1 746 ? 30.077 -1.770 24.850 1.00 92.12 746 VAL A N 1
ATOM 5991 C CA . VAL A 1 746 ? 30.741 -3.080 24.721 1.00 92.12 746 VAL A CA 1
ATOM 5992 C C . VAL A 1 746 ? 30.545 -3.920 25.989 1.00 92.12 746 VAL A C 1
ATOM 5994 O O . VAL A 1 746 ? 30.277 -5.118 25.893 1.00 92.12 746 VAL A O 1
ATOM 5997 N N . LYS A 1 747 ? 30.599 -3.303 27.177 1.00 90.69 747 LYS A N 1
ATOM 5998 C CA . LYS A 1 747 ? 30.319 -3.979 28.452 1.00 90.69 747 LYS A CA 1
ATOM 5999 C C . LYS A 1 747 ? 28.876 -4.459 28.543 1.00 90.69 747 LYS A C 1
ATOM 6001 O O . LYS A 1 747 ? 28.644 -5.582 28.982 1.00 90.69 747 LYS A O 1
ATOM 6006 N N . MET A 1 748 ? 27.921 -3.626 28.136 1.00 92.69 748 MET A N 1
ATOM 6007 C CA . MET A 1 748 ? 26.499 -3.971 28.106 1.00 92.69 748 MET A CA 1
ATOM 6008 C C . MET A 1 748 ? 26.231 -5.132 27.143 1.00 92.69 748 MET A C 1
ATOM 6010 O O . MET A 1 748 ? 25.571 -6.092 27.525 1.00 92.69 748 MET A O 1
ATOM 6014 N N . VAL A 1 749 ? 26.820 -5.109 25.941 1.00 93.44 749 VAL A N 1
ATOM 6015 C CA . VAL A 1 749 ? 26.723 -6.216 24.974 1.00 93.44 749 VAL A CA 1
ATOM 6016 C C . VAL A 1 749 ? 27.292 -7.505 25.569 1.00 93.44 749 VAL A C 1
ATOM 6018 O O . VAL A 1 749 ? 26.602 -8.521 25.575 1.00 93.44 749 VAL A O 1
ATOM 6021 N N . ALA A 1 750 ? 28.498 -7.471 26.141 1.00 90.81 750 ALA A N 1
ATOM 6022 C CA . ALA A 1 750 ? 29.085 -8.644 26.791 1.00 90.81 750 ALA A CA 1
ATOM 6023 C C . ALA A 1 750 ? 28.210 -9.163 27.948 1.00 90.81 750 ALA A C 1
ATOM 6025 O O . ALA A 1 750 ? 27.942 -10.358 28.014 1.00 90.81 750 ALA A O 1
ATOM 6026 N N . SER A 1 751 ? 27.701 -8.272 28.806 1.00 88.69 751 SER A N 1
ATOM 6027 C CA . SER A 1 751 ? 26.823 -8.638 29.932 1.00 88.69 751 SER A CA 1
ATOM 6028 C C . SER A 1 751 ? 25.506 -9.257 29.452 1.00 88.69 751 SER A C 1
ATOM 6030 O O . SER A 1 751 ? 25.015 -10.219 30.029 1.00 88.69 751 SER A O 1
ATOM 6032 N N . SER A 1 752 ? 24.934 -8.745 28.358 1.00 91.94 752 SER A N 1
ATOM 6033 C CA . SER A 1 752 ? 23.681 -9.268 27.800 1.00 91.94 752 SER A CA 1
ATOM 6034 C C . SER A 1 752 ? 23.809 -10.714 27.299 1.00 91.94 752 SER A C 1
ATOM 6036 O O . SER A 1 752 ? 22.832 -11.456 27.317 1.00 91.94 752 SER A O 1
ATOM 6038 N N . TYR A 1 753 ? 25.007 -11.149 26.899 1.00 90.31 753 TYR A N 1
ATOM 6039 C CA . TYR A 1 753 ? 25.282 -12.541 26.532 1.00 90.31 753 TYR A CA 1
ATOM 6040 C C . TYR A 1 753 ? 25.880 -13.365 27.684 1.00 90.31 753 TYR A C 1
ATOM 6042 O O . TYR A 1 753 ? 26.240 -14.518 27.470 1.00 90.31 753 TYR A O 1
ATOM 6050 N N . ASN A 1 754 ? 25.972 -12.815 28.902 1.00 87.81 754 ASN A N 1
ATOM 6051 C CA . ASN A 1 754 ? 26.655 -13.429 30.052 1.00 87.81 754 ASN A CA 1
ATOM 6052 C C . ASN A 1 754 ? 28.142 -13.748 29.766 1.00 87.81 754 ASN A C 1
ATOM 6054 O O . ASN A 1 754 ? 28.670 -14.796 30.144 1.00 87.81 754 ASN A O 1
ATOM 6058 N N . LEU A 1 755 ? 28.810 -12.846 29.039 1.00 88.50 755 LEU A N 1
ATOM 6059 C CA . LEU A 1 755 ? 30.206 -12.937 28.599 1.00 88.50 755 LEU A CA 1
ATOM 6060 C C . LEU A 1 755 ? 31.107 -11.923 29.320 1.00 88.50 755 LEU A C 1
ATOM 6062 O O . LEU A 1 755 ? 32.057 -11.388 28.742 1.00 88.50 755 LEU A O 1
ATOM 6066 N N . GLU A 1 756 ? 30.844 -11.631 30.593 1.00 80.50 756 GLU A N 1
ATOM 6067 C CA . GLU A 1 756 ? 31.553 -10.595 31.357 1.00 80.50 756 GLU A CA 1
ATOM 6068 C C . GLU A 1 756 ? 33.067 -10.850 31.415 1.00 80.50 756 GLU A C 1
ATOM 6070 O O . GLU A 1 756 ? 33.864 -9.913 31.403 1.00 80.50 756 GLU A O 1
ATOM 6075 N N . LYS A 1 757 ? 33.485 -12.121 31.382 1.00 78.44 757 LYS A N 1
ATOM 6076 C CA . LYS A 1 757 ? 34.900 -12.535 31.363 1.00 78.44 757 LYS A CA 1
ATOM 6077 C C . LYS A 1 757 ? 35.633 -12.144 30.073 1.00 78.44 757 LYS A C 1
ATOM 6079 O O . LYS A 1 757 ? 36.860 -12.064 30.066 1.00 78.44 757 LYS A O 1
ATOM 6084 N N . CYS A 1 758 ? 34.907 -11.912 28.979 1.00 75.38 758 CYS A N 1
ATOM 6085 C CA . CYS A 1 758 ? 35.476 -11.511 27.693 1.00 75.38 758 CYS A CA 1
ATOM 6086 C C . CYS A 1 758 ? 35.718 -9.995 27.606 1.00 75.38 758 CYS A C 1
ATOM 6088 O O . CYS A 1 758 ? 36.518 -9.554 26.779 1.00 75.38 758 CYS A O 1
ATOM 6090 N N . TYR A 1 759 ? 35.070 -9.201 28.465 1.00 77.81 759 TYR A N 1
ATOM 6091 C CA . TYR A 1 759 ? 35.089 -7.738 28.409 1.00 77.81 759 TYR A CA 1
ATOM 6092 C C . TYR A 1 759 ? 36.488 -7.129 28.579 1.00 77.81 759 TYR A C 1
ATOM 6094 O O . TYR A 1 759 ? 36.899 -6.287 27.774 1.00 77.81 759 TYR A O 1
ATOM 6102 N N . ASP A 1 760 ? 37.240 -7.565 29.593 1.00 71.94 760 ASP A N 1
ATOM 6103 C CA . ASP A 1 760 ? 38.566 -7.005 29.888 1.00 71.94 760 ASP A CA 1
ATOM 6104 C C . ASP A 1 760 ? 39.533 -7.205 28.715 1.00 71.94 760 ASP A C 1
ATOM 6106 O O . ASP A 1 760 ? 40.314 -6.316 28.375 1.00 71.94 760 ASP A O 1
ATOM 6110 N N . ARG A 1 761 ? 39.423 -8.348 28.026 1.00 72.75 761 ARG A N 1
ATOM 6111 C CA . ARG A 1 761 ? 40.238 -8.662 26.848 1.00 72.75 761 ARG A CA 1
ATOM 6112 C C . ARG A 1 761 ? 39.900 -7.758 25.660 1.00 72.75 761 ARG A C 1
ATOM 6114 O O . ARG A 1 761 ? 40.816 -7.300 24.974 1.00 72.75 761 ARG A O 1
ATOM 6121 N N . LEU A 1 762 ? 38.609 -7.496 25.436 1.00 76.62 762 LEU A N 1
ATOM 6122 C CA . LEU A 1 762 ? 38.129 -6.641 24.348 1.00 76.62 762 LEU A CA 1
ATOM 6123 C C . LEU A 1 762 ? 38.552 -5.181 24.545 1.00 76.62 762 LEU A C 1
ATOM 6125 O O . LEU A 1 762 ? 38.957 -4.531 23.587 1.00 76.62 762 LEU A O 1
ATOM 6129 N N . THR A 1 763 ? 38.501 -4.659 25.772 1.00 71.62 763 THR A N 1
ATOM 6130 C CA . THR A 1 763 ? 38.702 -3.221 26.025 1.00 71.62 763 THR A CA 1
ATOM 6131 C C . THR A 1 763 ? 40.152 -2.817 26.295 1.00 71.62 763 THR A C 1
ATOM 6133 O O . THR A 1 763 ? 40.565 -1.756 25.828 1.00 71.62 763 THR A O 1
ATOM 6136 N N . GLN A 1 764 ? 40.956 -3.644 26.977 1.00 71.75 764 GLN A N 1
ATOM 6137 C CA . GLN A 1 764 ? 42.337 -3.289 27.361 1.00 71.75 764 GLN A CA 1
ATOM 6138 C C . GLN A 1 764 ? 43.338 -3.316 26.199 1.00 71.75 764 GLN A C 1
ATOM 6140 O O . GLN A 1 764 ? 44.353 -2.624 26.243 1.00 71.75 764 GLN A O 1
ATOM 6145 N N . SER A 1 765 ? 43.072 -4.119 25.169 1.00 72.88 765 SER A N 1
ATOM 6146 C CA . SER A 1 765 ? 43.949 -4.270 24.001 1.00 72.88 765 SER A CA 1
ATOM 6147 C C . SER A 1 765 ? 43.521 -3.410 22.805 1.00 72.88 765 SER A C 1
ATOM 6149 O O . SER A 1 765 ? 44.237 -3.354 21.808 1.00 72.88 765 SER A O 1
ATOM 6151 N N . SER A 1 766 ? 42.360 -2.752 22.885 1.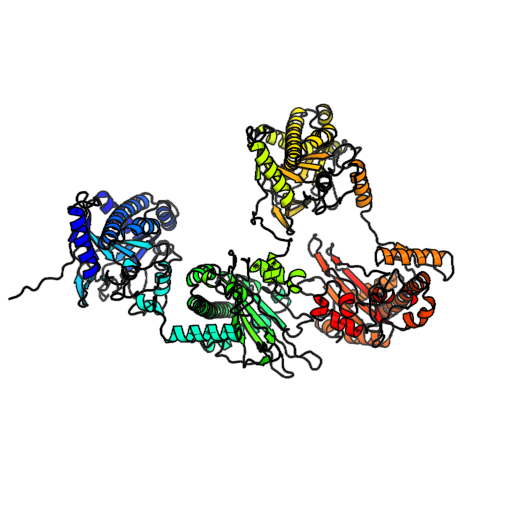00 84.50 766 SER A N 1
ATOM 6152 C CA . SER A 1 766 ? 41.771 -2.018 21.764 1.00 84.50 766 SER A CA 1
ATOM 6153 C C . SER A 1 766 ? 42.535 -0.743 21.409 1.00 84.50 766 SER A C 1
ATOM 6155 O O . SER A 1 766 ? 42.961 0.012 22.280 1.00 84.50 766 SER A O 1
ATOM 6157 N N . ILE A 1 767 ? 42.629 -0.478 20.108 1.00 84.69 767 ILE A N 1
ATOM 6158 C CA . ILE A 1 767 ? 43.070 0.795 19.534 1.00 84.69 767 ILE A CA 1
ATOM 6159 C C . ILE A 1 767 ? 41.826 1.609 19.188 1.00 84.69 767 ILE A C 1
ATOM 6161 O O . ILE A 1 767 ? 40.878 1.081 18.600 1.00 84.69 767 ILE A O 1
ATOM 6165 N N . TYR A 1 768 ? 41.833 2.900 19.509 1.00 88.12 768 TYR A N 1
ATOM 6166 C CA . TYR A 1 768 ? 40.727 3.799 19.201 1.00 88.12 768 TYR A CA 1
ATOM 6167 C C . TYR A 1 768 ? 41.160 4.829 18.168 1.00 88.12 768 TYR A C 1
ATOM 6169 O O . TYR A 1 768 ? 42.227 5.433 18.255 1.00 88.12 768 TYR A O 1
ATOM 6177 N N . MET A 1 769 ? 40.321 5.039 17.161 1.00 87.62 769 MET A N 1
ATOM 6178 C CA . MET A 1 769 ? 40.532 6.065 16.150 1.00 87.62 769 MET A CA 1
ATOM 6179 C C . MET A 1 769 ? 39.442 7.116 16.283 1.00 87.62 769 MET A C 1
ATOM 6181 O O . MET A 1 769 ? 38.268 6.838 16.040 1.00 87.62 769 MET A O 1
ATOM 6185 N N . THR A 1 770 ? 39.842 8.339 16.603 1.00 90.19 770 THR A N 1
ATOM 6186 C CA . THR A 1 770 ? 38.946 9.493 16.597 1.00 90.19 770 THR A CA 1
ATOM 6187 C C . THR A 1 770 ? 39.004 10.145 15.231 1.00 90.19 770 THR A C 1
ATOM 6189 O O . THR A 1 770 ? 40.066 10.582 14.785 1.00 90.19 770 THR A O 1
ATOM 6192 N N . ARG A 1 771 ? 37.863 10.206 14.544 1.00 90.25 771 ARG A N 1
ATOM 6193 C CA . ARG A 1 771 ? 37.747 10.780 13.205 1.00 90.25 771 ARG A CA 1
ATOM 6194 C C . ARG A 1 771 ? 36.893 12.039 13.230 1.00 90.25 771 ARG A C 1
ATOM 6196 O O . ARG A 1 771 ? 35.705 11.993 13.550 1.00 90.25 771 ARG A O 1
ATOM 6203 N N . LEU A 1 772 ? 37.503 13.151 12.839 1.00 91.50 772 LEU A N 1
ATOM 6204 C CA . LEU A 1 772 ? 36.835 14.414 12.542 1.00 91.50 772 LEU A CA 1
ATOM 6205 C C . LEU A 1 772 ? 36.483 14.412 11.056 1.00 91.50 772 LEU A C 1
ATOM 6207 O O . LEU A 1 772 ? 37.341 14.122 10.229 1.00 91.50 772 LEU A O 1
ATOM 6211 N N . MET A 1 773 ? 35.239 14.706 10.701 1.00 93.44 773 MET A N 1
ATOM 6212 C CA . MET A 1 773 ? 34.720 14.567 9.338 1.00 93.44 773 MET A CA 1
ATOM 6213 C C . MET A 1 773 ? 33.979 15.828 8.913 1.00 93.44 773 MET A C 1
ATOM 6215 O O . MET A 1 773 ? 33.200 16.381 9.695 1.00 93.44 773 MET A O 1
ATOM 6219 N N . ARG A 1 774 ? 34.169 16.230 7.654 1.00 93.31 774 ARG A N 1
ATOM 6220 C CA . ARG A 1 774 ? 33.435 17.317 7.006 1.00 93.31 774 ARG A CA 1
ATOM 6221 C C . ARG A 1 774 ? 32.878 16.854 5.667 1.00 93.31 774 ARG A C 1
ATOM 6223 O O . ARG A 1 774 ? 33.560 16.207 4.875 1.00 93.31 774 ARG A O 1
ATOM 6230 N N . TYR A 1 775 ? 31.631 17.237 5.427 1.00 93.25 775 TYR A N 1
ATOM 6231 C CA . TYR A 1 775 ? 30.939 17.068 4.160 1.00 93.25 775 TYR A CA 1
ATOM 6232 C C . TYR A 1 775 ? 30.582 18.457 3.629 1.00 93.25 775 TYR A C 1
ATOM 6234 O O . TYR A 1 775 ? 29.793 19.183 4.247 1.00 93.25 775 TYR A O 1
ATOM 6242 N N . HIS A 1 776 ? 31.192 18.829 2.507 1.00 89.12 776 HIS A N 1
ATOM 6243 C CA . HIS A 1 776 ? 30.964 20.109 1.847 1.00 89.12 776 HIS A CA 1
ATOM 6244 C C . HIS A 1 776 ? 29.501 20.246 1.418 1.00 89.12 776 HIS A C 1
ATOM 6246 O O . HIS A 1 776 ? 28.866 19.283 0.984 1.00 89.12 776 HIS A O 1
ATOM 6252 N N . ALA A 1 777 ? 28.969 21.462 1.526 1.00 88.25 777 ALA A N 1
ATOM 6253 C CA . ALA A 1 777 ? 27.630 21.773 1.052 1.00 88.25 777 ALA A CA 1
ATOM 6254 C C . ALA A 1 777 ? 27.603 21.757 -0.490 1.00 88.25 777 ALA A C 1
ATOM 6256 O O . ALA A 1 777 ? 28.398 22.466 -1.110 1.00 88.25 777 ALA A O 1
ATOM 6257 N N . PRO A 1 778 ? 26.699 20.998 -1.137 1.00 83.69 778 PRO A N 1
ATOM 6258 C CA . PRO A 1 778 ? 26.615 20.961 -2.598 1.00 83.69 778 PRO A CA 1
ATOM 6259 C C . PRO A 1 778 ? 25.999 22.236 -3.207 1.00 83.69 778 PRO A C 1
ATOM 6261 O O . PRO A 1 778 ? 26.086 22.428 -4.420 1.00 83.69 778 PRO A O 1
ATOM 6264 N N . GLY A 1 779 ? 25.376 23.098 -2.392 1.00 80.69 779 GLY A N 1
ATOM 6265 C CA . GLY A 1 779 ? 24.692 24.332 -2.800 1.00 80.69 779 GLY A CA 1
ATOM 6266 C C . GLY A 1 779 ? 23.181 24.289 -2.535 1.00 80.69 779 GLY A C 1
ATOM 6267 O O . GLY A 1 779 ? 22.616 23.231 -2.252 1.00 80.69 779 GLY A O 1
ATOM 6268 N N . GLU A 1 780 ? 22.506 25.440 -2.607 1.00 76.12 780 GLU A N 1
ATOM 6269 C CA . GLU A 1 780 ? 21.048 25.518 -2.414 1.00 76.12 780 GLU A CA 1
ATOM 6270 C C . GLU A 1 780 ? 20.298 24.588 -3.378 1.00 76.12 780 GLU A C 1
ATOM 6272 O O . GLU A 1 780 ? 20.633 24.497 -4.559 1.00 76.12 780 GLU A O 1
ATOM 6277 N N . ASN A 1 781 ? 19.298 23.869 -2.859 1.00 72.25 781 ASN A N 1
ATOM 6278 C CA . ASN A 1 781 ? 18.480 22.890 -3.591 1.00 72.25 781 ASN A CA 1
ATOM 6279 C C . ASN A 1 781 ? 19.254 21.750 -4.280 1.00 72.25 781 ASN A C 1
ATOM 6281 O O . ASN A 1 781 ? 18.690 21.035 -5.106 1.00 72.25 781 ASN A O 1
ATOM 6285 N N . LYS A 1 782 ? 20.528 21.539 -3.931 1.00 69.75 782 LYS A N 1
ATOM 6286 C CA . LYS A 1 782 ? 21.331 20.416 -4.422 1.00 69.75 782 LYS A CA 1
ATOM 6287 C C . LYS A 1 782 ? 21.464 19.334 -3.354 1.00 69.75 782 LYS A C 1
ATOM 6289 O O . LYS A 1 782 ? 21.501 19.610 -2.153 1.00 69.75 782 LYS A O 1
ATOM 6294 N N . SER A 1 783 ? 21.550 18.093 -3.816 1.00 79.62 783 SER A N 1
ATOM 6295 C CA . SER A 1 783 ? 21.803 16.902 -3.009 1.00 79.62 783 SER A CA 1
ATOM 6296 C C . SER A 1 783 ? 22.920 16.111 -3.675 1.00 79.62 783 SER A C 1
ATOM 6298 O O . SER A 1 783 ? 22.906 15.946 -4.892 1.00 79.62 783 SER A O 1
ATOM 6300 N N . HIS A 1 784 ? 23.891 15.645 -2.898 1.00 77.75 784 HIS A N 1
ATOM 6301 C CA . HIS A 1 784 ? 25.017 14.867 -3.406 1.00 77.75 784 HIS A CA 1
ATOM 6302 C C . HIS A 1 784 ? 25.437 13.825 -2.372 1.00 77.75 784 HIS A C 1
ATOM 6304 O O . HIS A 1 784 ? 25.310 14.040 -1.165 1.00 77.75 784 HIS A O 1
ATOM 6310 N N . ILE A 1 785 ? 25.970 12.696 -2.832 1.00 75.88 785 ILE A N 1
ATOM 6311 C CA . ILE A 1 785 ? 26.565 11.692 -1.949 1.00 75.88 785 ILE A CA 1
ATOM 6312 C C . ILE A 1 785 ? 27.777 12.317 -1.243 1.00 75.88 785 ILE A C 1
ATOM 6314 O O . ILE A 1 785 ? 28.722 12.768 -1.890 1.00 75.88 785 ILE A O 1
ATOM 6318 N N . GLY A 1 786 ? 27.714 12.380 0.084 1.00 78.56 786 GLY A N 1
ATOM 6319 C CA . GLY A 1 786 ? 28.829 12.733 0.953 1.00 78.56 786 GLY A CA 1
ATOM 6320 C C . GLY A 1 786 ? 29.761 11.539 1.135 1.00 78.56 786 GLY A C 1
ATOM 6321 O O . GLY A 1 786 ? 30.934 11.636 0.809 1.00 78.56 786 GLY A O 1
ATOM 6322 N N . ILE A 1 787 ? 29.225 10.398 1.576 1.00 78.38 787 ILE A N 1
ATOM 6323 C CA . ILE A 1 787 ? 29.934 9.109 1.613 1.00 78.38 787 ILE A CA 1
ATOM 6324 C C . ILE A 1 787 ? 29.024 8.037 1.011 1.00 78.38 787 ILE A C 1
ATOM 6326 O O . ILE A 1 787 ? 27.815 8.040 1.270 1.00 78.38 787 ILE A O 1
ATOM 6330 N N . ILE A 1 788 ? 29.589 7.163 0.179 1.00 76.38 788 ILE A N 1
ATOM 6331 C CA . ILE A 1 788 ? 28.851 6.065 -0.461 1.00 76.38 788 ILE A CA 1
ATOM 6332 C C . ILE A 1 788 ? 28.320 5.068 0.587 1.00 76.38 788 ILE A C 1
ATOM 6334 O O . ILE A 1 788 ? 28.826 5.042 1.713 1.00 76.38 788 ILE A O 1
ATOM 6338 N N . PRO A 1 789 ? 27.315 4.239 0.242 1.00 82.25 789 PRO A N 1
ATOM 6339 C CA . PRO A 1 789 ? 26.913 3.111 1.078 1.00 82.25 789 PRO A CA 1
ATOM 6340 C C . PRO A 1 789 ? 28.112 2.231 1.443 1.00 82.25 789 PRO A C 1
ATOM 6342 O O . PRO A 1 789 ? 28.784 1.704 0.559 1.00 82.25 789 PRO A O 1
ATOM 6345 N N . HIS A 1 790 ? 28.388 2.084 2.736 1.00 82.00 790 HIS A N 1
ATOM 6346 C CA . HIS A 1 790 ? 29.479 1.253 3.242 1.00 82.00 790 HIS A CA 1
ATOM 6347 C C . HIS A 1 790 ? 29.132 0.638 4.603 1.00 82.00 790 HIS A C 1
ATOM 6349 O O . HIS A 1 790 ? 28.119 0.973 5.218 1.00 82.00 790 HIS A O 1
ATOM 6355 N N . ARG A 1 791 ? 29.976 -0.302 5.037 1.00 85.19 791 ARG A N 1
ATOM 6356 C CA . ARG A 1 791 ? 29.949 -0.940 6.357 1.00 85.19 791 ARG A CA 1
ATOM 6357 C C . ARG A 1 791 ? 31.216 -0.568 7.113 1.00 85.19 791 ARG A C 1
ATOM 6359 O O . ARG A 1 791 ? 32.292 -0.490 6.512 1.00 85.19 791 ARG A O 1
ATOM 6366 N N . ASP A 1 792 ? 31.088 -0.363 8.418 1.00 88.06 792 ASP A N 1
ATOM 6367 C CA . ASP A 1 792 ? 32.236 -0.054 9.261 1.00 88.06 792 ASP A CA 1
ATOM 6368 C C . ASP A 1 792 ? 33.098 -1.298 9.468 1.00 88.06 792 ASP A C 1
ATOM 6370 O O . ASP A 1 792 ? 32.597 -2.371 9.794 1.00 88.06 792 ASP A O 1
ATOM 6374 N N . LYS A 1 793 ? 34.415 -1.151 9.301 1.00 86.56 793 LYS A N 1
ATOM 6375 C CA . LYS A 1 793 ? 35.388 -2.234 9.537 1.00 86.56 793 LYS A CA 1
ATOM 6376 C C . LYS A 1 793 ? 35.800 -2.359 11.006 1.00 86.56 793 LYS A C 1
ATOM 6378 O O . LYS A 1 793 ? 36.454 -3.326 11.376 1.00 86.56 793 LYS A O 1
ATOM 6383 N N . SER A 1 794 ? 35.462 -1.363 11.823 1.00 88.75 794 SER A N 1
ATOM 6384 C CA . SER A 1 794 ? 35.724 -1.343 13.262 1.00 88.75 794 SER A CA 1
ATOM 6385 C C . SER A 1 794 ? 34.882 -2.378 14.013 1.00 88.75 794 SER A C 1
ATOM 6387 O O . SER A 1 794 ? 34.053 -3.079 13.441 1.00 88.75 794 SER A O 1
ATOM 6389 N N . PHE A 1 795 ? 35.083 -2.471 15.321 1.00 91.88 795 PHE A N 1
ATOM 6390 C CA . PHE A 1 795 ? 34.221 -3.224 16.223 1.00 91.88 795 PHE A CA 1
ATOM 6391 C C . PHE A 1 795 ? 32.927 -2.448 16.503 1.00 91.88 795 PHE A C 1
ATOM 6393 O O . PHE A 1 795 ? 31.835 -2.930 16.216 1.00 91.88 795 PHE A O 1
ATOM 6400 N N . LEU A 1 796 ? 33.041 -1.203 16.972 1.00 94.62 796 LEU A N 1
ATOM 6401 C CA . LEU A 1 796 ? 31.899 -0.331 17.246 1.00 94.62 796 LEU A CA 1
ATOM 6402 C C . LEU A 1 796 ? 32.260 1.129 16.952 1.00 94.62 796 LEU A C 1
ATOM 6404 O O . LEU A 1 796 ? 33.352 1.582 17.309 1.00 94.62 796 LEU A O 1
ATOM 6408 N N . ALA A 1 797 ? 31.334 1.871 16.348 1.00 95.38 797 ALA A N 1
ATOM 6409 C CA . ALA A 1 797 ? 31.454 3.308 16.136 1.00 95.38 797 ALA A CA 1
ATOM 6410 C C . ALA A 1 797 ? 30.445 4.078 17.000 1.00 95.38 797 ALA A C 1
ATOM 6412 O O . ALA A 1 797 ? 29.272 3.715 17.065 1.00 95.38 797 ALA A O 1
ATOM 6413 N N . VAL A 1 798 ? 30.889 5.163 17.641 1.00 95.81 798 VAL A N 1
ATOM 6414 C CA . VAL A 1 798 ? 30.011 6.129 18.330 1.00 95.81 798 VAL A CA 1
ATOM 6415 C C . VAL A 1 798 ? 30.247 7.501 17.717 1.00 95.81 798 VAL A C 1
ATOM 6417 O O . VAL A 1 798 ? 31.361 8.023 17.780 1.00 95.81 798 VAL A O 1
ATOM 6420 N N . ILE A 1 799 ? 29.215 8.075 17.098 1.00 94.56 799 ILE A N 1
ATOM 6421 C CA . ILE A 1 799 ? 29.337 9.261 16.246 1.00 94.56 799 ILE A CA 1
ATOM 6422 C C . ILE A 1 799 ? 28.423 10.379 16.751 1.00 94.56 799 ILE A C 1
ATOM 6424 O O . ILE A 1 799 ? 27.203 10.238 16.818 1.00 94.56 799 ILE A O 1
ATOM 6428 N N . GLY A 1 800 ? 29.022 11.527 17.060 1.00 91.81 800 GLY A N 1
ATOM 6429 C CA . GLY A 1 800 ? 28.326 12.797 17.234 1.00 91.81 800 GLY A CA 1
ATOM 6430 C C . GLY A 1 800 ? 28.288 13.584 15.924 1.00 91.81 800 GLY A C 1
ATOM 6431 O O . GLY A 1 800 ? 29.211 13.516 15.106 1.00 91.81 800 GLY A O 1
ATOM 6432 N N . THR A 1 801 ? 27.240 14.377 15.715 1.00 90.62 801 THR A N 1
ATOM 6433 C CA . THR A 1 801 ? 27.102 15.235 14.528 1.00 90.62 801 THR A CA 1
ATOM 6434 C C . THR A 1 801 ? 26.663 16.639 14.919 1.00 90.62 801 THR A C 1
ATOM 6436 O O . THR A 1 801 ? 26.004 16.812 15.941 1.00 90.62 801 THR A O 1
ATOM 6439 N N . ASN A 1 802 ? 26.943 17.625 14.065 1.00 90.19 802 ASN A N 1
ATOM 6440 C CA . ASN A 1 802 ? 26.240 18.904 14.150 1.00 90.19 802 ASN A CA 1
ATOM 6441 C C . ASN A 1 802 ? 24.762 18.734 13.741 1.00 90.19 802 ASN A C 1
ATOM 6443 O O . ASN A 1 802 ? 24.370 17.684 13.229 1.00 90.19 802 ASN A O 1
ATOM 6447 N N . GLU A 1 803 ? 23.945 19.773 13.923 1.00 88.25 803 GLU A N 1
ATOM 6448 C CA . GLU A 1 803 ? 22.494 19.792 13.641 1.00 88.25 803 GLU A CA 1
ATOM 6449 C C . GLU A 1 803 ? 22.142 19.782 12.132 1.00 88.25 803 GLU A C 1
ATOM 6451 O O . GLU A 1 803 ? 21.165 20.385 11.690 1.00 88.25 803 GLU A O 1
ATOM 6456 N N . VAL A 1 804 ? 22.955 19.119 11.305 1.00 89.31 804 VAL A N 1
ATOM 6457 C CA . VAL A 1 804 ? 22.759 18.985 9.858 1.00 89.31 804 VAL A CA 1
ATOM 6458 C C . VAL A 1 804 ? 22.473 17.522 9.518 1.00 89.31 804 VAL A C 1
ATOM 6460 O O . VAL A 1 804 ? 23.299 16.635 9.756 1.00 89.31 804 VAL A O 1
ATOM 6463 N N . LYS A 1 805 ? 21.276 17.281 8.965 1.00 90.69 805 LYS A N 1
ATOM 6464 C CA . LYS A 1 805 ? 20.803 15.964 8.505 1.00 90.69 805 LYS A CA 1
ATOM 6465 C C . LYS A 1 805 ? 21.685 15.410 7.378 1.00 90.69 805 LYS A C 1
ATOM 6467 O O . LYS A 1 805 ? 22.465 16.138 6.767 1.00 90.69 805 LYS A O 1
ATOM 6472 N N . GLY A 1 806 ? 21.550 14.115 7.103 1.00 87.94 806 GLY A N 1
ATOM 6473 C CA . GLY A 1 806 ? 22.166 13.494 5.929 1.00 87.94 806 GLY A CA 1
ATOM 6474 C C . GLY A 1 806 ? 22.697 12.084 6.148 1.00 87.94 806 GLY A C 1
ATOM 6475 O O . GLY A 1 806 ? 22.884 11.373 5.171 1.00 87.94 806 GLY A O 1
ATOM 6476 N N . LEU A 1 807 ? 22.934 11.655 7.392 1.00 93.19 807 LEU A N 1
ATOM 6477 C CA . LEU A 1 807 ? 23.293 10.260 7.667 1.00 93.19 807 LEU A CA 1
ATOM 6478 C C . LEU A 1 807 ? 22.050 9.379 7.500 1.00 93.19 807 LEU A C 1
ATOM 6480 O O . LEU A 1 807 ? 21.028 9.638 8.130 1.00 93.19 807 LEU A O 1
ATOM 6484 N N . GLN A 1 808 ? 22.156 8.351 6.665 1.00 93.00 808 GLN A N 1
ATOM 6485 C CA . GLN A 1 808 ? 21.114 7.361 6.429 1.00 93.00 808 GLN A CA 1
ATOM 6486 C C . GLN A 1 808 ? 21.663 5.963 6.708 1.00 93.00 808 GLN A C 1
ATOM 6488 O O . GLN A 1 808 ? 22.790 5.658 6.314 1.00 93.00 808 GLN A O 1
ATOM 6493 N N . ILE A 1 809 ? 20.868 5.129 7.370 1.00 91.69 809 ILE A N 1
ATOM 6494 C CA . ILE A 1 809 ? 21.221 3.755 7.731 1.00 91.69 809 ILE A CA 1
ATOM 6495 C C . ILE A 1 809 ? 20.170 2.818 7.138 1.00 91.69 809 ILE A C 1
ATOM 6497 O O . ILE A 1 809 ? 18.974 3.092 7.235 1.00 91.69 809 ILE A O 1
ATOM 6501 N N . GLU A 1 810 ? 20.626 1.760 6.480 1.00 84.81 810 GLU A N 1
ATOM 6502 C CA . GLU A 1 810 ? 19.782 0.741 5.871 1.00 84.81 810 GLU A CA 1
ATOM 6503 C C . GLU A 1 810 ? 19.334 -0.279 6.923 1.00 84.81 810 GLU A C 1
ATOM 6505 O O . GLU A 1 810 ? 20.155 -0.830 7.660 1.00 84.81 810 GLU A O 1
ATOM 6510 N N . THR A 1 811 ? 18.031 -0.525 6.993 1.00 72.69 811 THR A N 1
ATOM 6511 C CA . THR A 1 811 ? 17.418 -1.563 7.825 1.00 72.69 811 THR A CA 1
ATOM 6512 C C . THR A 1 811 ? 17.482 -2.929 7.141 1.00 72.69 811 THR A C 1
ATOM 6514 O O . THR A 1 811 ? 17.707 -3.030 5.936 1.00 72.69 811 THR A O 1
ATOM 6517 N N . ARG A 1 812 ? 17.274 -4.018 7.898 1.00 64.25 812 ARG A N 1
ATOM 6518 C CA . ARG A 1 812 ? 17.347 -5.399 7.370 1.00 64.25 812 ARG A CA 1
ATOM 6519 C C . ARG A 1 812 ? 16.406 -5.681 6.189 1.00 64.25 812 ARG A C 1
ATOM 6521 O O . ARG A 1 812 ? 16.695 -6.566 5.393 1.00 64.25 812 ARG A O 1
ATOM 6528 N N . ASP A 1 813 ? 15.308 -4.942 6.078 1.00 60.59 813 ASP A N 1
ATOM 6529 C CA . ASP A 1 813 ? 14.321 -5.028 4.995 1.00 60.59 813 ASP A CA 1
ATOM 6530 C C . ASP A 1 813 ? 14.687 -4.180 3.755 1.00 60.59 813 ASP A C 1
ATOM 6532 O O . ASP A 1 813 ? 13.915 -4.126 2.800 1.00 60.59 813 ASP A O 1
ATOM 6536 N N . GLY A 1 814 ? 15.861 -3.533 3.746 1.00 62.84 814 GLY A N 1
ATOM 6537 C CA . GLY A 1 814 ? 16.375 -2.740 2.622 1.00 62.84 814 GLY A CA 1
ATOM 6538 C C . GLY A 1 814 ? 15.898 -1.283 2.584 1.00 62.84 814 GLY A C 1
ATOM 6539 O O . GLY A 1 814 ? 16.200 -0.562 1.629 1.00 62.84 814 GLY A O 1
ATOM 6540 N N . ASN A 1 815 ? 15.164 -0.821 3.603 1.00 74.19 815 ASN A N 1
ATOM 6541 C CA . ASN A 1 815 ? 14.735 0.575 3.714 1.00 74.19 815 ASN A CA 1
ATOM 6542 C C . ASN A 1 815 ? 15.845 1.470 4.290 1.00 74.19 815 ASN A C 1
ATOM 6544 O O . ASN A 1 815 ? 16.672 1.031 5.076 1.00 74.19 815 ASN A O 1
ATOM 6548 N N . TRP A 1 816 ? 15.859 2.760 3.935 1.00 82.75 816 TRP A N 1
ATOM 6549 C CA . TRP A 1 816 ? 16.845 3.726 4.443 1.00 82.75 816 TRP A CA 1
ATOM 6550 C C . TRP A 1 816 ? 16.211 4.681 5.462 1.00 82.75 816 TRP A C 1
ATOM 6552 O O . TRP A 1 816 ? 15.376 5.508 5.099 1.00 82.75 816 TRP A O 1
ATOM 6562 N N . ILE A 1 817 ? 16.654 4.625 6.721 1.00 87.44 817 ILE A N 1
ATOM 6563 C CA . ILE A 1 817 ? 16.230 5.540 7.790 1.00 87.44 817 ILE A CA 1
ATOM 6564 C C . ILE A 1 817 ? 17.213 6.708 7.888 1.00 87.44 817 ILE A C 1
ATOM 6566 O O . ILE A 1 817 ? 18.422 6.509 7.994 1.00 87.44 817 ILE A O 1
ATOM 6570 N N . GLU A 1 818 ? 16.707 7.943 7.887 1.00 90.00 818 GLU A N 1
ATOM 6571 C CA . GLU A 1 818 ? 17.519 9.140 8.120 1.00 90.00 818 GLU A CA 1
ATOM 6572 C C . GLU A 1 818 ? 17.668 9.440 9.619 1.00 90.00 818 GLU A C 1
ATOM 6574 O O . GLU A 1 818 ? 16.687 9.541 10.354 1.00 90.00 818 GLU A O 1
ATOM 6579 N N . TYR A 1 819 ? 18.909 9.626 10.071 1.00 89.50 819 TYR A N 1
ATOM 6580 C CA . TYR A 1 819 ? 19.214 10.038 11.437 1.00 89.50 819 TYR A CA 1
ATOM 6581 C C . TYR A 1 819 ? 18.893 11.524 11.652 1.00 89.50 819 TYR A C 1
ATOM 6583 O O . TYR A 1 819 ? 19.339 12.390 10.892 1.00 89.50 819 TYR A O 1
ATOM 6591 N N . GLU A 1 820 ? 18.159 11.824 12.727 1.00 87.94 820 GLU A N 1
ATOM 6592 C CA . GLU A 1 820 ? 17.838 13.190 13.144 1.00 87.94 820 GLU A CA 1
ATOM 6593 C C . GLU A 1 820 ? 18.834 13.693 14.201 1.00 87.94 820 GLU A C 1
ATOM 6595 O O . GLU A 1 820 ? 18.768 13.272 15.361 1.00 87.94 820 GLU A O 1
ATOM 6600 N N . PRO A 1 821 ? 19.756 14.599 13.833 1.00 85.69 821 PRO A N 1
ATOM 6601 C CA . PRO A 1 821 ? 20.788 15.055 14.746 1.00 85.69 821 PRO A CA 1
ATOM 6602 C C . PRO A 1 821 ? 20.241 16.058 15.764 1.00 85.69 821 PRO A C 1
ATOM 6604 O O . PRO A 1 821 ? 19.479 16.959 15.417 1.00 85.69 821 PRO A O 1
ATOM 6607 N N . SER A 1 822 ? 20.689 15.950 17.014 1.00 82.19 822 SER A N 1
ATOM 6608 C CA . SER A 1 822 ? 20.486 16.981 18.036 1.00 82.19 822 SER A CA 1
ATOM 6609 C C . SER A 1 822 ? 21.643 16.992 19.043 1.00 82.19 822 SER A C 1
ATOM 6611 O O . SER A 1 822 ? 22.284 15.953 19.235 1.00 82.19 822 SER A O 1
ATOM 6613 N N . PRO A 1 823 ? 21.893 18.113 19.744 1.00 76.94 823 PRO A N 1
ATOM 6614 C CA . PRO A 1 823 ? 22.885 18.160 20.814 1.00 76.94 823 PRO A CA 1
ATOM 6615 C C . PRO A 1 823 ? 22.617 17.080 21.871 1.00 76.94 823 PRO A C 1
ATOM 6617 O O . PRO A 1 823 ? 21.467 16.814 22.221 1.00 76.94 823 PRO A O 1
ATOM 6620 N N . GLY A 1 824 ? 23.674 16.423 22.354 1.00 78.25 824 GLY A N 1
ATOM 6621 C CA . GLY A 1 824 ? 23.561 15.350 23.354 1.00 78.25 824 GLY A CA 1
ATOM 6622 C C . GLY A 1 824 ? 23.075 13.992 22.827 1.00 78.25 824 GLY A C 1
ATOM 6623 O O . GLY A 1 824 ? 22.951 13.061 23.627 1.00 78.25 824 GLY A O 1
ATOM 6624 N N . LYS A 1 825 ? 22.828 13.862 21.513 1.00 89.12 825 LYS A N 1
ATOM 6625 C CA . LYS A 1 825 ? 22.554 12.582 20.847 1.00 89.12 825 LYS A CA 1
ATOM 6626 C C . LYS A 1 825 ? 23.752 12.088 20.052 1.00 89.12 825 LYS A C 1
ATOM 6628 O O . LYS A 1 825 ? 24.406 12.852 19.341 1.00 89.12 825 LYS A O 1
ATOM 6633 N N . PHE A 1 826 ? 23.988 10.789 20.146 1.00 92.19 826 PHE A N 1
ATOM 6634 C CA . PHE A 1 826 ? 25.022 10.075 19.412 1.00 92.19 826 PHE A CA 1
ATOM 6635 C C . PHE A 1 826 ? 24.375 8.930 18.649 1.00 92.19 826 PHE A C 1
ATOM 6637 O O . PHE A 1 826 ? 23.422 8.330 19.133 1.00 92.19 826 PHE A O 1
ATOM 6644 N N . VAL A 1 827 ? 24.886 8.611 17.469 1.00 94.69 827 VAL A N 1
ATOM 6645 C CA . VAL A 1 827 ? 24.509 7.384 16.769 1.00 94.69 827 VAL A CA 1
ATOM 6646 C C . VAL A 1 827 ? 25.583 6.335 17.019 1.00 94.69 827 VAL A C 1
ATOM 6648 O O . VAL A 1 827 ? 26.777 6.614 16.902 1.00 94.69 827 VAL A O 1
ATOM 6651 N N . VAL A 1 828 ? 25.151 5.144 17.410 1.00 96.31 828 VAL A N 1
ATOM 6652 C CA . VAL A 1 828 ? 26.001 3.977 17.628 1.00 96.31 828 VAL A CA 1
ATOM 6653 C C . VAL A 1 828 ? 25.800 3.046 16.444 1.00 96.31 828 VAL A C 1
ATOM 6655 O O . VAL A 1 828 ? 24.657 2.723 16.134 1.00 96.31 828 VAL A O 1
ATOM 6658 N N . ILE A 1 829 ? 26.877 2.639 15.775 1.00 96.00 829 ILE A N 1
ATOM 6659 C CA . ILE A 1 829 ? 26.833 1.774 14.588 1.00 96.00 829 ILE A CA 1
ATOM 6660 C C . ILE A 1 829 ? 27.759 0.575 14.810 1.00 96.00 829 ILE A C 1
ATOM 6662 O O . ILE A 1 829 ? 28.913 0.730 15.220 1.00 96.00 829 ILE A O 1
ATOM 6666 N N . VAL A 1 830 ? 27.240 -0.628 14.562 1.00 95.44 830 VAL A N 1
ATOM 6667 C CA . VAL A 1 830 ? 28.005 -1.882 14.592 1.00 95.44 830 VAL A CA 1
ATOM 6668 C C . VAL A 1 830 ? 28.960 -1.924 13.410 1.00 95.44 830 VAL A C 1
ATOM 6670 O O . VAL A 1 830 ? 28.555 -1.655 12.281 1.00 95.44 830 VAL A O 1
ATOM 6673 N N . GLY A 1 831 ? 30.205 -2.334 13.647 1.00 92.75 831 GLY A N 1
ATOM 6674 C CA . GLY A 1 831 ? 31.115 -2.693 12.566 1.00 92.75 831 GLY A CA 1
ATOM 6675 C C . GLY A 1 831 ? 31.262 -4.208 12.390 1.00 92.75 831 GLY A C 1
ATOM 6676 O O . GLY A 1 831 ? 30.863 -5.011 13.236 1.00 92.75 831 GLY A O 1
ATOM 6677 N N . GLU A 1 832 ? 31.831 -4.618 11.260 1.00 91.19 832 GLU A N 1
ATOM 6678 C CA . GLU A 1 832 ? 31.931 -6.022 10.843 1.00 91.19 832 GLU A CA 1
ATOM 6679 C C . GLU A 1 832 ? 32.698 -6.895 11.846 1.00 91.19 832 GLU A C 1
ATOM 6681 O O . GLU A 1 832 ? 32.381 -8.075 11.996 1.00 91.19 832 GLU A O 1
ATOM 6686 N N . ALA A 1 833 ? 33.648 -6.322 12.594 1.00 90.94 833 ALA A N 1
ATOM 6687 C CA . ALA A 1 833 ? 34.383 -7.062 13.614 1.00 90.94 833 ALA A CA 1
ATOM 6688 C C . ALA A 1 833 ? 33.485 -7.493 14.795 1.00 90.94 833 ALA A C 1
ATOM 6690 O O . ALA A 1 833 ? 33.670 -8.585 15.331 1.00 90.94 833 ALA A O 1
ATOM 6691 N N . LEU A 1 834 ? 32.475 -6.696 15.174 1.00 93.25 834 LEU A N 1
ATOM 6692 C CA . LEU A 1 834 ? 31.499 -7.085 16.204 1.00 93.25 834 LEU A CA 1
ATOM 6693 C C . LEU A 1 834 ? 30.482 -8.107 15.669 1.00 93.25 834 LEU A C 1
ATOM 6695 O O . LEU A 1 834 ? 30.078 -9.019 16.396 1.00 93.25 834 LEU A O 1
ATOM 6699 N N . THR A 1 835 ? 30.120 -8.030 14.385 1.00 93.75 835 THR A N 1
ATOM 6700 C CA . THR A 1 835 ? 29.331 -9.089 13.733 1.00 93.75 835 THR A CA 1
ATOM 6701 C C . THR A 1 835 ? 30.064 -10.425 13.744 1.00 93.75 835 THR A C 1
ATOM 6703 O O . THR A 1 835 ? 29.468 -11.438 14.105 1.00 93.75 835 THR A O 1
ATOM 6706 N N . ALA A 1 836 ? 31.361 -10.431 13.430 1.00 90.75 836 ALA A N 1
ATOM 6707 C CA . ALA A 1 836 ? 32.167 -11.641 13.517 1.00 90.75 836 ALA A CA 1
ATOM 6708 C C . ALA A 1 836 ? 32.255 -12.160 14.960 1.00 90.75 836 ALA A C 1
ATOM 6710 O O . ALA A 1 836 ? 31.974 -13.330 15.202 1.00 90.75 836 ALA A O 1
ATOM 6711 N N . TRP A 1 837 ? 32.567 -11.291 15.930 1.00 92.69 837 TRP A N 1
ATOM 6712 C CA . TRP A 1 837 ? 32.692 -11.679 17.341 1.00 92.69 837 TRP A CA 1
ATOM 6713 C C . TRP A 1 837 ? 31.399 -12.273 17.919 1.00 92.69 837 TRP A C 1
ATOM 6715 O O . TRP A 1 837 ? 31.457 -13.240 18.669 1.00 92.69 837 TRP A O 1
ATOM 6725 N N . SER A 1 838 ? 30.233 -11.753 17.527 1.00 92.69 838 SER A N 1
ATOM 6726 C CA . SER A 1 838 ? 28.917 -12.253 17.965 1.00 92.69 838 SER A CA 1
ATOM 6727 C C . SER A 1 838 ? 28.439 -13.524 17.235 1.00 92.69 838 SER A C 1
ATOM 6729 O O . SER A 1 838 ? 27.284 -13.933 17.390 1.00 92.69 838 SER A O 1
ATOM 6731 N N . ASN A 1 839 ? 29.297 -14.143 16.415 1.00 92.56 839 ASN A N 1
ATOM 6732 C CA . ASN A 1 839 ? 28.968 -15.254 15.515 1.00 92.56 839 ASN A CA 1
ATOM 6733 C C . ASN A 1 839 ? 27.765 -14.953 14.595 1.00 92.56 839 ASN A C 1
ATOM 6735 O O . ASN A 1 839 ? 26.929 -15.816 14.327 1.00 92.56 839 ASN A O 1
ATOM 6739 N N . GLY A 1 840 ? 27.639 -13.701 14.143 1.00 87.50 840 GLY A N 1
ATOM 6740 C CA . GLY A 1 840 ? 26.574 -13.257 13.244 1.00 87.50 840 GLY A CA 1
ATOM 6741 C C . GLY A 1 840 ? 25.230 -12.935 13.905 1.00 87.50 840 GLY A C 1
ATOM 6742 O O . GLY A 1 840 ? 24.284 -12.648 13.173 1.00 87.50 840 GLY A O 1
ATOM 6743 N N . ARG A 1 841 ? 25.122 -12.952 15.245 1.00 88.88 841 ARG A N 1
ATOM 6744 C CA . ARG A 1 841 ? 23.892 -12.541 15.958 1.00 88.88 841 ARG A CA 1
ATOM 6745 C C . ARG A 1 841 ? 23.625 -11.040 15.818 1.00 88.88 841 ARG A C 1
ATOM 6747 O O . ARG A 1 841 ? 22.512 -10.633 15.490 1.00 88.88 841 ARG A O 1
ATOM 6754 N N . ILE A 1 842 ? 24.665 -10.219 15.973 1.00 91.50 842 ILE A N 1
ATOM 6755 C CA . ILE A 1 842 ? 24.598 -8.769 15.765 1.00 91.50 842 ILE A CA 1
ATOM 6756 C C . ILE A 1 842 ? 25.025 -8.455 14.331 1.00 91.50 842 ILE A C 1
ATOM 6758 O O . ILE A 1 842 ? 26.132 -8.809 13.925 1.00 91.50 842 ILE A O 1
ATOM 6762 N N . TYR A 1 843 ? 24.199 -7.749 13.556 1.00 82.75 843 TYR A N 1
ATOM 6763 C CA . TYR A 1 843 ? 24.546 -7.391 12.175 1.00 82.75 843 TYR A CA 1
ATOM 6764 C C . TYR A 1 843 ? 25.104 -5.968 12.059 1.00 82.75 843 TYR A C 1
ATOM 6766 O O . TYR A 1 843 ? 24.695 -5.053 12.766 1.00 82.75 843 TYR A O 1
ATOM 6774 N N . CYS A 1 844 ? 26.029 -5.784 11.124 1.00 88.88 844 CYS A N 1
ATOM 6775 C CA . CYS A 1 844 ? 26.589 -4.490 10.750 1.00 88.88 844 CYS A CA 1
ATOM 6776 C C . CYS A 1 844 ? 25.719 -3.867 9.648 1.00 88.88 844 CYS A C 1
ATOM 6778 O O . CYS A 1 844 ? 25.621 -4.490 8.595 1.00 88.88 844 CYS A O 1
ATOM 6780 N N . PRO A 1 845 ? 25.077 -2.700 9.816 1.00 90.06 845 PRO A N 1
ATOM 6781 C CA . PRO A 1 845 ? 24.184 -2.139 8.802 1.00 90.06 845 PRO A CA 1
ATOM 6782 C C . PRO A 1 845 ? 24.947 -1.368 7.710 1.00 90.06 845 PRO A C 1
ATOM 6784 O O . PRO A 1 845 ? 26.004 -0.776 7.958 1.00 90.06 845 PRO A O 1
ATOM 6787 N N . LEU A 1 846 ? 24.395 -1.330 6.489 1.00 88.50 846 LEU A N 1
ATOM 6788 C CA . LEU A 1 846 ? 24.870 -0.401 5.460 1.00 88.50 846 LEU A CA 1
ATOM 6789 C C . LEU A 1 846 ? 24.483 1.022 5.857 1.00 88.50 846 LEU A C 1
ATOM 6791 O O . LEU A 1 846 ? 23.369 1.277 6.303 1.00 88.50 846 LEU A O 1
ATOM 6795 N N . HIS A 1 847 ? 25.390 1.972 5.676 1.00 90.81 847 HIS A N 1
ATOM 6796 C CA . HIS A 1 847 ? 25.097 3.371 5.950 1.00 90.81 847 HIS A CA 1
ATOM 6797 C C . HIS A 1 847 ? 25.785 4.298 4.947 1.00 90.81 847 HIS A C 1
ATOM 6799 O O . HIS A 1 847 ? 26.812 3.969 4.351 1.00 90.81 847 HIS A O 1
ATOM 6805 N N . LYS A 1 848 ? 25.175 5.461 4.712 1.00 90.88 848 LYS A N 1
ATOM 6806 C CA . LYS A 1 848 ? 25.639 6.476 3.758 1.00 90.88 848 LYS A CA 1
ATOM 6807 C C . LYS A 1 848 ? 25.365 7.874 4.287 1.00 90.88 848 LYS A C 1
ATOM 6809 O O . LYS A 1 848 ? 24.536 8.067 5.171 1.00 90.88 848 LYS A O 1
ATOM 6814 N N . VAL A 1 849 ? 26.024 8.872 3.714 1.00 89.81 849 VAL A N 1
ATOM 6815 C CA . VAL A 1 849 ? 25.769 10.283 4.024 1.00 89.81 849 VAL A CA 1
ATOM 6816 C C . VAL A 1 849 ? 25.388 10.988 2.742 1.00 89.81 849 VAL A C 1
ATOM 6818 O O . VAL A 1 849 ? 26.128 10.934 1.766 1.00 89.81 849 VAL A O 1
ATOM 6821 N N . ILE A 1 850 ? 24.257 11.681 2.761 1.00 87.44 850 ILE A N 1
ATOM 6822 C CA . ILE A 1 850 ? 23.788 12.558 1.696 1.00 87.44 850 ILE A CA 1
ATOM 6823 C C . ILE A 1 850 ? 23.953 14.003 2.169 1.00 87.44 850 ILE A C 1
ATOM 6825 O O . ILE A 1 850 ? 23.296 14.436 3.115 1.00 87.44 850 ILE A O 1
ATOM 6829 N N . ALA A 1 851 ? 24.842 14.753 1.524 1.00 85.62 851 ALA A N 1
ATOM 6830 C CA . ALA A 1 851 ? 24.997 16.182 1.762 1.00 85.62 851 ALA A CA 1
ATOM 6831 C C . ALA A 1 851 ? 23.879 16.934 1.026 1.00 85.62 851 ALA A C 1
ATOM 6833 O O . ALA A 1 851 ? 23.648 16.687 -0.160 1.00 85.62 851 ALA A O 1
ATOM 6834 N N . ARG A 1 852 ? 23.171 17.841 1.714 1.00 84.62 852 ARG A N 1
ATOM 6835 C CA . ARG A 1 852 ? 22.042 18.594 1.143 1.00 84.62 852 ARG A CA 1
ATOM 6836 C C . ARG A 1 852 ? 22.093 20.073 1.496 1.00 84.62 852 ARG A C 1
ATOM 6838 O O . ARG A 1 852 ? 22.401 20.443 2.628 1.00 84.62 852 ARG A O 1
ATOM 6845 N N . GLY A 1 853 ? 21.687 20.902 0.540 1.00 84.50 853 GLY A N 1
ATOM 6846 C CA . GLY A 1 853 ? 21.506 22.335 0.739 1.00 84.50 853 GLY A CA 1
ATOM 6847 C C . GLY A 1 853 ? 22.815 23.098 0.956 1.00 84.50 853 GLY A C 1
ATOM 6848 O O . GLY A 1 853 ? 23.887 22.688 0.512 1.00 84.50 853 GLY A O 1
ATOM 6849 N N . ALA A 1 854 ? 22.708 24.246 1.627 1.00 85.06 854 ALA A N 1
ATOM 6850 C CA . ALA A 1 854 ? 23.801 25.210 1.773 1.00 85.06 854 ALA A CA 1
ATOM 6851 C C . ALA A 1 854 ? 24.632 25.053 3.062 1.00 85.06 854 ALA A C 1
ATOM 6853 O O . ALA A 1 854 ? 25.612 25.772 3.245 1.00 85.06 854 ALA A O 1
ATOM 6854 N N . LYS A 1 855 ? 24.251 24.148 3.975 1.00 87.56 855 LYS A N 1
ATOM 6855 C CA . LYS A 1 855 ? 24.943 23.964 5.260 1.00 87.56 855 LYS A CA 1
ATOM 6856 C C . LYS A 1 855 ? 25.897 22.778 5.207 1.00 87.56 855 LYS A C 1
ATOM 6858 O O . LYS A 1 855 ? 25.539 21.699 4.750 1.00 87.56 855 LYS A O 1
ATOM 6863 N N . GLU A 1 856 ? 27.099 22.976 5.731 1.00 90.00 856 GLU A N 1
ATOM 6864 C CA . GLU A 1 856 ? 28.094 21.914 5.851 1.00 90.00 856 GLU A CA 1
ATOM 6865 C C . GLU A 1 856 ? 27.763 20.969 7.004 1.00 90.00 856 GLU A C 1
ATOM 6867 O O . GLU A 1 856 ? 27.417 21.395 8.115 1.00 90.00 856 GLU A O 1
ATOM 6872 N N . LYS A 1 857 ? 27.912 19.670 6.751 1.00 92.50 857 LYS A N 1
ATOM 6873 C CA . LYS A 1 857 ? 27.750 18.647 7.779 1.00 92.50 857 LYS A CA 1
ATOM 6874 C C . LYS A 1 857 ? 29.111 18.325 8.382 1.00 92.50 857 LYS A C 1
ATOM 6876 O O . LYS A 1 857 ? 30.075 18.079 7.662 1.00 92.50 857 LYS A O 1
ATOM 6881 N N . TYR A 1 858 ? 29.160 18.265 9.704 1.00 93.31 858 TYR A N 1
ATOM 6882 C CA . TYR A 1 858 ? 30.333 17.861 10.467 1.00 93.31 858 TYR A CA 1
ATOM 6883 C C . TYR A 1 858 ? 29.998 16.635 11.308 1.00 93.31 858 TYR A C 1
ATOM 6885 O O . TYR A 1 858 ? 28.858 16.437 11.745 1.00 93.31 858 TYR A O 1
ATOM 6893 N N . SER A 1 859 ? 30.971 15.760 11.521 1.00 94.25 859 SER A N 1
ATOM 6894 C CA . SER A 1 859 ? 30.812 14.595 12.395 1.00 94.25 859 SER A CA 1
ATOM 6895 C C . SER A 1 859 ? 32.109 14.311 13.136 1.00 94.25 859 SER A C 1
ATOM 6897 O O . SER A 1 859 ? 33.189 14.485 12.580 1.00 94.25 859 SER A O 1
ATOM 6899 N N . ILE A 1 860 ? 31.992 13.893 14.390 1.00 93.00 860 ILE A N 1
ATOM 6900 C CA . ILE A 1 860 ? 33.111 13.477 15.232 1.00 93.00 860 ILE A CA 1
ATOM 6901 C C . ILE A 1 860 ? 32.758 12.086 15.736 1.00 93.00 860 ILE A C 1
ATOM 6903 O O . ILE A 1 860 ? 31.763 11.926 16.441 1.00 93.00 860 ILE A O 1
ATOM 6907 N N . GLY A 1 861 ? 33.526 11.082 15.328 1.00 93.69 861 GLY A N 1
ATOM 6908 C CA . GLY A 1 861 ? 33.283 9.693 15.706 1.00 93.69 861 GLY A CA 1
ATOM 6909 C C . GLY A 1 861 ? 34.497 9.054 16.355 1.00 93.69 861 GLY A C 1
ATOM 6910 O O . GLY A 1 861 ? 35.624 9.392 15.996 1.00 93.69 861 GLY A O 1
ATOM 6911 N N . ILE A 1 862 ? 34.263 8.121 17.274 1.00 93.25 862 ILE A N 1
ATOM 6912 C CA . ILE A 1 862 ? 35.285 7.185 17.742 1.00 93.25 862 ILE A CA 1
ATOM 6913 C C . ILE A 1 862 ? 34.986 5.795 17.188 1.00 93.25 862 ILE A C 1
ATOM 6915 O O . ILE A 1 862 ? 33.837 5.354 17.206 1.00 93.25 862 ILE A O 1
ATOM 6919 N N . PHE A 1 863 ? 36.022 5.120 16.707 1.00 93.06 863 PHE A N 1
ATOM 6920 C CA . PHE A 1 863 ? 35.954 3.786 16.120 1.00 93.06 863 PHE A CA 1
ATOM 6921 C C . PHE A 1 863 ? 36.900 2.878 16.904 1.00 93.06 863 PHE A C 1
ATOM 6923 O O . PHE A 1 863 ? 38.093 3.181 16.992 1.00 93.06 863 PHE A O 1
ATOM 6930 N N . SER A 1 864 ? 36.383 1.800 17.493 1.00 91.75 864 SER A N 1
ATOM 6931 C CA . SER A 1 864 ? 37.190 0.850 18.268 1.00 91.75 864 SER A CA 1
ATOM 6932 C C . SER A 1 864 ? 37.686 -0.309 17.405 1.00 91.75 864 SER A C 1
ATOM 6934 O O . SER A 1 864 ? 36.944 -0.859 16.594 1.00 91.75 864 SER A O 1
ATOM 6936 N N . PHE A 1 865 ? 38.944 -0.700 17.582 1.00 88.56 865 PHE A N 1
ATOM 6937 C CA . PHE A 1 865 ? 39.563 -1.850 16.928 1.00 88.56 865 PHE A CA 1
ATOM 6938 C C . PHE A 1 865 ? 40.182 -2.741 17.998 1.00 88.56 865 PHE A C 1
ATOM 6940 O O . PHE A 1 865 ? 41.191 -2.380 18.596 1.00 88.56 865 PHE A O 1
ATOM 6947 N N . VAL A 1 866 ? 39.586 -3.909 18.228 1.00 85.62 866 VAL A N 1
ATOM 6948 C CA . VAL A 1 866 ? 40.084 -4.916 19.178 1.00 85.62 866 VAL A CA 1
ATOM 6949 C C . VAL A 1 866 ? 41.537 -5.285 18.867 1.00 85.62 866 VAL A C 1
ATOM 6951 O O . VAL A 1 866 ? 41.869 -5.607 17.722 1.00 85.62 866 VAL A O 1
ATOM 6954 N N . GLY A 1 867 ? 42.409 -5.231 19.871 1.00 79.31 867 GLY A N 1
ATOM 6955 C CA . GLY A 1 867 ? 43.796 -5.660 19.726 1.00 79.31 867 GLY A CA 1
ATOM 6956 C C . GLY A 1 867 ? 43.948 -7.174 19.820 1.00 79.31 867 GLY A C 1
ATOM 6957 O O . GLY A 1 867 ? 43.159 -7.865 20.460 1.00 79.31 867 GLY A O 1
ATOM 6958 N N . GLY A 1 868 ? 45.001 -7.696 19.193 1.00 81.88 868 GLY A N 1
ATOM 6959 C CA . GLY A 1 868 ? 45.260 -9.136 19.135 1.00 81.88 868 GLY A CA 1
ATOM 6960 C C . GLY A 1 868 ? 44.329 -9.880 18.171 1.00 81.88 868 GLY A C 1
ATOM 6961 O O . GLY A 1 868 ? 43.882 -9.322 17.166 1.00 81.88 868 GLY A O 1
ATOM 6962 N N . THR A 1 869 ? 44.081 -11.158 18.466 1.00 84.25 869 THR A N 1
ATOM 6963 C CA . THR A 1 869 ? 43.217 -12.045 17.673 1.00 84.25 869 THR A CA 1
ATOM 6964 C C . THR A 1 869 ? 41.778 -11.977 18.179 1.00 84.25 869 THR A C 1
ATOM 6966 O O . THR A 1 869 ? 41.499 -12.272 19.343 1.00 84.25 869 THR A O 1
ATOM 6969 N N . LEU A 1 870 ? 40.857 -11.612 17.292 1.00 87.88 870 LEU A N 1
ATOM 6970 C CA . LEU A 1 870 ? 39.421 -11.667 17.510 1.00 87.88 870 LEU A CA 1
ATOM 6971 C C . LEU A 1 870 ? 38.946 -13.108 17.290 1.00 87.88 870 LEU A C 1
ATOM 6973 O O . LEU A 1 870 ? 39.032 -13.638 16.184 1.00 87.88 870 LEU A O 1
ATOM 6977 N N . LYS A 1 871 ? 38.463 -13.735 18.366 1.00 89.69 871 LYS A N 1
ATOM 6978 C CA . LYS A 1 871 ? 37.898 -15.090 18.381 1.00 89.69 871 LYS A CA 1
ATOM 6979 C C . LYS A 1 871 ? 36.428 -15.017 18.801 1.00 89.69 871 LYS A C 1
ATOM 6981 O O . LYS A 1 871 ? 36.096 -14.270 19.724 1.00 89.69 871 LYS A O 1
ATOM 6986 N N . VAL A 1 872 ? 35.578 -15.804 18.141 1.00 91.75 872 VAL A N 1
ATOM 6987 C CA . VAL A 1 872 ? 34.193 -16.048 18.566 1.00 91.75 872 VAL A CA 1
ATOM 6988 C C . VAL A 1 872 ? 34.199 -16.709 19.957 1.00 91.75 872 VAL A C 1
ATOM 6990 O O . VAL A 1 872 ? 34.910 -17.703 20.132 1.00 91.75 872 VAL A O 1
ATOM 6993 N N . PRO A 1 873 ? 33.470 -16.173 20.954 1.00 91.19 873 PRO A N 1
ATOM 6994 C CA . PRO A 1 873 ? 33.275 -16.832 22.244 1.00 91.19 873 PRO A CA 1
ATOM 6995 C C . PRO A 1 873 ? 32.626 -18.205 22.063 1.00 91.19 873 PRO A C 1
ATOM 6997 O O . PRO A 1 873 ? 31.664 -18.336 21.306 1.00 91.19 873 PRO A O 1
ATOM 7000 N N . ASP A 1 874 ? 33.138 -19.218 22.760 1.00 90.44 874 ASP A N 1
ATOM 7001 C CA . ASP A 1 874 ? 32.664 -20.596 22.597 1.00 90.44 874 ASP A CA 1
ATOM 7002 C C . ASP A 1 874 ? 31.190 -20.725 23.050 1.00 90.44 874 ASP A C 1
ATOM 7004 O O . ASP A 1 874 ? 30.436 -21.511 22.491 1.00 90.44 874 ASP A O 1
ATOM 7008 N N . GLU A 1 875 ? 30.738 -19.875 23.982 1.00 90.88 875 GLU A N 1
ATOM 7009 C CA . GLU A 1 875 ? 29.348 -19.789 24.455 1.00 90.88 875 GLU A CA 1
ATOM 7010 C C . GLU A 1 875 ? 28.362 -19.244 23.404 1.00 90.88 875 GLU A C 1
ATOM 7012 O O . GLU A 1 875 ? 27.151 -19.322 23.591 1.00 90.88 875 GLU A O 1
ATOM 7017 N N . LEU A 1 876 ? 28.864 -18.673 22.304 1.00 90.19 876 LEU A N 1
ATOM 7018 C CA . LEU A 1 876 ? 28.064 -18.199 21.173 1.00 90.19 876 LEU A CA 1
ATOM 7019 C C . LEU A 1 876 ? 28.021 -19.222 20.023 1.00 90.19 876 LEU A C 1
ATOM 7021 O O . LEU A 1 876 ? 27.531 -18.898 18.935 1.00 90.19 876 LEU A O 1
ATOM 7025 N N . VAL A 1 877 ? 28.519 -20.439 20.231 1.00 91.00 877 VAL A N 1
ATOM 7026 C CA . VAL A 1 877 ? 28.487 -21.523 19.246 1.00 91.00 877 VAL A CA 1
ATOM 7027 C C . VAL A 1 877 ? 27.640 -22.667 19.793 1.00 91.00 877 VAL A C 1
ATOM 7029 O O . VAL A 1 877 ? 27.936 -23.222 20.847 1.00 91.00 877 VAL A O 1
ATOM 7032 N N . ASP A 1 878 ? 26.594 -23.024 19.060 1.00 88.38 878 ASP A N 1
ATOM 7033 C CA . ASP A 1 878 ? 25.653 -24.088 19.413 1.00 88.38 878 ASP A CA 1
ATOM 7034 C C . ASP A 1 878 ? 25.179 -24.821 18.139 1.00 88.38 878 ASP A C 1
ATOM 7036 O O . ASP A 1 878 ? 25.630 -24.504 17.034 1.00 88.38 878 ASP A O 1
ATOM 7040 N N . GLU A 1 879 ? 24.329 -25.846 18.276 1.00 81.81 879 GLU A N 1
ATOM 7041 C CA . GLU A 1 879 ? 23.832 -26.626 17.127 1.00 81.81 879 GLU A CA 1
ATOM 7042 C C . GLU A 1 879 ? 22.990 -25.782 16.153 1.00 81.81 879 GLU A C 1
ATOM 7044 O O . GLU A 1 879 ? 23.001 -26.048 14.950 1.00 81.81 879 GLU A O 1
ATOM 7049 N N . GLU A 1 880 ? 22.296 -24.752 16.647 1.00 77.06 880 GLU A N 1
ATOM 7050 C CA . GLU A 1 880 ? 21.440 -23.872 15.843 1.00 77.06 880 GLU A CA 1
ATOM 7051 C C . GLU A 1 880 ? 22.239 -22.736 15.177 1.00 77.06 880 GLU A C 1
ATOM 7053 O O . GLU A 1 880 ? 21.879 -22.270 14.094 1.00 77.06 880 GLU A O 1
ATOM 7058 N N . ASN A 1 881 ? 23.356 -22.316 15.777 1.00 82.75 881 ASN A N 1
ATOM 7059 C CA . ASN A 1 881 ? 24.295 -21.338 15.235 1.00 82.75 881 ASN A CA 1
ATOM 7060 C C . ASN A 1 881 ? 25.747 -21.860 15.306 1.00 82.75 881 ASN A C 1
ATOM 7062 O O . ASN A 1 881 ? 26.513 -21.448 16.193 1.00 82.75 881 ASN A O 1
ATOM 7066 N N . PRO A 1 882 ? 26.157 -22.738 14.362 1.00 88.75 882 PRO A N 1
ATOM 7067 C CA . PRO A 1 882 ? 27.515 -23.281 14.312 1.00 88.75 882 PRO A CA 1
ATOM 7068 C C . PRO A 1 882 ? 28.555 -22.177 14.082 1.00 88.75 882 PRO A C 1
ATOM 7070 O O . PRO A 1 882 ? 28.221 -21.048 13.733 1.00 88.75 882 PRO A O 1
ATOM 7073 N N . LEU A 1 883 ? 29.844 -22.469 14.275 1.00 91.25 883 LEU A N 1
ATOM 7074 C CA . LEU A 1 883 ? 30.912 -21.480 14.094 1.00 91.25 883 LEU A CA 1
ATOM 7075 C C . LEU A 1 883 ? 30.948 -20.970 12.639 1.00 91.25 883 LEU A C 1
ATOM 7077 O O . LEU A 1 883 ? 31.255 -21.727 11.721 1.00 91.25 883 LEU A O 1
ATOM 7081 N N . ARG A 1 884 ? 30.666 -19.676 12.430 1.00 88.00 884 ARG A N 1
ATOM 7082 C CA . ARG A 1 884 ? 30.581 -19.054 11.091 1.00 88.00 884 ARG A CA 1
ATOM 7083 C C . ARG A 1 884 ? 31.834 -18.285 10.695 1.00 88.00 884 ARG A C 1
ATOM 7085 O O . ARG A 1 884 ? 32.078 -18.083 9.508 1.00 88.00 884 ARG A O 1
ATOM 7092 N N . PHE A 1 885 ? 32.605 -17.822 11.676 1.00 87.19 885 PHE A N 1
ATOM 7093 C CA . PHE A 1 885 ? 33.748 -16.939 11.460 1.00 87.19 885 PHE A CA 1
ATOM 7094 C C . PHE A 1 885 ? 35.018 -17.555 12.046 1.00 87.19 885 PHE A C 1
ATOM 7096 O O . PHE A 1 885 ? 35.047 -17.943 13.213 1.00 87.19 885 PHE A O 1
ATOM 7103 N N . ARG A 1 886 ? 36.080 -17.623 11.234 1.00 88.06 886 ARG A N 1
ATOM 7104 C CA . ARG A 1 886 ? 37.427 -17.981 11.705 1.00 88.06 886 ARG A CA 1
ATOM 7105 C C . ARG A 1 886 ? 37.990 -16.875 12.597 1.00 88.06 886 ARG A C 1
ATOM 7107 O O . ARG A 1 886 ? 37.583 -15.723 12.474 1.00 88.06 886 ARG A O 1
ATOM 7114 N N . GLU A 1 887 ? 38.946 -17.208 13.454 1.00 89.75 887 GLU A N 1
ATOM 7115 C CA . GLU A 1 887 ? 39.685 -16.197 14.211 1.00 89.75 887 GLU A CA 1
ATOM 7116 C C . GLU A 1 887 ? 40.598 -15.367 13.291 1.00 89.75 887 GLU A C 1
ATOM 7118 O O . GLU A 1 887 ? 41.159 -15.890 12.328 1.00 89.75 887 GLU A O 1
ATOM 7123 N N . PHE A 1 888 ? 40.720 -14.065 13.559 1.00 89.19 888 PHE A N 1
ATOM 7124 C CA . PHE A 1 888 ? 41.558 -13.149 12.774 1.00 89.19 888 PHE A CA 1
ATOM 7125 C C . PHE A 1 888 ? 42.006 -11.952 13.612 1.00 89.19 888 PHE A C 1
ATOM 7127 O O . PHE A 1 888 ? 41.358 -11.591 14.591 1.00 89.19 888 PHE A O 1
ATOM 7134 N N . SER A 1 889 ? 43.091 -11.280 13.226 1.00 85.56 889 SER A N 1
ATOM 7135 C CA . SER A 1 889 ? 43.451 -9.985 13.833 1.00 85.56 889 SER A CA 1
ATOM 7136 C C . SER A 1 889 ? 42.841 -8.811 13.061 1.00 85.56 889 SER A C 1
ATOM 7138 O O . SER A 1 889 ? 42.695 -8.878 11.843 1.00 85.56 889 SER A O 1
ATOM 7140 N N . ASN A 1 890 ? 42.531 -7.689 13.723 1.00 79.88 890 ASN A N 1
ATOM 7141 C CA . ASN A 1 890 ? 42.022 -6.504 13.009 1.00 79.88 890 ASN A CA 1
ATOM 7142 C C . ASN A 1 890 ? 43.002 -5.988 11.946 1.00 79.88 890 ASN A C 1
ATOM 7144 O O . ASN A 1 890 ? 42.574 -5.484 10.913 1.00 79.88 890 ASN A O 1
ATOM 7148 N N . LEU A 1 891 ? 44.312 -6.141 12.160 1.00 77.50 891 LEU A N 1
ATOM 7149 C CA . LEU A 1 891 ? 45.312 -5.772 11.161 1.00 77.50 891 LEU A CA 1
ATOM 7150 C C . LEU A 1 891 ? 45.274 -6.709 9.945 1.00 77.50 891 LEU A C 1
ATOM 7152 O O . LEU A 1 891 ? 45.322 -6.220 8.820 1.00 77.50 891 LEU A O 1
ATOM 7156 N N . GLU A 1 892 ? 45.141 -8.022 10.159 1.00 80.44 892 GLU A N 1
ATOM 7157 C CA . GLU A 1 892 ? 44.915 -9.002 9.086 1.00 80.44 892 GLU A CA 1
ATOM 7158 C C . GLU A 1 892 ? 43.630 -8.678 8.325 1.00 80.44 892 GLU A C 1
ATOM 7160 O O . GLU A 1 892 ? 43.658 -8.603 7.106 1.00 80.44 892 GLU A O 1
ATOM 7165 N N . PHE A 1 893 ? 42.527 -8.398 9.021 1.00 79.75 893 PHE A N 1
ATOM 7166 C CA . PHE A 1 893 ? 41.252 -8.063 8.391 1.00 79.75 893 PHE A CA 1
ATOM 7167 C C . PHE A 1 893 ? 41.308 -6.755 7.596 1.00 79.75 893 PHE A C 1
ATOM 7169 O O . PHE A 1 893 ? 40.804 -6.690 6.477 1.00 79.75 893 PHE A O 1
ATOM 7176 N N . LEU A 1 894 ? 41.956 -5.716 8.130 1.00 71.19 894 LEU A N 1
ATOM 7177 C CA . LEU A 1 894 ? 42.148 -4.452 7.423 1.00 71.19 894 LEU A CA 1
ATOM 7178 C C . LEU A 1 894 ? 43.121 -4.590 6.250 1.00 71.19 894 LEU A C 1
ATOM 7180 O O . LEU A 1 894 ? 42.941 -3.899 5.252 1.00 71.19 894 LEU A O 1
ATOM 7184 N N . ASN A 1 895 ? 44.141 -5.445 6.342 1.00 69.00 895 ASN A N 1
ATOM 7185 C CA . ASN A 1 895 ? 45.050 -5.722 5.230 1.00 69.00 895 ASN A CA 1
ATOM 7186 C C . ASN A 1 895 ? 44.383 -6.594 4.168 1.00 69.00 895 ASN A C 1
ATOM 7188 O O . ASN A 1 895 ? 44.485 -6.240 3.007 1.00 69.00 895 ASN A O 1
ATOM 7192 N N . TYR A 1 896 ? 43.601 -7.606 4.544 1.00 69.88 896 TYR A N 1
ATOM 7193 C CA . TYR A 1 896 ? 42.733 -8.349 3.631 1.00 69.88 896 TYR A CA 1
ATOM 7194 C C . TYR A 1 896 ? 41.745 -7.407 2.951 1.00 69.88 896 TYR A C 1
ATOM 7196 O O . TYR A 1 896 ? 41.646 -7.401 1.738 1.00 69.88 896 TYR A O 1
ATOM 7204 N N . CYS A 1 897 ? 41.076 -6.518 3.692 1.00 58.38 897 CYS A N 1
ATOM 7205 C CA . CYS A 1 897 ? 40.214 -5.503 3.091 1.00 58.38 897 CYS A CA 1
ATOM 7206 C C . CYS A 1 897 ? 41.003 -4.558 2.184 1.00 58.38 897 CYS A C 1
ATOM 7208 O O . CYS A 1 897 ? 40.482 -4.174 1.155 1.00 58.38 897 CYS A O 1
ATOM 7210 N N . LYS A 1 898 ? 42.241 -4.175 2.515 1.00 52.44 898 LYS A N 1
ATOM 7211 C CA . LYS A 1 898 ? 43.088 -3.391 1.606 1.00 52.44 898 LYS A CA 1
ATOM 7212 C C . LYS A 1 898 ? 43.538 -4.190 0.402 1.00 52.44 898 LYS A C 1
ATOM 7214 O O . LYS A 1 898 ? 43.679 -3.586 -0.638 1.00 52.44 898 LYS A O 1
ATOM 7219 N N . GLU A 1 899 ? 43.788 -5.482 0.503 1.00 52.00 899 GLU A N 1
ATOM 7220 C CA . GLU A 1 899 ? 44.145 -6.348 -0.622 1.00 52.00 899 GLU A CA 1
ATOM 7221 C C . GLU A 1 899 ? 42.922 -6.565 -1.512 1.00 52.00 899 GLU A C 1
ATOM 7223 O O . GLU A 1 899 ? 43.038 -6.415 -2.716 1.00 52.00 899 GLU A O 1
ATOM 7228 N N . VAL A 1 900 ? 41.738 -6.729 -0.918 1.00 45.38 900 VAL A N 1
ATOM 7229 C CA . VAL A 1 900 ? 40.432 -6.840 -1.584 1.00 45.38 900 VAL A CA 1
ATOM 7230 C C . VAL A 1 900 ? 39.944 -5.498 -2.175 1.00 45.38 900 VAL A C 1
ATOM 7232 O O . VAL A 1 900 ? 39.268 -5.474 -3.199 1.00 45.38 900 VAL A O 1
ATOM 7235 N N . VAL A 1 901 ? 40.288 -4.359 -1.558 1.00 38.91 901 VAL A N 1
ATOM 7236 C CA . VAL A 1 901 ? 39.949 -2.991 -2.021 1.00 38.91 901 VAL A CA 1
ATOM 7237 C C . VAL A 1 901 ? 41.041 -2.406 -2.928 1.00 38.91 901 VAL A C 1
ATOM 7239 O O . VAL A 1 901 ? 40.735 -1.632 -3.826 1.00 38.91 901 VAL A O 1
ATOM 7242 N N . SER A 1 902 ? 42.311 -2.790 -2.770 1.00 36.00 902 SER A N 1
ATOM 7243 C CA . SER A 1 902 ? 43.361 -2.567 -3.784 1.00 36.00 902 SER A CA 1
ATOM 7244 C C . SER A 1 902 ? 43.211 -3.527 -4.961 1.00 36.00 902 SER A C 1
ATOM 7246 O O . SER A 1 902 ? 43.660 -3.207 -6.058 1.00 36.00 902 SER A O 1
ATOM 7248 N N . SER A 1 903 ? 42.477 -4.625 -4.767 1.00 33.38 903 SER A N 1
ATOM 7249 C CA . SER A 1 903 ? 41.842 -5.405 -5.821 1.00 33.38 903 SER A CA 1
ATOM 7250 C C . SER A 1 903 ? 40.441 -4.889 -6.168 1.00 33.38 903 SER A C 1
ATOM 7252 O O . SER A 1 903 ? 39.613 -5.668 -6.641 1.00 33.38 903 SER A O 1
ATOM 7254 N N . GLU A 1 904 ? 40.143 -3.587 -6.006 1.00 39.50 904 GLU A N 1
ATOM 7255 C CA . GLU A 1 904 ? 39.163 -2.966 -6.902 1.00 39.50 904 GLU A CA 1
ATOM 7256 C C . GLU A 1 904 ? 39.669 -3.191 -8.327 1.00 39.50 904 GLU A C 1
ATOM 7258 O O . GLU A 1 904 ? 40.599 -2.536 -8.804 1.00 39.50 904 GLU A O 1
ATOM 7263 N N . ASN A 1 905 ? 39.032 -4.193 -8.934 1.00 37.75 905 ASN A N 1
ATOM 7264 C CA . ASN A 1 905 ? 39.425 -5.052 -10.042 1.00 37.75 905 ASN A CA 1
ATOM 7265 C C . ASN A 1 905 ? 39.615 -6.508 -9.577 1.00 37.75 905 ASN A C 1
ATOM 7267 O O . ASN A 1 905 ? 40.641 -7.119 -9.870 1.00 37.75 905 ASN A O 1
ATOM 7271 N N . ILE A 1 906 ? 38.555 -7.127 -9.028 1.00 47.56 906 ILE A N 1
ATOM 7272 C CA . ILE A 1 906 ? 38.200 -8.460 -9.538 1.00 47.56 906 ILE A CA 1
ATOM 7273 C C . ILE A 1 906 ? 37.874 -8.223 -11.012 1.00 47.56 906 ILE A C 1
ATOM 7275 O O . ILE A 1 906 ? 36.742 -7.929 -11.395 1.00 47.56 906 ILE A O 1
ATOM 7279 N N . ARG A 1 907 ? 38.926 -8.191 -11.824 1.00 54.47 907 ARG A N 1
ATOM 7280 C CA . ARG A 1 907 ? 38.801 -8.339 -13.259 1.00 54.47 907 ARG A CA 1
ATOM 7281 C C . ARG A 1 907 ? 38.594 -9.813 -13.483 1.00 54.47 907 ARG A C 1
ATOM 7283 O O . ARG A 1 907 ? 39.251 -10.637 -12.848 1.00 54.47 907 ARG A O 1
ATOM 7290 N N . LEU A 1 908 ? 37.680 -10.122 -14.389 1.00 67.88 908 LEU A N 1
ATOM 7291 C CA . LEU A 1 908 ? 37.637 -11.459 -14.943 1.00 67.88 908 LEU A CA 1
ATOM 7292 C C . LEU A 1 908 ? 39.049 -11.819 -15.432 1.00 67.88 908 LEU A C 1
ATOM 7294 O O . LEU A 1 908 ? 39.763 -10.921 -15.901 1.00 67.88 908 LEU A O 1
ATOM 7298 N N . PRO A 1 909 ? 39.465 -13.091 -15.336 1.00 84.44 909 PRO A N 1
ATOM 7299 C CA . PRO A 1 909 ? 40.748 -13.516 -15.874 1.00 84.44 909 PRO A CA 1
ATOM 7300 C C . PRO A 1 909 ? 40.910 -12.994 -17.307 1.00 84.44 909 PRO A C 1
ATOM 7302 O O . PRO A 1 909 ? 40.044 -13.218 -18.150 1.00 84.44 909 PRO A O 1
ATOM 7305 N N . LEU A 1 910 ? 41.972 -12.231 -17.573 1.00 86.62 910 LEU A N 1
ATOM 7306 C CA . LEU A 1 910 ? 42.251 -11.712 -18.910 1.00 86.62 910 LEU A CA 1
ATOM 7307 C C . LEU A 1 910 ? 43.094 -12.738 -19.664 1.00 86.62 910 LEU A C 1
ATOM 7309 O O . LEU A 1 910 ? 44.300 -12.838 -19.443 1.00 86.62 910 LEU A O 1
ATOM 7313 N N . ILE A 1 911 ? 42.468 -13.473 -20.575 1.00 91.19 911 ILE A N 1
ATOM 7314 C CA . ILE A 1 911 ? 43.101 -14.539 -21.348 1.00 91.19 911 ILE A CA 1
ATOM 7315 C C . ILE A 1 911 ? 43.455 -14.023 -22.746 1.00 91.19 911 ILE A C 1
ATOM 7317 O O . ILE A 1 911 ? 42.647 -13.394 -23.439 1.00 91.19 911 ILE A O 1
ATOM 7321 N N . ASN A 1 912 ? 44.692 -14.268 -23.176 1.00 89.62 912 ASN A N 1
ATOM 7322 C CA . ASN A 1 912 ? 45.195 -13.798 -24.463 1.00 89.62 912 ASN A CA 1
ATOM 7323 C C . ASN A 1 912 ? 45.183 -14.897 -25.525 1.00 89.62 912 ASN A C 1
ATOM 7325 O O . ASN A 1 912 ? 45.978 -15.826 -25.449 1.00 89.62 912 ASN A O 1
ATOM 7329 N N . PHE A 1 913 ? 44.330 -14.731 -26.540 1.00 89.81 913 PHE A N 1
ATOM 7330 C CA . PHE A 1 913 ? 44.167 -15.634 -27.684 1.00 89.81 913 PHE A CA 1
ATOM 7331 C C . PHE A 1 913 ? 45.021 -15.259 -28.905 1.00 89.81 913 PHE A C 1
ATOM 7333 O O . PHE A 1 913 ? 44.921 -15.885 -29.962 1.00 89.81 913 PHE A O 1
ATOM 7340 N N . SER A 1 914 ? 45.872 -14.242 -28.781 1.00 84.44 914 SER A N 1
ATOM 7341 C CA . SER A 1 914 ? 46.716 -13.752 -29.873 1.00 84.44 914 SER A CA 1
ATOM 7342 C C . SER A 1 914 ? 47.906 -14.689 -30.103 1.00 84.44 914 SER A C 1
ATOM 7344 O O . SER A 1 914 ? 48.597 -15.073 -29.161 1.00 84.44 914 SER A O 1
ATOM 7346 N N . ASN A 1 915 ? 48.195 -15.022 -31.365 1.00 79.81 915 ASN A N 1
ATOM 7347 C CA . ASN A 1 915 ? 49.341 -15.855 -31.778 1.00 79.81 915 ASN A CA 1
ATOM 7348 C C . ASN A 1 915 ? 49.430 -17.269 -31.157 1.00 79.81 915 ASN A C 1
ATOM 7350 O O . ASN A 1 915 ? 50.521 -17.846 -31.096 1.00 79.81 915 ASN A O 1
ATOM 7354 N N . ILE A 1 916 ? 48.312 -17.864 -30.730 1.00 83.06 916 ILE A N 1
ATOM 7355 C CA . ILE A 1 916 ? 48.299 -19.253 -30.246 1.00 83.06 916 ILE A CA 1
ATOM 7356 C C . ILE A 1 916 ? 48.330 -20.228 -31.434 1.00 83.06 916 ILE A C 1
ATOM 7358 O O . ILE A 1 916 ? 47.626 -20.038 -32.427 1.00 83.06 916 ILE A O 1
ATOM 7362 N N . LYS A 1 917 ? 49.147 -21.282 -31.326 1.00 82.12 917 LYS A N 1
ATOM 7363 C CA . LYS A 1 917 ? 49.184 -22.420 -32.257 1.00 82.12 917 LYS A CA 1
ATOM 7364 C C . LYS A 1 917 ? 48.781 -23.685 -31.511 1.00 82.12 917 LYS A C 1
ATOM 7366 O O . LYS A 1 917 ? 49.289 -23.903 -30.421 1.00 82.12 917 LYS A O 1
ATOM 7371 N N . GLU A 1 918 ? 47.907 -24.499 -32.092 1.00 82.19 918 GLU A N 1
ATOM 7372 C CA . GLU A 1 918 ? 47.501 -25.782 -31.504 1.00 82.19 918 GLU A CA 1
ATOM 7373 C C . GLU A 1 918 ? 48.725 -26.659 -31.189 1.00 82.19 918 GLU A C 1
ATOM 7375 O O . GLU A 1 918 ? 49.734 -26.605 -31.898 1.00 82.19 918 GLU A O 1
ATOM 7380 N N . GLN A 1 919 ? 48.637 -27.446 -30.110 1.00 77.75 919 GLN A N 1
ATOM 7381 C CA . GLN A 1 919 ? 49.690 -28.371 -29.654 1.00 77.75 919 GLN A CA 1
ATOM 7382 C C . GLN A 1 919 ? 51.024 -27.703 -29.262 1.00 77.75 919 GLN A C 1
ATOM 7384 O O . GLN A 1 919 ? 52.043 -28.376 -29.101 1.00 77.75 919 GLN A O 1
ATOM 7389 N N . SER A 1 920 ? 51.054 -26.377 -29.095 1.00 85.12 920 SER A N 1
ATOM 7390 C CA . SER A 1 920 ? 52.210 -25.677 -28.534 1.00 85.12 920 SER A CA 1
ATOM 7391 C C . SER A 1 920 ? 52.165 -25.663 -26.995 1.00 85.12 920 SER A C 1
ATOM 7393 O O . SER A 1 920 ? 51.094 -25.772 -26.397 1.00 85.12 920 SER A O 1
ATOM 7395 N N . PRO A 1 921 ? 53.296 -25.395 -26.316 1.00 81.81 921 PRO A N 1
ATOM 7396 C CA . PRO A 1 921 ? 53.284 -25.127 -24.875 1.00 81.81 921 PRO A CA 1
ATOM 7397 C C . PRO A 1 921 ? 52.369 -23.953 -24.485 1.00 81.81 921 PRO A C 1
ATOM 7399 O O . PRO A 1 921 ? 51.810 -23.929 -23.392 1.00 81.81 921 PRO A O 1
ATOM 7402 N N . THR A 1 922 ? 52.197 -22.976 -25.384 1.00 85.50 922 THR A N 1
ATOM 7403 C CA . THR A 1 922 ? 51.285 -21.847 -25.167 1.00 85.50 922 THR A CA 1
ATOM 7404 C C . THR A 1 922 ? 49.816 -22.247 -25.297 1.00 85.50 922 THR A C 1
ATOM 7406 O O . THR A 1 922 ? 48.994 -21.687 -24.581 1.00 85.50 922 THR A O 1
ATOM 7409 N N . TRP A 1 923 ? 49.481 -23.229 -26.141 1.00 90.94 923 TRP A N 1
ATOM 7410 C CA . TRP A 1 923 ? 48.140 -23.810 -26.212 1.00 90.94 923 TRP A CA 1
ATOM 7411 C C . TRP A 1 923 ? 47.761 -24.482 -24.896 1.00 90.94 923 TRP A C 1
ATOM 7413 O O . TRP A 1 923 ? 46.728 -24.144 -24.334 1.00 90.94 923 TRP A O 1
ATOM 7423 N N . GLU A 1 924 ? 48.628 -25.344 -24.359 1.00 89.06 924 GLU A N 1
ATOM 7424 C CA . GLU A 1 924 ? 48.382 -26.031 -23.083 1.00 89.06 924 GLU A CA 1
ATOM 7425 C C . GLU A 1 924 ? 48.210 -25.046 -21.915 1.00 89.06 924 GLU A C 1
ATOM 7427 O O . GLU A 1 924 ? 47.286 -25.183 -21.115 1.00 89.06 924 GLU A O 1
ATOM 7432 N N . ALA A 1 925 ? 49.043 -24.000 -21.855 1.00 87.50 925 ALA A N 1
ATOM 7433 C CA . ALA A 1 925 ? 48.951 -22.978 -20.813 1.00 87.50 925 ALA A CA 1
ATOM 7434 C C . ALA A 1 925 ? 47.656 -22.149 -20.893 1.00 87.50 925 ALA A C 1
ATOM 7436 O O . ALA A 1 925 ? 47.046 -21.861 -19.864 1.00 87.50 925 ALA A O 1
ATOM 7437 N N . VAL A 1 926 ? 47.232 -21.752 -22.098 1.00 92.12 926 VAL A N 1
ATOM 7438 C CA . VAL A 1 926 ? 45.988 -20.986 -22.282 1.00 92.12 926 VAL A CA 1
ATOM 7439 C C . VAL A 1 926 ? 44.767 -21.876 -22.066 1.00 92.12 926 VAL A C 1
ATOM 7441 O O . VAL A 1 926 ? 43.811 -21.451 -21.428 1.00 92.12 926 VAL A O 1
ATOM 7444 N N . LYS A 1 927 ? 44.816 -23.127 -22.527 1.00 93.06 927 LYS A N 1
ATOM 7445 C CA . LYS A 1 927 ? 43.772 -24.129 -22.309 1.00 93.06 927 LYS A CA 1
ATOM 7446 C C . LYS A 1 927 ? 43.494 -24.347 -20.815 1.00 93.06 927 LYS A C 1
ATOM 7448 O O . LYS A 1 927 ? 42.330 -24.374 -20.420 1.00 93.06 927 LYS A O 1
ATOM 7453 N N . ALA A 1 928 ? 44.541 -24.430 -19.989 1.00 90.12 928 ALA A N 1
ATOM 7454 C CA . ALA A 1 928 ? 44.405 -24.523 -18.535 1.00 90.12 928 ALA A CA 1
ATOM 7455 C C . ALA A 1 928 ? 43.741 -23.271 -17.927 1.00 90.12 928 ALA A C 1
ATOM 7457 O O . ALA A 1 928 ? 42.789 -23.406 -17.165 1.00 90.12 928 ALA A O 1
ATOM 7458 N N . GLN A 1 929 ? 44.169 -22.067 -18.332 1.00 91.38 929 GLN A N 1
ATOM 7459 C CA . GLN A 1 929 ? 43.558 -20.804 -17.881 1.00 91.38 929 GLN A CA 1
ATOM 7460 C C . GLN A 1 929 ? 42.079 -20.704 -18.265 1.00 91.38 929 GLN A C 1
ATOM 7462 O O . GLN A 1 929 ? 41.266 -20.213 -17.488 1.00 91.38 929 GLN A O 1
ATOM 7467 N N . VAL A 1 930 ? 41.724 -21.166 -19.469 1.00 90.62 930 VAL A N 1
ATOM 7468 C CA . VAL A 1 930 ? 40.332 -21.206 -19.928 1.00 90.62 930 VAL A CA 1
ATOM 7469 C C . VAL A 1 930 ? 39.518 -22.140 -19.043 1.00 90.62 930 VAL A C 1
ATOM 7471 O O . VAL A 1 930 ? 38.454 -21.740 -18.586 1.00 90.62 930 VAL A O 1
ATOM 7474 N N . LEU A 1 931 ? 39.999 -23.356 -18.771 1.00 89.38 931 LEU A N 1
ATOM 7475 C CA . LEU A 1 931 ? 39.272 -24.296 -17.917 1.00 89.38 931 LEU A CA 1
ATOM 7476 C C . LEU A 1 931 ? 39.060 -23.726 -16.508 1.00 89.38 931 LEU A C 1
ATOM 7478 O O . LEU A 1 931 ? 37.925 -23.690 -16.041 1.00 89.38 931 LEU A O 1
ATOM 7482 N N . GLU A 1 932 ? 40.127 -23.237 -15.879 1.00 88.38 932 GLU A N 1
ATOM 7483 C CA . GLU A 1 932 ? 40.098 -22.655 -14.533 1.00 88.38 932 GLU A CA 1
ATOM 7484 C C . GLU A 1 932 ? 39.114 -21.480 -14.459 1.00 88.38 932 GLU A C 1
ATOM 7486 O O . GLU A 1 932 ? 38.214 -21.471 -13.620 1.00 88.38 932 GLU A O 1
ATOM 7491 N N . ALA A 1 933 ? 39.190 -20.542 -15.408 1.00 88.19 933 ALA A N 1
ATOM 7492 C CA . ALA A 1 933 ? 38.296 -19.391 -15.431 1.00 88.19 933 ALA A CA 1
ATOM 7493 C C . ALA A 1 933 ? 36.817 -19.787 -15.596 1.00 88.19 933 ALA A C 1
ATOM 7495 O O . ALA A 1 933 ? 35.931 -19.161 -15.014 1.00 88.19 933 ALA A O 1
ATOM 7496 N N . LEU A 1 934 ? 36.533 -20.831 -16.379 1.00 85.62 934 LEU A N 1
ATOM 7497 C CA . LEU A 1 934 ? 35.172 -21.326 -16.596 1.00 85.62 934 LEU A CA 1
ATOM 7498 C C . LEU A 1 934 ? 34.630 -22.175 -15.442 1.00 85.62 934 LEU A C 1
ATOM 7500 O O . LEU A 1 934 ? 33.413 -22.219 -15.258 1.00 85.62 934 LEU A O 1
ATOM 7504 N N . GLN A 1 935 ? 35.501 -22.818 -14.668 1.00 83.81 935 GLN A N 1
ATOM 7505 C CA . GLN A 1 935 ? 35.132 -23.521 -13.440 1.00 83.81 935 GLN A CA 1
ATOM 7506 C C . GLN A 1 935 ? 34.899 -22.548 -12.281 1.00 83.81 935 GLN A C 1
ATOM 7508 O O . GLN A 1 935 ? 33.936 -22.709 -11.539 1.00 83.81 935 GLN A O 1
ATOM 7513 N N . GLU A 1 936 ? 35.743 -21.525 -12.137 1.00 82.38 936 GLU A N 1
ATOM 7514 C CA . GLU A 1 936 ? 35.700 -20.612 -10.990 1.00 82.38 936 GLU A CA 1
ATOM 7515 C C . GLU A 1 936 ? 34.733 -19.434 -11.195 1.00 82.38 936 GLU A C 1
ATOM 7517 O O . GLU A 1 936 ? 33.940 -19.118 -10.308 1.00 82.38 936 GLU A O 1
ATOM 7522 N N . TYR A 1 937 ? 34.759 -18.796 -12.371 1.00 79.62 937 TYR A N 1
ATOM 7523 C CA . TYR A 1 937 ? 34.008 -17.559 -12.641 1.00 79.62 937 TYR A CA 1
ATOM 7524 C C . TYR A 1 937 ? 32.866 -17.743 -13.645 1.00 79.62 937 TYR A C 1
ATOM 7526 O O . TYR A 1 937 ? 31.965 -16.906 -13.728 1.00 79.62 937 TYR A O 1
ATOM 7534 N N . GLY A 1 938 ? 32.920 -18.800 -14.456 1.00 79.06 938 GLY A N 1
ATOM 7535 C CA . GLY A 1 938 ? 31.990 -19.030 -15.561 1.00 79.06 938 GLY A CA 1
ATOM 7536 C C . GLY A 1 938 ? 32.190 -18.101 -16.771 1.00 79.06 938 GLY A C 1
ATOM 7537 O O . GLY A 1 938 ? 31.501 -18.229 -17.784 1.00 79.06 938 GLY A O 1
ATOM 7538 N N . CYS A 1 939 ? 33.130 -17.156 -16.709 1.00 83.56 939 CYS A N 1
ATOM 7539 C CA . CYS A 1 939 ? 33.493 -16.276 -17.817 1.00 83.56 939 CYS A CA 1
ATOM 7540 C C . CYS A 1 939 ? 34.900 -15.685 -17.643 1.00 83.56 939 CYS A C 1
ATOM 7542 O O . CYS A 1 939 ? 35.492 -15.738 -16.568 1.00 83.56 939 CYS A O 1
ATOM 7544 N N . PHE A 1 940 ? 35.439 -15.114 -18.721 1.00 88.06 940 PHE A N 1
ATOM 7545 C CA . PHE A 1 940 ? 36.748 -14.459 -18.750 1.00 88.06 940 PHE A CA 1
ATOM 7546 C C . PHE A 1 940 ? 36.753 -13.281 -19.736 1.00 88.06 940 PHE A C 1
ATOM 7548 O O . PHE A 1 940 ? 35.933 -13.220 -20.656 1.00 88.06 940 PHE A O 1
ATOM 7555 N N . GLU A 1 941 ? 37.691 -12.348 -19.573 1.00 84.94 941 GLU A N 1
ATOM 7556 C CA . GLU A 1 941 ? 37.980 -11.331 -20.586 1.00 84.94 941 GLU A CA 1
ATOM 7557 C C . GLU A 1 941 ? 38.944 -11.908 -21.628 1.00 84.94 941 GLU A C 1
ATOM 7559 O O . GLU A 1 941 ? 39.944 -12.530 -21.283 1.00 84.94 941 GLU A O 1
ATOM 7564 N N . ALA A 1 942 ? 38.675 -11.695 -22.917 1.00 87.69 942 ALA A N 1
ATOM 7565 C CA . ALA A 1 942 ? 39.515 -12.212 -23.995 1.00 87.69 942 ALA A CA 1
ATOM 7566 C C . ALA A 1 942 ? 40.197 -11.078 -24.765 1.00 87.69 942 ALA A C 1
ATOM 7568 O O . ALA A 1 942 ? 39.544 -10.138 -25.227 1.00 87.69 942 ALA A O 1
ATOM 7569 N N . THR A 1 943 ? 41.506 -11.201 -24.989 1.00 86.44 943 THR A N 1
ATOM 7570 C CA . THR A 1 943 ? 42.191 -10.433 -26.040 1.00 86.44 943 THR A CA 1
ATOM 7571 C C . THR A 1 943 ? 42.352 -11.297 -27.281 1.00 86.44 943 THR A C 1
ATOM 7573 O O . THR A 1 943 ? 42.853 -12.415 -27.210 1.00 86.44 943 THR A O 1
ATOM 7576 N N . PHE A 1 944 ? 41.897 -10.784 -28.423 1.00 87.88 944 PHE A N 1
ATOM 7577 C CA . PHE A 1 944 ? 41.888 -11.504 -29.691 1.00 87.88 944 PHE A CA 1
ATOM 7578 C C . PHE A 1 944 ? 42.216 -10.535 -30.830 1.00 87.88 944 PHE A C 1
ATOM 7580 O O . PHE A 1 944 ? 41.462 -9.605 -31.126 1.00 87.88 944 PHE A O 1
ATOM 7587 N N . ASP A 1 945 ? 43.390 -10.715 -31.427 1.00 84.38 945 ASP A N 1
ATOM 7588 C CA . ASP A 1 945 ? 43.976 -9.821 -32.428 1.00 84.38 945 ASP A CA 1
ATOM 7589 C C . ASP A 1 945 ? 43.338 -9.947 -33.818 1.00 84.38 945 ASP A C 1
ATOM 7591 O O . ASP A 1 945 ? 43.353 -8.982 -34.585 1.00 84.38 945 ASP A O 1
ATOM 7595 N N . ARG A 1 946 ? 42.701 -11.086 -34.120 1.00 85.81 946 ARG A N 1
ATOM 7596 C CA . ARG A 1 946 ? 42.029 -11.322 -35.407 1.00 85.81 946 ARG A CA 1
ATOM 7597 C C . ARG A 1 946 ? 40.816 -10.426 -35.654 1.00 85.81 946 ARG A C 1
ATOM 7599 O O . ARG A 1 946 ? 40.405 -10.340 -36.802 1.00 85.81 946 ARG A O 1
ATOM 7606 N N . VAL A 1 947 ? 40.282 -9.747 -34.629 1.00 85.81 947 VAL A N 1
ATOM 7607 C CA . VAL A 1 947 ? 39.221 -8.731 -34.767 1.00 85.81 947 VAL A CA 1
ATOM 7608 C C . VAL A 1 947 ? 39.831 -7.328 -34.658 1.00 85.81 947 VAL A C 1
ATOM 7610 O O . VAL A 1 947 ? 39.979 -6.778 -33.552 1.00 85.81 947 VAL A O 1
ATOM 7613 N N . PRO A 1 948 ? 40.205 -6.701 -35.785 1.00 87.25 948 PRO A N 1
ATOM 7614 C CA . PRO A 1 948 ? 40.974 -5.469 -35.762 1.00 87.25 948 PRO A CA 1
ATOM 7615 C C . PRO A 1 948 ? 40.115 -4.272 -35.326 1.00 87.25 948 PRO A C 1
ATOM 7617 O O . PRO A 1 948 ? 38.885 -4.256 -35.425 1.00 87.25 948 PRO A O 1
ATOM 7620 N N . ILE A 1 949 ? 40.766 -3.238 -34.789 1.00 84.88 949 ILE A N 1
ATOM 7621 C CA . ILE A 1 949 ? 40.076 -2.097 -34.167 1.00 84.88 949 ILE A CA 1
ATOM 7622 C C . ILE A 1 949 ? 39.229 -1.281 -35.159 1.00 84.88 949 ILE A C 1
ATOM 7624 O O . ILE A 1 949 ? 38.208 -0.712 -34.776 1.00 84.88 949 ILE A O 1
ATOM 7628 N N . ASN A 1 950 ? 39.622 -1.235 -36.434 1.00 89.12 950 ASN A N 1
ATOM 7629 C CA . ASN A 1 950 ? 38.864 -0.593 -37.511 1.00 89.12 950 ASN A CA 1
ATOM 7630 C C . ASN A 1 950 ? 37.536 -1.317 -37.784 1.00 89.12 950 ASN A C 1
ATOM 7632 O O . ASN A 1 950 ? 36.514 -0.653 -37.960 1.00 89.12 950 ASN A O 1
ATOM 7636 N N . LEU A 1 951 ? 37.527 -2.652 -37.747 1.00 91.88 951 LEU A N 1
ATOM 7637 C CA . LEU A 1 951 ? 36.304 -3.440 -37.879 1.00 91.88 951 LEU A CA 1
ATOM 7638 C C . LEU A 1 951 ? 35.370 -3.195 -36.688 1.00 91.88 951 LEU A C 1
ATOM 7640 O O . LEU A 1 951 ? 34.199 -2.887 -36.888 1.00 91.88 951 LEU A O 1
ATOM 7644 N N . ARG A 1 952 ? 35.901 -3.203 -35.455 1.00 87.44 952 ARG A N 1
ATOM 7645 C CA . ARG A 1 952 ? 35.123 -2.877 -34.241 1.00 87.44 952 ARG A CA 1
ATOM 7646 C C . ARG A 1 952 ? 34.464 -1.501 -34.331 1.00 87.44 952 ARG A C 1
ATOM 7648 O O . ARG A 1 952 ? 33.279 -1.370 -34.043 1.00 87.44 952 ARG A O 1
ATOM 7655 N N . LYS A 1 953 ? 35.210 -0.480 -34.766 1.00 89.19 953 LYS A N 1
ATOM 7656 C CA . LYS A 1 953 ? 34.670 0.874 -34.977 1.00 89.19 953 LYS A CA 1
ATOM 7657 C C . LYS A 1 953 ? 33.568 0.894 -36.040 1.00 89.19 953 LYS A C 1
ATOM 7659 O O . LYS A 1 953 ? 32.546 1.530 -35.814 1.00 89.19 953 LYS A O 1
ATOM 7664 N N . SER A 1 954 ? 33.760 0.178 -37.150 1.00 92.50 954 SER A N 1
ATOM 7665 C CA . SER A 1 954 ? 32.779 0.099 -38.244 1.00 92.50 954 SER A CA 1
ATOM 7666 C C . SER A 1 954 ? 31.472 -0.556 -37.793 1.00 92.50 954 SER A C 1
ATOM 7668 O O . SER A 1 954 ? 30.396 -0.046 -38.095 1.00 92.50 954 SER A O 1
ATOM 7670 N N . VAL A 1 955 ? 31.557 -1.630 -36.997 1.00 92.00 955 VAL A N 1
ATOM 7671 C CA . VAL A 1 955 ? 30.385 -2.274 -36.387 1.00 92.00 955 VAL A CA 1
ATOM 7672 C C . VAL A 1 955 ? 29.659 -1.304 -35.459 1.00 92.00 955 VAL A C 1
ATOM 7674 O O . VAL A 1 955 ? 28.469 -1.084 -35.648 1.00 92.00 955 VAL A O 1
ATOM 7677 N N . ILE A 1 956 ? 30.358 -0.678 -34.501 1.00 91.00 956 ILE A N 1
ATOM 7678 C CA . ILE A 1 956 ? 29.744 0.262 -33.545 1.00 91.00 956 ILE A CA 1
ATOM 7679 C C . ILE A 1 956 ? 29.070 1.440 -34.259 1.00 91.00 956 ILE A C 1
ATOM 7681 O O . ILE A 1 956 ? 27.976 1.839 -33.869 1.00 91.00 956 ILE A O 1
ATOM 7685 N N . GLU A 1 957 ? 29.681 1.982 -35.312 1.00 92.56 957 GLU A N 1
ATOM 7686 C CA . GLU A 1 957 ? 29.079 3.068 -36.087 1.00 92.56 957 GLU A CA 1
ATOM 7687 C C . GLU A 1 957 ? 27.809 2.617 -36.819 1.00 92.56 957 GLU A C 1
ATOM 7689 O O . GLU A 1 957 ? 26.795 3.312 -36.807 1.00 92.56 957 GLU A O 1
ATOM 7694 N N . GLY A 1 958 ? 27.817 1.406 -37.376 1.00 93.25 958 GLY A N 1
ATOM 7695 C CA . GLY A 1 958 ? 26.617 0.811 -37.950 1.00 93.25 958 GLY A CA 1
ATOM 7696 C C . GLY A 1 958 ? 25.525 0.506 -36.918 1.00 93.25 958 GLY A C 1
ATOM 7697 O O . GLY A 1 958 ? 24.345 0.652 -37.230 1.00 93.25 958 GLY A O 1
ATOM 7698 N N . LEU A 1 959 ? 25.883 0.163 -35.672 1.00 93.56 959 LEU A N 1
ATOM 7699 C CA . LEU A 1 959 ? 24.907 0.008 -34.586 1.00 93.56 959 LEU A CA 1
ATOM 7700 C C . LEU A 1 959 ? 24.208 1.325 -34.263 1.00 93.56 959 LEU A C 1
ATOM 7702 O O . LEU A 1 959 ? 22.992 1.322 -34.099 1.00 93.56 959 LEU A O 1
ATOM 7706 N N . LYS A 1 960 ? 24.939 2.444 -34.206 1.00 93.88 960 LYS A N 1
ATOM 7707 C CA . LYS A 1 960 ? 24.322 3.765 -34.009 1.00 93.88 960 LYS A CA 1
ATOM 7708 C C . LYS A 1 960 ? 23.290 4.042 -35.098 1.00 93.88 960 LYS A C 1
ATOM 7710 O O . LYS A 1 960 ? 22.132 4.281 -34.782 1.00 93.88 960 LYS A O 1
ATOM 7715 N N . GLN A 1 961 ? 23.675 3.864 -36.366 1.00 93.94 961 GLN A N 1
ATOM 7716 C CA . GLN A 1 961 ? 22.764 4.029 -37.504 1.00 93.94 961 GLN A CA 1
ATOM 7717 C C . GLN A 1 961 ? 21.535 3.118 -37.411 1.00 93.94 961 GLN A C 1
ATOM 7719 O O . GLN A 1 961 ? 20.435 3.540 -37.751 1.00 93.94 961 GLN A O 1
ATOM 7724 N N . LEU A 1 962 ? 21.709 1.871 -36.961 1.00 94.12 962 LEU A N 1
ATOM 7725 C CA . LEU A 1 962 ? 20.621 0.910 -36.783 1.00 94.12 962 LEU A CA 1
ATOM 7726 C C . LEU A 1 962 ? 19.657 1.327 -35.663 1.00 94.12 962 LEU A C 1
ATOM 7728 O O . LEU A 1 962 ? 18.444 1.237 -35.839 1.00 94.12 962 LEU A O 1
ATOM 7732 N N . PHE A 1 963 ? 20.174 1.770 -34.516 1.00 93.88 963 PHE A N 1
ATOM 7733 C CA . PHE A 1 963 ? 19.348 2.171 -33.375 1.00 93.88 963 PHE A CA 1
ATOM 7734 C C . PHE A 1 963 ? 18.703 3.554 -33.548 1.00 93.88 963 PHE A C 1
ATOM 7736 O O . PHE A 1 963 ? 17.642 3.780 -32.958 1.00 93.88 963 PHE A O 1
ATOM 7743 N N . ASP A 1 964 ? 19.276 4.414 -34.392 1.00 93.12 964 ASP A N 1
ATOM 7744 C CA . ASP A 1 964 ? 18.708 5.705 -34.804 1.00 93.12 964 ASP A CA 1
ATOM 7745 C C . ASP A 1 964 ? 17.557 5.562 -35.817 1.00 93.12 964 ASP A C 1
ATOM 7747 O O . ASP A 1 964 ? 16.828 6.524 -36.069 1.00 93.12 964 ASP A O 1
ATOM 7751 N N . LEU A 1 965 ? 17.344 4.367 -36.387 1.00 92.31 965 LEU A N 1
ATOM 7752 C CA . LEU A 1 965 ? 16.183 4.119 -37.239 1.00 92.31 965 LEU A CA 1
ATOM 7753 C C . LEU A 1 965 ? 14.865 4.302 -36.465 1.00 92.31 965 LEU A C 1
ATOM 7755 O O . LEU A 1 965 ? 14.789 3.978 -35.272 1.00 92.31 965 LEU A O 1
ATOM 7759 N N . PRO A 1 966 ? 13.785 4.732 -37.149 1.00 89.50 966 PRO A N 1
ATOM 7760 C CA . PRO A 1 966 ? 12.458 4.800 -36.553 1.00 89.50 966 PRO A CA 1
ATOM 7761 C C . PRO A 1 966 ? 12.045 3.473 -35.910 1.00 89.50 966 PRO A C 1
ATOM 7763 O O . PRO A 1 966 ? 12.357 2.390 -36.414 1.00 89.50 966 PRO A O 1
ATOM 7766 N N . LEU A 1 967 ? 11.293 3.551 -34.809 1.00 84.38 967 LEU A N 1
ATOM 7767 C CA . LEU A 1 967 ? 10.804 2.370 -34.091 1.00 84.38 967 LEU A CA 1
ATOM 7768 C C . LEU A 1 967 ? 10.034 1.413 -35.012 1.00 84.38 967 LEU A C 1
ATOM 7770 O O . LEU A 1 967 ? 10.185 0.202 -34.889 1.00 84.38 967 LEU A O 1
ATOM 7774 N N . GLU A 1 968 ? 9.264 1.942 -35.965 1.00 83.31 968 GLU A N 1
ATOM 7775 C CA . GLU A 1 968 ? 8.536 1.144 -36.955 1.00 83.31 968 GLU A CA 1
ATOM 7776 C C . GLU A 1 968 ? 9.468 0.216 -37.746 1.00 83.31 968 GLU A C 1
ATOM 7778 O O . GLU A 1 968 ? 9.173 -0.969 -37.878 1.00 83.31 968 GLU A O 1
ATOM 7783 N N . ASN A 1 969 ? 10.634 0.704 -38.187 1.00 86.44 969 ASN A N 1
ATOM 7784 C CA . ASN A 1 969 ? 11.630 -0.107 -38.886 1.00 86.44 969 ASN A CA 1
ATOM 7785 C C . ASN A 1 969 ? 12.160 -1.225 -37.985 1.00 86.44 969 ASN A C 1
ATOM 7787 O O . ASN A 1 969 ? 12.218 -2.381 -38.403 1.00 86.44 969 ASN A O 1
ATOM 7791 N N . LYS A 1 970 ? 12.503 -0.894 -36.734 1.00 90.62 970 LYS A N 1
ATOM 7792 C CA . LYS A 1 970 ? 13.034 -1.858 -35.761 1.00 90.62 970 LYS A CA 1
ATOM 7793 C C . LYS A 1 970 ? 11.998 -2.937 -35.412 1.00 90.62 970 LYS A C 1
ATOM 7795 O O . LYS A 1 970 ? 12.343 -4.116 -35.366 1.00 90.62 970 LYS A O 1
ATOM 7800 N N . LEU A 1 971 ? 10.716 -2.572 -35.304 1.00 83.88 971 LEU A N 1
ATOM 7801 C CA . LEU A 1 971 ? 9.585 -3.485 -35.072 1.00 83.88 971 LEU A CA 1
ATOM 7802 C C . LEU A 1 971 ? 9.322 -4.479 -36.216 1.00 83.88 971 LEU A C 1
ATOM 7804 O O . LEU A 1 971 ? 8.563 -5.436 -36.024 1.00 83.88 971 LEU A O 1
ATOM 7808 N N . ARG A 1 972 ? 9.929 -4.284 -37.396 1.00 88.12 972 ARG A N 1
ATOM 7809 C CA . ARG A 1 972 ? 9.882 -5.261 -38.498 1.00 88.12 972 ARG A CA 1
ATOM 7810 C C . ARG A 1 972 ? 10.741 -6.488 -38.203 1.00 88.12 972 ARG A C 1
ATOM 7812 O O . ARG A 1 972 ? 10.448 -7.556 -38.734 1.00 88.12 972 ARG A O 1
ATOM 7819 N N . ASN A 1 973 ? 11.756 -6.369 -37.342 1.00 89.00 973 ASN A N 1
ATOM 7820 C CA . ASN A 1 973 ? 12.546 -7.507 -36.879 1.00 89.00 973 ASN A CA 1
ATOM 7821 C C . ASN A 1 973 ? 11.751 -8.330 -35.853 1.00 89.00 973 ASN A C 1
ATOM 7823 O O . ASN A 1 973 ? 11.880 -8.135 -34.645 1.00 89.00 973 ASN A O 1
ATOM 7827 N N . ARG A 1 974 ? 10.898 -9.240 -36.329 1.00 82.25 974 ARG A N 1
ATOM 7828 C CA . ARG A 1 974 ? 10.091 -10.131 -35.484 1.00 82.25 974 ARG A CA 1
ATOM 7829 C C . ARG A 1 974 ? 10.605 -11.561 -35.564 1.00 82.25 974 ARG A C 1
ATOM 7831 O O . ARG A 1 974 ? 11.019 -12.016 -36.625 1.00 82.25 974 ARG A O 1
ATOM 7838 N N . SER A 1 975 ? 10.522 -12.280 -34.450 1.00 79.19 975 SER A N 1
ATOM 7839 C CA . SER A 1 975 ? 10.802 -13.713 -34.394 1.00 79.19 975 SER A CA 1
ATOM 7840 C C . SER A 1 975 ? 9.781 -14.411 -33.505 1.00 79.19 975 SER A C 1
ATOM 7842 O O . SER A 1 975 ? 9.395 -13.869 -32.471 1.00 79.19 975 SER A O 1
ATOM 7844 N N . ASN A 1 976 ? 9.357 -15.610 -33.910 1.00 69.12 976 ASN A N 1
ATOM 7845 C CA . ASN A 1 976 ? 8.490 -16.471 -33.099 1.00 69.12 976 ASN A CA 1
ATOM 7846 C C . ASN A 1 976 ? 9.260 -17.121 -31.943 1.00 69.12 976 ASN A C 1
ATOM 7848 O O . ASN A 1 976 ? 8.653 -17.593 -30.988 1.00 69.12 976 ASN A O 1
ATOM 7852 N N . THR A 1 977 ? 10.592 -17.147 -32.020 1.00 67.56 977 THR A N 1
ATOM 7853 C CA . THR A 1 977 ? 11.432 -17.608 -30.921 1.00 67.56 977 THR A CA 1
ATOM 7854 C C . THR A 1 977 ? 11.739 -16.425 -30.001 1.00 67.56 977 THR A C 1
ATOM 7856 O O . THR A 1 977 ? 12.223 -15.392 -30.488 1.00 67.56 977 THR A O 1
ATOM 7859 N N . PRO A 1 978 ? 11.477 -16.545 -28.687 1.00 62.88 978 PRO A N 1
ATOM 7860 C CA . PRO A 1 978 ? 11.720 -15.470 -27.736 1.00 62.88 978 PRO A CA 1
ATOM 7861 C C . PRO A 1 978 ? 13.126 -14.877 -27.880 1.00 62.88 978 PRO A C 1
ATOM 7863 O O . PRO A 1 978 ? 14.105 -15.603 -28.025 1.00 62.88 978 PRO A O 1
ATOM 7866 N N . TYR A 1 979 ? 13.223 -13.545 -27.832 1.00 65.94 979 TYR A N 1
ATOM 7867 C CA . TYR A 1 979 ? 14.487 -12.792 -27.841 1.00 65.94 979 TYR A CA 1
ATOM 7868 C C . TYR A 1 979 ? 15.350 -12.882 -29.118 1.00 65.94 979 TYR A C 1
ATOM 7870 O O . TYR A 1 979 ? 16.436 -12.302 -29.152 1.00 65.94 979 TYR A O 1
ATOM 7878 N N . HIS A 1 980 ? 14.874 -13.525 -30.190 1.00 77.00 980 HIS A N 1
ATOM 7879 C CA . HIS A 1 980 ? 15.577 -13.574 -31.482 1.00 77.00 980 HIS A CA 1
ATOM 7880 C C . HIS A 1 980 ? 15.245 -12.411 -32.436 1.00 77.00 980 HIS A C 1
ATOM 7882 O O . HIS A 1 980 ? 15.864 -12.305 -33.492 1.00 77.00 980 HIS A O 1
ATOM 7888 N N . GLY A 1 981 ? 14.286 -11.549 -32.082 1.00 83.62 981 GLY A N 1
ATOM 7889 C CA . GLY A 1 981 ? 13.913 -10.345 -32.837 1.00 83.62 981 GLY A CA 1
ATOM 7890 C C . GLY A 1 981 ? 14.224 -9.047 -32.083 1.00 83.62 981 GLY A C 1
ATOM 7891 O O . GLY A 1 981 ? 15.145 -8.988 -31.267 1.00 83.62 981 GLY A O 1
ATOM 7892 N N . TYR A 1 982 ? 13.451 -7.998 -32.353 1.00 86.25 982 TYR A N 1
ATOM 7893 C CA . TYR A 1 982 ? 13.493 -6.730 -31.628 1.00 86.25 982 TYR A CA 1
ATOM 7894 C C . TYR A 1 982 ? 12.947 -6.871 -30.201 1.00 86.25 982 TYR A C 1
ATOM 7896 O O . TYR A 1 982 ? 11.888 -7.462 -29.986 1.00 86.25 982 TYR A O 1
ATOM 7904 N N . VAL A 1 983 ? 13.644 -6.273 -29.235 1.00 78.50 983 VAL A N 1
ATOM 7905 C CA . VAL A 1 983 ? 13.186 -6.101 -27.851 1.00 78.50 983 VAL A CA 1
ATOM 7906 C C . VAL A 1 983 ? 13.368 -4.634 -27.475 1.00 78.50 983 VAL A C 1
ATOM 7908 O O . VAL A 1 983 ? 14.497 -4.142 -27.432 1.00 78.50 983 VAL A O 1
ATOM 7911 N N . GLY A 1 984 ? 12.254 -3.944 -27.232 1.00 74.19 984 GLY A N 1
ATOM 7912 C CA . GLY A 1 984 ? 12.233 -2.528 -26.865 1.00 74.19 984 GLY A CA 1
ATOM 7913 C C . GLY A 1 984 ? 12.342 -2.278 -25.360 1.00 74.19 984 GLY A C 1
ATOM 7914 O O . GLY A 1 984 ? 12.384 -3.212 -24.558 1.00 74.19 984 GLY A O 1
ATOM 7915 N N . GLN A 1 985 ? 12.336 -0.997 -24.993 1.00 70.31 985 GLN A N 1
ATOM 7916 C CA . GLN A 1 985 ? 12.353 -0.535 -23.604 1.00 70.31 985 GLN A CA 1
ATOM 7917 C C . GLN A 1 985 ? 11.056 -0.922 -22.875 1.00 70.31 985 GLN A C 1
ATOM 7919 O O . GLN A 1 985 ? 9.959 -0.774 -23.417 1.00 70.31 985 GLN A O 1
ATOM 7924 N N . TYR A 1 986 ? 11.168 -1.382 -21.626 1.00 59.62 986 TYR A N 1
ATOM 7925 C CA . TYR A 1 986 ? 10.025 -1.684 -20.755 1.00 59.62 986 TYR A CA 1
ATOM 7926 C C . TYR A 1 986 ? 10.307 -1.267 -19.308 1.00 59.62 986 TYR A C 1
ATOM 7928 O O . TYR A 1 986 ? 11.460 -1.093 -18.922 1.00 59.62 986 TYR A O 1
ATOM 7936 N N . ALA A 1 987 ? 9.253 -1.098 -18.501 1.00 48.09 987 ALA A N 1
ATOM 7937 C CA . ALA A 1 987 ? 9.297 -0.391 -17.212 1.00 48.09 987 ALA A CA 1
ATOM 7938 C C . ALA A 1 987 ? 10.376 -0.878 -16.222 1.00 48.09 987 ALA A C 1
ATOM 7940 O O . ALA A 1 987 ? 10.907 -0.077 -15.460 1.00 48.09 987 ALA A O 1
ATOM 7941 N N . MET A 1 988 ? 10.733 -2.167 -16.248 1.00 47.16 988 MET A N 1
ATOM 7942 C CA . MET A 1 988 ? 11.766 -2.731 -15.366 1.00 47.16 988 MET A CA 1
ATOM 7943 C C . MET A 1 988 ? 13.209 -2.479 -15.843 1.00 47.16 988 MET A C 1
ATOM 7945 O O . MET A 1 988 ? 14.126 -2.532 -15.029 1.00 47.16 988 MET A O 1
ATOM 7949 N N . VAL A 1 989 ? 13.431 -2.217 -17.137 1.00 65.06 989 VAL A N 1
ATOM 7950 C CA . VAL A 1 989 ? 14.749 -1.910 -17.741 1.00 65.06 989 VAL A CA 1
ATOM 7951 C C . VAL A 1 989 ? 14.595 -0.797 -18.790 1.00 65.06 989 VAL A C 1
ATOM 7953 O O . VAL A 1 989 ? 14.759 -1.015 -19.992 1.00 65.06 989 VAL A O 1
ATOM 7956 N N . PRO A 1 990 ? 14.259 0.430 -18.357 1.00 67.88 990 PRO A N 1
ATOM 7957 C CA . PRO A 1 990 ? 13.844 1.507 -19.258 1.00 67.88 990 PRO A CA 1
ATOM 7958 C C . PRO A 1 990 ? 14.959 2.003 -20.190 1.00 67.88 990 PRO A C 1
ATOM 7960 O O . PRO A 1 990 ? 14.678 2.744 -21.120 1.00 67.88 990 PRO A O 1
ATOM 7963 N N . LEU A 1 991 ? 16.213 1.610 -19.950 1.00 80.19 991 LEU A N 1
ATOM 7964 C CA . LEU A 1 991 ? 17.368 2.018 -20.750 1.00 80.19 991 LEU A CA 1
ATOM 7965 C C . LEU A 1 991 ? 17.697 1.034 -21.882 1.00 80.19 991 LEU A C 1
ATOM 7967 O O . LEU A 1 991 ? 18.508 1.370 -22.736 1.00 80.19 991 LEU A O 1
ATOM 7971 N N . TYR A 1 992 ? 17.116 -0.169 -21.890 1.00 84.06 992 TYR A N 1
ATOM 7972 C CA . TYR A 1 992 ? 17.533 -1.273 -22.759 1.00 84.06 992 TYR A CA 1
ATOM 7973 C C . TYR A 1 992 ? 16.754 -1.354 -24.070 1.00 84.06 992 TYR A C 1
ATOM 7975 O O . TYR A 1 992 ? 15.526 -1.359 -24.081 1.00 84.06 992 TYR A O 1
ATOM 7983 N N . GLU A 1 993 ? 17.476 -1.528 -25.172 1.00 88.06 993 GLU A N 1
ATOM 7984 C CA . GLU A 1 993 ? 16.922 -1.840 -26.486 1.00 88.06 993 GLU A CA 1
ATOM 7985 C C . GLU A 1 993 ? 17.823 -2.854 -27.209 1.00 88.06 993 GLU A C 1
ATOM 7987 O O . GLU A 1 993 ? 19.044 -2.821 -27.060 1.00 88.06 993 GLU A O 1
ATOM 7992 N N . SER A 1 994 ? 17.268 -3.776 -28.004 1.00 90.75 994 SER A N 1
ATOM 7993 C CA . SER A 1 994 ? 18.084 -4.757 -28.737 1.00 90.75 994 SER A CA 1
ATOM 7994 C C . SER A 1 994 ? 17.424 -5.344 -29.987 1.00 90.75 994 SER A C 1
ATOM 7996 O O . SER A 1 994 ? 16.202 -5.349 -30.114 1.00 90.75 994 SER A O 1
ATOM 7998 N N . LEU A 1 995 ? 18.247 -5.879 -30.896 1.00 92.06 995 LEU A N 1
ATOM 7999 C CA . LEU A 1 995 ? 17.833 -6.600 -32.107 1.00 92.06 995 LEU A CA 1
ATOM 8000 C C . LEU A 1 995 ? 18.609 -7.913 -32.243 1.00 92.06 995 LEU A C 1
ATOM 8002 O O . LEU A 1 995 ? 19.795 -7.965 -31.916 1.00 92.06 995 LEU A O 1
ATOM 8006 N N . GLY A 1 996 ? 17.951 -8.961 -32.739 1.00 89.88 996 GLY A N 1
ATOM 8007 C CA . GLY A 1 996 ? 18.580 -10.233 -33.108 1.00 89.88 996 GLY A CA 1
ATOM 8008 C C . GLY A 1 996 ? 18.742 -10.410 -34.621 1.00 89.88 996 GLY A C 1
ATOM 8009 O O . GLY A 1 996 ? 17.897 -9.967 -35.396 1.00 89.88 996 GLY A O 1
ATOM 8010 N N . LEU A 1 997 ? 19.837 -11.049 -35.031 1.00 89.56 997 LEU A N 1
ATOM 8011 C CA . LEU A 1 997 ? 20.168 -11.455 -36.398 1.00 89.56 997 LEU A CA 1
ATOM 8012 C C . LEU A 1 997 ? 20.472 -12.956 -36.394 1.00 89.56 997 LEU A C 1
ATOM 8014 O O . LEU A 1 997 ? 21.519 -13.385 -35.905 1.00 89.56 997 LEU A O 1
ATOM 8018 N N . GLN A 1 998 ? 19.544 -13.757 -36.913 1.00 84.50 998 GLN A N 1
ATOM 8019 C CA . GLN A 1 998 ? 19.693 -15.212 -36.979 1.00 84.50 998 GLN A CA 1
ATOM 8020 C C . GLN A 1 998 ? 20.653 -15.633 -38.097 1.00 84.50 998 GLN A C 1
ATOM 8022 O O . GLN A 1 998 ? 20.653 -15.036 -39.173 1.00 84.50 998 GLN A O 1
ATOM 8027 N N . ASP A 1 999 ? 21.413 -16.701 -37.844 1.00 84.00 999 ASP A N 1
ATOM 8028 C CA . ASP A 1 999 ? 22.371 -17.307 -38.773 1.00 84.00 999 ASP A CA 1
ATOM 8029 C C . ASP A 1 999 ? 23.385 -16.289 -39.321 1.00 84.00 999 ASP A C 1
ATOM 8031 O O . ASP A 1 999 ? 23.557 -16.129 -40.529 1.00 84.00 999 ASP A O 1
ATOM 8035 N N . ALA A 1 1000 ? 24.075 -15.600 -38.412 1.00 82.75 1000 ALA A N 1
ATOM 8036 C CA . ALA A 1 1000 ? 24.981 -14.489 -38.712 1.00 82.75 1000 ALA A CA 1
ATOM 8037 C C . ALA A 1 1000 ? 26.266 -14.871 -39.480 1.00 82.75 1000 ALA A C 1
ATOM 8039 O O . ALA A 1 1000 ? 27.097 -14.011 -39.734 1.00 82.75 1000 ALA A O 1
ATOM 8040 N N . LEU A 1 1001 ? 26.432 -16.140 -39.863 1.00 86.19 1001 LEU A N 1
ATOM 8041 C CA . LEU A 1 1001 ? 27.468 -16.588 -40.805 1.00 86.19 1001 LEU A CA 1
ATOM 8042 C C . LEU A 1 1001 ? 26.924 -16.804 -42.227 1.00 86.19 1001 LEU A C 1
ATOM 8044 O O . LEU A 1 1001 ? 27.647 -17.251 -43.108 1.00 86.19 1001 LEU A O 1
ATOM 8048 N N . SER A 1 1002 ? 25.633 -16.543 -42.462 1.00 89.12 1002 SER A N 1
ATOM 8049 C CA . SER A 1 1002 ? 25.015 -16.634 -43.783 1.00 89.12 1002 SER A CA 1
ATOM 8050 C C . SER A 1 1002 ? 24.891 -15.236 -44.403 1.00 89.12 1002 SER A C 1
ATOM 8052 O O . SER A 1 1002 ? 24.036 -14.453 -43.967 1.00 89.12 1002 SER A O 1
ATOM 8054 N N . PRO A 1 1003 ? 25.645 -14.921 -45.475 1.00 85.25 1003 PRO A N 1
ATOM 8055 C CA . PRO A 1 1003 ? 25.600 -13.599 -46.112 1.00 85.25 1003 PRO A CA 1
ATOM 8056 C C . PRO A 1 1003 ? 24.188 -13.232 -46.595 1.00 85.25 1003 PRO A C 1
ATOM 8058 O O . PRO A 1 1003 ? 23.739 -12.088 -46.502 1.00 85.25 1003 PRO A O 1
ATOM 8061 N N . GLY A 1 1004 ? 23.418 -14.231 -47.047 1.00 86.75 1004 GLY A N 1
ATOM 8062 C CA . GLY A 1 1004 ? 22.023 -14.055 -47.456 1.00 86.75 1004 GLY A CA 1
ATOM 8063 C C . GLY A 1 1004 ? 21.093 -13.638 -46.310 1.00 86.75 1004 GLY A C 1
ATOM 8064 O O . GLY A 1 1004 ? 20.178 -12.838 -46.524 1.00 86.75 1004 GLY A O 1
ATOM 8065 N N . LYS A 1 1005 ? 21.331 -14.127 -45.087 1.00 88.75 1005 LYS A N 1
ATOM 8066 C CA . LYS A 1 1005 ? 20.545 -13.776 -43.892 1.00 88.75 1005 LYS A CA 1
ATOM 8067 C C . LYS A 1 1005 ? 20.888 -12.380 -43.389 1.00 88.75 1005 LYS A C 1
ATOM 8069 O O . LYS A 1 1005 ? 19.972 -11.612 -43.098 1.00 88.75 1005 LYS A O 1
ATOM 8074 N N . ILE A 1 1006 ? 22.170 -12.013 -43.403 1.00 89.12 1006 ILE A N 1
ATOM 8075 C CA . ILE A 1 1006 ? 22.621 -10.649 -43.094 1.00 89.12 1006 ILE A CA 1
ATOM 8076 C C . ILE A 1 1006 ? 22.016 -9.656 -44.089 1.00 89.12 1006 ILE A C 1
ATOM 8078 O O . ILE A 1 1006 ? 21.406 -8.670 -43.680 1.00 89.12 1006 ILE A O 1
ATOM 8082 N N . LYS A 1 1007 ? 22.088 -9.950 -45.392 1.00 87.50 1007 LYS A N 1
ATOM 8083 C CA . LYS A 1 1007 ? 21.486 -9.109 -46.435 1.00 87.50 1007 LYS A CA 1
ATOM 8084 C C . LYS A 1 1007 ? 19.967 -8.989 -46.289 1.00 87.50 1007 LYS A C 1
ATOM 8086 O O . LYS A 1 1007 ? 19.401 -7.922 -46.508 1.00 87.50 1007 LYS A O 1
ATOM 8091 N N . SER A 1 1008 ? 19.294 -10.071 -45.896 1.00 89.06 1008 SER A N 1
ATOM 8092 C CA . SER A 1 1008 ? 17.852 -10.046 -45.618 1.00 89.06 1008 SER A CA 1
ATOM 8093 C C . SER A 1 1008 ? 17.528 -9.137 -44.432 1.00 89.06 1008 SER A C 1
ATOM 8095 O O . SER A 1 1008 ? 16.600 -8.336 -44.513 1.00 89.06 1008 SER A O 1
ATOM 8097 N N . PHE A 1 1009 ? 18.320 -9.211 -43.359 1.00 91.38 1009 PHE A N 1
ATOM 8098 C CA . PHE A 1 1009 ? 18.188 -8.323 -42.209 1.00 91.38 1009 PHE A CA 1
ATOM 8099 C C . PHE A 1 1009 ? 18.433 -6.854 -42.586 1.00 91.38 1009 PHE A C 1
ATOM 8101 O O . PHE A 1 1009 ? 17.648 -5.984 -42.214 1.00 91.38 1009 PHE A O 1
ATOM 8108 N N . THR A 1 1010 ? 19.476 -6.547 -43.358 1.00 91.12 1010 THR A N 1
ATOM 8109 C CA . THR A 1 1010 ? 19.770 -5.154 -43.718 1.00 91.12 1010 THR A CA 1
ATOM 8110 C C . THR A 1 1010 ? 18.743 -4.568 -44.682 1.00 91.12 1010 THR A C 1
ATOM 8112 O O . THR A 1 1010 ? 18.336 -3.424 -44.497 1.00 91.12 1010 THR A O 1
ATOM 8115 N N . ASN A 1 1011 ? 18.219 -5.348 -45.627 1.00 90.25 1011 ASN A N 1
ATOM 8116 C CA . ASN A 1 1011 ? 17.095 -4.924 -46.471 1.00 90.25 1011 ASN A CA 1
ATOM 8117 C C . ASN A 1 1011 ? 15.787 -4.729 -45.680 1.00 90.25 1011 ASN A C 1
ATOM 8119 O O . ASN A 1 1011 ? 14.914 -3.968 -46.098 1.00 90.25 1011 ASN A O 1
ATOM 8123 N N . LEU A 1 1012 ? 15.630 -5.414 -44.542 1.00 90.94 1012 LEU A N 1
ATOM 8124 C CA . LEU A 1 1012 ? 14.482 -5.237 -43.652 1.00 90.94 1012 LEU A CA 1
ATOM 8125 C C . LEU A 1 1012 ? 14.551 -3.902 -42.893 1.00 90.94 1012 LEU A C 1
ATOM 8127 O O . LEU A 1 1012 ? 13.523 -3.251 -42.696 1.00 90.94 1012 LEU A O 1
ATOM 8131 N N . MET A 1 1013 ? 15.755 -3.504 -42.473 1.00 91.81 1013 MET A N 1
ATOM 8132 C CA . MET A 1 1013 ? 16.000 -2.289 -41.689 1.00 91.81 1013 MET A CA 1
ATOM 8133 C C . MET A 1 1013 ? 16.094 -1.029 -42.567 1.00 91.81 1013 MET A C 1
ATOM 8135 O O . MET A 1 1013 ? 15.506 0.004 -42.233 1.00 91.81 1013 MET A O 1
ATOM 8139 N N . TRP A 1 1014 ? 16.777 -1.123 -43.713 1.00 92.06 1014 TRP A N 1
ATOM 8140 C CA . TRP A 1 1014 ? 17.011 -0.022 -44.651 1.00 92.06 1014 TRP A CA 1
ATOM 8141 C C . TRP A 1 1014 ? 16.406 -0.326 -46.024 1.00 92.06 1014 TRP A C 1
ATOM 8143 O O . TRP A 1 1014 ? 16.668 -1.373 -46.608 1.00 92.06 1014 TRP A O 1
ATOM 8153 N N . ALA A 1 1015 ? 15.662 0.627 -46.592 1.00 81.94 1015 ALA A N 1
ATOM 8154 C CA . ALA A 1 1015 ? 14.975 0.445 -47.877 1.00 81.94 1015 ALA A CA 1
ATOM 8155 C C . ALA A 1 1015 ? 15.923 0.165 -49.063 1.00 81.94 1015 ALA A C 1
ATOM 8157 O O . ALA A 1 1015 ? 15.531 -0.502 -50.015 1.00 81.94 1015 ALA A O 1
ATOM 8158 N N . GLN A 1 1016 ? 17.163 0.661 -49.001 1.00 84.56 1016 GLN A N 1
ATOM 8159 C CA . GLN A 1 1016 ? 18.215 0.425 -50.002 1.00 84.56 1016 GLN A CA 1
ATOM 8160 C C . GLN A 1 1016 ? 19.278 -0.578 -49.508 1.00 84.56 1016 GLN A C 1
ATOM 8162 O O . GLN A 1 1016 ? 20.316 -0.750 -50.146 1.00 84.56 1016 GLN A O 1
ATOM 8167 N N . GLY A 1 1017 ? 19.032 -1.233 -48.367 1.00 88.00 1017 GLY A N 1
ATOM 8168 C CA . GLY A 1 1017 ? 20.032 -2.008 -47.638 1.00 88.00 1017 GLY A CA 1
ATOM 8169 C C . GLY A 1 1017 ? 21.108 -1.130 -46.986 1.00 88.00 1017 GLY A C 1
ATOM 8170 O O . GLY A 1 1017 ? 21.056 0.099 -47.024 1.00 88.00 1017 GLY A O 1
ATOM 8171 N N . ASN A 1 1018 ? 22.093 -1.777 -46.362 1.00 90.81 1018 ASN A N 1
ATOM 8172 C CA . ASN A 1 1018 ? 23.286 -1.120 -45.824 1.00 90.81 1018 ASN A CA 1
ATOM 8173 C C . ASN A 1 1018 ? 24.500 -2.044 -46.047 1.00 90.81 1018 ASN A C 1
ATOM 8175 O O . ASN A 1 1018 ? 24.759 -2.921 -45.215 1.00 90.81 1018 ASN A O 1
ATOM 8179 N N . PRO A 1 1019 ? 25.195 -1.932 -47.197 1.00 88.38 1019 PRO A N 1
ATOM 8180 C CA . PRO A 1 1019 ? 26.265 -2.856 -47.565 1.00 88.38 1019 PRO A CA 1
ATOM 8181 C C . PRO A 1 1019 ? 27.462 -2.754 -46.619 1.00 88.38 1019 PRO A C 1
ATOM 8183 O O . PRO A 1 1019 ? 27.985 -3.782 -46.208 1.00 88.38 1019 PRO A O 1
ATOM 8186 N N . THR A 1 1020 ? 27.817 -1.543 -46.180 1.00 89.00 1020 THR A N 1
ATOM 8187 C CA . THR A 1 1020 ? 28.899 -1.317 -45.211 1.00 89.00 1020 THR A CA 1
ATOM 8188 C C . THR A 1 1020 ? 28.610 -1.982 -43.866 1.00 89.00 1020 THR A C 1
ATOM 8190 O O . THR A 1 1020 ? 29.485 -2.631 -43.299 1.00 89.00 1020 THR A O 1
ATOM 8193 N N . PHE A 1 1021 ? 27.377 -1.876 -43.356 1.00 90.69 1021 PHE A N 1
ATOM 8194 C CA . PHE A 1 1021 ? 26.988 -2.577 -42.131 1.00 90.69 1021 PHE A CA 1
ATOM 8195 C C . PHE A 1 1021 ? 26.931 -4.097 -42.323 1.00 90.69 1021 PHE A C 1
ATOM 8197 O O . PHE A 1 1021 ? 27.344 -4.837 -41.433 1.00 90.69 1021 PHE A O 1
ATOM 8204 N N . SER A 1 1022 ? 26.450 -4.557 -43.483 1.00 90.94 1022 SER A N 1
ATOM 8205 C CA . SER A 1 1022 ? 26.374 -5.988 -43.811 1.00 90.94 1022 SER A CA 1
ATOM 8206 C C . SER A 1 1022 ? 27.765 -6.625 -43.800 1.00 90.94 1022 SER A C 1
ATOM 8208 O O . SER A 1 1022 ? 27.978 -7.583 -43.068 1.00 90.94 1022 SER A O 1
ATOM 8210 N N . GLU A 1 1023 ? 28.720 -6.038 -44.528 1.00 91.25 1023 GLU A N 1
ATOM 8211 C CA . GLU A 1 1023 ? 30.109 -6.509 -44.613 1.00 91.25 1023 GLU A CA 1
ATOM 8212 C C . GLU A 1 1023 ? 30.809 -6.474 -43.247 1.00 91.25 1023 GLU A C 1
ATOM 8214 O O . GLU A 1 1023 ? 31.512 -7.416 -42.874 1.00 91.25 1023 GLU A O 1
ATOM 8219 N N . ALA A 1 1024 ? 30.579 -5.416 -42.459 1.00 92.38 1024 ALA A N 1
ATOM 8220 C CA . ALA A 1 1024 ? 31.157 -5.291 -41.126 1.00 92.38 1024 ALA A CA 1
ATOM 8221 C C . ALA A 1 1024 ? 30.631 -6.363 -40.157 1.00 92.38 1024 ALA A C 1
ATOM 8223 O O . ALA A 1 1024 ? 31.419 -6.959 -39.425 1.00 92.38 1024 ALA A O 1
ATOM 8224 N N . ILE A 1 1025 ? 29.318 -6.623 -40.143 1.00 91.94 1025 ILE A N 1
ATOM 8225 C CA . ILE A 1 1025 ? 28.717 -7.660 -39.292 1.00 91.94 1025 ILE A CA 1
ATOM 8226 C C . ILE A 1 1025 ? 29.123 -9.059 -39.750 1.00 91.94 1025 ILE A C 1
ATOM 8228 O O . ILE A 1 1025 ? 29.411 -9.893 -38.896 1.00 91.94 1025 ILE A O 1
ATOM 8232 N N . GLU A 1 1026 ? 29.173 -9.311 -41.057 1.00 91.94 1026 GLU A N 1
ATOM 8233 C CA . GLU A 1 1026 ? 29.607 -10.588 -41.635 1.00 91.94 1026 GLU A CA 1
ATOM 8234 C C . GLU A 1 1026 ? 31.040 -10.909 -41.208 1.00 91.94 1026 GLU A C 1
ATOM 8236 O O . GLU A 1 1026 ? 31.266 -11.879 -40.485 1.00 91.94 1026 GLU A O 1
ATOM 8241 N N . THR A 1 1027 ? 31.978 -10.006 -41.505 1.00 92.19 1027 THR A N 1
ATOM 8242 C CA . THR A 1 1027 ? 33.396 -10.165 -41.149 1.00 92.19 1027 THR A CA 1
ATOM 8243 C C . THR A 1 1027 ? 33.590 -10.303 -39.634 1.00 92.19 1027 THR A C 1
ATOM 8245 O O . THR A 1 1027 ? 34.387 -11.118 -39.170 1.00 92.19 1027 THR A O 1
ATOM 8248 N N . PHE A 1 1028 ? 32.859 -9.517 -38.832 1.00 91.31 1028 PHE A N 1
ATOM 8249 C CA . PHE A 1 1028 ? 32.943 -9.585 -37.370 1.00 91.31 1028 PHE A CA 1
ATOM 8250 C C . PHE A 1 1028 ? 32.423 -10.920 -36.826 1.00 91.31 1028 PHE A C 1
ATOM 8252 O O . PHE A 1 1028 ? 33.040 -11.501 -35.932 1.00 91.31 1028 PHE A O 1
ATOM 8259 N N . SER A 1 1029 ? 31.309 -11.416 -37.370 1.00 91.19 1029 SER A N 1
ATOM 8260 C CA . SER A 1 1029 ? 30.696 -12.681 -36.955 1.00 91.19 1029 SER A CA 1
ATOM 8261 C C . SER A 1 1029 ? 31.576 -13.869 -37.323 1.00 91.19 1029 SER A C 1
ATOM 8263 O O . SER A 1 1029 ? 31.779 -14.747 -36.487 1.00 91.19 1029 SER A O 1
ATOM 8265 N N . GLU A 1 1030 ? 32.156 -13.872 -38.527 1.00 91.38 1030 GLU A N 1
ATOM 8266 C CA . GLU A 1 1030 ? 33.114 -14.892 -38.964 1.00 91.38 1030 GLU A CA 1
ATOM 8267 C C . GLU A 1 1030 ? 34.319 -14.959 -38.025 1.00 91.38 1030 GLU A C 1
ATOM 8269 O O . GLU A 1 1030 ? 34.605 -16.014 -37.459 1.00 91.38 1030 GLU A O 1
ATOM 8274 N N . GLN A 1 1031 ? 34.982 -13.826 -37.778 1.00 90.62 1031 GLN A N 1
ATOM 8275 C CA . GLN A 1 1031 ? 36.168 -13.781 -36.921 1.00 90.62 1031 GLN A CA 1
ATOM 8276 C C . GLN A 1 1031 ? 35.860 -14.185 -35.476 1.00 90.62 1031 GLN A C 1
ATOM 8278 O O . GLN A 1 1031 ? 36.635 -14.923 -34.869 1.00 90.62 1031 GLN A O 1
ATOM 8283 N N . LEU A 1 1032 ? 34.733 -13.737 -34.917 1.00 89.69 1032 LEU A N 1
ATOM 8284 C CA . LEU A 1 1032 ? 34.359 -14.076 -33.545 1.00 89.69 1032 LEU A CA 1
ATOM 8285 C C . LEU A 1 1032 ? 33.894 -15.540 -33.412 1.00 89.69 1032 LEU A C 1
ATOM 8287 O O . LEU A 1 1032 ? 34.096 -16.144 -32.360 1.00 89.69 1032 LEU A O 1
ATOM 8291 N N . SER A 1 1033 ? 33.363 -16.146 -34.482 1.00 89.38 1033 SER A N 1
ATOM 8292 C CA . SER A 1 1033 ? 33.057 -17.584 -34.513 1.00 89.38 1033 SER A CA 1
ATOM 8293 C C . SER A 1 1033 ? 34.312 -18.459 -34.428 1.00 89.38 1033 SER A C 1
ATOM 8295 O O . SER A 1 1033 ? 34.272 -19.535 -33.836 1.00 89.38 1033 SER A O 1
ATOM 8297 N N . GLU A 1 1034 ? 35.453 -17.991 -34.942 1.00 89.38 1034 GLU A N 1
ATOM 8298 C CA . GLU A 1 1034 ? 36.728 -18.702 -34.795 1.00 89.38 1034 GLU A CA 1
ATOM 8299 C C . GLU A 1 1034 ? 37.196 -18.729 -33.336 1.00 89.38 1034 GLU A C 1
ATOM 8301 O O . GLU A 1 1034 ? 37.687 -19.755 -32.870 1.00 89.38 1034 GLU A O 1
ATOM 8306 N N . LEU A 1 1035 ? 36.993 -17.638 -32.589 1.00 88.50 1035 LEU A N 1
ATOM 8307 C CA . LEU A 1 1035 ? 37.290 -17.607 -31.155 1.00 88.50 1035 LEU A CA 1
ATOM 8308 C C . LEU A 1 1035 ? 36.404 -18.593 -30.376 1.00 88.50 1035 LEU A C 1
ATOM 8310 O O . LEU A 1 1035 ? 36.917 -19.334 -29.543 1.00 88.50 1035 LEU A O 1
ATOM 8314 N N . ASP A 1 1036 ? 35.103 -18.650 -30.682 1.00 88.06 1036 ASP A N 1
ATOM 8315 C CA . ASP A 1 1036 ? 34.177 -19.637 -30.102 1.00 88.06 1036 ASP A CA 1
ATOM 8316 C C . ASP A 1 1036 ? 34.659 -21.078 -30.346 1.00 88.06 1036 ASP A C 1
ATOM 8318 O O . ASP A 1 1036 ? 34.757 -21.868 -29.405 1.00 88.06 1036 ASP A O 1
ATOM 8322 N N . LYS A 1 1037 ? 35.045 -21.413 -31.584 1.00 87.81 1037 LYS A N 1
ATOM 8323 C CA . LYS A 1 1037 ? 35.580 -22.743 -31.926 1.00 87.81 1037 LYS A CA 1
ATOM 8324 C C . LYS A 1 1037 ? 36.865 -23.069 -31.158 1.00 87.81 1037 LYS A C 1
ATOM 8326 O O . LYS A 1 1037 ? 36.997 -24.189 -30.668 1.00 87.81 1037 LYS A O 1
ATOM 8331 N N . ILE A 1 1038 ? 37.786 -22.108 -31.021 1.00 90.06 1038 ILE A N 1
ATOM 8332 C CA . ILE A 1 1038 ? 39.033 -22.277 -30.253 1.00 90.06 1038 ILE A CA 1
ATOM 8333 C C . ILE A 1 1038 ? 38.725 -22.570 -28.781 1.00 90.06 1038 ILE A C 1
ATOM 8335 O O . ILE A 1 1038 ? 39.244 -23.537 -28.228 1.00 90.06 1038 ILE A O 1
ATOM 8339 N N . VAL A 1 1039 ? 37.860 -21.767 -28.154 1.00 90.25 1039 VAL A N 1
ATOM 8340 C CA . VAL A 1 1039 ? 37.501 -21.927 -26.737 1.00 90.25 1039 VAL A CA 1
ATOM 8341 C C . VAL A 1 1039 ? 36.815 -23.270 -26.495 1.00 90.25 1039 VAL A C 1
ATOM 8343 O O . VAL A 1 1039 ? 37.168 -23.975 -25.553 1.00 90.25 1039 VAL A O 1
ATOM 8346 N N . ARG A 1 1040 ? 35.880 -23.675 -27.362 1.00 88.38 1040 ARG A N 1
ATOM 8347 C CA . ARG A 1 1040 ? 35.237 -24.995 -27.268 1.00 88.38 1040 ARG A CA 1
ATOM 8348 C C . ARG A 1 1040 ? 36.235 -26.131 -27.409 1.00 88.38 1040 ARG A C 1
ATOM 8350 O O . ARG A 1 1040 ? 36.182 -27.061 -26.611 1.00 88.38 1040 ARG A O 1
ATOM 8357 N N . ARG A 1 1041 ? 37.161 -26.042 -28.371 1.00 90.31 1041 ARG A N 1
ATOM 8358 C CA . ARG A 1 1041 ? 38.218 -27.045 -28.544 1.00 90.31 1041 ARG A CA 1
ATOM 8359 C C . ARG A 1 1041 ? 39.033 -27.196 -27.260 1.00 90.31 1041 ARG A C 1
ATOM 8361 O O . ARG A 1 1041 ? 39.178 -28.311 -26.772 1.00 90.31 1041 ARG A O 1
ATOM 8368 N N . MET A 1 1042 ? 39.482 -26.080 -26.683 1.00 91.94 1042 MET A N 1
ATOM 8369 C CA . MET A 1 1042 ? 40.218 -26.067 -25.415 1.00 91.94 1042 MET A CA 1
ATOM 8370 C C . MET A 1 1042 ? 39.422 -26.716 -24.276 1.00 91.94 1042 MET A C 1
ATOM 8372 O O . MET A 1 1042 ? 39.976 -27.516 -23.533 1.00 91.94 1042 MET A O 1
ATOM 8376 N N . VAL A 1 1043 ? 38.125 -26.420 -24.152 1.00 90.38 1043 VAL A N 1
ATOM 8377 C CA . VAL A 1 1043 ? 37.264 -27.027 -23.124 1.00 90.38 1043 VAL A CA 1
ATOM 8378 C C . VAL A 1 1043 ? 37.130 -28.540 -23.314 1.00 90.38 1043 VAL A C 1
ATOM 8380 O O . VAL A 1 1043 ? 37.263 -29.281 -22.343 1.00 90.38 1043 VAL A O 1
ATOM 8383 N N . LEU A 1 1044 ? 36.887 -29.011 -24.541 1.00 89.00 1044 LEU A N 1
ATOM 8384 C CA . LEU A 1 1044 ? 36.735 -30.443 -24.815 1.00 89.00 1044 LEU A CA 1
ATOM 8385 C C . LEU A 1 1044 ? 38.039 -31.208 -24.561 1.00 89.00 1044 LEU A C 1
ATOM 8387 O O . LEU A 1 1044 ? 38.001 -32.258 -23.929 1.00 89.00 1044 LEU A O 1
ATOM 8391 N N . GLU A 1 1045 ? 39.180 -30.672 -24.994 1.00 91.31 1045 GLU A N 1
ATOM 8392 C CA . GLU A 1 1045 ? 40.499 -31.259 -24.719 1.00 91.31 1045 GLU A CA 1
ATOM 8393 C C . GLU A 1 1045 ? 40.820 -31.279 -23.217 1.00 91.31 1045 GLU A C 1
ATOM 8395 O O . GLU A 1 1045 ? 41.306 -32.275 -22.692 1.00 91.31 1045 GLU A O 1
ATOM 8400 N N . SER A 1 1046 ? 40.511 -30.200 -22.492 1.00 91.00 1046 SER A N 1
ATOM 8401 C CA . SER A 1 1046 ? 40.702 -30.123 -21.037 1.00 91.00 1046 SER A CA 1
ATOM 8402 C C . SER A 1 1046 ? 39.902 -31.165 -20.254 1.00 91.00 1046 SER A C 1
ATOM 8404 O O . SER A 1 1046 ? 40.311 -31.565 -19.167 1.00 91.00 1046 SER A O 1
ATOM 8406 N N . LEU A 1 1047 ? 38.755 -31.586 -20.789 1.00 88.56 1047 LEU A N 1
ATOM 8407 C CA . LEU A 1 1047 ? 37.870 -32.570 -20.169 1.00 88.56 1047 LEU A CA 1
ATOM 8408 C C . LEU A 1 1047 ? 38.072 -33.995 -20.719 1.00 88.56 1047 LEU A C 1
ATOM 8410 O O . LEU A 1 1047 ? 37.375 -34.903 -20.270 1.00 88.56 1047 LEU A O 1
ATOM 8414 N N . GLY A 1 1048 ? 38.995 -34.203 -21.669 1.00 89.94 1048 GLY A N 1
ATOM 8415 C CA . GLY A 1 1048 ? 39.235 -35.505 -22.312 1.00 89.94 1048 GLY A CA 1
ATOM 8416 C C . GLY A 1 1048 ? 38.083 -35.978 -23.210 1.00 89.94 1048 GLY A C 1
ATOM 8417 O O . GLY A 1 1048 ? 37.763 -37.166 -23.253 1.00 89.94 1048 GLY A O 1
ATOM 8418 N N . LEU A 1 1049 ? 37.398 -35.041 -23.872 1.00 90.00 1049 LEU A N 1
ATOM 8419 C CA . LEU A 1 1049 ? 36.180 -35.260 -24.662 1.00 90.00 1049 LEU A CA 1
ATOM 8420 C C . LEU A 1 1049 ? 36.389 -35.056 -26.173 1.00 90.00 1049 LEU A C 1
ATOM 8422 O O . LEU A 1 1049 ? 35.440 -34.775 -26.907 1.00 90.00 1049 LEU A O 1
ATOM 8426 N N . GLU A 1 1050 ? 37.613 -35.212 -26.675 1.00 89.94 1050 GLU A N 1
ATOM 8427 C CA . GLU A 1 1050 ? 37.991 -34.911 -28.063 1.00 89.94 1050 GLU A CA 1
ATOM 8428 C C . GLU A 1 1050 ? 37.190 -35.715 -29.094 1.00 89.94 1050 GLU A C 1
ATOM 8430 O O . GLU A 1 1050 ? 36.941 -35.239 -30.201 1.00 89.94 1050 GLU A O 1
ATOM 8435 N N . LYS A 1 1051 ? 36.716 -36.911 -28.729 1.00 91.25 1051 LYS A N 1
ATOM 8436 C CA . LYS A 1 1051 ? 35.888 -37.744 -29.613 1.00 91.25 1051 LYS A CA 1
ATOM 8437 C C . LYS A 1 1051 ? 34.530 -37.122 -29.971 1.00 91.25 1051 LYS A C 1
ATOM 8439 O O . LYS A 1 1051 ? 33.947 -37.522 -30.973 1.00 91.25 1051 LYS A O 1
ATOM 8444 N N . TYR A 1 1052 ? 34.036 -36.152 -29.193 1.00 86.81 1052 TYR A N 1
ATOM 8445 C CA . TYR A 1 1052 ? 32.777 -35.441 -29.461 1.00 86.81 1052 TYR A CA 1
ATOM 8446 C C . TYR A 1 1052 ? 32.981 -34.104 -30.197 1.00 86.81 1052 TYR A C 1
ATOM 8448 O O . TYR A 1 1052 ? 32.023 -33.355 -30.384 1.00 86.81 1052 TYR A O 1
ATOM 8456 N N . MET A 1 1053 ? 34.212 -33.778 -30.615 1.00 86.50 1053 MET A N 1
ATOM 8457 C CA . MET A 1 1053 ? 34.568 -32.468 -31.178 1.00 86.50 1053 MET A CA 1
ATOM 8458 C C . MET A 1 1053 ? 33.737 -32.090 -32.410 1.00 86.50 1053 MET A C 1
ATOM 8460 O O . MET A 1 1053 ? 33.131 -31.018 -32.442 1.00 86.50 1053 MET A O 1
ATOM 8464 N N . ASP A 1 1054 ? 33.690 -32.967 -33.415 1.00 87.56 1054 ASP A N 1
ATOM 8465 C CA . ASP A 1 1054 ? 33.005 -32.683 -34.682 1.00 87.56 1054 ASP A CA 1
ATOM 8466 C C . ASP A 1 1054 ? 31.487 -32.556 -34.493 1.00 87.56 1054 ASP A C 1
ATOM 8468 O O . ASP A 1 1054 ? 30.851 -31.675 -35.077 1.00 87.56 1054 ASP A O 1
ATOM 8472 N N . GLU A 1 1055 ? 30.908 -33.393 -33.627 1.00 85.69 1055 GLU A N 1
ATOM 8473 C CA . GLU A 1 1055 ? 29.492 -33.333 -33.262 1.00 85.69 1055 GLU A CA 1
ATOM 8474 C C . GLU A 1 1055 ? 29.166 -32.020 -32.537 1.00 85.69 1055 GLU A C 1
ATOM 8476 O O . GLU A 1 1055 ? 28.248 -31.300 -32.940 1.00 85.69 1055 GLU A O 1
ATOM 8481 N N . HIS A 1 1056 ? 29.946 -31.663 -31.509 1.00 83.69 1056 HIS A N 1
ATOM 8482 C CA . HIS A 1 1056 ? 29.706 -30.469 -30.693 1.00 83.69 1056 HIS A CA 1
ATOM 8483 C C . HIS A 1 1056 ? 29.839 -29.183 -31.512 1.00 83.69 1056 HIS A C 1
ATOM 8485 O O . HIS A 1 1056 ? 28.938 -28.340 -31.480 1.00 83.69 1056 HIS A O 1
ATOM 8491 N N . LEU A 1 1057 ? 30.900 -29.049 -32.315 1.00 83.81 1057 LEU A N 1
ATOM 8492 C CA . LEU A 1 1057 ? 31.097 -27.892 -33.198 1.00 83.81 1057 LEU A CA 1
ATOM 8493 C C . LEU A 1 1057 ? 30.047 -27.835 -34.321 1.00 83.81 1057 LEU A C 1
ATOM 8495 O O . LEU A 1 1057 ? 29.617 -26.750 -34.714 1.00 83.81 1057 LEU A O 1
ATOM 8499 N N . GLY A 1 1058 ? 29.593 -28.992 -34.813 1.00 84.94 1058 GLY A N 1
ATOM 8500 C CA . GLY A 1 1058 ? 28.550 -29.100 -35.833 1.00 84.94 1058 GLY A CA 1
ATOM 8501 C C . GLY A 1 1058 ? 27.125 -28.860 -35.320 1.00 84.94 1058 GLY A C 1
ATOM 8502 O O . GLY A 1 1058 ? 26.221 -28.623 -36.130 1.00 84.94 1058 GLY A O 1
ATOM 8503 N N . SER A 1 1059 ? 26.909 -28.890 -34.002 1.00 83.56 1059 SER A N 1
ATOM 8504 C CA . SER A 1 1059 ? 25.580 -28.837 -33.378 1.00 83.56 1059 SER A CA 1
ATOM 8505 C C . SER A 1 1059 ? 24.958 -27.439 -33.289 1.00 83.56 1059 SER A C 1
ATOM 8507 O O . SER A 1 1059 ? 23.775 -27.334 -32.971 1.00 83.56 1059 SER A O 1
ATOM 8509 N N . THR A 1 1060 ? 25.701 -26.363 -33.581 1.00 83.38 1060 THR A N 1
ATOM 8510 C CA . THR A 1 1060 ? 25.250 -24.977 -33.347 1.00 83.38 1060 THR A CA 1
ATOM 8511 C C . THR A 1 1060 ? 25.072 -24.123 -34.601 1.00 83.38 1060 THR A C 1
ATOM 8513 O O . THR A 1 1060 ? 25.786 -24.290 -35.586 1.00 83.38 1060 THR A O 1
ATOM 8516 N N . ASN A 1 1061 ? 24.154 -23.155 -34.521 1.00 85.31 1061 ASN A N 1
ATOM 8517 C CA . ASN A 1 1061 ? 24.067 -21.969 -35.375 1.00 85.31 1061 ASN A CA 1
ATOM 8518 C C . ASN A 1 1061 ? 24.478 -20.718 -34.581 1.00 85.31 1061 ASN A C 1
ATOM 8520 O O . ASN A 1 1061 ? 24.510 -20.741 -33.353 1.00 85.31 1061 ASN A O 1
ATOM 8524 N N . TYR A 1 1062 ? 24.739 -19.607 -35.271 1.00 87.19 1062 TYR A N 1
ATOM 8525 C CA . TYR A 1 1062 ? 25.133 -18.346 -34.640 1.00 87.19 1062 TYR A CA 1
ATOM 8526 C C . TYR A 1 1062 ? 24.029 -17.292 -34.741 1.00 87.19 1062 TYR A C 1
ATOM 8528 O O . TYR A 1 1062 ? 23.612 -16.921 -35.837 1.00 87.19 1062 TYR A O 1
ATOM 8536 N N . LEU A 1 1063 ? 23.586 -16.775 -33.598 1.00 87.31 1063 LEU A N 1
ATOM 8537 C CA . LEU A 1 1063 ? 22.745 -15.589 -33.477 1.00 87.31 1063 LEU A CA 1
ATOM 8538 C C . LEU A 1 1063 ? 23.636 -14.408 -33.095 1.00 87.31 1063 LEU A C 1
ATOM 8540 O O . LEU A 1 1063 ? 24.296 -14.441 -32.062 1.00 87.31 1063 LEU A O 1
ATOM 8544 N N . VAL A 1 1064 ? 23.608 -13.331 -33.870 1.00 89.94 1064 VAL A N 1
ATOM 8545 C CA . VAL A 1 1064 ? 24.135 -12.046 -33.400 1.00 89.94 1064 VAL A CA 1
ATOM 8546 C C . VAL A 1 1064 ? 23.015 -11.303 -32.701 1.00 89.94 1064 VAL A C 1
ATOM 8548 O O . VAL A 1 1064 ? 21.913 -11.191 -33.232 1.00 89.94 1064 VAL A O 1
ATOM 8551 N N . ARG A 1 1065 ? 23.289 -10.744 -31.525 1.00 89.75 1065 ARG A N 1
ATOM 8552 C CA . ARG A 1 1065 ? 22.428 -9.708 -30.961 1.00 89.75 1065 ARG A CA 1
ATOM 8553 C C . ARG A 1 1065 ? 23.195 -8.424 -30.787 1.00 89.75 1065 ARG A C 1
ATOM 8555 O O . ARG A 1 1065 ? 24.314 -8.416 -30.285 1.00 89.75 1065 ARG A O 1
ATOM 8562 N N . VAL A 1 1066 ? 22.521 -7.335 -31.104 1.00 91.19 1066 VAL A N 1
ATOM 8563 C CA . VAL A 1 1066 ? 23.003 -5.977 -30.888 1.00 91.19 1066 VAL A CA 1
ATOM 8564 C C . VAL A 1 1066 ? 22.143 -5.324 -29.818 1.00 91.19 1066 VAL A C 1
ATOM 8566 O O . VAL A 1 1066 ? 20.929 -5.531 -29.794 1.00 91.19 1066 VAL A O 1
ATOM 8569 N N . GLN A 1 1067 ? 22.757 -4.587 -28.900 1.00 91.00 1067 GLN A N 1
ATOM 8570 C CA . GLN A 1 1067 ? 22.071 -3.922 -27.797 1.00 91.00 1067 GLN A CA 1
ATOM 8571 C C . GLN A 1 1067 ? 22.507 -2.464 -27.700 1.00 91.00 1067 GLN A C 1
ATOM 8573 O O . GLN A 1 1067 ? 23.665 -2.121 -27.953 1.00 91.00 1067 GLN A O 1
ATOM 8578 N N . LYS A 1 1068 ? 21.567 -1.627 -27.284 1.00 91.75 1068 LYS A N 1
ATOM 8579 C CA . LYS A 1 1068 ? 21.780 -0.244 -26.896 1.00 91.75 1068 LYS A CA 1
ATOM 8580 C C . LYS A 1 1068 ? 21.277 -0.061 -25.472 1.00 91.75 1068 LYS A C 1
ATOM 8582 O O . LYS A 1 1068 ? 20.209 -0.551 -25.108 1.00 91.75 1068 LYS A O 1
ATOM 8587 N N . TYR A 1 1069 ? 22.059 0.670 -24.696 1.00 89.44 1069 TYR A N 1
ATOM 8588 C CA . TYR A 1 1069 ? 21.681 1.149 -23.382 1.00 89.44 1069 TYR A CA 1
ATOM 8589 C C . TYR A 1 1069 ? 21.738 2.667 -23.394 1.00 89.44 1069 TYR A C 1
ATOM 8591 O O . TYR A 1 1069 ? 22.800 3.237 -23.660 1.00 89.44 1069 TYR A O 1
ATOM 8599 N N . ASP A 1 1070 ? 20.610 3.311 -23.117 1.00 87.06 1070 ASP A N 1
ATOM 8600 C CA . ASP A 1 1070 ? 20.575 4.762 -22.987 1.00 87.06 1070 ASP A CA 1
ATOM 8601 C C . ASP A 1 1070 ? 21.417 5.201 -21.786 1.00 87.06 1070 ASP A C 1
ATOM 8603 O O . ASP A 1 1070 ? 21.320 4.638 -20.690 1.00 87.06 1070 ASP A O 1
ATOM 8607 N N . GLY A 1 1071 ? 22.250 6.216 -22.003 1.00 81.81 1071 GLY A N 1
ATOM 8608 C CA . GLY A 1 1071 ? 23.026 6.839 -20.947 1.00 81.81 1071 GLY A CA 1
ATOM 8609 C C . GLY A 1 1071 ? 22.087 7.515 -19.944 1.00 81.81 1071 GLY A C 1
ATOM 8610 O O . GLY A 1 1071 ? 21.296 8.387 -20.329 1.00 81.81 1071 GLY A O 1
ATOM 8611 N N . PRO A 1 1072 ? 22.091 7.127 -18.659 1.00 75.06 1072 PRO A N 1
ATOM 8612 C CA . PRO A 1 1072 ? 21.296 7.816 -17.661 1.00 75.06 1072 PRO A CA 1
ATOM 8613 C C . PRO A 1 1072 ? 21.709 9.290 -17.599 1.00 75.06 1072 PRO A C 1
ATOM 8615 O O . PRO A 1 1072 ? 22.868 9.599 -17.359 1.00 75.06 1072 PRO A O 1
ATOM 8618 N N . LYS A 1 1073 ? 20.747 10.213 -17.744 1.00 71.38 1073 LYS A N 1
ATOM 8619 C CA . LYS A 1 1073 ? 20.944 11.669 -17.545 1.00 71.38 1073 LYS A CA 1
ATOM 8620 C C . LYS A 1 1073 ? 21.146 12.048 -16.065 1.00 71.38 1073 LYS A C 1
ATOM 8622 O O . LYS A 1 1073 ? 20.659 13.073 -15.599 1.00 71.38 1073 LYS A O 1
ATOM 8627 N N . THR A 1 1074 ? 21.743 11.146 -15.295 1.00 61.16 1074 THR A N 1
ATOM 8628 C CA . THR A 1 1074 ? 21.934 11.216 -13.849 1.00 61.16 1074 THR A CA 1
ATOM 8629 C C . THR A 1 1074 ? 23.291 10.614 -13.521 1.00 61.16 1074 THR A C 1
ATOM 8631 O O . THR A 1 1074 ? 23.638 9.574 -14.072 1.00 61.16 1074 THR A O 1
ATOM 8634 N N . HIS A 1 1075 ? 24.009 11.183 -12.554 1.00 52.53 1075 HIS A N 1
ATOM 8635 C CA . HIS A 1 1075 ? 25.295 10.642 -12.093 1.00 52.53 1075 HIS A CA 1
ATOM 8636 C C . HIS A 1 1075 ? 25.170 9.359 -11.239 1.00 52.53 1075 HIS A C 1
ATOM 8638 O O . HIS A 1 1075 ? 26.177 8.814 -10.795 1.00 52.53 1075 HIS A O 1
ATOM 8644 N N . GLU A 1 1076 ? 23.949 8.867 -10.997 1.00 52.78 1076 GLU A N 1
ATOM 8645 C CA . GLU A 1 1076 ? 23.691 7.607 -10.293 1.00 52.78 1076 GLU A CA 1
ATOM 8646 C C . GLU A 1 1076 ? 23.691 6.406 -11.259 1.00 52.78 1076 GLU A C 1
ATOM 8648 O O . GLU A 1 1076 ? 23.053 6.487 -12.317 1.00 52.78 1076 GLU A O 1
ATOM 8653 N N . PRO A 1 1077 ? 24.332 5.272 -10.898 1.00 65.88 1077 PRO A N 1
ATOM 8654 C CA . PRO A 1 1077 ? 24.258 4.041 -11.671 1.00 65.88 1077 PRO A CA 1
ATOM 8655 C C . PRO A 1 1077 ? 22.814 3.564 -11.843 1.00 65.88 1077 PRO A C 1
ATOM 8657 O O . PRO A 1 1077 ? 22.145 3.227 -10.866 1.00 65.88 1077 PRO A O 1
ATOM 8660 N N . LYS A 1 1078 ? 22.334 3.480 -13.083 1.00 74.12 1078 LYS A N 1
ATOM 8661 C CA . LYS A 1 1078 ? 21.000 2.950 -13.390 1.00 74.12 1078 LYS A CA 1
ATOM 8662 C C . LYS A 1 1078 ? 21.071 1.529 -13.916 1.00 74.12 1078 LYS A C 1
ATOM 8664 O O . LYS A 1 1078 ? 22.034 1.134 -14.570 1.00 74.12 1078 LYS A O 1
ATOM 8669 N N . LEU A 1 1079 ? 20.026 0.757 -13.636 1.00 71.19 1079 LEU A N 1
ATOM 8670 C CA . LEU A 1 1079 ? 19.901 -0.596 -14.155 1.00 71.19 1079 LEU A CA 1
ATOM 8671 C C . LEU A 1 1079 ? 19.720 -0.542 -15.679 1.00 71.19 1079 LEU A C 1
ATOM 8673 O O . LEU A 1 1079 ? 18.720 -0.027 -16.177 1.00 71.19 1079 LEU A O 1
ATOM 8677 N N . GLY A 1 1080 ? 20.706 -1.064 -16.404 1.00 71.69 1080 GLY A N 1
ATOM 8678 C CA . GLY A 1 1080 ? 20.638 -1.262 -17.847 1.00 71.69 1080 GLY A CA 1
ATOM 8679 C C . GLY A 1 1080 ? 19.917 -2.560 -18.192 1.00 71.69 1080 GLY A C 1
ATOM 8680 O O . GLY A 1 1080 ? 19.054 -2.558 -19.053 1.00 71.69 1080 GLY A O 1
ATOM 8681 N N . LEU A 1 1081 ? 20.228 -3.659 -17.500 1.00 69.69 1081 LEU A N 1
ATOM 8682 C CA . LEU A 1 1081 ? 19.570 -4.958 -17.668 1.00 69.69 1081 LEU A CA 1
ATOM 8683 C C . LEU A 1 1081 ? 19.562 -5.709 -16.335 1.00 69.69 1081 LEU A C 1
ATOM 8685 O O . LEU A 1 1081 ? 20.562 -5.686 -15.614 1.00 69.69 1081 LEU A O 1
ATOM 8689 N N . THR A 1 1082 ? 18.449 -6.368 -16.012 1.00 66.69 1082 THR A N 1
ATOM 8690 C CA . THR A 1 1082 ? 18.294 -7.169 -14.787 1.00 66.69 1082 THR A CA 1
ATOM 8691 C C . THR A 1 1082 ? 19.314 -8.302 -14.709 1.00 66.69 1082 THR A C 1
ATOM 8693 O O . THR A 1 1082 ? 19.855 -8.742 -15.726 1.00 66.69 1082 THR A O 1
ATOM 8696 N N . ALA A 1 1083 ? 19.558 -8.795 -13.494 1.00 65.00 1083 ALA A N 1
ATOM 8697 C CA . ALA A 1 1083 ? 20.409 -9.960 -13.300 1.00 65.00 1083 ALA A CA 1
ATOM 8698 C C . ALA A 1 1083 ? 19.808 -11.196 -13.993 1.00 65.00 1083 ALA A C 1
ATOM 8700 O O . ALA A 1 1083 ? 18.610 -11.450 -13.871 1.00 65.00 1083 ALA A O 1
ATOM 8701 N N . HIS A 1 1084 ? 20.614 -11.903 -14.783 1.00 65.56 1084 HIS A N 1
ATOM 8702 C CA . HIS A 1 1084 ? 20.212 -13.071 -15.562 1.00 65.56 1084 HIS A CA 1
ATOM 8703 C C . HIS A 1 1084 ? 21.425 -13.938 -15.934 1.00 65.56 1084 HIS A C 1
ATOM 8705 O O . HIS A 1 1084 ? 22.570 -13.588 -15.661 1.00 65.56 1084 HIS A O 1
ATOM 8711 N N . THR A 1 1085 ? 21.153 -15.068 -16.582 1.00 63.75 1085 THR A N 1
ATOM 8712 C CA . THR A 1 1085 ? 22.149 -15.966 -17.176 1.00 63.75 1085 THR A CA 1
ATOM 8713 C C . THR A 1 1085 ? 21.787 -16.168 -18.647 1.00 63.75 1085 THR A C 1
ATOM 8715 O O . THR A 1 1085 ? 20.614 -16.427 -18.945 1.00 63.75 1085 THR A O 1
ATOM 8718 N N . ASP A 1 1086 ? 22.761 -16.044 -19.553 1.00 60.41 1086 ASP A N 1
ATOM 8719 C CA . ASP A 1 1086 ? 22.575 -16.277 -20.995 1.00 60.41 1086 ASP A CA 1
ATOM 8720 C C . ASP A 1 1086 ? 22.238 -17.739 -21.287 1.00 60.41 1086 ASP A C 1
ATOM 8722 O O . ASP A 1 1086 ? 22.657 -18.603 -20.537 1.00 60.41 1086 ASP A O 1
ATOM 8726 N N . LYS A 1 1087 ? 21.489 -18.054 -22.357 1.00 53.91 1087 LYS A N 1
ATOM 8727 C CA . LYS A 1 1087 ? 20.910 -19.404 -22.565 1.00 53.91 1087 LYS A CA 1
ATOM 8728 C C . LYS A 1 1087 ? 21.253 -20.071 -23.896 1.00 53.91 1087 LYS A C 1
ATOM 8730 O O . LYS A 1 1087 ? 20.374 -20.582 -24.584 1.00 53.91 1087 LYS A O 1
ATOM 8735 N N . ASN A 1 1088 ? 22.540 -20.103 -24.241 1.00 46.75 1088 ASN A N 1
ATOM 8736 C CA . ASN A 1 1088 ? 23.068 -20.664 -25.496 1.00 46.75 1088 ASN A CA 1
ATOM 8737 C C . ASN A 1 1088 ? 24.239 -21.636 -25.217 1.00 46.75 1088 ASN A C 1
ATOM 8739 O O . ASN A 1 1088 ? 24.772 -21.620 -24.107 1.00 46.75 1088 ASN A O 1
ATOM 8743 N N . ILE A 1 1089 ? 24.658 -22.477 -26.185 1.00 36.41 1089 ILE A N 1
ATOM 8744 C CA . ILE A 1 1089 ? 25.851 -23.351 -26.021 1.00 36.41 1089 ILE A CA 1
ATOM 8745 C C . ILE A 1 1089 ? 27.085 -22.487 -25.774 1.00 36.41 1089 ILE A C 1
ATOM 8747 O O . ILE A 1 1089 ? 27.850 -22.772 -24.858 1.00 36.41 1089 ILE A O 1
ATOM 8751 N N . VAL A 1 1090 ? 27.216 -21.376 -26.508 1.00 41.09 1090 VAL A N 1
ATOM 8752 C CA . VAL A 1 1090 ? 28.138 -20.297 -26.147 1.00 41.09 1090 VAL A CA 1
ATOM 8753 C C . VAL A 1 1090 ? 27.430 -18.949 -26.201 1.00 41.09 1090 VAL A C 1
ATOM 8755 O O . VAL A 1 1090 ? 27.116 -18.408 -27.249 1.00 41.09 1090 VAL A O 1
ATOM 8758 N N . THR A 1 1091 ? 27.190 -18.392 -25.024 1.00 54.66 1091 THR A N 1
ATOM 8759 C CA . THR A 1 1091 ? 27.630 -17.015 -24.695 1.00 54.66 1091 THR A CA 1
ATOM 8760 C C . THR A 1 1091 ? 28.734 -17.089 -23.631 1.00 54.66 1091 THR A C 1
ATOM 8762 O O . THR A 1 1091 ? 29.089 -16.103 -23.000 1.00 54.66 1091 THR A O 1
ATOM 8765 N N . ILE A 1 1092 ? 29.246 -18.324 -23.488 1.00 42.28 1092 ILE A N 1
ATOM 8766 C CA . ILE A 1 1092 ? 29.900 -18.955 -22.351 1.00 42.28 1092 ILE A CA 1
ATOM 8767 C C . ILE A 1 1092 ? 28.977 -18.800 -21.107 1.00 42.28 1092 ILE A C 1
ATOM 8769 O O . ILE A 1 1092 ? 29.035 -17.789 -20.432 1.00 42.28 1092 ILE A O 1
ATOM 8773 N N . LEU A 1 1093 ? 27.971 -19.657 -20.812 1.00 48.62 1093 LEU A N 1
ATOM 8774 C CA . LEU A 1 1093 ? 28.130 -21.094 -20.501 1.00 48.62 1093 LEU A CA 1
ATOM 8775 C C . LEU A 1 1093 ? 26.855 -21.982 -20.366 1.00 48.62 1093 LEU A C 1
ATOM 8777 O O . LEU A 1 1093 ? 26.964 -23.092 -19.865 1.00 48.62 1093 LEU A O 1
ATOM 8781 N N . PHE A 1 1094 ? 25.652 -21.612 -20.803 1.00 43.22 1094 PHE A N 1
ATOM 8782 C CA . PHE A 1 1094 ? 24.458 -22.368 -20.349 1.00 43.22 1094 PHE A CA 1
ATOM 8783 C C . PHE A 1 1094 ? 24.171 -23.715 -21.022 1.00 43.22 1094 PHE A C 1
ATOM 8785 O O . PHE A 1 1094 ? 23.659 -24.624 -20.376 1.00 43.22 1094 PHE A O 1
ATOM 8792 N N . GLY A 1 1095 ? 24.518 -23.902 -22.299 1.00 50.12 1095 GLY A N 1
ATOM 8793 C CA . GLY A 1 1095 ? 24.419 -25.230 -22.925 1.00 50.12 1095 GLY A CA 1
ATOM 8794 C C . GLY A 1 1095 ? 25.532 -26.190 -22.487 1.00 50.12 1095 GLY A C 1
ATOM 8795 O O . GLY A 1 1095 ? 25.336 -27.403 -22.506 1.00 50.12 1095 GLY A O 1
ATOM 8796 N N . ASN A 1 1096 ? 26.676 -25.651 -22.058 1.00 60.25 1096 ASN A N 1
ATOM 8797 C CA . ASN A 1 1096 ? 27.811 -26.448 -21.608 1.00 60.25 1096 ASN A CA 1
ATOM 8798 C C . ASN A 1 1096 ? 27.631 -26.955 -20.177 1.00 60.25 1096 ASN A C 1
ATOM 8800 O O . ASN A 1 1096 ? 28.113 -28.035 -19.904 1.00 60.25 1096 ASN A O 1
ATOM 8804 N N . GLU A 1 1097 ? 26.901 -26.265 -19.299 1.00 66.50 1097 GLU A N 1
ATOM 8805 C CA . GLU A 1 1097 ? 26.599 -26.766 -17.947 1.00 66.50 1097 GLU A CA 1
ATOM 8806 C C . GLU A 1 1097 ? 25.830 -28.101 -17.975 1.00 66.50 1097 GLU A C 1
ATOM 8808 O O . GLU A 1 1097 ? 26.187 -29.044 -17.271 1.00 66.50 1097 GLU A O 1
ATOM 8813 N N . ALA A 1 1098 ? 24.822 -28.228 -18.848 1.00 73.19 1098 ALA A N 1
ATOM 8814 C CA . ALA A 1 1098 ? 24.118 -29.498 -19.049 1.00 73.19 1098 ALA A CA 1
ATOM 8815 C C . ALA A 1 1098 ? 24.995 -30.558 -19.727 1.00 73.19 1098 ALA A C 1
ATOM 8817 O O . ALA A 1 1098 ? 24.932 -31.735 -19.376 1.00 73.19 1098 ALA A O 1
ATOM 8818 N N . TRP A 1 1099 ? 25.800 -30.146 -20.709 1.00 81.81 1099 TRP A N 1
ATOM 8819 C CA . TRP A 1 1099 ? 26.652 -31.058 -21.467 1.00 81.81 1099 TRP A CA 1
ATOM 8820 C C . TRP A 1 1099 ? 27.833 -31.577 -20.635 1.00 81.81 1099 TRP A C 1
ATOM 8822 O O . TRP A 1 1099 ? 28.160 -32.749 -20.717 1.00 81.81 1099 TRP A O 1
ATOM 8832 N N . THR A 1 1100 ? 28.433 -30.762 -19.768 1.00 84.50 1100 THR A N 1
ATOM 8833 C CA . THR A 1 1100 ? 29.528 -31.164 -18.868 1.00 84.50 1100 THR A CA 1
ATOM 8834 C C . THR A 1 1100 ? 29.037 -31.719 -17.534 1.00 84.50 1100 THR A C 1
ATOM 8836 O O . THR A 1 1100 ? 29.836 -31.888 -16.614 1.00 84.50 1100 THR A O 1
ATOM 8839 N N . ASN A 1 1101 ? 27.734 -31.992 -17.408 1.00 85.69 1101 ASN A N 1
ATOM 8840 C CA . ASN A 1 1101 ? 27.115 -32.516 -16.193 1.00 85.69 1101 ASN A CA 1
ATOM 8841 C C . ASN A 1 1101 ? 27.429 -31.670 -14.936 1.00 85.69 1101 ASN A C 1
ATOM 8843 O O . ASN A 1 1101 ? 27.719 -32.201 -13.869 1.00 85.69 1101 ASN A O 1
ATOM 8847 N N . GLY A 1 1102 ? 27.403 -30.340 -15.067 1.00 80.88 1102 GLY A N 1
ATOM 8848 C CA . GLY A 1 1102 ? 27.620 -29.389 -13.972 1.00 80.88 1102 GLY A CA 1
ATOM 8849 C C . GLY A 1 1102 ? 29.078 -29.015 -13.685 1.00 80.88 1102 GLY A C 1
ATOM 8850 O O . GLY A 1 1102 ? 29.314 -28.238 -12.765 1.00 80.88 1102 GLY A O 1
ATOM 8851 N N . ARG A 1 1103 ? 30.055 -29.507 -14.463 1.00 82.38 1103 ARG A N 1
ATOM 8852 C CA . ARG A 1 1103 ? 31.487 -29.191 -14.260 1.00 82.38 1103 ARG A CA 1
ATOM 8853 C C . ARG A 1 1103 ? 31.887 -27.771 -14.669 1.00 82.38 1103 ARG A C 1
ATOM 8855 O O . ARG A 1 1103 ? 32.972 -27.332 -14.310 1.00 82.38 1103 ARG A O 1
ATOM 8862 N N . LEU A 1 1104 ? 31.052 -27.080 -15.446 1.00 82.88 1104 LEU A N 1
ATOM 8863 C CA . LEU A 1 1104 ? 31.227 -25.672 -15.818 1.00 82.88 1104 LEU A CA 1
ATOM 8864 C C . LEU A 1 1104 ? 29.962 -24.898 -15.445 1.00 82.88 1104 LEU A C 1
ATOM 8866 O O . LEU A 1 1104 ? 28.859 -25.404 -15.657 1.00 82.88 1104 LEU A O 1
ATOM 8870 N N . HIS A 1 1105 ? 30.114 -23.675 -14.933 1.00 69.75 1105 HIS A N 1
ATOM 8871 C CA . HIS A 1 1105 ? 29.004 -22.894 -14.380 1.00 69.75 1105 HIS A CA 1
ATOM 8872 C C . HIS A 1 1105 ? 28.639 -21.686 -15.229 1.00 69.75 1105 HIS A C 1
ATOM 8874 O O . HIS A 1 1105 ? 29.493 -20.915 -15.650 1.00 69.75 1105 HIS A O 1
ATOM 8880 N N . SER A 1 1106 ? 27.346 -21.453 -15.418 1.00 70.44 1106 SER A N 1
ATOM 8881 C CA . SER A 1 1106 ? 26.875 -20.276 -16.141 1.00 70.44 1106 SER A CA 1
ATOM 8882 C C . SER A 1 1106 ? 26.850 -19.027 -15.245 1.00 70.44 1106 SER A C 1
ATOM 8884 O O . SER A 1 1106 ? 26.179 -19.045 -14.210 1.00 70.44 1106 SER A O 1
ATOM 8886 N N . PRO A 1 1107 ? 27.495 -17.907 -15.624 1.00 70.00 1107 PRO A N 1
ATOM 8887 C CA . PRO A 1 1107 ? 27.571 -16.730 -14.764 1.00 70.00 1107 PRO A CA 1
ATOM 8888 C C . PRO A 1 1107 ? 26.215 -16.016 -14.648 1.00 70.00 1107 PRO A C 1
ATOM 8890 O O . PRO A 1 1107 ? 25.513 -15.796 -15.643 1.00 70.00 1107 PRO A O 1
ATOM 8893 N N . TYR A 1 1108 ? 25.859 -15.602 -13.429 1.00 68.50 1108 TYR A N 1
ATOM 8894 C CA . TYR A 1 1108 ? 24.699 -14.749 -13.157 1.00 68.50 1108 TYR A CA 1
ATOM 8895 C C . TYR A 1 1108 ? 25.127 -13.278 -13.155 1.00 68.50 1108 TYR A C 1
ATOM 8897 O O . TYR A 1 1108 ? 25.850 -12.830 -12.266 1.00 68.50 1108 TYR A O 1
ATOM 8905 N N . HIS A 1 1109 ? 24.708 -12.517 -14.165 1.00 70.81 1109 HIS A N 1
ATOM 8906 C CA . HIS A 1 1109 ? 25.242 -11.186 -14.445 1.00 70.81 1109 HIS A CA 1
ATOM 8907 C C . HIS A 1 1109 ? 24.143 -10.146 -14.709 1.00 70.81 1109 HIS A C 1
ATOM 8909 O O . HIS A 1 1109 ? 23.034 -10.472 -15.124 1.00 70.81 1109 HIS A O 1
ATOM 8915 N N . LYS A 1 1110 ? 24.452 -8.862 -14.480 1.00 71.81 1110 LYS A N 1
ATOM 8916 C CA . LYS A 1 1110 ? 23.562 -7.708 -14.726 1.00 71.81 1110 LYS A CA 1
ATOM 8917 C C . LYS A 1 1110 ? 24.314 -6.575 -15.417 1.00 71.81 1110 LYS A C 1
ATOM 8919 O O . LYS A 1 1110 ? 25.534 -6.489 -15.302 1.00 71.81 1110 LYS A O 1
ATOM 8924 N N . VAL A 1 1111 ? 23.593 -5.662 -16.068 1.00 75.44 1111 VAL A N 1
ATOM 8925 C CA . VAL A 1 1111 ? 24.199 -4.465 -16.675 1.00 75.44 1111 VAL A CA 1
ATOM 8926 C C . VAL A 1 1111 ? 23.834 -3.231 -15.863 1.00 75.44 1111 VAL A C 1
ATOM 8928 O O . VAL A 1 1111 ? 22.656 -2.935 -15.674 1.00 75.44 1111 VAL A O 1
ATOM 8931 N N . MET A 1 1112 ? 24.854 -2.493 -15.427 1.00 75.25 1112 MET A N 1
ATOM 8932 C CA . MET A 1 1112 ? 24.720 -1.188 -14.779 1.00 75.25 1112 MET A CA 1
ATOM 8933 C C . MET A 1 1112 ? 25.271 -0.100 -15.702 1.00 75.25 1112 MET A C 1
ATOM 8935 O O . MET A 1 1112 ? 26.351 -0.251 -16.271 1.00 75.25 1112 MET A O 1
ATOM 8939 N N . MET A 1 1113 ? 24.526 0.991 -15.841 1.00 78.75 1113 MET A N 1
ATOM 8940 C CA . MET A 1 1113 ? 24.894 2.165 -16.626 1.00 78.75 1113 MET A CA 1
ATOM 8941 C C . MET A 1 1113 ? 25.360 3.271 -15.689 1.00 78.75 1113 MET A C 1
ATOM 8943 O O . MET A 1 1113 ? 24.585 3.709 -14.847 1.00 78.75 1113 MET A O 1
ATOM 8947 N N . THR A 1 1114 ? 26.611 3.706 -15.822 1.00 67.19 1114 THR A N 1
ATOM 8948 C CA . THR A 1 1114 ? 27.275 4.630 -14.882 1.00 67.19 1114 THR A CA 1
ATOM 8949 C C . THR A 1 1114 ? 27.667 5.977 -15.498 1.00 67.19 1114 THR A C 1
ATOM 8951 O O . THR A 1 1114 ? 28.212 6.822 -14.796 1.00 67.19 1114 THR A O 1
ATOM 8954 N N . GLY A 1 1115 ? 27.398 6.196 -16.789 1.00 69.50 1115 GLY A N 1
ATOM 8955 C CA . GLY A 1 1115 ? 27.736 7.427 -17.507 1.00 69.50 1115 GLY A CA 1
ATOM 8956 C C . GLY A 1 1115 ? 26.628 7.874 -18.457 1.00 69.50 1115 GLY A C 1
ATOM 8957 O O . GLY A 1 1115 ? 25.774 7.078 -18.831 1.00 69.50 1115 GLY A O 1
ATOM 8958 N N . GLU A 1 1116 ? 26.654 9.149 -18.844 1.00 78.50 1116 GLU A N 1
ATOM 8959 C CA . GLU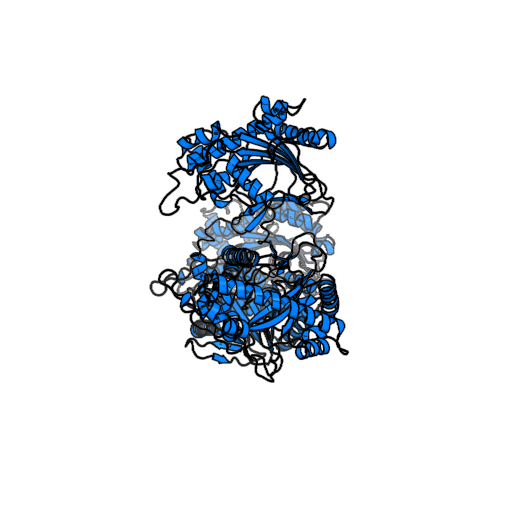 A 1 1116 ? 25.613 9.789 -19.670 1.00 78.50 1116 GLU A CA 1
ATOM 8960 C C . GLU A 1 1116 ? 25.662 9.381 -21.150 1.00 78.50 1116 GLU A C 1
ATOM 8962 O O . GLU A 1 1116 ? 24.730 9.651 -21.906 1.00 78.50 1116 GLU A O 1
ATOM 8967 N N . GLU A 1 1117 ? 26.735 8.711 -21.565 1.00 82.94 1117 GLU A N 1
ATOM 8968 C CA . GLU A 1 1117 ? 26.911 8.223 -22.928 1.00 82.94 1117 GLU A CA 1
ATOM 8969 C C . GLU A 1 1117 ? 26.122 6.934 -23.167 1.00 82.94 1117 GLU A C 1
ATOM 8971 O O . GLU A 1 1117 ? 26.107 6.014 -22.342 1.00 82.94 1117 GLU A O 1
ATOM 8976 N N . ASN A 1 1118 ? 25.513 6.836 -24.349 1.00 87.50 1118 ASN A N 1
ATOM 8977 C CA . ASN A 1 1118 ? 24.864 5.604 -24.778 1.00 87.50 1118 ASN A CA 1
ATOM 8978 C C . ASN A 1 1118 ? 25.911 4.497 -24.941 1.00 87.50 1118 ASN A C 1
ATOM 8980 O O . ASN A 1 1118 ? 26.915 4.664 -25.639 1.00 87.50 1118 ASN A O 1
ATOM 8984 N N . ARG A 1 1119 ? 25.649 3.328 -24.354 1.00 88.44 1119 ARG A N 1
ATOM 8985 C CA . ARG A 1 1119 ? 26.482 2.137 -24.549 1.00 88.44 1119 ARG A CA 1
ATOM 8986 C C . ARG A 1 1119 ? 25.893 1.284 -25.663 1.00 88.44 1119 ARG A C 1
ATOM 8988 O O . ARG A 1 1119 ? 24.732 0.893 -25.596 1.00 88.44 1119 ARG A O 1
ATOM 8995 N N . TYR A 1 1120 ? 26.725 0.933 -26.637 1.00 88.75 1120 TYR A N 1
ATOM 8996 C CA . TYR A 1 1120 ? 26.399 -0.036 -27.681 1.00 88.75 1120 TYR A CA 1
ATOM 8997 C C . TYR A 1 1120 ? 27.192 -1.315 -27.441 1.00 88.75 1120 TYR A C 1
ATOM 8999 O O . TYR A 1 1120 ? 28.398 -1.265 -27.193 1.00 88.75 1120 TYR A O 1
ATOM 9007 N N . SER A 1 1121 ? 26.521 -2.457 -27.512 1.00 88.75 1121 SER A N 1
ATOM 9008 C CA . SER A 1 1121 ? 27.156 -3.767 -27.417 1.00 88.75 1121 SER A CA 1
ATOM 9009 C C . SER A 1 1121 ? 26.663 -4.690 -28.517 1.00 88.75 1121 SER A C 1
ATOM 9011 O O . SER A 1 1121 ? 25.569 -4.539 -29.061 1.00 88.75 1121 SER A O 1
ATOM 9013 N N . ILE A 1 1122 ? 27.512 -5.649 -28.854 1.00 89.56 1122 ILE A N 1
ATOM 9014 C CA . ILE A 1 1122 ? 27.222 -6.723 -29.789 1.00 89.56 1122 ILE A CA 1
ATOM 9015 C C . ILE A 1 1122 ? 27.697 -8.025 -29.156 1.00 89.56 1122 ILE A C 1
ATOM 9017 O O . ILE A 1 1122 ? 28.789 -8.077 -28.593 1.00 89.56 1122 ILE A O 1
ATOM 9021 N N . GLY A 1 1123 ? 26.866 -9.055 -29.233 1.00 87.25 1123 GLY A N 1
ATOM 9022 C CA . GLY A 1 1123 ? 27.184 -10.402 -28.785 1.00 87.25 1123 GLY A CA 1
ATOM 9023 C C . GLY A 1 1123 ? 26.938 -11.403 -29.905 1.00 87.25 1123 GLY A C 1
ATOM 9024 O O . GLY A 1 1123 ? 25.970 -11.269 -30.658 1.00 87.25 1123 GLY A O 1
ATOM 9025 N N . LEU A 1 1124 ? 27.817 -12.397 -30.002 1.00 86.69 1124 LEU A N 1
ATOM 9026 C CA . LEU A 1 1124 ? 27.657 -13.572 -30.851 1.00 86.69 1124 LEU A CA 1
ATOM 9027 C C . LEU A 1 1124 ? 27.297 -14.753 -29.949 1.00 86.69 1124 LEU A C 1
ATOM 9029 O O . LEU A 1 1124 ? 28.013 -15.055 -28.998 1.00 86.69 1124 LEU A O 1
ATOM 9033 N N . PHE A 1 1125 ? 26.169 -15.385 -30.240 1.00 84.94 1125 PHE A N 1
ATOM 9034 C CA . PHE A 1 1125 ? 25.559 -16.421 -29.423 1.00 84.94 1125 PHE A CA 1
ATOM 9035 C C . PHE A 1 1125 ? 25.484 -17.709 -30.246 1.00 84.94 1125 PHE A C 1
ATOM 9037 O O . PHE A 1 1125 ? 24.806 -17.753 -31.270 1.00 84.94 1125 PHE A O 1
ATOM 9044 N N . SER A 1 1126 ? 26.155 -18.765 -29.809 1.00 84.62 1126 SER A N 1
ATOM 9045 C CA . SER A 1 1126 ? 26.123 -20.072 -30.460 1.00 84.62 1126 SER A CA 1
ATOM 9046 C C . SER A 1 1126 ? 24.984 -20.916 -29.887 1.00 84.62 1126 SER A C 1
ATOM 9048 O O . SER A 1 1126 ? 25.047 -21.378 -28.745 1.00 84.62 1126 SER A O 1
ATOM 9050 N N . ILE A 1 1127 ? 23.936 -21.120 -30.674 1.00 80.94 1127 ILE A N 1
ATOM 9051 C CA . ILE A 1 1127 ? 22.660 -21.729 -30.281 1.00 80.94 1127 ILE A CA 1
ATOM 9052 C C . ILE A 1 1127 ? 22.570 -23.142 -30.863 1.00 80.94 1127 ILE A C 1
ATOM 9054 O O . ILE A 1 1127 ? 22.905 -23.304 -32.035 1.00 80.94 1127 ILE A O 1
ATOM 9058 N N . PRO A 1 1128 ? 22.120 -24.165 -30.112 1.00 82.88 1128 PRO A N 1
ATOM 9059 C CA . PRO A 1 1128 ? 21.851 -25.484 -30.682 1.00 82.88 1128 PRO A CA 1
ATOM 9060 C C . PRO A 1 1128 ? 20.935 -25.405 -31.905 1.00 82.88 1128 PRO A C 1
ATOM 9062 O O . PRO A 1 1128 ? 19.950 -24.665 -31.919 1.00 82.88 1128 PRO A O 1
ATOM 9065 N N . LYS A 1 1129 ? 21.239 -26.199 -32.929 1.00 82.25 1129 LYS A N 1
ATOM 9066 C CA . LYS A 1 1129 ? 20.355 -26.393 -34.076 1.00 82.25 1129 LYS A CA 1
ATOM 9067 C C . LYS A 1 1129 ? 19.041 -27.006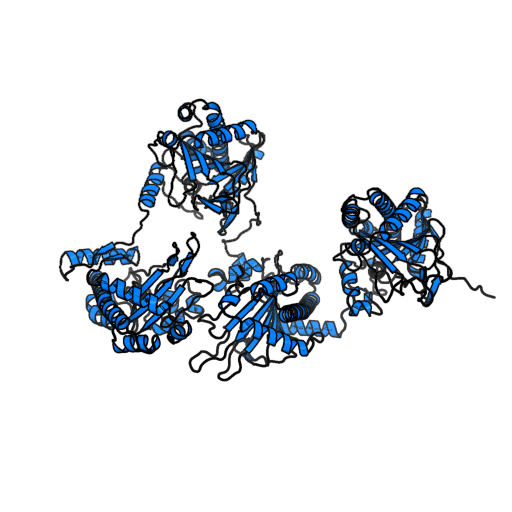 -33.602 1.00 82.25 1129 LYS A C 1
ATOM 9069 O O . LYS A 1 1129 ? 19.016 -27.858 -32.716 1.00 82.25 1129 LYS A O 1
ATOM 9074 N N . SER A 1 1130 ? 17.942 -26.582 -34.218 1.00 77.88 1130 SER A N 1
ATOM 9075 C CA . SER A 1 1130 ? 16.624 -27.151 -33.930 1.00 77.88 1130 SER A CA 1
ATOM 9076 C C . SER A 1 1130 ? 16.643 -28.671 -34.137 1.00 77.88 1130 SER A C 1
ATOM 9078 O O . SER A 1 1130 ? 17.137 -29.146 -35.161 1.00 77.88 1130 SER A O 1
ATOM 9080 N N . GLY A 1 1131 ? 16.139 -29.424 -33.155 1.00 78.94 1131 GLY A N 1
ATOM 9081 C CA . GLY A 1 1131 ? 16.137 -30.889 -33.155 1.00 78.94 1131 GLY A CA 1
ATOM 9082 C C . GLY A 1 1131 ? 17.412 -31.549 -32.617 1.00 78.94 1131 GLY A C 1
ATOM 9083 O O . GLY A 1 1131 ? 17.432 -32.771 -32.481 1.00 78.94 1131 GLY A O 1
ATOM 9084 N N . TYR A 1 1132 ? 18.462 -30.786 -32.286 1.00 83.75 1132 TYR A N 1
ATOM 9085 C CA . TYR A 1 1132 ? 19.627 -31.324 -31.582 1.00 83.75 1132 TYR A CA 1
ATOM 9086 C C . TYR A 1 1132 ? 19.299 -31.555 -30.100 1.00 83.75 1132 TYR A C 1
ATOM 9088 O O . TYR A 1 1132 ? 18.849 -30.644 -29.399 1.00 83.75 1132 TYR A O 1
ATOM 9096 N N . ILE A 1 1133 ? 19.538 -32.777 -29.621 1.00 86.81 1133 ILE A N 1
ATOM 9097 C CA . ILE A 1 1133 ? 19.294 -33.170 -28.232 1.00 86.81 1133 ILE A CA 1
ATOM 9098 C C . ILE A 1 1133 ? 20.576 -32.975 -27.427 1.00 86.81 1133 ILE A C 1
ATOM 9100 O O . ILE A 1 1133 ? 21.586 -33.622 -27.685 1.00 86.81 1133 ILE A O 1
ATOM 9104 N N . ILE A 1 1134 ? 20.522 -32.107 -26.421 1.00 86.00 1134 ILE A N 1
ATOM 9105 C CA . ILE A 1 1134 ? 21.620 -31.912 -25.476 1.00 86.00 1134 ILE A CA 1
ATOM 9106 C C . ILE A 1 1134 ? 21.604 -33.080 -24.489 1.00 86.00 1134 ILE A C 1
ATOM 9108 O O . ILE A 1 1134 ? 20.613 -33.288 -23.789 1.00 86.00 1134 ILE A O 1
ATOM 9112 N N . LYS A 1 1135 ? 22.706 -33.833 -24.433 1.00 88.00 1135 LYS A N 1
ATOM 9113 C CA . LYS A 1 1135 ? 22.950 -34.940 -23.499 1.00 88.00 1135 LYS A CA 1
ATOM 9114 C C . LYS A 1 1135 ? 24.386 -34.844 -22.967 1.00 88.00 1135 LYS A C 1
ATOM 9116 O O . LYS A 1 1135 ? 25.288 -34.539 -23.744 1.00 88.00 1135 LYS A O 1
ATOM 9121 N N . ALA A 1 1136 ? 24.590 -35.138 -21.681 1.00 88.81 1136 ALA A N 1
ATOM 9122 C CA . ALA A 1 1136 ? 25.925 -35.272 -21.102 1.00 88.81 1136 ALA A CA 1
ATOM 9123 C C . ALA A 1 1136 ? 26.669 -36.502 -21.674 1.00 88.81 1136 ALA A C 1
ATOM 9125 O O . ALA A 1 1136 ? 26.069 -37.584 -21.730 1.00 88.81 1136 ALA A O 1
ATOM 9126 N N . PRO A 1 1137 ? 27.943 -36.372 -22.094 1.00 89.56 1137 PRO A N 1
ATOM 9127 C CA . PRO A 1 1137 ? 28.800 -37.504 -22.425 1.00 89.56 1137 PRO A CA 1
ATOM 9128 C C . PRO A 1 1137 ? 28.891 -38.505 -21.279 1.00 89.56 1137 PRO A C 1
ATOM 9130 O O . PRO A 1 1137 ? 28.911 -38.113 -20.112 1.00 89.56 1137 PRO A O 1
ATOM 9133 N N . ASP A 1 1138 ? 28.999 -39.789 -21.615 1.00 88.31 1138 ASP A N 1
ATOM 9134 C CA . ASP A 1 1138 ? 29.035 -40.854 -20.611 1.00 88.31 1138 ASP A CA 1
ATOM 9135 C C . ASP A 1 1138 ? 30.277 -40.719 -19.692 1.00 88.31 1138 ASP A C 1
ATOM 9137 O O . ASP A 1 1138 ? 30.209 -41.055 -18.518 1.00 88.31 1138 ASP A O 1
ATOM 9141 N N . GLU A 1 1139 ? 31.377 -40.126 -20.178 1.00 90.69 1139 GLU A N 1
ATOM 9142 C CA . GLU A 1 1139 ? 32.594 -39.820 -19.401 1.00 90.69 1139 GLU A CA 1
ATOM 9143 C C . GLU A 1 1139 ? 32.411 -38.762 -18.303 1.00 90.69 1139 GLU A C 1
ATOM 9145 O O . GLU A 1 1139 ? 33.250 -38.649 -17.412 1.00 90.69 1139 GLU A O 1
ATOM 9150 N N . MET A 1 1140 ? 31.360 -37.942 -18.384 1.00 89.31 1140 MET A N 1
ATOM 9151 C CA . MET A 1 1140 ? 31.078 -36.887 -17.402 1.00 89.31 1140 MET A CA 1
ATOM 9152 C C . MET A 1 1140 ? 30.151 -37.373 -16.277 1.00 89.31 1140 MET A C 1
ATOM 9154 O O . MET A 1 1140 ? 29.755 -36.575 -15.422 1.00 89.31 1140 MET A O 1
ATOM 9158 N N . VAL A 1 1141 ? 29.789 -38.661 -16.294 1.00 89.56 1141 VAL A N 1
ATOM 9159 C CA . VAL A 1 1141 ? 28.935 -39.316 -15.304 1.00 89.56 1141 VAL A CA 1
ATOM 9160 C C . VAL A 1 1141 ? 29.723 -40.441 -14.638 1.00 89.56 1141 VAL A C 1
ATOM 9162 O O . VAL A 1 1141 ? 30.005 -41.466 -15.254 1.00 89.56 1141 VAL A O 1
ATOM 9165 N N . ASP A 1 1142 ? 30.061 -40.253 -13.368 1.00 86.88 1142 ASP A N 1
ATOM 9166 C CA . ASP A 1 1142 ? 30.813 -41.212 -12.553 1.00 86.88 1142 ASP A CA 1
ATOM 9167 C C . ASP A 1 1142 ? 30.232 -41.289 -11.126 1.00 86.88 1142 ASP A C 1
ATOM 9169 O O . ASP A 1 1142 ? 29.198 -40.679 -10.843 1.00 86.88 1142 ASP A O 1
ATOM 9173 N N . GLU A 1 1143 ? 30.833 -42.092 -10.239 1.00 81.19 1143 GLU A N 1
ATOM 9174 C CA . GLU A 1 1143 ? 30.347 -42.247 -8.855 1.00 81.19 1143 GLU A CA 1
ATOM 9175 C C . GLU A 1 1143 ? 30.392 -40.928 -8.063 1.00 81.19 1143 GLU A C 1
ATOM 9177 O O . GLU A 1 1143 ? 29.502 -40.683 -7.245 1.00 81.19 1143 GLU A O 1
ATOM 9182 N N . ASP A 1 1144 ? 31.370 -40.062 -8.345 1.00 78.69 1144 ASP A N 1
ATOM 9183 C CA . ASP A 1 1144 ? 31.538 -38.763 -7.684 1.00 78.69 1144 ASP A CA 1
ATOM 9184 C C . ASP A 1 1144 ? 30.672 -37.662 -8.337 1.00 78.69 1144 ASP A C 1
ATOM 9186 O O . ASP A 1 1144 ? 30.341 -36.659 -7.701 1.00 78.69 1144 ASP A O 1
ATOM 9190 N N . HIS A 1 1145 ? 30.258 -37.858 -9.595 1.00 83.44 1145 HIS A N 1
ATOM 9191 C CA . HIS A 1 1145 ? 29.450 -36.932 -10.393 1.00 83.44 1145 HIS A CA 1
ATOM 9192 C C . HIS A 1 1145 ? 28.267 -37.664 -11.048 1.00 83.44 1145 HIS A C 1
ATOM 9194 O O . HIS A 1 1145 ? 28.292 -37.933 -12.257 1.00 83.44 1145 HIS A O 1
ATOM 9200 N N . PRO A 1 1146 ? 27.197 -37.976 -10.291 1.00 87.00 1146 PRO A N 1
ATOM 9201 C CA . PRO A 1 1146 ? 26.015 -38.615 -10.855 1.00 87.00 1146 PRO A CA 1
ATOM 9202 C C . PRO A 1 1146 ? 25.375 -37.729 -11.928 1.00 87.00 1146 PRO A C 1
ATOM 9204 O O . PRO A 1 1146 ? 25.541 -36.507 -11.937 1.00 87.00 1146 PRO A O 1
ATOM 9207 N N . LEU A 1 1147 ? 24.621 -38.340 -12.846 1.00 89.00 1147 LEU A N 1
ATOM 9208 C CA . LEU A 1 1147 ? 23.905 -37.599 -13.883 1.00 89.00 1147 LEU A CA 1
ATOM 9209 C C . LEU A 1 1147 ? 23.022 -36.537 -13.212 1.00 89.00 1147 LEU A C 1
ATOM 9211 O O . LEU A 1 1147 ? 22.219 -36.874 -12.350 1.00 89.00 1147 LEU A O 1
ATOM 9215 N N . LEU A 1 1148 ? 23.179 -35.272 -13.598 1.00 84.62 1148 LEU A N 1
ATOM 9216 C CA . LEU A 1 1148 ? 22.417 -34.129 -13.090 1.00 84.62 1148 LEU A CA 1
ATOM 9217 C C . LEU A 1 1148 ? 21.309 -33.709 -14.056 1.00 84.62 1148 LEU A C 1
ATOM 9219 O O . LEU A 1 1148 ? 20.290 -33.171 -13.616 1.00 84.62 1148 LEU A O 1
ATOM 9223 N N . PHE A 1 1149 ? 21.494 -33.956 -15.359 1.00 86.31 1149 PHE A N 1
ATOM 9224 C CA . PHE A 1 1149 ? 20.585 -33.504 -16.411 1.00 86.31 1149 PHE A CA 1
ATOM 9225 C C . PHE A 1 1149 ? 20.238 -34.618 -17.419 1.00 86.31 1149 PHE A C 1
ATOM 9227 O O . PHE A 1 1149 ? 21.102 -35.155 -18.111 1.00 86.31 1149 PHE A O 1
ATOM 9234 N N . LYS A 1 1150 ? 18.949 -34.947 -17.540 1.00 89.50 1150 LYS A N 1
ATOM 9235 C CA . LYS A 1 1150 ? 18.349 -35.810 -18.569 1.00 89.50 1150 LYS A CA 1
ATOM 9236 C C . LYS A 1 1150 ? 18.487 -35.181 -19.962 1.00 89.50 1150 LYS A C 1
ATOM 9238 O O . LYS A 1 1150 ? 18.416 -33.959 -20.070 1.00 89.50 1150 LYS A O 1
ATOM 9243 N N . PRO A 1 1151 ? 18.594 -35.988 -21.035 1.00 89.62 1151 PRO A N 1
ATOM 9244 C CA . PRO A 1 1151 ? 18.633 -35.483 -22.406 1.00 89.62 1151 PRO A CA 1
ATOM 9245 C C . PRO A 1 1151 ? 17.427 -34.603 -22.759 1.00 89.62 1151 PRO A C 1
ATOM 9247 O O . PRO A 1 1151 ? 16.289 -34.973 -22.457 1.00 89.62 1151 PRO A O 1
ATOM 9250 N N . PHE A 1 1152 ? 17.649 -33.473 -23.434 1.00 87.62 1152 PHE A N 1
ATOM 9251 C CA . PHE A 1 1152 ? 16.564 -32.550 -23.782 1.00 87.62 1152 PHE A CA 1
ATOM 9252 C C . PHE A 1 1152 ? 16.793 -31.747 -25.072 1.00 87.62 1152 PHE A C 1
ATOM 9254 O O . PHE A 1 1152 ? 17.921 -31.521 -25.499 1.00 87.62 1152 PHE A O 1
ATOM 9261 N N . ASP A 1 1153 ? 15.699 -31.288 -25.686 1.00 85.19 1153 ASP A N 1
ATOM 9262 C CA . ASP A 1 1153 ? 15.721 -30.355 -26.822 1.00 85.19 1153 ASP A CA 1
ATOM 9263 C C . ASP A 1 1153 ? 15.773 -28.903 -26.318 1.00 85.19 1153 ASP A C 1
ATOM 9265 O O . ASP A 1 1153 ? 14.957 -28.501 -25.480 1.00 85.19 1153 ASP A O 1
ATOM 9269 N N . HIS A 1 1154 ? 16.723 -28.116 -26.831 1.00 79.12 1154 HIS A N 1
ATOM 9270 C CA . HIS A 1 1154 ? 16.950 -26.735 -26.389 1.00 79.12 1154 HIS A CA 1
ATOM 9271 C C . HIS A 1 1154 ? 15.792 -25.787 -26.704 1.00 79.12 1154 HIS A C 1
ATOM 9273 O O . HIS A 1 1154 ? 15.458 -24.956 -25.865 1.00 79.12 1154 HIS A O 1
ATOM 9279 N N . ILE A 1 1155 ? 15.134 -25.931 -27.857 1.00 76.56 1155 ILE A N 1
ATOM 9280 C CA . ILE A 1 1155 ? 13.999 -25.077 -28.229 1.00 76.56 1155 ILE A CA 1
ATOM 9281 C C . ILE A 1 1155 ? 12.821 -25.347 -27.292 1.00 76.56 1155 ILE A C 1
ATOM 9283 O O . ILE A 1 1155 ? 12.231 -24.409 -26.762 1.00 76.56 1155 ILE A O 1
ATOM 9287 N N . LYS A 1 1156 ? 12.547 -26.620 -26.984 1.00 81.12 1156 LYS A N 1
ATOM 9288 C CA . LYS A 1 1156 ? 11.520 -26.979 -25.991 1.00 81.12 1156 LYS A CA 1
ATOM 9289 C C . LYS A 1 1156 ? 11.885 -26.522 -24.580 1.00 81.12 1156 LYS A C 1
ATOM 9291 O O . LYS A 1 1156 ? 11.008 -26.125 -23.815 1.00 81.12 1156 LYS A O 1
ATOM 9296 N N . PHE A 1 1157 ? 13.172 -26.559 -24.229 1.00 80.69 1157 PHE A N 1
ATOM 9297 C CA . PHE A 1 1157 ? 13.639 -25.973 -22.977 1.00 80.69 1157 PHE A CA 1
ATOM 9298 C C . PHE A 1 1157 ? 13.408 -24.462 -22.947 1.00 80.69 1157 PHE A C 1
ATOM 9300 O O . PHE A 1 1157 ? 12.970 -23.966 -21.917 1.00 80.69 1157 PHE A O 1
ATOM 9307 N N . LEU A 1 1158 ? 13.651 -23.724 -24.036 1.00 71.12 1158 LEU A N 1
ATOM 9308 C CA . LEU A 1 1158 ? 13.332 -22.295 -24.093 1.00 71.12 1158 LEU A CA 1
ATOM 9309 C C . LEU A 1 1158 ? 11.828 -22.058 -23.899 1.00 71.12 1158 LEU A C 1
ATOM 9311 O O . LEU A 1 1158 ? 11.457 -21.199 -23.101 1.00 71.12 1158 LEU A O 1
ATOM 9315 N N . ASP A 1 1159 ? 10.967 -22.854 -24.537 1.00 73.69 1159 ASP A N 1
ATOM 9316 C CA . ASP A 1 1159 ? 9.513 -22.773 -24.342 1.00 73.69 1159 ASP A CA 1
ATOM 9317 C C . ASP A 1 1159 ? 9.122 -23.005 -22.873 1.00 73.69 1159 ASP A C 1
ATOM 9319 O O . ASP A 1 1159 ? 8.354 -22.230 -22.296 1.00 73.69 1159 ASP A O 1
ATOM 9323 N N . PHE A 1 1160 ? 9.699 -24.025 -22.224 1.00 74.75 1160 PHE A N 1
ATOM 9324 C CA . PHE A 1 1160 ? 9.511 -24.262 -20.792 1.00 74.75 1160 PHE A CA 1
ATOM 9325 C C . PHE A 1 1160 ? 10.074 -23.121 -19.947 1.00 74.75 1160 PHE A C 1
ATOM 9327 O O . PHE A 1 1160 ? 9.395 -22.639 -19.046 1.00 74.75 1160 PHE A O 1
ATOM 9334 N N . TYR A 1 1161 ? 11.289 -22.665 -20.228 1.00 59.91 1161 TYR A N 1
ATOM 9335 C CA . TYR A 1 1161 ? 11.977 -21.622 -19.481 1.00 59.91 1161 TYR A CA 1
ATOM 9336 C C . TYR A 1 1161 ? 11.163 -20.328 -19.456 1.00 59.91 1161 TYR A C 1
ATOM 9338 O O . TYR A 1 1161 ? 11.077 -19.667 -18.422 1.00 59.91 1161 TYR A O 1
ATOM 9346 N N . TYR A 1 1162 ? 10.525 -19.992 -20.577 1.00 58.75 1162 TYR A N 1
ATOM 9347 C CA . TYR A 1 1162 ? 9.646 -18.833 -20.683 1.00 58.75 1162 TYR A CA 1
ATOM 9348 C C . TYR A 1 1162 ? 8.196 -19.114 -20.275 1.00 58.75 1162 TYR A C 1
ATOM 9350 O O . TYR A 1 1162 ? 7.422 -18.165 -20.111 1.00 58.75 1162 TYR A O 1
ATOM 9358 N N . SER A 1 1163 ? 7.822 -20.367 -20.018 1.00 61.75 1163 SER A N 1
ATOM 9359 C CA . SER A 1 1163 ? 6.562 -20.693 -19.349 1.00 61.75 1163 SER A CA 1
ATOM 9360 C C . SER A 1 1163 ? 6.547 -20.168 -17.907 1.00 61.75 1163 SER A C 1
ATOM 9362 O O . SER A 1 1163 ? 7.564 -19.744 -17.352 1.00 61.75 1163 SER A O 1
ATOM 9364 N N . GLU A 1 1164 ? 5.369 -20.165 -17.291 1.00 48.28 1164 GLU A N 1
ATOM 9365 C CA . GLU A 1 1164 ? 5.222 -19.834 -15.873 1.00 48.28 1164 GLU A CA 1
ATOM 9366 C C . GLU A 1 1164 ? 6.039 -20.788 -14.988 1.00 48.28 1164 GLU A C 1
ATOM 9368 O O . GLU A 1 1164 ? 6.805 -20.324 -14.149 1.00 48.28 1164 GLU A O 1
ATOM 9373 N N . ALA A 1 1165 ? 5.977 -22.096 -15.270 1.00 53.69 1165 ALA A N 1
ATOM 9374 C CA . ALA A 1 1165 ? 6.697 -23.136 -14.534 1.00 53.69 1165 ALA A CA 1
ATOM 9375 C C . ALA A 1 1165 ? 8.229 -22.990 -14.619 1.00 53.69 1165 ALA A C 1
ATOM 9377 O O . ALA A 1 1165 ? 8.936 -23.231 -13.638 1.00 53.69 1165 ALA A O 1
ATOM 9378 N N . GLY A 1 1166 ? 8.751 -22.563 -15.773 1.00 48.03 1166 GLY A N 1
ATOM 9379 C CA . GLY A 1 1166 ? 10.180 -22.296 -15.942 1.00 48.03 1166 GLY A CA 1
ATOM 9380 C C . GLY A 1 1166 ? 10.637 -21.025 -15.236 1.00 48.03 1166 GLY A C 1
ATOM 9381 O O . GLY A 1 1166 ? 11.695 -21.032 -14.611 1.00 48.03 1166 GLY A O 1
ATOM 9382 N N . ARG A 1 1167 ? 9.831 -19.954 -15.262 1.00 49.12 1167 ARG A N 1
ATOM 9383 C CA . ARG A 1 1167 ? 10.154 -18.683 -14.586 1.00 49.12 1167 ARG A CA 1
ATOM 9384 C C . ARG A 1 1167 ? 9.997 -18.721 -13.071 1.00 49.12 1167 ARG A C 1
ATOM 9386 O O . ARG A 1 1167 ? 10.676 -17.959 -12.395 1.00 49.12 1167 ARG A O 1
ATOM 9393 N N . SER A 1 1168 ? 9.138 -19.586 -12.536 1.00 43.94 1168 SER A N 1
ATOM 9394 C CA . SER A 1 1168 ? 9.019 -19.820 -11.091 1.00 43.94 1168 SER A CA 1
ATOM 9395 C C . SER A 1 1168 ? 10.122 -20.725 -10.532 1.00 43.94 1168 SER A C 1
ATOM 9397 O O . SER A 1 1168 ? 10.227 -20.892 -9.315 1.00 43.94 1168 SER A O 1
ATOM 9399 N N . SER A 1 1169 ? 10.921 -21.352 -11.403 1.00 43.25 1169 SER A N 1
ATOM 9400 C CA . SER A 1 1169 ? 11.975 -22.268 -10.990 1.00 43.25 1169 SER A CA 1
ATOM 9401 C C . SER A 1 1169 ? 13.295 -21.525 -10.734 1.00 43.25 1169 SER A C 1
ATOM 9403 O O . SER A 1 1169 ? 13.855 -20.953 -11.672 1.00 43.25 1169 SER A O 1
ATOM 9405 N N . PRO A 1 1170 ? 13.856 -21.582 -9.508 1.00 41.94 1170 PRO A N 1
ATOM 9406 C CA . PRO A 1 1170 ? 15.152 -20.973 -9.191 1.00 41.94 1170 PRO A CA 1
ATOM 9407 C C . PRO A 1 1170 ? 16.322 -21.614 -9.960 1.00 41.94 1170 PRO A C 1
ATOM 9409 O O . PRO A 1 1170 ? 17.377 -21.006 -10.094 1.00 41.94 1170 PRO A O 1
ATOM 9412 N N . ALA A 1 1171 ? 16.125 -22.821 -10.504 1.00 64.25 1171 ALA A N 1
ATOM 9413 C CA . ALA A 1 1171 ? 17.069 -23.524 -11.367 1.00 64.25 1171 ALA A CA 1
ATOM 9414 C C . ALA A 1 1171 ? 16.302 -24.167 -12.532 1.00 64.25 1171 ALA A C 1
ATOM 9416 O O . ALA A 1 1171 ? 16.097 -25.380 -12.579 1.00 64.25 1171 ALA A O 1
ATOM 9417 N N . ALA A 1 1172 ? 15.824 -23.341 -13.465 1.00 66.00 1172 ALA A N 1
ATOM 9418 C CA . ALA A 1 1172 ? 14.918 -23.775 -14.530 1.00 66.00 1172 ALA A CA 1
ATOM 9419 C C . ALA A 1 1172 ? 15.449 -24.938 -15.386 1.00 66.00 1172 ALA A C 1
ATOM 9421 O O . ALA A 1 1172 ? 14.665 -25.790 -15.791 1.00 66.00 1172 ALA A O 1
ATOM 9422 N N . LEU A 1 1173 ? 16.765 -25.015 -15.611 1.00 70.25 1173 LEU A N 1
ATOM 9423 C CA . LEU A 1 1173 ? 17.395 -26.151 -16.292 1.00 70.25 1173 LEU A CA 1
ATOM 9424 C C . LEU A 1 1173 ? 17.204 -27.450 -15.497 1.00 70.25 1173 LEU A C 1
ATOM 9426 O O . LEU A 1 1173 ? 16.670 -28.422 -16.018 1.00 70.25 1173 LEU A O 1
ATOM 9430 N N . LYS A 1 1174 ? 17.525 -27.429 -14.199 1.00 77.25 1174 LYS A N 1
ATOM 9431 C CA . LYS A 1 1174 ? 17.322 -28.566 -13.291 1.00 77.25 1174 LYS A CA 1
ATOM 9432 C C . LYS A 1 1174 ? 15.843 -28.931 -13.128 1.00 77.25 1174 LYS A C 1
ATOM 9434 O O . LYS A 1 1174 ? 15.517 -30.100 -12.997 1.00 77.25 1174 LYS A O 1
ATOM 9439 N N . ALA A 1 1175 ? 14.930 -27.964 -13.161 1.00 79.62 1175 ALA A N 1
ATOM 9440 C CA . ALA A 1 1175 ? 13.498 -28.262 -13.105 1.00 79.62 1175 ALA A CA 1
ATOM 9441 C C . ALA A 1 1175 ? 12.960 -28.884 -14.399 1.00 79.62 1175 ALA A C 1
ATOM 9443 O O . ALA A 1 1175 ? 12.047 -29.701 -14.345 1.00 79.62 1175 ALA A O 1
ATOM 9444 N N . TYR A 1 1176 ? 13.510 -28.501 -15.552 1.00 79.94 1176 TYR A N 1
ATOM 9445 C CA . TYR A 1 1176 ? 13.082 -29.039 -16.837 1.00 79.94 1176 TYR A CA 1
ATOM 9446 C C . TYR A 1 1176 ? 13.629 -30.441 -17.086 1.00 79.94 1176 TYR A C 1
ATOM 9448 O O . TYR A 1 1176 ? 12.896 -31.347 -17.476 1.00 79.94 1176 TYR A O 1
ATOM 9456 N N . CYS A 1 1177 ? 14.932 -30.604 -16.876 1.00 77.38 1177 CYS A N 1
ATOM 9457 C CA . CYS A 1 1177 ? 15.654 -31.801 -17.261 1.00 77.38 1177 CYS A CA 1
ATOM 9458 C C . CYS A 1 1177 ? 16.490 -32.375 -16.118 1.00 77.38 1177 CYS A C 1
ATOM 9460 O O . CYS A 1 1177 ? 17.425 -33.097 -16.398 1.00 77.38 1177 CYS A O 1
ATOM 9462 N N . GLY A 1 1178 ? 16.204 -32.097 -14.847 1.00 80.56 1178 GLY A N 1
ATOM 9463 C CA . GLY A 1 1178 ? 16.914 -32.725 -13.725 1.00 80.56 1178 GLY A CA 1
ATOM 9464 C C . GLY A 1 1178 ? 16.805 -34.253 -13.750 1.00 80.56 1178 GLY A C 1
ATOM 9465 O O . GLY A 1 1178 ? 15.724 -34.799 -14.012 1.00 80.56 1178 GLY A O 1
ATOM 9466 N N . ALA A 1 1179 ? 17.936 -34.924 -13.526 1.00 57.44 1179 ALA A N 1
ATOM 9467 C CA . ALA A 1 1179 ? 18.054 -36.379 -13.414 1.00 57.44 1179 ALA A CA 1
ATOM 9468 C C . ALA A 1 1179 ? 17.272 -36.934 -12.216 1.00 57.44 1179 ALA A C 1
ATOM 9470 O O . ALA A 1 1179 ? 17.487 -36.423 -11.095 1.00 57.44 1179 ALA A O 1
#

pLDDT: mean 84.6, std 12.31, range [29.67, 98.31]

Secondary structure (DSSP, 8-state):
----------EEEE-TTS-STTSHHHHHHHHHHHHHHHHTSEEEEEETT--HHHHHHHHHHHHHHHTS-HHHHTT---SSTTSS-B---TTSTTEEEEEEETTTSHHHHHHHHHHH-TTS--HHHHHHHHHHHHHHHHHHHHHHHHHHHHTT-GGGHHHHHHHEEEEEEEEEEPPP-TT--SEEEEEE---SSEEEEEE-S---EEEE-TTS-EEEPP--TTEEEEEE-HHHHHHTTTSS----EEEE--SS--SPEEEEEEEEEESSEE---GGG-SSSS---S--EEHHHHHHHHHSHHHHH-SSHHHHHS----HHHHHHHHHHHHHHHHHSEEEE--TTS-HHHHHHHHHHHHHHHHS-HHHHTT---SSTTSS-B--BTTBTTEEEEEEETTTSHHHHHHHHHHH-TT--HHHHHHHHHHHHHHHHHHHHHHHHHHHHTT-HHHHHHHHHTEEEEEEEEEEPPPPTTS-SEEEEEE--SSSEEEEEE-S---EEEE-TTSS-EEEPPP-TT-EEEEE-HHHHHHTTTSSPPPPEEEEPPTTPPPEEEEEEEEEE-SSEE---GGG-BTTB------EEHHHHHHHHTSHHHHH-SSHHHHHTT-TT-------SS--EEEE-TTTSSTTSHHHHHHHHHHHHHHHHHSEEEEEETT--HHHHHHHHHHHHHHHTS-HHHHHT---SSTTSEEE--BTTBTTEEEEEEETTTSHHHHTTSSS-HHHHHHHHHHHHHHHHHHHHHHHHHTT-HHHHHHHHHS-EEEEEEEEE----TT-EEEEEEEE---SSEEEEEE-S---EEEE-TTS-EEEP---TTEEEEEE-HHHHHHTTTSSPPPPEEEEEETTSPEEEEEEEEE--SEE---GGG--SSS---S--EEHHHHHHHHHHHHHT---PPPEEE-TT--TTSHHHHHHHHHHHHHHHHTS--EEE-TTS-HHHHHHHHHHHHHHHTS-HHHHTT---SSTTSS-B--BTTBTTEEEEEEESTT-HHHHHHHHHHHSTT--HHHHHHHHHHHHHHHHHHHHHHHHHHHHTT-GGGHHHHHHTEEEEEEEEEEPPPSSSSPEEEEEEE---SSBSSSHHHHHHTTTSS----EEEEE-SSSPEEEEEEEEEEPTTPEE---GGG--SSS---B--EEHHHHHHHHHSHHHHT-TTHHHHHHB-

Nearest PDB structures (foldseek):
  7e37-assembly2_B  TM=9.278E-01  e=5.712E-28  Sinopodophyllum hexandrum
  5gja-assembly1_H  TM=8.158E-01  e=2.439E-15  Arabidopsis thaliana
  5gja-assembly1_E  TM=8.185E-01  e=2.555E-15  Arabidopsis thaliana
  6tto-assembly1_A  TM=7.901E-01  e=8.164E-15  Datura metel
  5gj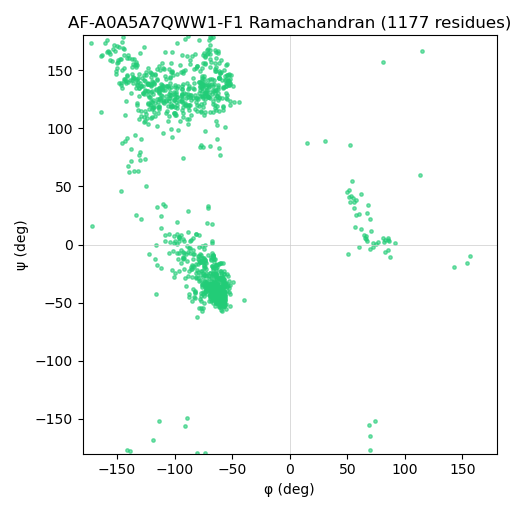a-assembly1_B  TM=7.902E-01  e=1.184E-14  Arabidopsis thaliana

InterPro domains:
  IPR005123 Oxoglutarate/iron-dependent dioxygenase domain [PS51471] (164-266)
  IPR005123 Oxoglutarate/iron-dependent dioxygenase domain [PS51471] (456-561)
  IPR005123 Oxoglutarate/iron-dependent dioxygenase domain [PS51471] (766-868)
  IPR026992 Non-haem dioxygenase, N-terminal domain [PF14226] (9-86)
  IPR026992 Non-haem dioxygenase, N-terminal domain [PF14226] (621-698)
  IPR026992 Non-haem dioxygenase, N-terminal domain [PF14226] (908-985)
  IPR027443 Isopenicillin N synthase-like superfamily [G3DSA:2.60.120.330] (2-300)
  IPR027443 Isopenicillin N synthase-like superfamily [G3DSA:2.60.120.330] (309-599)
  IPR027443 Isopenicillin N synthase-like superfamily [G3DSA:2.60.120.330] (600-896)
  IPR027443 Isopenicillin N synthase-like superfamily [G3DSA:2.60.120.330] (906-1096)
  IPR027443 Isopenicillin N synthase-like superfamily [G3DSA:2.60.120.330] (1097-1176)
  IPR044861 Isopenicillin N synthase-like, Fe(2+) 2OG dioxygenase domain [PF03171] (173-264)
  IPR044861 Isopenicillin N synthase-like, Fe(2+) 2OG dioxygenase domain [PF03171] (461-557)
  IPR044861 Isopenicillin N synthase-like, Fe(2+) 2OG dioxygenase domain [PF03171] (773-863)

Solvent-accessible surface area (backbone atoms only — not comparable to full-atom values): 62952 Å² total; per-residue (Å²): 142,79,82,88,73,78,85,68,74,55,77,44,76,50,44,87,80,44,68,48,86,93,37,74,54,23,56,52,47,27,56,53,52,47,53,29,25,47,61,47,5,30,34,34,36,40,44,73,88,66,44,72,67,49,52,56,39,37,60,49,35,52,48,62,59,68,70,48,55,67,81,45,51,65,64,43,70,54,94,53,72,88,41,22,47,46,57,88,41,85,92,33,76,35,33,37,36,41,42,28,57,41,22,69,36,74,65,27,34,50,56,47,35,44,65,71,28,73,89,57,70,49,57,68,47,42,53,28,48,29,53,48,39,44,55,52,50,53,54,48,52,52,51,52,50,34,53,32,52,70,71,75,46,52,90,50,46,65,63,51,58,74,34,51,42,38,36,36,32,43,36,41,33,51,45,51,58,93,93,52,68,44,65,39,38,74,78,43,63,50,75,28,34,39,37,40,39,37,65,56,93,59,70,33,49,31,38,37,42,84,91,67,49,77,36,75,59,83,77,60,88,72,38,33,41,40,34,34,5,48,46,36,15,44,33,49,59,60,56,34,32,46,36,40,32,31,30,42,47,57,78,86,46,79,64,65,35,45,37,41,36,42,33,33,38,51,79,48,68,45,54,52,56,68,91,62,48,47,97,91,40,63,83,70,49,59,67,42,51,46,66,54,58,43,54,43,43,73,34,78,65,36,67,67,46,93,48,53,65,55,74,71,26,54,74,68,47,74,64,51,50,53,48,27,53,49,51,45,51,32,24,48,68,53,10,32,48,80,42,75,56,90,88,62,57,77,72,52,48,62,51,50,53,49,41,41,50,57,62,71,66,48,57,65,84,47,51,66,68,43,72,53,92,55,83,85,46,17,50,42,69,64,41,92,87,27,66,30,26,33,35,41,38,34,54,42,24,64,38,70,64,34,41,47,58,50,35,52,65,71,32,78,89,58,50,68,68,52,46,54,49,48,38,51,51,38,42,56,54,48,51,52,51,55,51,51,55,45,32,46,25,57,74,62,70,44,52,84,59,45,60,64,49,57,79,26,52,42,38,35,37,32,39,34,41,29,52,62,46,56,98,90,49,69,43,55,25,41,73,80,42,60,50,79,28,34,35,35,41,37,37,44,41,88,50,65,32,46,30,38,46,40,86,86,76,75,51,70,46,73,49,82,48,38,86,66,43,34,42,40,32,38,4,48,48,38,13,42,39,51,48,60,58,31,45,40,37,41,30,32,29,44,45,57,81,87,47,74,68,32,45,38,42,36,42,33,33,41,52,50,103,49,62,52,51,49,52,70,84,62,46,44,97,92,42,60,86,74,45,76,68,41,48,51,60,58,48,54,55,41,40,75,35,73,66,24,62,64,35,95,49,36,76,63,44,60,79,69,41,89,86,72,77,86,72,80,92,58,89,56,72,48,76,47,78,50,47,81,73,44,70,39,80,94,35,74,48,20,53,54,50,14,44,52,52,42,50,30,27,44,66,45,11,28,34,34,38,38,42,79,85,59,59,69,63,58,56,51,53,36,52,52,50,50,52,56,61,70,69,46,56,72,68,66,49,59,72,42,74,55,95,52,93,80,39,23,53,50,65,73,37,93,90,22,66,35,28,35,38,40,20,36,60,40,25,58,36,78,76,38,21,62,79,47,77,100,54,35,66,50,52,24,52,52,38,34,50,41,47,54,50,49,52,51,50,53,45,28,45,26,48,62,71,73,35,61,86,55,39,64,60,48,61,76,46,38,48,40,38,35,33,42,37,41,27,49,43,65,30,76,93,29,74,40,63,21,38,68,79,42,66,47,78,31,31,40,34,38,31,37,49,47,83,47,64,33,47,30,39,34,40,88,88,72,49,75,43,66,52,82,53,41,90,57,40,31,44,37,38,34,4,47,48,38,15,42,41,47,51,60,60,31,42,47,35,45,30,32,28,40,27,47,24,70,56,63,34,43,36,46,31,35,34,34,36,52,40,64,70,52,56,54,54,71,92,58,45,46,94,92,45,58,87,76,54,81,69,46,30,55,65,55,51,52,48,50,47,45,53,57,56,70,34,71,65,84,60,55,58,77,45,76,62,55,92,68,47,86,93,35,77,63,32,57,55,49,32,51,53,52,47,51,32,27,53,77,56,13,48,62,40,77,46,57,66,85,64,46,71,69,54,55,51,48,38,55,54,39,46,51,60,60,69,71,47,58,66,72,42,52,65,65,43,70,51,95,52,87,85,47,14,51,44,72,60,43,93,91,26,67,30,25,34,34,41,35,40,64,44,37,81,37,70,70,46,41,50,52,52,31,44,60,62,28,95,85,39,44,67,71,46,40,54,35,47,39,56,49,40,50,48,52,49,51,52,52,53,52,53,50,50,34,49,30,56,74,70,73,40,60,92,48,46,69,59,60,68,66,41,48,43,39,34,33,36,39,36,41,29,56,28,40,96,45,90,58,71,39,65,29,36,72,75,44,63,68,88,20,46,30,70,54,24,41,43,40,18,48,36,43,41,61,65,33,41,53,40,80,47,64,40,74,33,66,46,62,61,67,46,76,51,74,47,71,32,31,31,69,37,89,90,47,65,53,53,43,53,72,90,49,44,48,95,93,38,60,70,47,42,45,70,40,46,61,70,61,46,48,54,40,42,69,32,70,74,20,64,68,34,98,51,33,65,52,72,72,29,46,92

Mean predicted aligned error: 21.75 Å

Radius of gyration: 39.74 Å; Cα contacts (8 Å, |Δi|>4): 2239; chains: 1; bounding box: 123×86×96 Å

Sequence (1179 aa):
MGSLTSHKLPILEFSDKNSKPGTESWSKSITQVIGALEEYGCFVALYDKITHEIHNGVFHAIQELFDLPTQTKVQNKSSKPLYGYVGQIPLIPLYESMGIDNANTLQGIHNFAKVMWPNNANHRFSDCSMSFANKVAELEKFVIRMLFESYGVEKYVEAHMDATTYLLRFLKYRAPGEGESTMAFPAHTDKSFITILYQNHVSGLEIKTRDGEWISVVFPPNSFVVMAGDACKAWSNEQVLSPSHKVTLDKDVKESRYTIALFSFLSNVIQTPEEFVDDEHPLRFKPFVHVDLLKFYDTDHGRRSRNILKDFCVPCSTSWRSTSENVVRALEVYGCFLAIYDRFAPDMHDSIFHAAEELLSLPTAVKVKNISETPSHGYVGQVALIPLYEGLGIENATTSQGVDDFINLMWPSGNRTFRETTLEYSKIVAQLDQVVMRMVSESYGVTNNYERLLEKTSYLLRLLKYRKPNENETSLGIVPHTDKSFMTILHQNRVPGLEIKAKNGRDWIVVDPSPKFFIVMAGDACMAWTNGRIEAPQHRVMMMKGSEERYSVGLFTFIKDIEIQVAKELVDDGNPLQFEPFDHYKFIHFYYTDEGKRAKCPIKALNQSPIMDSHPKSSRLPLVEFNKTNLTPDTSSWKSTSDSVREALESHGCFVLTHRELSPDLHNRAFDFTKDLFRLPSETKRRHVPQLPGFGYGANFPVMPLFEYFGVENCETPKGAKIFTSLIETIHSYSKLLWELNNTIVKMVASSYNLEKCYDRLTQSSIYMTRLMRYHAPGENKSHIGIIPHRDKSFLAVIGTNEVKGLQIETRDGNWIEYEPSPGKFVVIVGEALTAWSNGRIYCPLHKVIARGAKEKYSIGIFSFVGGTLKVPDELVDEENPLRFREFSNLEFLNYCKEVVSSENIRLPLINFSNIKEQSPTWEAVKAQVLEALQEYGCFEATFDRVPINLRKSVIEGLKQLFDLPLENKLRNRSNTPYHGYVGQYAMVPLYESLGLQDALSPGKIKSFTNLMWAQGNPTFSEAIETFSEQLSELDKIVRRMVLESLGLEKYMDEHLGSTNYLVRVQKYDGPKTHEPKLGLTAHTDKNIVTILFGNEAWTNGRLHSPYHKVMMTGEENRYSIGLFSIPKSGYIIKAPDEMVDEDHPLLFKPFDHIKFLDFYYSEAGRSSPAALKAYCGA

Organism: Striga asiatica (NCBI:txid4170)

Foldseek 3Di:
DDDPDDDAFAEAEDDPVCQDPPDPSVVVRLVNLLVRQQFFLKHKYQDPPCDPCLVVLQVVLLVVQVPADPVLQQLQDDPQFPQAWDAPDPVQPQKIKGKQWQLLDLVSLQVSQCSNPVPDRPVSSSVSSNVVLNSVVSVVLSSLCSNCVSLVNNVCSVVQNVQKIKMKMKMKGAADDPPDFQFNWDWDFALFQKKKKDKDPFWFKWWQGPVRDIDTHDHDPNMIMMGGGPLNCLQLLNSGDGITMTGGGDNPDRDMMIMIMMGIHGQAKRDHPPSQDDPVRHRQFDIDHSSVLSVCCPDPPNVPDPRSRCVVRPDQDPVNLVVLVVLLVCLLFFLWDKDFDPVDDLVLLVLQVVLLCVQVPAPPVLQLQQDDPQPPQAWDAQDPQQNQKTKGKQKQQLDLVSLVVVQCSNPVVGDPSSSVSSNVVLNSVVVVVLSNLCSNCVVLVNNVVSVVQVVQKIKMKMKMKGAADDPPGFQFNFDWDFALFQKKKKAWDQFWWKWWAGPVRPDTDTDGHDSRIIMIGGGLLVCLQLLNSRDGITMTGGHDHPTHMIIMMMMGMHGPPFWRAHDPSSDDPVRHRDAHTDHSSLLSVQCPDLQNVPDPRSRRVSVVDPLDPDDPPDLAQAEQEDDPQCLDPPDPSVLVSLLSLLVSLLFFLKHKYFYPPDDLVLVVVLVVVLVVLVPDPPVVQVVQDDPDPPAGWDACDVQQNQKIKHKWKPLCDLVRLVVDPPPSPSNNVVQVVLLVVVLSNLCSPCVNLVNNVCSCQQNVQKMKMKMKMKGAAPAAADKDWNFDWDWALFQKKKKAKDQFWFKWWAGSVGDIRTDGHDRRMIMMHGHPLNCLQLLNSGDGITMTGMRYHHDMMIMIMMGMARHDKRDHDPSSADPVRHRDHDIDHSVRVVVVVVVVVVCPDPAQAEQEPPPDDPPDPSLVVSLVVLLVSQQPALDGHYDDVLCPPVLVVLLVVVLVVQVPADPVLQVLQDDPQPPQAWDAADSVQNFKTKGKQWQQLDLVSLQVSQCSNDVVGDVSNSVSSNSNLVSVLVVVLSSVCSNCVVLVNNVCSVVLNVFWGKMKMKMKGAAPPDQDKDWNFDWDFDQAVDVRDHLPCLQLLNSGDTHTDTDIHRGRDMDMDMGIGIHGDFPDKRHHDPSSDDPVRHRFFAIDTSSVLSVQCPDPNNVSDPCSRSVVTGD